Protein AF-0000000073994797 (afdb_homodimer)

Sequence (1534 aa):
MAALQHVNSATEITPLLACGSDYVKNGTQTLSIASVYATLDALESLWQAQRERQHLSVRGRAQGLRHYHAVYEASVRCVPLSLTRWEQWLAGLSEQGAQTTMGACPDDLSSSSSPQVQRVQKELVDSYWHLYRRLCWGSSGAAKAGLAAVLEHTESAASELQSVMATGAAALVAEQEAALAKPLQAFARLSAESAHLFADYPLIGKVERLWLSETVLPALGEPAEPLVEMLVRRTFKRDLQVPSVALPELLREYEESEINEHKVKDIVAVGQATLSSSWMRAASALYVHTTRLTDTTRPSGVGGMLEASSLSRDARLKELEEQLLSVLIKVPRGQGFLPALGLLMQRLMEDNGEASASTGPWRGLNGSQTQFYLYLLHQWFATYIGSHHRWSVTDMFAASDDADLWTFLLDRHAVCLTWALVTEKPALQDLAVRTHAETQLGYLDVLATRVDKLRAVFYSVVHCAQLYHASTTAFTKMEKRESRLRTAAAAMHSWMKEIGIETFCRALLNDLFDATAQWEEAQADYDACVQQRALLVEAELKLILYDTMMMLQCPDRSTERIERLVEAALDMCDAWGTSEREPSGRTSHEHKDLVLPIIGMAGRCLHRISASLRCDVASVSAVPEAQASLYRRAVQWVKRCIVAAAAIGGDPSSLWDEWSGLVSIPVFAAEQHSSGESPRRFYPPALLGYAIPATGRGRASRQTAASGGLDDVCWERRTVAKAVRKEVKTGVDGGGSRDDRVPSCIDTAGSGEEESGQPPLKKTRANMAALQHVNSATEITPLLACGSDYVKNGTQTLSIASVYATLDALESLWQAQRERQHLSVRGRAQGLRHYHAVYEASVRCVPLSLTRWEQWLAGLSEQGAQTTMGACPDDLSSSSSPQVQRVQKELVDSYWHLYRRLCWGSSGAAKAGLAAVLEHTESAASELQSVMATGAAALVAEQEAALAKPLQAFARLSAESAHLFADYPLIGKVERLWLSETVLPALGEPAEPLVEMLVRRTFKRDLQVPSVALPELLREYEESEINEHKVKDIVAVGQATLSSSWMRAASALYVHTTRLTDTTRPSGVGGMLEASSLSRDARLKELEEQLLSVLIKVPRGQGFLPALGLLMQRLMEDNGEASASTGPWRGLNGSQTQFYLYLLHQWFATYIGSHHRWSVTDMFAASDDADLWTFLLDRHAVCLTWALVTEKPALQDLAVRTHAETQLGYLDVLATRVDKLRAVFYSVVHCAQLYHASTTAFTKMEKRESRLRTAAAAMHSWMKEIGIETFCRALLNDLFDATAQWEEAQADYDACVQQRALLVEAELKLILYDTMMMLQCPDRSTERIERLVEAALDMCDAWGTSEREPSGRTSHEHKDLVLPIIGMAGRCLHRISASLRCDVASVSAVPEAQASLYRRAVQWVKRCIVAAAAIGGDPSSLWDEWSGLVSIPVFAAEQHSSGESPRRFYPPALLGYAIPATGRGRASRQTAASGGLDDVCWERRTVAKAVRKEVKTGVDGGGSRDDRVPSCIDTAGSGEEESGQPPLKKTRAN

Secondary structure (DSSP, 8-state):
-HHHHHHHHHHHTHHHHHTTHHHHHH------HHHHHHHHHHHHHHHHHHHH-TT--HHHHHHHHHHHHHHHHHHHTTSPPPHHHHHHHHHHHSPTT----S--------TTS-HHHHHHHHHHHHHHHHHHHHHTTTSHHHHHHHHHHHHHHHHHHHHHHHHHHHTTGGG-HHHHHHHTHHHHHHHHHHHHHTTT-TTTHHHHHHHHHHIIIIIIHHHH-GGGHHHHHHHHHHHHHHHHTS--TTHHHHHHHHHHH---HHHHHHHHHHHHHHHTSHHHHHHHHHHHHHHHHHHH-S-----STTHHHHHHHHHHHHHHHHHHHHHHHHSGGGTTHHHHHHHHHHHHHHHTSS--STT-------HHHHHHHHHHHHHHHHHHHHS-----TT-S---TT-HHHHHHHHHHHHHHHHHHT---------TTTS-HHHHHHHHHHHHHHHHHHHHHHHHHHHHHHHHHHHHHHHHS-HHHHHHHHHHHHHHHHHHIIIIIIIIIIHHHHHHHHHHHHHHHHHHSS--HHHHHHHHHHHHHHHHHHHHHHHHHT-TT--SHHHHHHHHHHHHHHHHHHHGGGS-----HHHHHHHHHHHHHHHHHHHHHHHHHHHHHHTT-SS--HHHHHHHHHHHHHHHHHHHHHHHTT---HHHHHHHHHHHT-EE--GGGGSSSS----SSPPEEHHHHS-----SS-HHHHHHS-THHHHHHHHHHHHHHHHHHHHHHHSS---------SS--TTTT-----SSPP-------/-HHHHHHHHHHHTHHHHHTTHHHHHH------HHHHHHHHHHHHHHHHHHHH-TT--HHHHHHHHHHHHHHHHHHHTTSPPPHHHHHHHHHHHSPTT----S--------TTS-HHHHHHHHHHHHHHHHHHHHHTTTSHHHHHHHHHHHHHHHHHHHHHHHHHHHSS----HHHHHHHTHHHHHHHHHHHHHTTT-TTTHHHHHHHHHHIIIIIIHHHH-GGGHHHHHHHHHHHHHHHHTS--TTHHHHHHHHHHH---HHHHHHHHHHHHHHHTSHHHHHHHHHHHHHHHHHHHSS-----STTHHHHHHHHHHHHHHHHHHHHHHHHSGGGTTHHHHHHHHHHHHHHHTSS--STT-------HHHHHHHHHHHHHHHHHHHHS-----TTSS---TT-HHHHHHHHHHHHHHHHHHT---------TTTS-HHHHHHHHHHHHHHHHHHHHHHHHHHHHHHHHHHHHHHHHS-HHHHHHHHHHHHHHHHHHIIIIIIIIIIHHHHHHHHHHHHHHHHHHSS--HHHHHHHHHHHHHHHHHHHHHHHHHT-S---SHHHHHHHHHHHHHHHHHHHHTTS-----HHHHHHHHHHHHHHHHHHHHHHHHHHHHHHTT-SS--HHHHHHHHHHHHHHHHHHHHHHHTT---HHHHHHHHHHHT-EE--GGGGSSSS----SSPPEEHHHHS-----SS-HHHHHTT-THHHHHHHHHHHHHHHHHHHHHHHSS---------SS--TTSS-----SS---------

pLDDT: mean 79.64, std 18.42, range [23.19, 97.94]

Radius of gyration: 42.91 Å; Cα contacts (8 Å, |Δi|>4): 1639; chains: 2; bounding box: 83×136×103 Å

Structure (mmCIF, N/CA/C/O backbone):
data_AF-0000000073994797-model_v1
#
loop_
_entity.id
_entity.type
_entity.pdbx_description
1 polymer 'Uncharacterized protein'
#
loop_
_atom_site.group_PDB
_atom_site.id
_atom_site.type_symbol
_atom_site.label_atom_id
_atom_site.label_alt_id
_atom_site.label_comp_id
_atom_site.label_asym_id
_atom_site.label_entity_id
_atom_site.label_seq_id
_atom_site.pdbx_PDB_ins_code
_atom_site.Cartn_x
_atom_site.Cartn_y
_atom_site.Cartn_z
_atom_site.occupancy
_atom_site.B_iso_or_equiv
_atom_site.auth_seq_id
_atom_site.auth_comp_id
_atom_site.auth_asym_id
_atom_site.auth_atom_id
_atom_site.pdbx_PDB_model_num
ATOM 1 N N . MET A 1 1 ? -1.54 -63.156 21.125 1 35.56 1 MET A N 1
ATOM 2 C CA . MET A 1 1 ? -0.716 -63.75 20.078 1 35.56 1 MET A CA 1
ATOM 3 C C . MET A 1 1 ? -0.599 -62.812 18.875 1 35.56 1 MET A C 1
ATOM 5 O O . MET A 1 1 ? 0.478 -62.656 18.297 1 35.56 1 MET A O 1
ATOM 9 N N . ALA A 1 2 ? -1.723 -62.094 18.562 1 47.22 2 ALA A N 1
ATOM 10 C CA . ALA A 1 2 ? -1.723 -61.188 17.406 1 47.22 2 ALA A CA 1
ATOM 11 C C . ALA A 1 2 ? -0.822 -59.969 17.641 1 47.22 2 ALA A C 1
ATOM 13 O O . ALA A 1 2 ? -0.117 -59.531 16.734 1 47.22 2 ALA A O 1
ATOM 14 N N . ALA A 1 3 ? -0.826 -59.469 18.641 1 50.94 3 ALA A N 1
ATOM 15 C CA . ALA A 1 3 ? 0.004 -58.344 19 1 50.94 3 ALA A CA 1
ATOM 16 C C . ALA A 1 3 ? 1.482 -58.719 19.016 1 50.94 3 ALA A C 1
ATOM 18 O O . ALA A 1 3 ? 2.334 -57.938 18.594 1 50.94 3 ALA A O 1
ATOM 19 N N . LEU A 1 4 ? 1.69 -59.781 19.656 1 47.03 4 LEU A N 1
ATOM 20 C CA . LEU A 1 4 ? 3.064 -60.25 19.734 1 47.03 4 LEU A CA 1
ATOM 21 C C . LEU A 1 4 ? 3.604 -60.562 18.328 1 47.03 4 LEU A C 1
ATOM 23 O O . LEU A 1 4 ? 4.785 -60.344 18.062 1 47.03 4 LEU A O 1
ATOM 27 N N . GLN A 1 5 ? 2.705 -61.031 17.531 1 47.44 5 GLN A N 1
ATOM 28 C CA . GLN A 1 5 ? 3.084 -61.281 16.141 1 47.44 5 GLN A CA 1
ATOM 29 C C . GLN A 1 5 ? 3.318 -59.969 15.391 1 47.44 5 GLN A C 1
ATOM 31 O O . GLN A 1 5 ? 4.191 -59.906 14.523 1 47.44 5 GLN A O 1
ATOM 36 N N . HIS A 1 6 ? 2.506 -59.031 15.758 1 51.28 6 HIS A N 1
ATOM 37 C CA . HIS A 1 6 ? 2.68 -57.688 15.172 1 51.28 6 HIS A CA 1
ATOM 38 C C . HIS A 1 6 ? 4.027 -57.094 15.547 1 51.28 6 HIS A C 1
ATOM 40 O O . HIS A 1 6 ? 4.707 -56.5 14.711 1 51.28 6 HIS A O 1
ATOM 46 N N . VAL A 1 7 ? 4.383 -57.25 16.812 1 52.53 7 VAL A N 1
ATOM 47 C CA . VAL A 1 7 ? 5.637 -56.719 17.328 1 52.53 7 VAL A CA 1
ATOM 48 C C . VAL A 1 7 ? 6.812 -57.469 16.719 1 52.53 7 VAL A C 1
ATOM 50 O O . VAL A 1 7 ? 7.828 -56.844 16.359 1 52.53 7 VAL A O 1
ATOM 53 N N . ASN A 1 8 ? 6.676 -58.781 16.594 1 54.38 8 ASN A N 1
ATOM 54 C CA . ASN A 1 8 ? 7.773 -59.594 16.078 1 54.38 8 ASN A CA 1
ATOM 55 C C . ASN A 1 8 ? 8 -59.312 14.594 1 54.38 8 ASN A C 1
ATOM 57 O O . ASN A 1 8 ? 9.141 -59.281 14.133 1 54.38 8 ASN A O 1
ATOM 61 N N . SER A 1 9 ? 6.949 -59.188 13.914 1 56.19 9 SER A N 1
ATOM 62 C CA . SER A 1 9 ? 7.059 -58.906 12.484 1 56.19 9 SER A CA 1
ATOM 63 C C . SER A 1 9 ? 7.645 -57.5 12.242 1 56.19 9 SER A C 1
ATOM 65 O O . SER A 1 9 ? 8.445 -57.312 11.328 1 56.19 9 SER A O 1
ATOM 67 N N . ALA A 1 10 ? 7.297 -56.656 13.125 1 62.19 10 ALA A N 1
ATOM 68 C CA . ALA A 1 10 ? 7.809 -55.281 13.008 1 62.19 10 ALA A CA 1
ATOM 69 C C . ALA A 1 10 ? 9.305 -55.25 13.32 1 62.19 10 ALA A C 1
ATOM 71 O O . ALA A 1 10 ? 10.039 -54.438 12.734 1 62.19 10 ALA A O 1
ATOM 72 N N . THR A 1 11 ? 9.664 -56.125 14.211 1 66.12 11 THR A N 1
ATOM 73 C CA . THR A 1 11 ? 11.078 -56.125 14.586 1 66.12 11 THR A CA 1
ATOM 74 C C . THR A 1 11 ? 11.93 -56.688 13.445 1 66.12 11 THR A C 1
ATOM 76 O O . THR A 1 11 ? 13.086 -56.281 13.289 1 66.12 11 THR A O 1
ATOM 79 N N . GLU A 1 12 ? 11.336 -57.531 12.656 1 69.75 12 GLU A N 1
ATOM 80 C CA . GLU A 1 12 ? 12.055 -58.156 11.555 1 69.75 12 GLU A CA 1
ATOM 81 C C . GLU A 1 12 ? 12.391 -57.156 10.453 1 69.75 12 GLU A C 1
ATOM 83 O O . GLU A 1 12 ? 13.43 -57.281 9.797 1 69.75 12 GLU A O 1
ATOM 88 N N . ILE A 1 13 ? 11.578 -56.094 10.273 1 81.19 13 ILE A N 1
ATOM 89 C CA . ILE A 1 13 ? 11.766 -55.188 9.133 1 81.19 13 ILE A CA 1
ATOM 90 C C . ILE A 1 13 ? 12.047 -53.781 9.625 1 81.19 13 ILE A C 1
ATOM 92 O O . ILE A 1 13 ? 11.82 -52.812 8.898 1 81.19 13 ILE A O 1
ATOM 96 N N . THR A 1 14 ? 12.539 -53.781 10.805 1 85.06 14 THR A N 1
ATOM 97 C CA . THR A 1 14 ? 12.758 -52.5 11.469 1 85.06 14 THR A CA 1
ATOM 98 C C . THR A 1 14 ? 13.695 -51.594 10.648 1 85.06 14 THR A C 1
ATOM 100 O O . THR A 1 14 ? 13.43 -50.406 10.469 1 85.06 14 THR A O 1
ATOM 103 N N . PRO A 1 15 ? 14.828 -52.188 10.148 1 86.12 15 PRO A N 1
ATOM 104 C CA . PRO A 1 15 ? 15.711 -51.312 9.367 1 86.12 15 PRO A CA 1
ATOM 105 C C . PRO A 1 15 ? 15.031 -50.75 8.125 1 86.12 15 PRO A C 1
ATOM 107 O O . PRO A 1 15 ? 15.273 -49.594 7.746 1 86.12 15 PRO A O 1
ATOM 110 N N . LEU A 1 16 ? 14.164 -51.469 7.531 1 90.62 16 LEU A N 1
ATOM 111 C CA . LEU A 1 16 ? 13.43 -51.031 6.352 1 90.62 16 LEU A CA 1
ATOM 112 C C . LEU A 1 16 ? 12.438 -49.938 6.719 1 90.62 16 LEU A C 1
ATOM 114 O O . LEU A 1 16 ? 12.32 -48.938 6 1 90.62 16 LEU A O 1
ATOM 118 N N . LEU A 1 17 ? 11.812 -50.094 7.793 1 91.5 17 LEU A N 1
ATOM 119 C CA . LEU A 1 17 ? 10.805 -49.156 8.227 1 91.5 17 LEU A CA 1
ATOM 120 C C . LEU A 1 17 ? 11.453 -47.812 8.641 1 91.5 17 LEU A C 1
ATOM 122 O O . LEU A 1 17 ? 10.828 -46.75 8.539 1 91.5 17 LEU A O 1
ATOM 126 N N . ALA A 1 18 ? 12.641 -47.938 9 1 90.62 18 ALA A N 1
ATOM 127 C CA . ALA A 1 18 ? 13.359 -46.719 9.422 1 90.62 18 ALA A CA 1
ATOM 128 C C . ALA A 1 18 ? 13.836 -45.906 8.219 1 90.62 18 ALA A C 1
ATOM 130 O O . ALA A 1 18 ? 13.945 -44.688 8.297 1 90.62 18 ALA A O 1
ATOM 131 N N . CYS A 1 19 ? 14.039 -46.625 7.152 1 92.88 19 CYS A N 1
ATOM 132 C CA . CYS A 1 19 ? 14.539 -45.938 5.957 1 92.88 19 CYS A CA 1
ATOM 133 C C . CYS A 1 19 ? 13.422 -45.156 5.277 1 92.88 19 CYS A C 1
ATOM 135 O O . CYS A 1 19 ? 12.453 -45.719 4.785 1 92.88 19 CYS A O 1
ATOM 137 N N . GLY A 1 20 ? 13.531 -43.812 5.309 1 91.62 20 GLY A N 1
ATOM 138 C CA . GLY A 1 20 ? 12.555 -42.969 4.637 1 91.62 20 GLY A CA 1
ATOM 139 C C . GLY A 1 20 ? 11.297 -42.75 5.453 1 91.62 20 GLY A C 1
ATOM 140 O O . GLY A 1 20 ? 10.281 -42.281 4.922 1 91.62 20 GLY A O 1
ATOM 141 N N . SER A 1 21 ? 11.336 -43.156 6.684 1 90 21 SER A N 1
ATOM 142 C CA . SER A 1 21 ? 10.164 -43 7.535 1 90 21 SER A CA 1
ATOM 143 C C . SER A 1 21 ? 9.758 -41.531 7.641 1 90 21 SER A C 1
ATOM 145 O O . SER A 1 21 ? 8.57 -41.219 7.723 1 90 21 SER A O 1
ATOM 147 N N . ASP A 1 22 ? 10.688 -40.688 7.531 1 88.44 22 ASP A N 1
ATOM 148 C CA . ASP A 1 22 ? 10.414 -39.25 7.602 1 88.44 22 ASP A CA 1
ATOM 149 C C . ASP A 1 22 ? 9.68 -38.781 6.352 1 88.44 22 ASP A C 1
ATOM 151 O O . ASP A 1 22 ? 8.844 -37.875 6.422 1 88.44 22 ASP A O 1
ATOM 155 N N . TYR A 1 23 ? 10.016 -39.375 5.242 1 90 23 TYR A N 1
ATOM 156 C CA . TYR A 1 23 ? 9.336 -39.031 3.998 1 90 23 TYR A CA 1
ATOM 157 C C . TYR A 1 23 ? 7.852 -39.375 4.082 1 90 23 TYR A C 1
ATOM 159 O O . TYR A 1 23 ? 7.016 -38.562 3.631 1 90 23 TYR A O 1
ATOM 167 N N . VAL A 1 24 ? 7.574 -40.438 4.637 1 90 24 VAL A N 1
ATOM 168 C CA . VAL A 1 24 ? 6.199 -40.938 4.699 1 90 24 VAL A CA 1
ATOM 169 C C . VAL A 1 24 ? 5.375 -40.031 5.617 1 90 24 VAL A C 1
ATOM 171 O O . VAL A 1 24 ? 4.223 -39.719 5.312 1 90 24 VAL A O 1
ATOM 174 N N . LYS A 1 25 ? 5.957 -39.562 6.629 1 86.5 25 LYS A N 1
ATOM 175 C CA . LYS A 1 25 ? 5.238 -38.75 7.617 1 86.5 25 LYS A CA 1
ATOM 176 C C . LYS A 1 25 ? 5.133 -37.312 7.176 1 86.5 25 LYS A C 1
ATOM 178 O O . LYS A 1 25 ? 4.074 -36.688 7.305 1 86.5 25 LYS A O 1
ATOM 183 N N . ASN A 1 26 ? 6.215 -36.812 6.613 1 86.25 26 ASN A N 1
ATOM 184 C CA . ASN A 1 26 ? 6.293 -35.375 6.422 1 86.25 26 ASN A CA 1
ATOM 185 C C . ASN A 1 26 ? 6.527 -35 4.957 1 86.25 26 ASN A C 1
ATOM 187 O O . ASN A 1 26 ? 6.551 -33.844 4.598 1 86.25 26 ASN A O 1
ATOM 191 N N . GLY A 1 27 ? 6.617 -35.969 4.152 1 86.81 27 GLY A N 1
ATOM 192 C CA . GLY A 1 27 ? 7.102 -35.688 2.811 1 86.81 27 GLY A CA 1
ATOM 193 C C . GLY A 1 27 ? 8.609 -35.625 2.721 1 86.81 27 GLY A C 1
ATOM 194 O O . GLY A 1 27 ? 9.305 -35.719 3.736 1 86.81 27 GLY A O 1
ATOM 195 N N . THR A 1 28 ? 9.188 -35.531 1.631 1 85.31 28 THR A N 1
ATOM 196 C CA . THR A 1 28 ? 10.641 -35.562 1.481 1 85.31 28 THR A CA 1
ATOM 197 C C . THR A 1 28 ? 11.281 -34.375 2.178 1 85.31 28 THR A C 1
ATOM 199 O O . THR A 1 28 ? 12.422 -34.438 2.635 1 85.31 28 THR A O 1
ATOM 202 N N . GLN A 1 29 ? 10.594 -33.219 2.166 1 87.06 29 GLN A N 1
ATOM 203 C CA . GLN A 1 29 ? 11.031 -31.969 2.781 1 87.06 29 GLN A CA 1
ATOM 204 C C . GLN A 1 29 ? 12.25 -31.406 2.059 1 87.06 29 GLN A C 1
ATOM 206 O O . GLN A 1 29 ? 13.016 -30.625 2.639 1 87.06 29 GLN A O 1
ATOM 211 N N . THR A 1 30 ? 12.555 -31.891 0.881 1 90.06 30 THR A N 1
ATOM 212 C CA . THR A 1 30 ? 13.648 -31.391 0.043 1 90.06 30 THR A CA 1
ATOM 213 C C . THR A 1 30 ?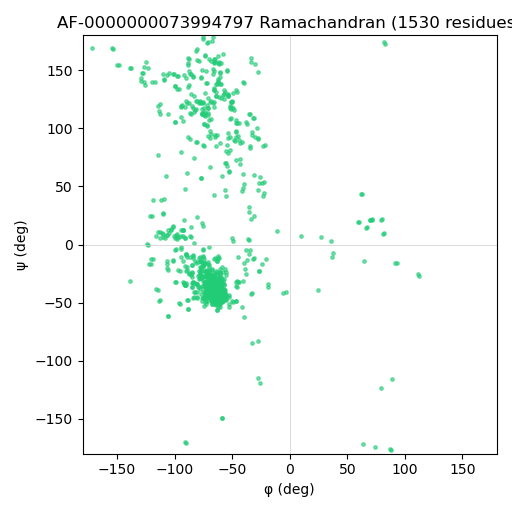 13.32 -31.594 -1.436 1 90.06 30 THR A C 1
ATOM 215 O O . THR A 1 30 ? 12.516 -32.469 -1.792 1 90.06 30 THR A O 1
ATOM 218 N N . LEU A 1 31 ? 13.938 -30.75 -2.254 1 90.75 31 LEU A N 1
ATOM 219 C CA . LEU A 1 31 ? 13.781 -30.875 -3.699 1 90.75 31 LEU A CA 1
ATOM 220 C C . LEU A 1 31 ? 15.07 -31.359 -4.352 1 90.75 31 LEU A C 1
ATOM 222 O O . LEU A 1 31 ? 15.188 -31.359 -5.578 1 90.75 31 LEU A O 1
ATOM 226 N N . SER A 1 32 ? 15.961 -31.734 -3.512 1 87 32 SER A N 1
ATOM 227 C CA . SER A 1 32 ? 17.234 -32.25 -4.027 1 87 32 SER A CA 1
ATOM 228 C C . SER A 1 32 ? 17.094 -33.656 -4.566 1 87 32 SER A C 1
ATOM 230 O O . SER A 1 32 ? 16.906 -34.594 -3.797 1 87 32 SER A O 1
ATOM 232 N N . ILE A 1 33 ? 17.25 -33.812 -5.855 1 87.81 33 ILE A N 1
ATOM 233 C CA . ILE A 1 33 ? 17.125 -35.125 -6.488 1 87.81 33 ILE A CA 1
ATOM 234 C C . ILE A 1 33 ? 18.203 -36.062 -5.949 1 87.81 33 ILE A C 1
ATOM 236 O O . ILE A 1 33 ? 17.938 -37.25 -5.684 1 87.81 33 ILE A O 1
ATOM 240 N N . ALA A 1 34 ? 19.391 -35.5 -5.723 1 84.5 34 ALA A N 1
ATOM 241 C CA . ALA A 1 34 ? 20.5 -36.281 -5.219 1 84.5 34 ALA A CA 1
ATOM 242 C C . ALA A 1 34 ? 20.172 -36.875 -3.848 1 84.5 34 ALA A C 1
ATOM 244 O O . ALA A 1 34 ? 20.453 -38.062 -3.586 1 84.5 34 ALA A O 1
ATOM 245 N N . SER A 1 35 ? 19.641 -36.062 -2.996 1 87.06 35 SER A N 1
ATOM 246 C CA . SER A 1 35 ? 19.328 -36.531 -1.646 1 87.06 35 SER A CA 1
ATOM 247 C C . SER A 1 35 ? 18.219 -37.562 -1.662 1 87.06 35 SER A C 1
ATOM 249 O O . SER A 1 35 ? 18.281 -38.562 -0.936 1 87.06 35 SER A O 1
ATOM 251 N N . VAL A 1 36 ? 17.25 -37.406 -2.463 1 90.81 36 VAL A N 1
ATOM 252 C CA . VAL A 1 36 ? 16.125 -38.344 -2.549 1 90.81 36 VAL A CA 1
ATOM 253 C C . VAL A 1 36 ? 16.594 -39.688 -3.137 1 90.81 36 VAL A C 1
ATOM 255 O O . VAL A 1 36 ? 16.234 -40.75 -2.637 1 90.81 36 VAL A O 1
ATOM 258 N N . TYR A 1 37 ? 17.375 -39.594 -4.176 1 90.06 37 TYR A N 1
ATOM 259 C CA . TYR A 1 37 ? 17.875 -40.812 -4.812 1 90.06 37 TYR A CA 1
ATOM 260 C C . TYR A 1 37 ? 18.766 -41.594 -3.867 1 90.06 37 TYR A C 1
ATOM 262 O O . TYR A 1 37 ? 18.781 -42.844 -3.896 1 90.06 37 TYR A O 1
ATOM 270 N N . ALA A 1 38 ? 19.531 -40.906 -3.039 1 90.94 38 ALA A N 1
ATOM 271 C CA . ALA A 1 38 ? 20.344 -41.594 -2.045 1 90.94 38 ALA A CA 1
ATOM 272 C C . ALA A 1 38 ? 19.469 -42.406 -1.083 1 90.94 38 ALA A C 1
ATOM 274 O O . ALA A 1 38 ? 19.812 -43.531 -0.717 1 90.94 38 ALA A O 1
ATOM 275 N N . THR A 1 39 ? 18.438 -41.844 -0.659 1 93.38 39 THR A N 1
ATOM 276 C CA . THR A 1 39 ? 17.5 -42.531 0.234 1 93.38 39 THR A CA 1
ATOM 277 C C . THR A 1 39 ? 16.844 -43.688 -0.472 1 93.38 39 THR A C 1
ATOM 279 O O . THR A 1 39 ? 16.672 -44.781 0.122 1 93.38 39 THR A O 1
ATOM 282 N N . LEU A 1 40 ? 16.469 -43.5 -1.742 1 94 40 LEU A N 1
ATOM 283 C CA . LEU A 1 40 ? 15.844 -44.562 -2.502 1 94 40 LEU A CA 1
ATOM 284 C C . LEU A 1 40 ? 16.828 -45.719 -2.736 1 94 40 LEU A C 1
ATOM 286 O O . LEU A 1 40 ? 16.438 -46.875 -2.734 1 94 40 LEU A O 1
ATOM 290 N N . ASP A 1 41 ? 18.094 -45.375 -2.938 1 93.94 41 ASP A N 1
ATOM 291 C CA . ASP A 1 41 ? 19.109 -46.406 -3.076 1 93.94 41 ASP A CA 1
ATOM 292 C C . ASP A 1 41 ? 19.234 -47.25 -1.802 1 93.94 41 ASP A C 1
ATOM 294 O O . ASP A 1 41 ? 19.328 -48.469 -1.862 1 93.94 41 ASP A O 1
ATOM 298 N N . ALA A 1 42 ? 19.266 -46.531 -0.721 1 94.56 42 ALA A N 1
ATOM 299 C CA . ALA A 1 42 ? 19.328 -47.25 0.559 1 94.56 42 ALA A CA 1
ATOM 300 C C . ALA A 1 42 ? 18.094 -48.125 0.754 1 94.56 42 ALA A C 1
ATOM 302 O O . ALA A 1 42 ? 18.203 -49.25 1.238 1 94.56 42 ALA A O 1
ATOM 303 N N . LEU A 1 43 ? 16.922 -47.625 0.387 1 95.5 43 LEU A N 1
ATOM 304 C CA . LEU A 1 43 ? 15.68 -48.375 0.492 1 95.5 43 LEU A CA 1
ATOM 305 C C . LEU A 1 43 ? 15.727 -49.625 -0.369 1 95.5 43 LEU A C 1
ATOM 307 O O . LEU A 1 43 ? 15.312 -50.688 0.069 1 95.5 43 LEU A O 1
ATOM 311 N N . GLU A 1 44 ? 16.188 -49.469 -1.598 1 94.5 44 GLU A N 1
ATOM 312 C CA . GLU A 1 44 ? 16.281 -50.594 -2.527 1 94.5 44 GLU A CA 1
ATOM 313 C C . GLU A 1 44 ? 17.219 -51.688 -2.004 1 94.5 44 GLU A C 1
ATOM 315 O O . GLU A 1 44 ? 16.938 -52.875 -2.133 1 94.5 44 GLU A O 1
ATOM 320 N N . SER A 1 45 ? 18.328 -51.281 -1.453 1 92.88 45 SER A N 1
ATOM 321 C CA . SER A 1 45 ? 19.297 -52.219 -0.893 1 92.88 45 SER A CA 1
ATOM 322 C C . SER A 1 45 ? 18.672 -53 0.269 1 92.88 45 SER A C 1
ATOM 324 O O . SER A 1 45 ? 18.844 -54.219 0.367 1 92.88 45 SER A O 1
ATOM 326 N N . LEU A 1 46 ? 18 -52.312 1.122 1 92.06 46 LEU A N 1
ATOM 327 C CA . LEU A 1 46 ? 17.375 -52.938 2.279 1 92.06 46 LEU A CA 1
ATOM 328 C C . LEU A 1 46 ? 16.234 -53.844 1.852 1 92.06 46 LEU A C 1
ATOM 330 O O . LEU A 1 46 ? 16.047 -54.938 2.406 1 92.06 46 LEU A O 1
ATOM 334 N N . TRP A 1 47 ? 15.438 -53.375 0.9 1 92.12 47 TRP A N 1
ATOM 335 C CA . TRP A 1 47 ? 14.305 -54.125 0.415 1 92.12 47 TRP A CA 1
ATOM 336 C C . TRP A 1 47 ? 14.773 -55.406 -0.267 1 92.12 47 TRP A C 1
ATOM 338 O O . TRP A 1 47 ? 14.172 -56.469 -0.083 1 92.12 47 TRP A O 1
ATOM 348 N N . GLN A 1 48 ? 15.836 -55.312 -1.055 1 87.88 48 GLN A N 1
ATOM 349 C CA . GLN A 1 48 ? 16.406 -56.5 -1.698 1 87.88 48 GLN A CA 1
ATOM 350 C C . GLN A 1 48 ? 16.922 -57.469 -0.664 1 87.88 48 GLN A C 1
ATOM 352 O O . GLN A 1 48 ? 16.734 -58.688 -0.809 1 87.88 48 GLN A O 1
ATOM 357 N N . ALA A 1 49 ? 17.516 -57.031 0.339 1 85.19 49 ALA A N 1
ATOM 358 C CA . ALA A 1 49 ? 18.016 -57.875 1.403 1 85.19 49 ALA A CA 1
ATOM 359 C C . ALA A 1 49 ? 16.875 -58.594 2.125 1 85.19 49 ALA A C 1
ATOM 361 O O . ALA A 1 49 ? 17 -59.75 2.506 1 85.19 49 ALA A O 1
ATOM 362 N N . GLN A 1 50 ? 15.82 -57.969 2.318 1 83.56 50 GLN A N 1
ATOM 363 C CA . GLN A 1 50 ? 14.68 -58.531 3.018 1 83.56 50 GLN A CA 1
ATOM 364 C C . GLN A 1 50 ? 13.961 -59.562 2.148 1 83.56 50 GLN A C 1
ATOM 366 O O . GLN A 1 50 ? 13.453 -60.562 2.656 1 83.56 50 GLN A O 1
ATOM 371 N N . ARG A 1 51 ? 13.836 -59.25 0.951 1 79.25 51 ARG A N 1
ATOM 372 C CA . ARG A 1 51 ? 13.18 -60.156 0.03 1 79.25 51 ARG A CA 1
ATOM 373 C C . ARG A 1 51 ? 13.953 -61.469 -0.092 1 79.25 51 ARG A C 1
ATOM 375 O O . ARG A 1 51 ? 13.367 -62.531 -0.329 1 79.25 51 ARG A O 1
ATOM 382 N N . GLU A 1 52 ? 15.25 -61.375 0.049 1 73.19 52 GLU A N 1
ATOM 383 C CA . GLU A 1 52 ? 16.078 -62.562 -0.019 1 73.19 52 GLU A CA 1
ATOM 384 C C . GLU A 1 52 ? 16.016 -63.375 1.279 1 73.19 52 GLU A C 1
ATOM 386 O O . GLU A 1 52 ? 16.266 -64.562 1.287 1 73.19 52 GLU A O 1
ATOM 391 N N . ARG A 1 53 ? 15.711 -62.625 2.35 1 69.75 53 ARG A N 1
ATOM 392 C CA . ARG A 1 53 ? 15.633 -63.312 3.635 1 69.75 53 ARG A CA 1
ATOM 393 C C . ARG A 1 53 ? 14.336 -64.125 3.75 1 69.75 53 ARG A C 1
ATOM 395 O O . ARG A 1 53 ? 13.25 -63.562 3.545 1 69.75 53 ARG A O 1
ATOM 402 N N . GLN A 1 54 ? 14.188 -65.312 3.312 1 58.78 54 GLN A N 1
ATOM 403 C CA . GLN A 1 54 ? 13.117 -66.312 3.186 1 58.78 54 GLN A CA 1
ATOM 404 C C . GLN A 1 54 ? 12.227 -66.312 4.43 1 58.78 54 GLN A C 1
ATOM 406 O O . GLN A 1 54 ? 11.117 -66.875 4.402 1 58.78 54 GLN A O 1
ATOM 411 N N . HIS A 1 55 ? 12.641 -65.688 5.625 1 64.88 55 HIS A N 1
ATOM 412 C CA . HIS A 1 55 ? 11.828 -66 6.789 1 64.88 55 HIS A CA 1
ATOM 413 C C . HIS A 1 55 ? 10.977 -64.812 7.246 1 64.88 55 HIS A C 1
ATOM 415 O O . HIS A 1 55 ? 10.766 -64.625 8.445 1 64.88 55 HIS A O 1
ATOM 421 N N . LEU A 1 56 ? 10.367 -63.969 6.227 1 73.56 56 LEU A N 1
ATOM 422 C CA . LEU A 1 56 ? 9.523 -62.906 6.754 1 73.56 56 LEU A CA 1
ATOM 423 C C . LEU A 1 56 ? 8.094 -63.375 6.945 1 73.56 56 LEU A C 1
ATOM 425 O O . LEU A 1 56 ? 7.598 -64.188 6.16 1 73.56 56 LEU A O 1
ATOM 429 N N . SER A 1 57 ? 7.48 -63.031 8.094 1 78.75 57 SER A N 1
ATOM 430 C CA . SER A 1 57 ? 6.066 -63.312 8.297 1 78.75 57 SER A CA 1
ATOM 431 C C . SER A 1 57 ? 5.203 -62.625 7.246 1 78.75 57 SER A C 1
ATOM 433 O O . SER A 1 57 ? 5.645 -61.688 6.59 1 78.75 57 SER A O 1
ATOM 435 N N . VAL A 1 58 ? 3.984 -63.062 6.926 1 81.38 58 VAL A N 1
ATOM 436 C CA . VAL A 1 58 ? 3.035 -62.531 5.961 1 81.38 58 VAL A CA 1
ATOM 437 C C . VAL A 1 58 ? 2.742 -61.062 6.289 1 81.38 58 VAL A C 1
ATOM 439 O O . VAL A 1 58 ? 2.693 -60.219 5.391 1 81.38 58 VAL A O 1
ATOM 442 N N . ARG A 1 59 ? 2.584 -60.844 7.547 1 82.81 59 ARG A N 1
ATOM 443 C CA . ARG A 1 59 ? 2.305 -59.5 7.984 1 82.81 59 ARG A CA 1
ATOM 444 C C . ARG A 1 59 ? 3.523 -58.594 7.793 1 82.81 59 ARG A C 1
ATOM 446 O O . ARG A 1 59 ? 3.389 -57.406 7.438 1 82.81 59 ARG A O 1
ATOM 453 N N . GLY A 1 60 ? 4.633 -59.094 8.117 1 84 60 GLY A N 1
ATOM 454 C CA . GLY A 1 60 ? 5.863 -58.344 7.906 1 84 60 GLY A CA 1
ATOM 455 C C . GLY A 1 60 ? 6.109 -58 6.453 1 84 60 GLY A C 1
ATOM 456 O O . GLY A 1 60 ? 6.551 -56.875 6.148 1 84 60 GLY A O 1
ATOM 457 N N . ARG A 1 61 ? 5.797 -58.906 5.617 1 86.06 61 ARG A N 1
ATOM 458 C CA . ARG A 1 61 ? 5.961 -58.656 4.188 1 86.06 61 ARG A CA 1
ATOM 459 C C . ARG A 1 61 ? 4.98 -57.594 3.689 1 86.06 61 ARG A C 1
ATOM 461 O O . ARG A 1 61 ? 5.34 -56.75 2.881 1 86.06 61 ARG A O 1
ATOM 468 N N . ALA A 1 62 ? 3.73 -57.688 4.148 1 89.31 62 ALA A N 1
ATOM 469 C CA . ALA A 1 62 ? 2.711 -56.719 3.758 1 89.31 62 ALA A CA 1
ATOM 470 C C . ALA A 1 62 ? 3.074 -55.312 4.238 1 89.31 62 ALA A C 1
ATOM 472 O O . ALA A 1 62 ? 2.92 -54.344 3.498 1 89.31 62 ALA A O 1
ATOM 473 N N . GLN A 1 63 ? 3.584 -55.312 5.441 1 90.31 63 GLN A N 1
ATOM 474 C CA . GLN A 1 63 ? 3.977 -54.031 6 1 90.31 63 GLN A CA 1
ATOM 475 C C . GLN A 1 63 ? 5.188 -53.469 5.266 1 90.31 63 GLN A C 1
ATOM 477 O O . GLN A 1 63 ? 5.281 -52.25 5.062 1 90.31 63 GLN A O 1
ATOM 482 N N . GLY A 1 64 ? 6.086 -54.312 5 1 89.81 64 GLY A N 1
ATOM 483 C CA . GLY A 1 64 ? 7.246 -53.875 4.234 1 89.81 64 GLY A CA 1
ATOM 484 C C . GLY A 1 64 ? 6.891 -53.344 2.865 1 89.81 64 GLY A C 1
ATOM 485 O O . GLY A 1 64 ? 7.449 -52.312 2.43 1 89.81 64 GLY A O 1
ATOM 486 N N . LEU A 1 65 ? 5.953 -53.938 2.227 1 92.5 65 LEU A N 1
ATOM 487 C CA . LEU A 1 65 ? 5.496 -53.5 0.914 1 92.5 65 LEU A CA 1
ATOM 488 C C . LEU A 1 65 ? 4.824 -52.125 1.005 1 92.5 65 LEU A C 1
ATOM 490 O O . LEU A 1 65 ? 5.051 -51.281 0.158 1 92.5 65 LEU A O 1
ATOM 494 N N . ARG A 1 66 ? 4.07 -51.969 1.982 1 94.44 66 ARG A N 1
ATOM 495 C CA . ARG A 1 66 ? 3.373 -50.688 2.17 1 94.44 66 ARG A CA 1
ATOM 496 C C . ARG A 1 66 ? 4.363 -49.562 2.426 1 94.44 66 ARG A C 1
ATOM 498 O O . ARG A 1 66 ? 4.203 -48.469 1.894 1 94.44 66 ARG A O 1
ATOM 505 N N . HIS A 1 67 ? 5.305 -49.875 3.238 1 94.62 67 HIS A N 1
ATOM 506 C CA . HIS A 1 67 ? 6.312 -48.875 3.535 1 94.62 67 HIS A CA 1
ATOM 507 C C . HIS A 1 67 ? 7.145 -48.531 2.301 1 94.62 67 HIS A C 1
ATOM 509 O O . HIS A 1 67 ? 7.406 -47.375 2.016 1 94.62 67 HIS A O 1
ATOM 515 N N . TYR A 1 68 ? 7.555 -49.562 1.635 1 95.12 68 TYR A N 1
ATOM 516 C CA . TYR A 1 68 ? 8.312 -49.406 0.399 1 95.12 68 TYR A CA 1
ATOM 517 C C . TYR A 1 68 ? 7.574 -48.5 -0.582 1 95.12 68 TYR A C 1
ATOM 519 O O . TYR A 1 68 ? 8.148 -47.562 -1.11 1 95.12 68 TYR A O 1
ATOM 527 N N . HIS A 1 69 ? 6.348 -48.688 -0.736 1 96.69 69 HIS A N 1
ATOM 528 C CA . HIS A 1 69 ? 5.523 -47.875 -1.642 1 96.69 69 HIS A CA 1
ATOM 529 C C . HIS A 1 69 ? 5.348 -46.469 -1.124 1 96.69 69 HIS A C 1
ATOM 531 O O . HIS A 1 69 ? 5.402 -45.5 -1.899 1 96.69 69 HIS A O 1
ATOM 537 N N . ALA A 1 70 ? 5.152 -46.406 0.097 1 96.5 70 ALA A N 1
ATOM 538 C CA . ALA A 1 70 ? 4.895 -45.094 0.696 1 96.5 70 ALA A CA 1
ATOM 539 C C . ALA A 1 70 ? 6.09 -44.156 0.521 1 96.5 70 ALA A C 1
ATOM 541 O O . ALA A 1 70 ? 5.922 -42.969 0.321 1 96.5 70 ALA A O 1
ATOM 542 N N . VAL A 1 71 ? 7.246 -44.688 0.618 1 96.06 71 VAL A N 1
ATOM 543 C CA . VAL A 1 71 ? 8.453 -43.906 0.467 1 96.06 71 VAL A CA 1
ATOM 544 C C . VAL A 1 71 ? 8.578 -43.406 -0.975 1 96.06 71 VAL A C 1
ATOM 546 O O . VAL A 1 71 ? 8.883 -42.25 -1.218 1 96.06 71 VAL A O 1
ATOM 549 N N . TYR A 1 72 ? 8.32 -44.25 -1.859 1 96.25 72 TYR A N 1
ATOM 550 C CA . TYR A 1 72 ? 8.367 -43.875 -3.268 1 96.25 72 TYR A CA 1
ATOM 551 C C . TYR A 1 72 ? 7.281 -42.844 -3.588 1 96.25 72 TYR A C 1
ATOM 553 O O . TYR A 1 72 ? 7.52 -41.906 -4.336 1 96.25 72 TYR A O 1
ATOM 561 N N . GLU A 1 73 ? 6.172 -43.094 -3.047 1 95.69 73 GLU A N 1
ATOM 562 C CA . GLU A 1 73 ? 5.066 -42.188 -3.295 1 95.69 73 GLU A CA 1
ATOM 563 C C . GLU A 1 73 ? 5.391 -40.781 -2.779 1 95.69 73 GLU A C 1
ATOM 565 O O . GLU A 1 73 ? 5.129 -39.781 -3.463 1 95.69 73 GLU A O 1
ATOM 570 N N . ALA A 1 74 ? 5.926 -40.688 -1.631 1 94.19 74 ALA A N 1
ATOM 571 C CA . ALA A 1 74 ? 6.328 -39.406 -1.066 1 94.19 74 ALA A CA 1
ATOM 572 C C . ALA A 1 74 ? 7.398 -38.75 -1.929 1 94.19 74 ALA A C 1
ATOM 574 O O . ALA A 1 74 ? 7.406 -37.5 -2.076 1 94.19 74 ALA A O 1
ATOM 575 N N . SER A 1 75 ? 8.242 -39.531 -2.482 1 94 75 SER A N 1
ATOM 576 C CA . SER A 1 75 ? 9.352 -39 -3.277 1 94 75 SER A CA 1
ATOM 577 C C . SER A 1 75 ? 8.867 -38.438 -4.605 1 94 75 SER A C 1
ATOM 579 O O . SER A 1 75 ? 9.289 -37.344 -5.02 1 94 75 SER A O 1
ATOM 581 N N . VAL A 1 76 ? 7.953 -39.125 -5.258 1 93.5 76 VAL A N 1
ATOM 582 C CA . VAL A 1 76 ? 7.539 -38.75 -6.605 1 93.5 76 VAL A CA 1
ATOM 583 C C . VAL A 1 76 ? 6.66 -37.5 -6.543 1 93.5 76 VAL A C 1
ATOM 585 O O . VAL A 1 76 ? 6.516 -36.781 -7.539 1 93.5 76 VAL A O 1
ATOM 588 N N . ARG A 1 77 ? 6.176 -37.188 -5.418 1 89 77 ARG A N 1
ATOM 589 C CA . ARG A 1 77 ? 5.344 -36 -5.258 1 89 77 ARG A CA 1
ATOM 590 C C . ARG A 1 77 ? 6.191 -34.719 -5.277 1 89 77 ARG A C 1
ATOM 592 O O . ARG A 1 77 ? 5.688 -33.656 -5.566 1 89 77 ARG A O 1
ATOM 599 N N . CYS A 1 78 ? 7.457 -34.875 -5.07 1 89.94 78 CYS A N 1
ATOM 600 C CA . CYS A 1 78 ? 8.297 -33.719 -4.902 1 89.94 78 CYS A CA 1
ATOM 601 C C . CYS A 1 78 ? 9.328 -33.625 -6.023 1 89.94 78 CYS A C 1
ATOM 603 O O . CYS A 1 78 ? 9.672 -32.5 -6.461 1 89.94 78 CYS A O 1
ATOM 605 N N . VAL A 1 79 ? 9.844 -34.75 -6.422 1 90.69 79 VAL A N 1
ATOM 606 C CA . VAL A 1 79 ? 10.898 -34.75 -7.426 1 90.69 79 VAL A CA 1
ATOM 607 C C . VAL A 1 79 ? 10.539 -35.688 -8.57 1 90.69 79 VAL A C 1
ATOM 609 O O . VAL A 1 79 ? 9.875 -36.719 -8.352 1 90.69 79 VAL A O 1
ATOM 612 N N . PRO A 1 80 ? 10.977 -35.344 -9.758 1 90.62 80 PRO A N 1
ATOM 613 C CA . PRO A 1 80 ? 10.742 -36.281 -10.859 1 90.62 80 PRO A CA 1
ATOM 614 C C . PRO A 1 80 ? 11.625 -37.5 -10.766 1 90.62 80 PRO A C 1
ATOM 616 O O . PRO A 1 80 ? 12.797 -37.406 -10.383 1 90.62 80 PRO A O 1
ATOM 619 N N . LEU A 1 81 ? 11.078 -38.594 -11.039 1 90.38 81 LEU A N 1
ATOM 620 C CA . LEU A 1 81 ? 11.828 -39.844 -11.07 1 90.38 81 LEU A CA 1
ATOM 621 C C . LEU A 1 81 ? 12.164 -40.25 -12.5 1 90.38 81 LEU A C 1
ATOM 623 O O . LEU A 1 81 ? 11.367 -40.031 -13.414 1 90.38 81 LEU A O 1
ATOM 627 N N . SER A 1 82 ? 13.258 -40.844 -12.648 1 87.38 82 SER A N 1
ATOM 628 C CA . SER A 1 82 ? 13.625 -41.375 -13.953 1 87.38 82 SER A CA 1
ATOM 629 C C . SER A 1 82 ? 12.812 -42.625 -14.289 1 87.38 82 SER A C 1
ATOM 631 O O . SER A 1 82 ? 12.25 -43.281 -13.391 1 87.38 82 SER A O 1
ATOM 633 N N . LEU A 1 83 ? 12.781 -43 -15.562 1 85.75 83 LEU A N 1
ATOM 634 C CA . LEU A 1 83 ? 12.031 -44.188 -15.984 1 85.75 83 LEU A CA 1
ATOM 635 C C . LEU A 1 83 ? 12.594 -45.469 -15.344 1 85.75 83 LEU A C 1
ATOM 637 O O . LEU A 1 83 ? 11.836 -46.375 -15 1 85.75 83 LEU A O 1
ATOM 641 N N . THR A 1 84 ? 13.898 -45.438 -15.172 1 85.31 84 THR A N 1
ATOM 642 C CA . THR A 1 84 ? 14.547 -46.594 -14.539 1 85.31 84 THR A CA 1
ATOM 643 C C . THR A 1 84 ? 14.07 -46.75 -13.102 1 85.31 84 THR A C 1
ATOM 645 O O . THR A 1 84 ? 13.867 -47.875 -12.633 1 85.31 84 THR A O 1
ATOM 648 N N . ARG A 1 85 ? 13.906 -45.656 -12.438 1 90.31 85 ARG A N 1
ATOM 649 C CA . ARG A 1 85 ? 13.453 -45.719 -11.055 1 90.31 85 ARG A CA 1
ATOM 650 C C . ARG A 1 85 ? 11.992 -46.156 -10.969 1 90.31 85 ARG A C 1
ATOM 652 O O . ARG A 1 85 ? 11.602 -46.812 -10.016 1 90.31 85 ARG A O 1
ATOM 659 N N . TRP A 1 86 ? 11.172 -45.719 -11.867 1 92.69 86 TRP A N 1
ATOM 660 C CA . TRP A 1 86 ? 9.781 -46.156 -11.922 1 92.69 86 TRP A CA 1
ATOM 661 C C . TRP A 1 86 ? 9.695 -47.688 -12.102 1 92.69 86 TRP A C 1
ATOM 663 O O . TRP A 1 86 ? 8.891 -48.344 -11.453 1 92.69 86 TRP A O 1
ATOM 673 N N . GLU A 1 87 ? 10.578 -48.219 -12.977 1 90.12 87 GLU A N 1
ATOM 674 C CA . GLU A 1 87 ? 10.617 -49.656 -13.219 1 90.12 87 GLU A CA 1
ATOM 675 C C . GLU A 1 87 ? 11.078 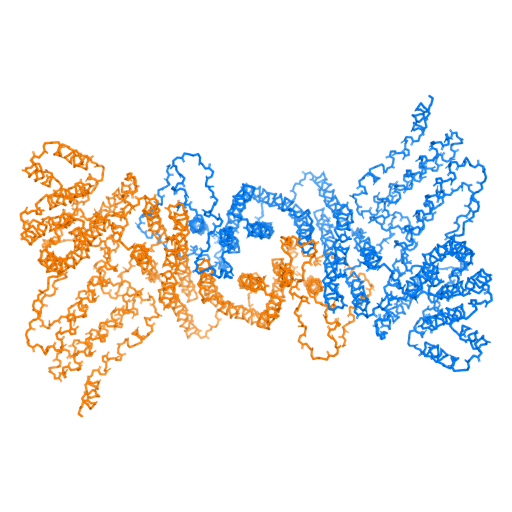-50.406 -11.977 1 90.12 87 GLU A C 1
ATOM 677 O O . GLU A 1 87 ? 10.547 -51.469 -11.656 1 90.12 87 GLU A O 1
ATOM 682 N N . GLN A 1 88 ? 12.07 -49.812 -11.391 1 92.12 88 GLN A N 1
ATOM 683 C CA . GLN A 1 88 ? 12.562 -50.406 -10.156 1 92.12 88 GLN A CA 1
ATOM 684 C C . GLN A 1 88 ? 11.469 -50.438 -9.094 1 92.12 88 GLN A C 1
ATOM 686 O O . GLN A 1 88 ? 11.352 -51.438 -8.352 1 92.12 88 GLN A O 1
ATOM 691 N N . TRP A 1 89 ? 10.703 -49.375 -8.953 1 95.06 89 TRP A N 1
ATOM 692 C CA . TRP A 1 89 ? 9.586 -49.281 -8.023 1 95.06 89 TRP A CA 1
ATOM 693 C C . TRP A 1 89 ? 8.555 -50.375 -8.305 1 95.06 89 TRP A C 1
ATOM 695 O O . TRP A 1 89 ? 8.141 -51.094 -7.395 1 95.06 89 TRP A O 1
ATOM 705 N N . LEU A 1 90 ? 8.195 -50.531 -9.57 1 94.38 90 LEU A N 1
ATOM 706 C CA . LEU A 1 90 ? 7.215 -51.531 -9.969 1 94.38 90 LEU A CA 1
ATOM 707 C C . LEU A 1 90 ? 7.746 -52.938 -9.711 1 94.38 90 LEU A C 1
ATOM 709 O O . LEU A 1 90 ? 7.008 -53.812 -9.227 1 94.38 90 LEU A O 1
ATOM 713 N N . ALA A 1 91 ? 9 -53.156 -10.039 1 92.5 91 ALA A N 1
ATOM 714 C CA . ALA A 1 91 ? 9.625 -54.469 -9.805 1 92.5 91 ALA A CA 1
ATOM 715 C C . ALA A 1 91 ? 9.633 -54.812 -8.32 1 92.5 91 ALA A C 1
ATOM 717 O O . ALA A 1 91 ? 9.469 -55.969 -7.949 1 92.5 91 ALA A O 1
ATOM 718 N N . GLY A 1 92 ? 9.875 -53.781 -7.508 1 92.38 92 GLY A N 1
ATOM 719 C CA . GLY A 1 92 ? 9.898 -54 -6.07 1 92.38 92 GLY A CA 1
ATOM 720 C C . GLY A 1 92 ? 8.539 -54.375 -5.5 1 92.38 92 GLY A C 1
ATOM 721 O O . GLY A 1 92 ? 8.461 -55.031 -4.461 1 92.38 92 GLY A O 1
ATOM 722 N N . LEU A 1 93 ? 7.504 -53.938 -6.148 1 92.81 93 LEU A N 1
ATOM 723 C CA . LEU A 1 93 ? 6.148 -54.25 -5.691 1 92.81 93 LEU A CA 1
ATOM 724 C C . LEU A 1 93 ? 5.695 -55.594 -6.203 1 92.81 93 LEU A C 1
ATOM 726 O O . LEU A 1 93 ? 4.77 -56.188 -5.648 1 92.81 93 LEU A O 1
ATOM 730 N N . SER A 1 94 ? 6.332 -55.969 -7.316 1 84 94 SER A N 1
ATOM 731 C CA . SER A 1 94 ? 5.918 -57.219 -7.961 1 84 94 SER A CA 1
ATOM 732 C C . SER A 1 94 ? 6.668 -58.406 -7.395 1 84 94 SER A C 1
ATOM 734 O O . SER A 1 94 ? 7.672 -58.25 -6.695 1 84 94 SER A O 1
ATOM 736 N N . GLU A 1 95 ? 6.086 -59.625 -7.465 1 67.19 95 GLU A N 1
ATOM 737 C CA . GLU A 1 95 ? 6.68 -60.844 -6.93 1 67.19 95 GLU A CA 1
ATOM 738 C C . GLU A 1 95 ? 8.016 -61.156 -7.598 1 67.19 95 GLU A C 1
ATOM 740 O O . GLU A 1 95 ? 8.25 -60.75 -8.742 1 67.19 95 GLU A O 1
ATOM 745 N N . GLN A 1 96 ? 8.906 -61.688 -6.734 1 57.22 96 GLN A N 1
ATOM 746 C CA . GLN A 1 96 ? 10.234 -62.062 -7.195 1 57.22 96 GLN A CA 1
ATOM 747 C C . GLN A 1 96 ? 10.156 -62.969 -8.422 1 57.22 96 GLN A C 1
ATOM 749 O O . GLN A 1 96 ? 9.438 -63.969 -8.414 1 57.22 96 GLN A O 1
ATOM 754 N N . GLY A 1 97 ? 10.688 -62.656 -9.75 1 48.72 97 GLY A N 1
ATOM 755 C CA . GLY A 1 97 ? 10.742 -63.406 -10.992 1 48.72 97 GLY A CA 1
ATOM 756 C C . GLY A 1 97 ? 9.859 -62.812 -12.086 1 48.72 97 GLY A C 1
ATOM 757 O O . GLY A 1 97 ? 9.883 -63.281 -13.219 1 48.72 97 GLY A O 1
ATOM 758 N N . ALA A 1 98 ? 8.797 -62.125 -11.734 1 47.88 98 ALA A N 1
ATOM 759 C CA . ALA A 1 98 ? 7.906 -61.625 -12.773 1 47.88 98 ALA A CA 1
ATOM 760 C C . ALA A 1 98 ? 8.586 -60.531 -13.602 1 47.88 98 ALA A C 1
ATOM 762 O O . ALA A 1 98 ? 9.156 -59.562 -13.047 1 47.88 98 ALA A O 1
ATOM 763 N N . GLN A 1 99 ? 9.188 -60.875 -14.75 1 43.44 99 GLN A N 1
ATOM 764 C CA . GLN A 1 99 ? 9.805 -59.938 -15.695 1 43.44 99 GLN A CA 1
ATOM 765 C C . GLN A 1 99 ? 8.891 -58.75 -15.992 1 43.44 99 GLN A C 1
ATOM 767 O O . GLN A 1 99 ? 7.812 -58.938 -16.562 1 43.44 99 GLN A O 1
ATOM 772 N N . THR A 1 100 ? 8.883 -57.625 -15.289 1 44.56 100 THR A N 1
ATOM 773 C CA . THR A 1 100 ? 7.992 -56.5 -15.203 1 44.56 100 THR A CA 1
ATOM 774 C C . THR A 1 100 ? 8.164 -55.562 -16.406 1 44.56 100 THR A C 1
ATOM 776 O O . THR A 1 100 ? 9.141 -54.812 -16.484 1 44.56 100 THR A O 1
ATOM 779 N N . THR A 1 101 ? 8.031 -55.938 -17.594 1 41.72 101 THR A N 1
ATOM 780 C CA . THR A 1 101 ? 8.055 -54.875 -18.594 1 41.72 101 THR A CA 1
ATOM 781 C C . THR A 1 101 ? 6.934 -53.875 -18.328 1 41.72 101 THR A C 1
ATOM 783 O O . THR A 1 101 ? 5.852 -54.25 -17.875 1 41.72 101 THR A O 1
ATOM 786 N N . MET A 1 102 ? 7.203 -52.5 -18.203 1 47.53 102 MET A N 1
ATOM 787 C CA . MET A 1 102 ? 6.301 -51.375 -18 1 47.53 102 MET A CA 1
ATOM 788 C C . MET A 1 102 ? 4.984 -51.594 -18.734 1 47.53 102 MET A C 1
ATOM 790 O O . MET A 1 102 ? 4.219 -50.656 -18.938 1 47.53 102 MET A O 1
ATOM 794 N N . GLY A 1 103 ? 4.715 -52.75 -19.406 1 43.88 103 GLY A N 1
ATOM 795 C CA . GLY A 1 103 ? 3.402 -52.906 -20.016 1 43.88 103 GLY A CA 1
ATOM 796 C C . GLY A 1 103 ? 2.32 -53.25 -19 1 43.88 103 GLY A C 1
ATOM 797 O O . GLY A 1 103 ? 2.594 -53.875 -17.984 1 43.88 103 GLY A O 1
ATOM 798 N N . ALA A 1 104 ? 1.259 -52.5 -18.844 1 46.84 104 ALA A N 1
ATOM 799 C CA . ALA A 1 104 ? 0.1 -52.5 -17.953 1 46.84 104 ALA A CA 1
ATOM 800 C C . ALA A 1 104 ? -0.537 -53.875 -17.906 1 46.84 104 ALA A C 1
ATOM 802 O O . ALA A 1 104 ? -1.701 -54.031 -17.531 1 46.84 104 ALA A O 1
ATOM 803 N N . CYS A 1 105 ? -0.022 -54.906 -18.562 1 39.41 105 CYS A N 1
ATOM 804 C CA . CYS A 1 105 ? -0.876 -56.094 -18.531 1 39.41 105 CYS A CA 1
ATOM 805 C C . CYS A 1 105 ? -0.815 -56.781 -17.172 1 39.41 105 CYS A C 1
ATOM 807 O O . CYS A 1 105 ? 0.271 -57 -16.641 1 39.41 105 CYS A O 1
ATOM 809 N N . PRO A 1 106 ? -1.951 -56.938 -16.531 1 41.31 106 PRO A N 1
ATOM 810 C CA . PRO A 1 106 ? -2.029 -57.625 -15.25 1 41.31 106 PRO A CA 1
ATOM 811 C C . PRO A 1 106 ? -1.44 -59.031 -15.312 1 41.31 106 PRO A C 1
ATOM 813 O O . PRO A 1 106 ? -1.965 -59.906 -16.031 1 41.31 106 PRO A O 1
ATOM 816 N N . ASP A 1 107 ? -0.251 -59.312 -15.43 1 39.75 107 ASP A N 1
ATOM 817 C CA . ASP A 1 107 ? 0.118 -60.719 -15.25 1 39.75 107 ASP A CA 1
ATOM 818 C C . ASP A 1 107 ? -0.402 -61.25 -13.922 1 39.75 107 ASP A C 1
ATOM 820 O O . ASP A 1 107 ? -0.466 -60.531 -12.93 1 39.75 107 ASP A O 1
ATOM 824 N N . ASP A 1 108 ? -1.089 -62.406 -13.969 1 39.72 108 ASP A N 1
ATOM 825 C CA . ASP A 1 108 ? -1.554 -63.219 -12.852 1 39.72 108 ASP A CA 1
ATOM 826 C C . ASP A 1 108 ? -0.472 -63.375 -11.781 1 39.72 108 ASP A C 1
ATOM 828 O O . ASP A 1 108 ? 0.632 -63.844 -12.062 1 39.72 108 ASP A O 1
ATOM 832 N N . LEU A 1 109 ? -0.461 -62.438 -10.828 1 44.69 109 LEU A N 1
ATOM 833 C CA . LEU A 1 109 ? 0.369 -62.594 -9.633 1 44.69 109 LEU A CA 1
ATOM 834 C C . LEU A 1 109 ? 0.494 -64.062 -9.234 1 44.69 109 LEU A C 1
ATOM 836 O O . LEU A 1 109 ? -0.513 -64.75 -9.094 1 44.69 109 LEU A O 1
ATOM 840 N N . SER A 1 110 ? 1.419 -64.75 -9.547 1 42.31 110 SER A N 1
ATOM 841 C CA . SER A 1 110 ? 1.688 -66.125 -9.172 1 42.31 110 SER A CA 1
ATOM 842 C C . SER A 1 110 ? 1.335 -66.375 -7.707 1 42.31 110 SER A C 1
ATOM 844 O O . SER A 1 110 ? 1.392 -65.438 -6.883 1 42.31 110 SER A O 1
ATOM 846 N N . SER A 1 111 ? 0.709 -67.562 -7.359 1 47.69 111 SER A N 1
ATOM 847 C CA . SER A 1 111 ? -0.051 -68.312 -6.367 1 47.69 111 SER A CA 1
ATOM 848 C C . SER A 1 111 ? 0.697 -68.438 -5.043 1 47.69 111 SER A C 1
ATOM 850 O O . SER A 1 111 ? 0.199 -69 -4.078 1 47.69 111 SER A O 1
ATOM 852 N N . SER A 1 112 ? 2.033 -68.25 -5.031 1 50.5 112 SER A N 1
ATOM 853 C CA . SER A 1 112 ? 2.555 -68.875 -3.797 1 50.5 112 SER A CA 1
ATOM 854 C C . SER A 1 112 ? 2.359 -67.875 -2.617 1 50.5 112 SER A C 1
ATOM 856 O O . SER A 1 112 ? 2.674 -68.25 -1.477 1 50.5 112 SER A O 1
ATOM 858 N N . SER A 1 113 ? 2.076 -66.625 -2.906 1 62 113 SER A N 1
ATOM 859 C CA . SER A 1 113 ? 2.045 -65.688 -1.75 1 62 113 SER A CA 1
ATOM 860 C C . SER A 1 113 ? 0.678 -65.75 -1.074 1 62 113 SER A C 1
ATOM 862 O O . SER A 1 113 ? -0.317 -66.125 -1.684 1 62 113 SER A O 1
ATOM 864 N N . SER A 1 114 ? 0.659 -65.625 0.195 1 79.44 114 SER A N 1
ATOM 865 C CA . SER A 1 114 ? -0.541 -65.5 1.021 1 79.44 114 SER A CA 1
ATOM 866 C C . SER A 1 114 ? -1.536 -64.5 0.428 1 79.44 114 SER A C 1
ATOM 868 O O . SER A 1 114 ? -1.141 -63.531 -0.193 1 79.44 114 SER A O 1
ATOM 870 N N . PRO A 1 115 ? -2.705 -64.875 0.334 1 85.31 115 PRO A N 1
ATOM 871 C CA . PRO A 1 115 ? -3.771 -64.062 -0.219 1 85.31 115 PRO A CA 1
ATOM 872 C C . PRO A 1 115 ? -3.721 -62.594 0.297 1 85.31 115 PRO A C 1
ATOM 874 O O . PRO A 1 115 ? -4.039 -61.656 -0.441 1 85.31 115 PRO A O 1
ATOM 877 N N . GLN A 1 116 ? -3.27 -62.531 1.477 1 86.56 116 GLN A N 1
ATOM 878 C CA . GLN A 1 116 ? -3.197 -61.188 2.051 1 86.56 116 GLN A CA 1
ATOM 879 C C . GLN A 1 116 ? -2.121 -60.344 1.361 1 86.56 116 GLN A C 1
ATOM 881 O O . GLN A 1 116 ? -2.35 -59.188 1.037 1 86.56 116 GLN A O 1
ATOM 886 N N . VAL A 1 117 ? -1.054 -60.875 1.144 1 87 117 VAL A N 1
ATOM 887 C CA . VAL A 1 117 ? 0.051 -60.188 0.49 1 87 117 VAL A CA 1
ATOM 888 C C . VAL A 1 117 ? -0.314 -59.906 -0.961 1 87 117 VAL A C 1
ATOM 890 O O . VAL A 1 117 ? 0.009 -58.812 -1.479 1 87 117 VAL A O 1
ATOM 893 N N . GLN A 1 118 ? -1.055 -60.719 -1.473 1 88.56 118 GLN A N 1
ATOM 894 C CA . GLN A 1 118 ? -1.47 -60.531 -2.857 1 88.56 118 GLN A CA 1
ATOM 895 C C . GLN A 1 118 ? -2.451 -59.375 -2.982 1 88.56 118 GLN A C 1
ATOM 897 O O . GLN A 1 118 ? -2.389 -58.594 -3.939 1 88.56 118 GLN A O 1
ATOM 902 N N . ARG A 1 119 ? -3.268 -59.312 -2.072 1 90.81 119 ARG A N 1
ATOM 903 C CA . ARG A 1 119 ? -4.227 -58.219 -2.076 1 90.81 119 ARG A CA 1
ATOM 904 C C . ARG A 1 119 ? -3.521 -56.875 -1.909 1 90.81 119 ARG A C 1
ATOM 906 O O . ARG A 1 119 ? -3.834 -55.906 -2.613 1 90.81 119 ARG A O 1
ATOM 913 N N . VAL A 1 120 ? -2.639 -56.844 -0.997 1 92.31 120 VAL A N 1
ATOM 914 C CA . VAL A 1 120 ? -1.89 -55.625 -0.754 1 92.31 120 VAL A CA 1
ATOM 915 C C . VAL A 1 120 ? -1.076 -55.281 -1.993 1 92.31 120 VAL A C 1
ATOM 917 O O . VAL A 1 120 ? -1.031 -54.094 -2.395 1 92.31 120 VAL A O 1
ATOM 920 N N . GLN A 1 121 ? -0.483 -56.156 -2.514 1 91.88 121 GLN A N 1
ATOM 921 C CA . GLN A 1 121 ? 0.324 -55.969 -3.711 1 91.88 121 GLN A CA 1
ATOM 922 C C . GLN A 1 121 ? -0.522 -55.406 -4.852 1 91.88 121 GLN A C 1
ATOM 924 O O . GLN A 1 121 ? -0.111 -54.469 -5.539 1 91.88 121 GLN A O 1
ATOM 929 N N . LYS A 1 122 ? -1.626 -55.938 -5 1 90.5 122 LYS A N 1
ATOM 930 C CA . LYS A 1 122 ? -2.508 -55.469 -6.066 1 90.5 122 LYS A CA 1
ATOM 931 C C . LYS A 1 122 ? -2.947 -54.031 -5.828 1 90.5 122 LYS A C 1
ATOM 933 O O . LYS A 1 122 ? -2.967 -53.219 -6.758 1 90.5 122 LYS A O 1
ATOM 938 N N . GLU A 1 123 ? -3.242 -53.781 -4.668 1 93.88 123 GLU A N 1
ATOM 939 C CA . GLU A 1 123 ? -3.654 -52.438 -4.309 1 93.88 123 GLU A CA 1
ATOM 940 C C . GLU A 1 123 ? -2.531 -51.438 -4.559 1 93.88 123 GLU A C 1
ATOM 942 O O . GLU A 1 123 ? -2.773 -50.344 -5.066 1 93.88 123 GLU A O 1
ATOM 947 N N . LEU A 1 124 ? -1.365 -51.781 -4.191 1 95.5 124 LEU A N 1
ATOM 948 C CA . LEU A 1 124 ? -0.225 -50.875 -4.324 1 95.5 124 LEU A CA 1
ATOM 949 C C . LEU A 1 124 ? 0.176 -50.75 -5.789 1 95.5 124 LEU A C 1
ATOM 951 O O . LEU A 1 124 ? 0.597 -49.656 -6.211 1 95.5 124 LEU A O 1
ATOM 955 N N . VAL A 1 125 ? 0.072 -51.75 -6.535 1 93.75 125 VAL A N 1
ATOM 956 C CA . VAL A 1 125 ? 0.365 -51.688 -7.965 1 93.75 125 VAL A CA 1
ATOM 957 C C . VAL A 1 125 ? -0.656 -50.781 -8.656 1 93.75 125 VAL A C 1
ATOM 959 O O . VAL A 1 125 ? -0.303 -50 -9.547 1 93.75 125 VAL A O 1
ATOM 962 N N . ASP A 1 126 ? -1.873 -50.875 -8.242 1 91.69 126 ASP A N 1
ATOM 963 C CA . ASP A 1 126 ? -2.902 -50 -8.781 1 91.69 126 ASP A CA 1
ATOM 964 C C . ASP A 1 126 ? -2.592 -48.531 -8.461 1 91.69 126 ASP A C 1
ATOM 966 O O . ASP A 1 126 ? -2.762 -47.656 -9.312 1 91.69 126 ASP A O 1
ATOM 970 N N . SER A 1 127 ? -2.182 -48.375 -7.266 1 94.75 127 SER A N 1
ATOM 971 C CA . SER A 1 127 ? -1.808 -47.031 -6.859 1 94.75 127 SER A CA 1
ATOM 972 C C . SER A 1 127 ? -0.617 -46.531 -7.668 1 94.75 127 SER A C 1
ATOM 974 O O . SER A 1 127 ? -0.586 -45.375 -8.07 1 94.75 127 SER A O 1
ATOM 976 N N . TYR A 1 128 ? 0.295 -47.344 -7.82 1 95.31 128 TYR A N 1
ATOM 977 C CA . TYR A 1 128 ? 1.462 -47.031 -8.641 1 95.31 128 TYR A CA 1
ATOM 978 C C . TYR A 1 128 ? 1.044 -46.562 -10.031 1 95.31 128 TYR A C 1
ATOM 980 O O . TYR A 1 128 ? 1.488 -45.5 -10.492 1 95.31 128 TYR A O 1
ATOM 988 N N . TRP A 1 129 ? 0.224 -47.281 -10.695 1 93.25 129 TRP A N 1
ATOM 989 C CA . TRP A 1 129 ? -0.158 -46.969 -12.07 1 93.25 129 TRP A CA 1
ATOM 990 C C . TRP A 1 129 ? -0.982 -45.688 -12.109 1 93.25 129 TRP A C 1
ATOM 992 O O . TRP A 1 129 ? -0.892 -44.906 -13.07 1 93.25 129 TRP A O 1
ATOM 1002 N N . HIS A 1 130 ? -1.722 -45.5 -11.086 1 93.38 130 HIS A N 1
ATOM 1003 C CA . HIS A 1 130 ? -2.473 -44.25 -10.984 1 93.38 130 HIS A CA 1
ATOM 1004 C C . HIS A 1 130 ? -1.538 -43.062 -10.922 1 93.38 130 HIS A C 1
ATOM 1006 O O . HIS A 1 130 ? -1.742 -42.062 -11.625 1 93.38 130 HIS A O 1
ATOM 1012 N N . LEU A 1 131 ? -0.555 -43.156 -10.141 1 94.69 131 LEU A N 1
ATOM 1013 C CA . LEU A 1 131 ? 0.417 -42.094 -9.984 1 94.69 131 LEU A CA 1
ATOM 1014 C C . LEU A 1 131 ? 1.229 -41.906 -11.266 1 94.69 131 LEU A C 1
ATOM 1016 O O . LEU A 1 131 ? 1.478 -40.781 -11.688 1 94.69 131 LEU A O 1
ATOM 1020 N N . TYR A 1 132 ? 1.6 -43.031 -11.812 1 94.75 132 TYR A N 1
ATOM 1021 C CA . TYR A 1 132 ? 2.387 -42.969 -13.039 1 94.75 132 TYR A CA 1
ATOM 1022 C C . TYR A 1 132 ? 1.626 -42.25 -14.148 1 94.75 132 TYR A C 1
ATOM 1024 O O . TYR A 1 132 ? 2.184 -41.406 -14.852 1 94.75 132 TYR A O 1
ATOM 1032 N N . ARG A 1 133 ? 0.379 -42.531 -14.344 1 93.75 133 ARG A N 1
ATOM 1033 C CA . ARG A 1 133 ? -0.453 -41.938 -15.375 1 93.75 133 ARG A CA 1
ATOM 1034 C C . ARG A 1 133 ? -0.569 -40.406 -15.141 1 93.75 133 ARG A C 1
ATOM 1036 O O . ARG A 1 133 ? -0.602 -39.656 -16.094 1 93.75 133 ARG A O 1
ATOM 1043 N N . ARG A 1 134 ? -0.566 -40.062 -13.938 1 92.69 134 ARG A N 1
ATOM 1044 C CA . ARG A 1 134 ? -0.759 -38.656 -13.578 1 92.69 134 ARG A CA 1
ATOM 1045 C C . ARG A 1 134 ? 0.538 -37.875 -13.727 1 92.69 134 ARG A C 1
ATOM 1047 O O . ARG A 1 134 ? 0.551 -36.781 -14.336 1 92.69 134 ARG A O 1
ATOM 1054 N N . LEU A 1 135 ? 1.591 -38.406 -13.258 1 93.81 135 LEU A N 1
ATOM 1055 C CA . LEU A 1 135 ? 2.838 -37.656 -13.156 1 93.81 135 LEU A CA 1
ATOM 1056 C C . LEU A 1 135 ? 3.637 -37.75 -14.453 1 93.81 135 LEU A C 1
ATOM 1058 O O . LEU A 1 135 ? 4.445 -36.875 -14.758 1 93.81 135 LEU A O 1
ATOM 1062 N N . CYS A 1 136 ? 3.4 -38.781 -15.164 1 93.75 136 CYS A N 1
ATOM 1063 C CA . CYS A 1 136 ? 4.094 -39 -16.438 1 93.75 136 CYS A CA 1
ATOM 1064 C C . CYS A 1 136 ? 3.133 -38.844 -17.609 1 93.75 136 CYS A C 1
ATOM 1066 O O . CYS A 1 136 ? 3.344 -39.406 -18.672 1 93.75 136 CYS A O 1
ATOM 1068 N N . TRP A 1 137 ? 2.156 -38.094 -17.359 1 93.19 137 TRP A N 1
ATOM 1069 C CA . TRP A 1 137 ? 1.187 -37.875 -18.422 1 93.19 137 TRP A CA 1
ATOM 1070 C C . TRP A 1 137 ? 1.873 -37.375 -19.688 1 93.19 137 TRP A C 1
ATOM 1072 O O . TRP A 1 137 ? 2.967 -36.812 -19.625 1 93.19 137 TRP A O 1
ATOM 1082 N N . GLY A 1 138 ? 1.313 -37.688 -20.875 1 90.75 138 GLY A N 1
ATOM 1083 C CA . GLY A 1 138 ? 1.879 -37.281 -22.141 1 90.75 138 GLY A CA 1
ATOM 1084 C C . GLY A 1 138 ? 2.826 -38.281 -22.75 1 90.75 138 GLY A C 1
ATOM 1085 O O . GLY A 1 138 ? 3.152 -38.219 -23.938 1 90.75 138 GLY A O 1
ATOM 1086 N N . SER A 1 139 ? 3.262 -39.188 -21.953 1 92.19 139 SER A N 1
ATOM 1087 C CA . SER A 1 139 ? 4.168 -40.219 -22.453 1 92.19 139 SER A CA 1
ATOM 1088 C C . SER A 1 139 ? 3.395 -41.406 -23 1 92.19 139 SER A C 1
ATOM 1090 O O . SER A 1 139 ? 2.215 -41.594 -22.703 1 92.19 139 SER A O 1
ATOM 1092 N N . SER A 1 140 ? 4.105 -42.188 -23.828 1 91.69 140 SER A N 1
ATOM 1093 C CA . SER A 1 140 ? 3.504 -43.406 -24.375 1 91.69 140 SER A CA 1
ATOM 1094 C C . SER A 1 140 ? 3.17 -44.406 -23.266 1 91.69 140 SER A C 1
ATOM 1096 O O . SER A 1 140 ? 2.135 -45.062 -23.328 1 91.69 140 SER A O 1
ATOM 1098 N N . GLY A 1 141 ? 4.094 -44.469 -22.312 1 90.69 141 GLY A N 1
ATOM 1099 C CA . GLY A 1 141 ? 3.834 -45.344 -21.188 1 90.69 141 GLY A CA 1
ATOM 1100 C C . GLY A 1 141 ? 2.576 -45 -20.422 1 90.69 141 GLY A C 1
ATOM 1101 O O . GLY A 1 141 ? 1.809 -45.875 -20.031 1 90.69 141 GLY A O 1
ATOM 1102 N N . ALA A 1 142 ? 2.375 -43.812 -20.203 1 93.81 142 ALA A N 1
ATOM 1103 C CA . ALA A 1 142 ? 1.188 -43.344 -19.484 1 93.81 142 ALA A CA 1
ATOM 1104 C C . ALA A 1 142 ? -0.078 -43.594 -20.297 1 93.81 142 ALA A C 1
ATOM 1106 O O . ALA A 1 142 ? -1.126 -43.938 -19.734 1 93.81 142 ALA A O 1
ATOM 1107 N N . ALA A 1 143 ? -0.001 -43.406 -21.609 1 94.94 143 ALA A N 1
ATOM 1108 C CA . ALA A 1 143 ? -1.145 -43.688 -22.484 1 94.94 143 ALA A CA 1
ATOM 1109 C C . ALA A 1 143 ? -1.532 -45.156 -22.438 1 94.94 143 ALA A C 1
ATOM 1111 O O . ALA A 1 143 ? -2.717 -45.5 -22.375 1 94.94 143 ALA A O 1
ATOM 1112 N N . LYS A 1 144 ? -0.603 -46 -22.5 1 93.25 144 LYS A N 1
ATOM 1113 C CA . LYS A 1 144 ? -0.859 -47.438 -22.438 1 93.25 144 LYS A CA 1
ATOM 1114 C C . LYS A 1 144 ? -1.459 -47.844 -21.094 1 93.25 144 LYS A C 1
ATOM 1116 O O . LYS A 1 144 ? -2.398 -48.625 -21.031 1 93.25 144 LYS A O 1
ATOM 1121 N N . ALA A 1 145 ? -0.858 -47.281 -20.078 1 94.12 145 ALA A N 1
ATOM 1122 C CA . ALA A 1 145 ? -1.412 -47.531 -18.75 1 94.12 145 ALA A CA 1
ATOM 1123 C C . ALA A 1 145 ? -2.84 -47 -18.656 1 94.12 145 ALA A C 1
ATOM 1125 O O . ALA A 1 145 ? -3.686 -47.625 -17.984 1 94.12 145 ALA A O 1
ATOM 1126 N N . GLY A 1 146 ? -3.012 -45.875 -19.25 1 94.19 146 GLY A N 1
ATOM 1127 C CA . GLY A 1 146 ? -4.355 -45.312 -19.266 1 94.19 146 GLY A CA 1
ATOM 1128 C C . GLY A 1 146 ? -5.352 -46.188 -20.016 1 94.19 146 GLY A C 1
ATOM 1129 O O . GLY A 1 146 ? -6.488 -46.344 -19.578 1 94.19 146 GLY A O 1
ATOM 1130 N N . LEU A 1 147 ? -4.965 -46.688 -21.094 1 94.81 147 LEU A N 1
ATOM 1131 C CA . LEU A 1 147 ? -5.816 -47.594 -21.859 1 94.81 147 LEU A CA 1
ATOM 1132 C C . LEU A 1 147 ? -6.16 -48.844 -21.062 1 94.81 147 LEU A C 1
ATOM 1134 O O . LEU A 1 147 ? -7.305 -49.281 -21.078 1 94.81 147 LEU A O 1
ATOM 1138 N N . ALA A 1 148 ? -5.223 -49.344 -20.391 1 92.19 148 ALA A N 1
ATOM 1139 C CA . ALA A 1 148 ? -5.461 -50.5 -19.531 1 92.19 148 ALA A CA 1
ATOM 1140 C C . ALA A 1 148 ? -6.484 -50.188 -18.453 1 92.19 148 ALA A C 1
ATOM 1142 O O . ALA A 1 148 ? -7.34 -51 -18.141 1 92.19 148 ALA A O 1
ATOM 1143 N N . ALA A 1 149 ? -6.395 -49.062 -17.906 1 91.31 149 ALA A N 1
ATOM 1144 C CA . ALA A 1 149 ? -7.324 -48.625 -16.859 1 91.31 149 ALA A CA 1
ATOM 1145 C C . ALA A 1 149 ? -8.734 -48.469 -17.406 1 91.31 149 ALA A C 1
ATOM 1147 O O . ALA A 1 149 ? -9.711 -48.812 -16.734 1 91.31 149 ALA A O 1
ATOM 1148 N N . VAL A 1 150 ? -8.82 -47.906 -18.594 1 91.88 150 VAL A N 1
ATOM 1149 C CA . VAL A 1 150 ? -10.125 -47.75 -19.219 1 91.88 150 VAL A CA 1
ATOM 1150 C C . VAL A 1 150 ? -10.758 -49.094 -19.484 1 91.88 150 VAL A C 1
ATOM 1152 O O . VAL A 1 150 ? -11.969 -49.281 -19.328 1 91.88 150 VAL A O 1
ATOM 1155 N N . LEU A 1 151 ? -10.008 -50.062 -19.844 1 89.12 151 LEU A N 1
ATOM 1156 C CA . LEU A 1 151 ? -10.492 -51.406 -20.109 1 89.12 151 LEU A CA 1
ATOM 1157 C C . LEU A 1 151 ? -11.078 -52.062 -18.859 1 89.12 151 LEU A C 1
ATOM 1159 O O . LEU A 1 151 ? -12.07 -52.781 -18.938 1 89.12 151 LEU A O 1
ATOM 1163 N N . GLU A 1 152 ? -10.531 -51.719 -17.75 1 83.25 152 GLU A N 1
ATOM 1164 C CA . GLU A 1 152 ? -11.102 -52.188 -16.5 1 83.25 152 GLU A CA 1
ATOM 1165 C C . GLU A 1 152 ? -12.484 -51.594 -16.25 1 83.25 152 GLU A C 1
ATOM 1167 O O . GLU A 1 152 ? -13.383 -52.281 -15.766 1 83.25 152 GLU A O 1
ATOM 1172 N N . HIS A 1 153 ? -12.625 -50.406 -16.641 1 81.25 153 HIS A N 1
ATOM 1173 C CA . HIS A 1 153 ? -13.922 -49.75 -16.5 1 81.25 153 HIS A CA 1
ATOM 1174 C C . HIS A 1 153 ? -14.945 -50.375 -17.453 1 81.25 153 HIS A C 1
ATOM 1176 O O . HIS A 1 153 ? -16.141 -50.406 -17.141 1 81.25 153 HIS A O 1
ATOM 1182 N N . THR A 1 154 ? -14.531 -50.656 -18.609 1 84.44 154 THR A N 1
ATOM 1183 C CA . THR A 1 154 ? -15.43 -51.219 -19.609 1 84.44 154 THR A CA 1
ATOM 1184 C C . THR A 1 154 ? -15.961 -52.594 -19.156 1 84.44 154 THR A C 1
ATOM 1186 O O . THR A 1 154 ? -17.125 -52.906 -19.406 1 84.44 154 THR A O 1
ATOM 1189 N N . GLU A 1 155 ? -15.195 -53.312 -18.469 1 78.12 155 GLU A N 1
ATOM 1190 C CA . GLU A 1 155 ? -15.633 -54.594 -17.969 1 78.12 155 GLU A CA 1
ATOM 1191 C C . GLU A 1 155 ? -16.703 -54.438 -16.891 1 78.12 155 GLU A C 1
ATOM 1193 O O . GLU A 1 155 ? -17.688 -55.188 -16.875 1 78.12 155 GLU A O 1
ATOM 1198 N N . SER A 1 156 ? -16.484 -53.438 -16.172 1 76.06 156 SER A N 1
ATOM 1199 C CA . SER A 1 156 ? -17.469 -53.188 -15.133 1 76.06 156 SER A CA 1
ATOM 1200 C C . SER A 1 156 ? -18.797 -52.688 -15.734 1 76.06 156 SER A C 1
ATOM 1202 O O . SER A 1 156 ? -19.875 -53.062 -15.258 1 76.06 156 SER A O 1
ATOM 1204 N N . ALA A 1 157 ? -18.688 -51.875 -16.719 1 77.12 157 ALA A N 1
ATOM 1205 C CA . ALA A 1 157 ? -19.875 -51.344 -17.375 1 77.12 157 ALA A CA 1
ATOM 1206 C C . ALA A 1 157 ? -20.656 -52.469 -18.078 1 77.12 157 ALA A C 1
ATOM 1208 O O . ALA A 1 157 ? -21.891 -52.469 -18.078 1 77.12 157 ALA A O 1
ATOM 1209 N N . ALA A 1 158 ? -20.016 -53.375 -18.672 1 72.5 158 ALA A N 1
ATOM 1210 C CA . ALA A 1 158 ? -20.672 -54.5 -19.344 1 72.5 158 ALA A CA 1
ATOM 1211 C C . ALA A 1 158 ? -21.531 -55.312 -18.359 1 72.5 158 ALA A C 1
ATOM 1213 O O . ALA A 1 158 ? -22.656 -55.719 -18.703 1 72.5 158 ALA A O 1
ATOM 1214 N N . SER A 1 159 ? -21.031 -55.344 -17.172 1 72.75 159 SER A N 1
ATOM 1215 C CA . SER A 1 159 ? -21.797 -56.062 -16.156 1 72.75 159 SER A CA 1
ATOM 1216 C C . SER A 1 159 ? -23.047 -55.312 -15.75 1 72.75 159 SER A C 1
ATOM 1218 O O . SER A 1 159 ? -24.094 -55.906 -15.508 1 72.75 159 SER A O 1
ATOM 1220 N N . GLU A 1 160 ? -22.875 -54.031 -15.789 1 73.75 160 GLU A N 1
ATOM 1221 C CA . GLU A 1 160 ? -24.016 -53.188 -15.406 1 73.75 160 GLU A CA 1
ATOM 1222 C C . GLU A 1 160 ? -25.062 -53.156 -16.531 1 73.75 160 GLU A C 1
ATOM 1224 O O . GLU A 1 160 ? -26.25 -53.031 -16.25 1 73.75 160 GLU A O 1
ATOM 1229 N N . LEU A 1 161 ? -24.578 -53.094 -17.719 1 75.88 161 LEU A N 1
ATOM 1230 C CA . LEU A 1 161 ? -25.469 -53.062 -18.875 1 75.88 161 LEU A CA 1
ATOM 1231 C C . LEU A 1 161 ? -26.391 -54.281 -18.875 1 75.88 161 LEU A C 1
ATOM 1233 O O . LEU A 1 161 ? -27.578 -54.156 -19.203 1 75.88 161 LEU A O 1
ATOM 1237 N N . GLN A 1 162 ? -25.922 -55.375 -18.438 1 69.69 162 GLN A N 1
ATOM 1238 C CA . GLN A 1 162 ? -26.75 -56.594 -18.375 1 69.69 162 GLN A CA 1
ATOM 1239 C C . GLN A 1 162 ? -27.875 -56.438 -17.359 1 69.69 162 GLN A C 1
ATOM 1241 O O . GLN A 1 162 ? -29 -56.875 -17.594 1 69.69 162 GLN A O 1
ATOM 1246 N N . SER A 1 163 ? -27.547 -55.656 -16.391 1 69.69 163 SER A N 1
ATOM 1247 C CA . SER A 1 163 ? -28.547 -55.438 -15.367 1 69.69 163 SER A CA 1
ATOM 1248 C C . SER A 1 163 ? -29.625 -54.469 -15.836 1 69.69 163 SER A C 1
ATOM 1250 O O . SER A 1 163 ? -30.797 -54.625 -15.523 1 69.69 163 SER A O 1
ATOM 1252 N N . VAL A 1 164 ? -29.188 -53.375 -16.516 1 67.62 164 VAL A N 1
ATOM 1253 C CA . VAL A 1 164 ? -30.141 -52.375 -17.016 1 67.62 164 VAL A CA 1
ATOM 1254 C C . VAL A 1 164 ? -31.062 -53.031 -18.047 1 67.62 164 VAL A C 1
ATOM 1256 O O . VAL A 1 164 ? -32.25 -52.719 -18.078 1 67.62 164 VAL A O 1
ATOM 1259 N N . MET A 1 165 ? -30.609 -53.812 -18.906 1 66.06 165 MET A N 1
ATOM 1260 C CA . MET A 1 165 ? -31.406 -54.469 -19.953 1 66.06 165 MET A CA 1
ATOM 12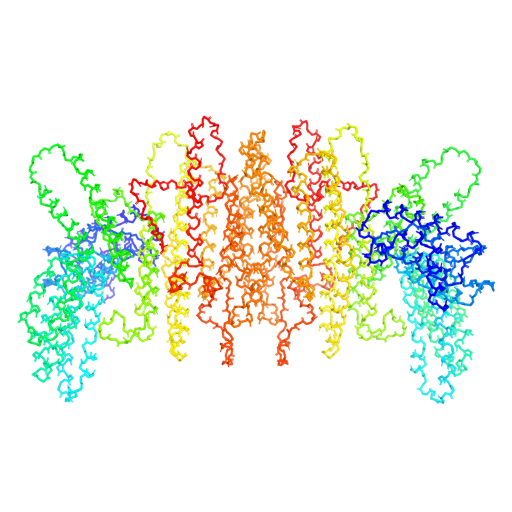61 C C . MET A 1 165 ? -32.406 -55.438 -19.328 1 66.06 165 MET A C 1
ATOM 1263 O O . MET A 1 165 ? -33.531 -55.594 -19.844 1 66.06 165 MET A O 1
ATOM 1267 N N . ALA A 1 166 ? -31.953 -56 -18.203 1 60.97 166 ALA A N 1
ATOM 1268 C CA . ALA A 1 166 ? -32.844 -56.969 -17.547 1 60.97 166 ALA A CA 1
ATOM 1269 C C . ALA A 1 166 ? -34.094 -56.25 -17 1 60.97 166 ALA A C 1
ATOM 1271 O O . ALA A 1 166 ? -35.156 -56.875 -16.859 1 60.97 166 ALA A O 1
ATOM 1272 N N . THR A 1 167 ? -33.844 -55 -16.469 1 57.69 167 THR A N 1
ATOM 1273 C CA . THR A 1 167 ? -34.969 -54.344 -15.852 1 57.69 167 THR A CA 1
ATOM 1274 C C . THR A 1 167 ? -35.875 -53.688 -16.906 1 57.69 167 THR A C 1
ATOM 1276 O O . THR A 1 167 ? -36.844 -53 -16.578 1 57.69 167 THR A O 1
ATOM 1279 N N . GLY A 1 168 ? -35.906 -54.094 -18.125 1 55.34 168 GLY A N 1
ATOM 1280 C CA . GLY A 1 168 ? -36.781 -53.625 -19.172 1 55.34 168 GLY A CA 1
ATOM 1281 C C . GLY A 1 168 ? -36.562 -52.188 -19.547 1 55.34 168 GLY A C 1
ATOM 1282 O O . GLY A 1 168 ? -37.281 -51.625 -20.391 1 55.34 168 GLY A O 1
ATOM 1283 N N . ALA A 1 169 ? -35.906 -51.531 -18.797 1 48.5 169 ALA A N 1
ATOM 1284 C CA . ALA A 1 169 ? -35.719 -50.094 -18.953 1 48.5 169 ALA A CA 1
ATOM 1285 C C . ALA A 1 169 ? -34.844 -49.781 -20.156 1 48.5 169 ALA A C 1
ATOM 1287 O O . ALA A 1 169 ? -34.5 -48.625 -20.406 1 48.5 169 ALA A O 1
ATOM 1288 N N . ALA A 1 170 ? -34.406 -50.812 -20.766 1 51.56 170 ALA A N 1
ATOM 1289 C CA . ALA A 1 170 ? -33.438 -50.812 -21.875 1 51.56 170 ALA A CA 1
ATOM 1290 C C . ALA A 1 170 ? -33.938 -49.906 -23.016 1 51.56 170 ALA A C 1
ATOM 1292 O O . ALA A 1 170 ? -33.219 -49.688 -23.984 1 51.56 170 ALA A O 1
ATOM 1293 N N . ALA A 1 171 ? -35.188 -49.812 -23 1 52 171 ALA A N 1
ATOM 1294 C CA . ALA A 1 171 ? -35.75 -49.219 -24.219 1 52 171 ALA A CA 1
ATOM 1295 C C . ALA A 1 171 ? -35.312 -47.75 -24.344 1 52 171 ALA A C 1
ATOM 1297 O O . ALA A 1 171 ? -35.438 -47.156 -25.422 1 52 171 ALA A O 1
ATOM 1298 N N . LEU A 1 172 ? -34.719 -47.094 -23.266 1 62.41 172 LEU A N 1
ATOM 1299 C CA . LEU A 1 172 ? -34.562 -45.656 -23.438 1 62.41 172 LEU A CA 1
ATOM 1300 C C . LEU A 1 172 ? -33.094 -45.312 -23.719 1 62.41 172 LEU A C 1
ATOM 1302 O O . LEU A 1 172 ? -32.219 -45.719 -22.984 1 62.41 172 LEU A O 1
ATOM 1306 N N . VAL A 1 173 ? -32.781 -44.844 -24.938 1 65.62 173 VAL A N 1
ATOM 1307 C CA . VAL A 1 173 ? -31.5 -44.406 -25.484 1 65.62 173 VAL A CA 1
ATOM 1308 C C . VAL A 1 173 ? -30.75 -43.594 -24.422 1 65.62 173 VAL A C 1
ATOM 1310 O O . VAL A 1 173 ? -29.547 -43.75 -24.25 1 65.62 173 VAL A O 1
ATOM 1313 N N . ALA A 1 174 ? -31.594 -42.969 -23.656 1 68.62 174 ALA A N 1
ATOM 1314 C CA . ALA A 1 174 ? -30.984 -42.062 -22.672 1 68.62 174 ALA A CA 1
ATOM 1315 C C . ALA A 1 174 ? -30.375 -42.844 -21.516 1 68.62 174 ALA A C 1
ATOM 1317 O O . ALA A 1 174 ? -29.312 -42.5 -21.016 1 68.62 174 ALA A O 1
ATOM 1318 N N . GLU A 1 175 ? -31.031 -43.875 -21.188 1 72.12 175 GLU A N 1
ATOM 1319 C CA . GLU A 1 175 ? -30.562 -44.656 -20.047 1 72.12 175 GLU A CA 1
ATOM 1320 C C . GLU A 1 175 ? -29.375 -45.531 -20.438 1 72.12 175 GLU A C 1
ATOM 1322 O O . GLU A 1 175 ? -28.469 -45.75 -19.641 1 72.12 175 GLU A O 1
ATOM 1327 N N . GLN A 1 176 ? -29.375 -45.875 -21.672 1 74.25 176 GLN A N 1
ATOM 1328 C CA . GLN A 1 176 ? -28.266 -46.656 -22.172 1 74.25 176 GLN A CA 1
ATOM 1329 C C . GLN A 1 176 ? -27 -45.812 -22.297 1 74.25 176 GLN A C 1
ATOM 1331 O O . GLN A 1 176 ? -25.906 -46.25 -21.922 1 74.25 176 GLN A O 1
ATOM 1336 N N . GLU A 1 177 ? -27.172 -44.625 -22.703 1 74.5 177 GLU A N 1
ATOM 1337 C CA . GLU A 1 177 ? -26.047 -43.719 -22.812 1 74.5 177 GLU A CA 1
ATOM 1338 C C . GLU A 1 177 ? -25.469 -43.375 -21.438 1 74.5 177 GLU A C 1
ATOM 1340 O O . GLU A 1 177 ? -24.25 -43.281 -21.281 1 74.5 177 GLU A O 1
ATOM 1345 N N . ALA A 1 178 ? -26.344 -43.281 -20.547 1 74.81 178 ALA A N 1
ATOM 1346 C CA . ALA A 1 178 ? -25.922 -42.969 -19.188 1 74.81 178 ALA A CA 1
ATOM 1347 C C . ALA A 1 178 ? -25.094 -44.094 -18.578 1 74.81 178 ALA A C 1
ATOM 1349 O O . ALA A 1 178 ? -24.156 -43.875 -17.828 1 74.81 178 ALA A O 1
ATOM 1350 N N . ALA A 1 179 ? -25.5 -45.281 -18.984 1 76.5 179 ALA A N 1
ATOM 1351 C CA . ALA A 1 179 ? -24.797 -46.469 -18.453 1 76.5 179 ALA A CA 1
ATOM 1352 C C . ALA A 1 179 ? -23.406 -46.594 -19.047 1 76.5 179 ALA A C 1
ATOM 1354 O O . ALA A 1 179 ? -22.5 -47.156 -18.422 1 76.5 179 ALA A O 1
ATOM 1355 N N . LEU A 1 180 ? -23.234 -46.062 -20.25 1 84.5 180 LEU A N 1
ATOM 1356 C CA . LEU A 1 180 ? -21.953 -46.156 -20.938 1 84.5 180 LEU A CA 1
ATOM 1357 C C . LEU A 1 180 ? -21.141 -44.875 -20.766 1 84.5 180 LEU A C 1
ATOM 1359 O O . LEU A 1 180 ? -20.047 -44.75 -21.328 1 84.5 180 LEU A O 1
ATOM 1363 N N . ALA A 1 181 ? -21.594 -44 -19.953 1 83.69 181 ALA A N 1
ATOM 1364 C CA . ALA A 1 181 ? -21.016 -42.656 -19.875 1 83.69 181 ALA A CA 1
ATOM 1365 C C . ALA A 1 181 ? -19.609 -42.688 -19.297 1 83.69 181 ALA A C 1
ATOM 1367 O O . ALA A 1 181 ? -18.688 -42.094 -19.828 1 83.69 181 ALA A O 1
ATOM 1368 N N . LYS A 1 182 ? -19.375 -43.5 -18.312 1 84.56 182 LYS A N 1
ATOM 1369 C CA . LYS A 1 182 ? -18.094 -43.5 -17.609 1 84.56 182 LYS A CA 1
ATOM 1370 C C . LYS A 1 182 ? -16.969 -44 -18.5 1 84.56 182 LYS A C 1
ATOM 1372 O O . LYS A 1 182 ? -15.961 -43.344 -18.688 1 84.56 182 LYS A O 1
ATOM 1377 N N . PRO A 1 183 ? -17.172 -45.125 -19.109 1 89.19 183 PRO A N 1
ATOM 1378 C CA . PRO A 1 183 ? -16.109 -45.594 -19.984 1 89.19 183 PRO A CA 1
ATOM 1379 C C . PRO A 1 183 ? -15.914 -44.719 -21.203 1 89.19 183 PRO A C 1
ATOM 1381 O O . PRO A 1 183 ? -14.773 -44.469 -21.625 1 89.19 183 PRO A O 1
ATOM 1384 N N . LEU A 1 184 ? -17 -44.25 -21.75 1 90.12 184 LEU A N 1
ATOM 1385 C CA . LEU A 1 184 ? -16.891 -43.406 -22.938 1 90.12 184 LEU A CA 1
ATOM 1386 C C . LEU A 1 184 ? -16.141 -42.094 -22.625 1 90.12 184 LEU A C 1
ATOM 1388 O O . LEU A 1 184 ? -15.336 -41.625 -23.422 1 90.12 184 LEU A O 1
ATOM 1392 N N . GLN A 1 185 ? -16.375 -41.625 -21.5 1 89.12 185 GLN A N 1
ATOM 1393 C CA . GLN A 1 185 ? -15.688 -40.406 -21.078 1 89.12 185 GLN A CA 1
ATOM 1394 C C . GLN A 1 185 ? -14.219 -40.688 -20.766 1 89.12 185 GLN A C 1
ATOM 1396 O O . GLN A 1 185 ? -13.359 -39.844 -21 1 89.12 185 GLN A O 1
ATOM 1401 N N . ALA A 1 186 ? -13.977 -41.812 -20.266 1 91 186 ALA A N 1
ATOM 1402 C CA . ALA A 1 186 ? -12.586 -42.188 -20 1 91 186 ALA A CA 1
ATOM 1403 C C . ALA A 1 186 ? -11.805 -42.312 -21.312 1 91 186 ALA A C 1
ATOM 1405 O O . ALA A 1 186 ? -10.648 -41.875 -21.391 1 91 186 ALA A O 1
ATOM 1406 N N . PHE A 1 187 ? -12.445 -42.906 -22.312 1 93.06 187 PHE A N 1
ATOM 1407 C CA . PHE A 1 187 ? -11.82 -43 -23.625 1 93.06 187 PHE A CA 1
ATOM 1408 C C . PHE A 1 187 ? -11.594 -41.594 -24.219 1 93.06 187 PHE A C 1
ATOM 1410 O O . PHE A 1 187 ? -10.539 -41.312 -24.781 1 93.06 187 PHE A O 1
ATOM 1417 N N . ALA A 1 188 ? -12.578 -40.781 -24.031 1 92.06 188 ALA A N 1
ATOM 1418 C CA . ALA A 1 188 ? -12.477 -39.438 -24.562 1 92.06 188 ALA A CA 1
ATOM 1419 C C . ALA A 1 188 ? -11.32 -38.656 -23.922 1 92.06 188 ALA A C 1
ATOM 1421 O O . ALA A 1 188 ? -10.562 -37.969 -24.609 1 92.06 188 ALA A O 1
ATOM 1422 N N . ARG A 1 189 ? -11.172 -38.781 -22.641 1 92.38 189 ARG A N 1
ATOM 1423 C CA . ARG A 1 189 ? -10.109 -38.094 -21.906 1 92.38 189 ARG A CA 1
ATOM 1424 C C . ARG A 1 189 ? -8.742 -38.625 -22.328 1 92.38 189 ARG A C 1
ATOM 1426 O O . ARG A 1 189 ? -7.816 -37.844 -22.578 1 92.38 189 ARG A O 1
ATOM 1433 N N . LEU A 1 190 ? -8.664 -39.875 -22.391 1 94.38 190 LEU A N 1
ATOM 1434 C CA . LEU A 1 190 ? -7.406 -40.5 -22.781 1 94.38 190 LEU A CA 1
ATOM 1435 C C . LEU A 1 190 ? -7.016 -40.094 -24.188 1 94.38 190 LEU A C 1
ATOM 1437 O O . LEU A 1 190 ? -5.844 -39.812 -24.469 1 94.38 190 LEU A O 1
ATOM 1441 N N . SER A 1 191 ? -7.988 -40.062 -25.062 1 94.5 191 SER A N 1
ATOM 1442 C CA . SER A 1 191 ? -7.738 -39.656 -26.438 1 94.5 191 SER A CA 1
ATOM 1443 C C . SER A 1 191 ? -7.234 -38.219 -26.516 1 94.5 191 SER A C 1
ATOM 1445 O O . SER A 1 191 ? -6.285 -37.938 -27.234 1 94.5 191 SER A O 1
ATOM 1447 N N . ALA A 1 192 ? -7.824 -37.375 -25.75 1 93.31 192 ALA A N 1
ATOM 1448 C CA . ALA A 1 192 ? -7.445 -35.969 -25.75 1 93.31 192 ALA A CA 1
ATOM 1449 C C . ALA A 1 192 ? -6.023 -35.781 -25.219 1 93.31 192 ALA A C 1
ATOM 1451 O O . ALA A 1 192 ? -5.254 -35 -25.75 1 93.31 192 ALA A O 1
ATOM 1452 N N . GLU A 1 193 ? -5.656 -36.531 -24.203 1 94.19 193 GLU A N 1
ATOM 1453 C CA . GLU A 1 193 ? -4.355 -36.375 -23.562 1 94.19 193 GLU A CA 1
ATOM 1454 C C . GLU A 1 193 ? -3.252 -37 -24.406 1 94.19 193 GLU A C 1
ATOM 1456 O O . GLU A 1 193 ? -2.07 -36.719 -24.219 1 94.19 193 GLU A O 1
ATOM 1461 N N . SER A 1 194 ? -3.676 -37.844 -25.406 1 95.81 194 SER A N 1
ATOM 1462 C CA . SER A 1 194 ? -2.688 -38.625 -26.156 1 95.81 194 SER A CA 1
ATOM 1463 C C . SER A 1 194 ? -2.645 -38.188 -27.609 1 95.81 194 SER A C 1
ATOM 1465 O O . SER A 1 194 ? -2.012 -38.844 -28.438 1 95.81 194 SER A O 1
ATOM 1467 N N . ALA A 1 195 ? -3.273 -37.125 -27.922 1 95.75 195 ALA A N 1
ATOM 1468 C CA . ALA A 1 195 ? -3.447 -36.719 -29.312 1 95.75 195 ALA A CA 1
ATOM 1469 C C . ALA A 1 195 ? -2.102 -36.438 -29.969 1 95.75 195 ALA A C 1
ATOM 1471 O O . ALA A 1 195 ? -1.972 -36.5 -31.203 1 95.75 195 ALA A O 1
ATOM 1472 N N . HIS A 1 196 ? -1.081 -36.062 -29.234 1 95.75 196 HIS A N 1
ATOM 1473 C CA . HIS A 1 196 ? 0.23 -35.719 -29.766 1 95.75 196 HIS A CA 1
ATOM 1474 C C . HIS A 1 196 ? 1.045 -36.969 -30.078 1 95.75 196 HIS A C 1
ATOM 1476 O O . HIS A 1 196 ? 2.064 -36.906 -30.766 1 95.75 196 HIS A O 1
ATOM 1482 N N . LEU A 1 197 ? 0.624 -38.156 -29.547 1 95.75 197 LEU A N 1
ATOM 1483 C CA . LEU A 1 197 ? 1.349 -39.406 -29.734 1 95.75 197 LEU A CA 1
ATOM 1484 C C . LEU A 1 197 ? 1.016 -40.031 -31.094 1 95.75 197 LEU A C 1
ATOM 1486 O O . LEU A 1 197 ? 0.206 -40.969 -31.172 1 95.75 197 LEU A O 1
ATOM 1490 N N . PHE A 1 198 ? 1.711 -39.688 -32.094 1 95.94 198 PHE A N 1
ATOM 1491 C CA . PHE A 1 198 ? 1.444 -39.969 -33.5 1 95.94 198 PHE A CA 1
ATOM 1492 C C . PHE A 1 198 ? 1.358 -41.5 -33.719 1 95.94 198 PHE A C 1
ATOM 1494 O O . PHE A 1 198 ? 0.51 -41.969 -34.5 1 95.94 198 PHE A O 1
ATOM 1501 N N . ALA A 1 199 ? 2.092 -42.25 -33.125 1 93.81 199 ALA A N 1
ATOM 1502 C CA . ALA A 1 199 ? 2.166 -43.688 -33.375 1 93.81 199 ALA A CA 1
ATOM 1503 C C . ALA A 1 199 ? 1.224 -44.469 -32.438 1 93.81 199 ALA A C 1
ATOM 1505 O O . ALA A 1 199 ? 0.667 -45.5 -32.812 1 93.81 199 ALA A O 1
ATOM 1506 N N . ASP A 1 200 ? 0.978 -44.031 -31.234 1 92.88 200 ASP A N 1
ATOM 1507 C CA . ASP A 1 200 ? 0.261 -44.781 -30.203 1 92.88 200 ASP A CA 1
ATOM 1508 C C . ASP A 1 200 ? -1.216 -44.375 -30.172 1 92.88 200 ASP A C 1
ATOM 1510 O O . ASP A 1 200 ? -2.051 -45.156 -29.688 1 92.88 200 ASP A O 1
ATOM 1514 N N . TYR A 1 201 ? -1.569 -43.219 -30.656 1 95.44 201 TYR A N 1
ATOM 1515 C CA . TYR A 1 201 ? -2.918 -42.688 -30.547 1 95.44 201 TYR A CA 1
ATOM 1516 C C . TYR A 1 201 ? -3.938 -43.625 -31.172 1 95.44 201 TYR A C 1
ATOM 1518 O O . TYR A 1 201 ? -5.02 -43.844 -30.609 1 95.44 201 TYR A O 1
ATOM 1526 N N . PRO A 1 202 ? -3.643 -44.281 -32.344 1 95.12 202 PRO A N 1
ATOM 1527 C CA . PRO A 1 202 ? -4.652 -45.094 -33.031 1 95.12 202 PRO A CA 1
ATOM 1528 C C . PRO A 1 202 ? -5.129 -46.281 -32.188 1 95.12 202 PRO A C 1
ATOM 1530 O O . PRO A 1 202 ? -6.266 -46.719 -32.344 1 95.12 202 PRO A O 1
ATOM 1533 N N . LEU A 1 203 ? -4.305 -46.781 -31.328 1 95.19 203 LEU A N 1
ATOM 1534 C CA . LEU A 1 203 ? -4.656 -47.906 -30.5 1 95.19 203 LEU A CA 1
ATOM 1535 C C . LEU A 1 203 ? -5.859 -47.594 -29.625 1 95.19 203 LEU A C 1
ATOM 1537 O O . LEU A 1 203 ? -6.688 -48.469 -29.359 1 95.19 203 LEU A O 1
ATOM 1541 N N . ILE A 1 204 ? -6.012 -46.406 -29.188 1 94.69 204 ILE A N 1
ATOM 1542 C CA . ILE A 1 204 ? -7.09 -46 -28.281 1 94.69 204 ILE A CA 1
ATOM 1543 C C . ILE A 1 204 ? -8.43 -46.125 -29 1 94.69 204 ILE A C 1
ATOM 1545 O O . ILE A 1 204 ? -9.367 -46.75 -28.5 1 94.69 204 ILE A O 1
ATOM 1549 N N . GLY A 1 205 ? -8.492 -45.531 -30.203 1 94.06 205 GLY A N 1
ATOM 1550 C CA . GLY A 1 205 ? -9.719 -45.625 -30.984 1 94.06 205 GLY A CA 1
ATOM 1551 C C . GLY A 1 205 ? -10.078 -47.031 -31.406 1 94.06 205 GLY A C 1
ATOM 1552 O O . GLY A 1 205 ? -11.25 -47.406 -31.391 1 94.06 205 GLY A O 1
ATOM 1553 N N . LYS A 1 206 ? -9.125 -47.812 -31.719 1 94.56 206 LYS A N 1
ATOM 1554 C CA . LYS A 1 206 ? -9.344 -49.188 -32.125 1 94.56 206 LYS A CA 1
ATOM 1555 C C . LYS A 1 206 ? -9.945 -50 -31 1 94.56 206 LYS A C 1
ATOM 1557 O O . LYS A 1 206 ? -10.906 -50.75 -31.203 1 94.56 206 LYS A O 1
ATOM 1562 N N . VAL A 1 207 ? -9.359 -49.844 -29.844 1 94.88 207 VAL A N 1
ATOM 1563 C CA . VAL A 1 207 ? -9.836 -50.594 -28.688 1 94.88 207 VAL A CA 1
ATOM 1564 C C . VAL A 1 207 ? -11.258 -50.156 -28.344 1 94.88 207 VAL A C 1
ATOM 1566 O O . VAL A 1 207 ? -12.102 -50.969 -27.984 1 94.88 207 VAL A O 1
ATOM 1569 N N . GLU A 1 208 ? -11.523 -48.844 -28.422 1 94.38 208 GLU A N 1
ATOM 1570 C CA . GLU A 1 208 ? -12.859 -48.344 -28.141 1 94.38 208 GLU A CA 1
ATOM 1571 C C . GLU A 1 208 ? -13.891 -48.906 -29.094 1 94.38 208 GLU A C 1
ATOM 1573 O O . GLU A 1 208 ? -14.953 -49.375 -28.672 1 94.38 208 GLU A O 1
ATOM 1578 N N . ARG A 1 209 ? -13.648 -48.938 -30.375 1 93.62 209 ARG A N 1
ATOM 1579 C CA . ARG A 1 209 ? -14.562 -49.469 -31.391 1 93.62 209 ARG A CA 1
ATOM 1580 C C . ARG A 1 209 ? -14.758 -50.969 -31.203 1 93.62 209 ARG A C 1
ATOM 1582 O O . ARG A 1 209 ? -15.867 -51.469 -31.359 1 93.62 209 ARG A O 1
ATOM 1589 N N . LEU A 1 210 ? -13.703 -51.656 -30.844 1 93.44 210 LEU A N 1
ATOM 1590 C CA . LEU A 1 210 ? -13.805 -53.094 -30.578 1 93.44 210 LEU A CA 1
ATOM 1591 C C . LEU A 1 210 ? -14.68 -53.344 -29.359 1 93.44 210 LEU A C 1
ATOM 1593 O O . LEU A 1 210 ? -15.5 -54.281 -29.375 1 93.44 210 LEU A O 1
ATOM 1597 N N . TRP A 1 211 ? -14.5 -52.562 -28.359 1 92.69 211 TRP A N 1
ATOM 1598 C CA . TRP A 1 211 ? -15.305 -52.688 -27.141 1 92.69 211 TRP A CA 1
ATOM 1599 C C . TRP A 1 211 ? -16.781 -52.438 -27.438 1 92.69 211 TRP A C 1
ATOM 1601 O O . TRP A 1 211 ? -17.656 -53.156 -26.953 1 92.69 211 TRP A O 1
ATOM 1611 N N . LEU A 1 212 ? -17.062 -51.406 -28.25 1 91.12 212 LEU A N 1
ATOM 1612 C CA . LEU A 1 212 ? -18.438 -51.094 -28.609 1 91.12 212 LEU A CA 1
ATOM 1613 C C . LEU A 1 212 ? -19.062 -52.188 -29.453 1 91.12 212 LEU A C 1
ATOM 1615 O O . LEU A 1 212 ? -20.203 -52.594 -29.203 1 91.12 212 LEU A O 1
ATOM 1619 N N . SER A 1 213 ? -18.312 -52.719 -30.375 1 90.81 213 SER A N 1
ATOM 1620 C CA . SER A 1 213 ? -18.859 -53.688 -31.344 1 90.81 213 SER A CA 1
ATOM 1621 C C . SER A 1 213 ? -18.875 -55.094 -30.781 1 90.81 213 SER A C 1
ATOM 1623 O O . SER A 1 213 ? -19.812 -55.875 -31.047 1 90.81 213 SER A O 1
ATOM 1625 N N . GLU A 1 214 ? -17.938 -55.438 -29.953 1 89.88 214 GLU A N 1
ATOM 1626 C CA . GLU A 1 214 ? -17.797 -56.844 -29.547 1 89.88 214 GLU A CA 1
ATOM 1627 C C . GLU A 1 214 ? -18.297 -57.062 -28.125 1 89.88 214 GLU A C 1
ATOM 1629 O O . GLU A 1 214 ? -18.594 -58.188 -27.719 1 89.88 214 GLU A O 1
ATOM 1634 N N . THR A 1 215 ? -18.328 -56.062 -27.406 1 88.75 215 THR A N 1
ATOM 1635 C CA . THR A 1 215 ? -18.75 -56.25 -26.016 1 88.75 215 THR A CA 1
ATOM 1636 C C . THR A 1 215 ? -20.094 -55.562 -25.75 1 88.75 215 THR A C 1
ATOM 1638 O O . THR A 1 215 ? -21.016 -56.219 -25.25 1 88.75 215 THR A O 1
ATOM 1641 N N . VAL A 1 216 ? -20.25 -54.344 -26.156 1 88.5 216 VAL A N 1
ATOM 1642 C CA . VAL A 1 216 ? -21.453 -53.562 -25.812 1 88.5 216 VAL A CA 1
ATOM 1643 C C . VAL A 1 216 ? -22.625 -54.031 -26.672 1 88.5 216 VAL A C 1
ATOM 1645 O O . VAL A 1 216 ? -23.734 -54.25 -26.156 1 88.5 216 VAL A O 1
ATOM 1648 N N . LEU A 1 217 ? -22.406 -54.188 -27.984 1 88.62 217 LEU A N 1
ATOM 1649 C CA . LEU A 1 217 ? -23.484 -54.562 -28.891 1 88.62 217 LEU A CA 1
ATOM 1650 C C . LEU A 1 217 ? -24.078 -55.906 -28.5 1 88.62 217 LEU A C 1
ATOM 1652 O O . LEU A 1 217 ? -25.297 -56.031 -28.359 1 88.62 217 LEU A O 1
ATOM 1656 N N . PRO A 1 218 ? -23.297 -56.906 -28.297 1 85.62 218 PRO A N 1
ATOM 1657 C CA . PRO A 1 218 ? -23.859 -58.219 -27.891 1 85.62 218 PRO A CA 1
ATOM 1658 C C . PRO A 1 218 ? -24.547 -58.156 -26.516 1 85.62 218 PRO A C 1
ATOM 1660 O O . PRO A 1 218 ? -25.531 -58.844 -26.297 1 85.62 218 PRO A O 1
ATOM 1663 N N . ALA A 1 219 ? -24 -57.344 -25.641 1 82.75 219 ALA A N 1
ATOM 1664 C CA . ALA A 1 219 ? -24.562 -57.25 -24.297 1 82.75 219 ALA A CA 1
ATOM 1665 C C . ALA A 1 219 ? -25.922 -56.562 -24.328 1 82.75 219 ALA A C 1
ATOM 1667 O O . ALA A 1 219 ? -26.797 -56.844 -23.516 1 82.75 219 ALA A O 1
ATOM 1668 N N . LEU A 1 220 ? -26.062 -55.562 -25.234 1 81.44 220 LEU A N 1
ATOM 1669 C CA . LEU A 1 220 ? -27.297 -54.812 -25.297 1 81.44 220 LEU A CA 1
ATOM 1670 C C . LEU A 1 220 ? -28.297 -55.469 -26.266 1 81.44 220 LEU A C 1
ATOM 1672 O O . LEU A 1 220 ? -29.5 -55.219 -26.172 1 81.44 220 LEU A O 1
ATOM 1676 N N . GLY A 1 221 ? -27.859 -56.312 -27.156 1 77.75 221 GLY A N 1
ATOM 1677 C CA . GLY A 1 221 ? -28.734 -57.031 -28.078 1 77.75 221 GLY A CA 1
ATOM 1678 C C . GLY A 1 221 ? -29 -56.25 -29.375 1 77.75 221 GLY A C 1
ATOM 1679 O O . GLY A 1 221 ? -28.562 -55.094 -29.516 1 77.75 221 GLY A O 1
ATOM 1680 N N . GLU A 1 222 ? -29.75 -56.656 -30.25 1 78.31 222 GLU A N 1
ATOM 1681 C CA . GLU A 1 222 ? -29.969 -56.188 -31.609 1 78.31 222 GLU A CA 1
ATOM 1682 C C . GLU A 1 222 ? -30.703 -54.875 -31.625 1 78.31 222 GLU A C 1
ATOM 1684 O O . GLU A 1 222 ? -30.438 -54 -32.5 1 78.31 222 GLU A O 1
ATOM 1689 N N . PRO A 1 223 ? -31.5 -54.625 -30.625 1 77.31 223 PRO A N 1
ATOM 1690 C CA . PRO A 1 223 ? -32.219 -53.344 -30.656 1 77.31 223 PRO A CA 1
ATOM 1691 C C . PRO A 1 223 ? -31.281 -52.125 -30.438 1 77.31 223 PRO A C 1
ATOM 1693 O O . PRO A 1 223 ? -31.641 -51 -30.766 1 77.31 223 PRO A O 1
ATOM 1696 N N . ALA A 1 224 ? -30.156 -52.438 -29.891 1 81.81 224 ALA A N 1
ATOM 1697 C CA . ALA A 1 224 ? -29.25 -51.312 -29.578 1 81.81 224 ALA A CA 1
ATOM 1698 C C . ALA A 1 224 ? -28.281 -51.062 -30.734 1 81.81 224 ALA A C 1
ATOM 1700 O O . ALA A 1 224 ? -27.375 -50.219 -30.609 1 81.81 224 ALA A O 1
ATOM 1701 N N . GLU A 1 225 ? -28.406 -51.656 -31.812 1 86 225 GLU A N 1
ATOM 1702 C CA . GLU A 1 225 ? -27.516 -51.562 -32.969 1 86 225 GLU A CA 1
ATOM 1703 C C . GLU A 1 225 ? -27.438 -50.125 -33.469 1 86 225 GLU A C 1
ATOM 1705 O O . GLU A 1 225 ? -26.344 -49.594 -33.719 1 86 225 GLU A O 1
ATOM 1710 N N . PRO A 1 226 ? -28.609 -49.438 -33.469 1 84.19 226 PRO A N 1
ATOM 1711 C CA . PRO A 1 226 ? -28.5 -48.062 -33.938 1 84.19 226 PRO A CA 1
ATOM 1712 C C . PRO A 1 226 ? -27.703 -47.156 -32.969 1 84.19 226 PRO A C 1
ATOM 1714 O O . PRO A 1 226 ? -26.984 -46.25 -33.438 1 84.19 226 PRO A O 1
ATOM 1717 N N . LEU A 1 227 ? -27.859 -47.406 -31.75 1 85.44 227 LEU A N 1
ATOM 1718 C CA . LEU A 1 227 ? -27.109 -46.625 -30.75 1 85.44 227 LEU A CA 1
ATOM 1719 C C . LEU A 1 227 ? -25.609 -46.906 -30.875 1 85.44 227 LEU A C 1
ATOM 1721 O O . LEU A 1 227 ? -24.812 -45.969 -30.859 1 85.44 227 LEU A O 1
ATOM 1725 N N . VAL A 1 228 ? -25.266 -48.156 -30.969 1 88.94 228 VAL A N 1
ATOM 1726 C CA . VAL A 1 228 ? -23.859 -48.531 -31.047 1 88.94 228 VAL A CA 1
ATOM 1727 C C . VAL A 1 228 ? -23.266 -48 -32.344 1 88.94 228 VAL A C 1
ATOM 1729 O O . VAL A 1 228 ? -22.109 -47.562 -32.375 1 88.94 228 VAL A O 1
ATOM 1732 N N . GLU A 1 229 ? -24.016 -48.094 -33.375 1 89.25 229 GLU A N 1
ATOM 1733 C CA . GLU A 1 229 ? -23.547 -47.531 -34.656 1 89.25 229 GLU A CA 1
ATOM 1734 C C . GLU A 1 229 ? -23.281 -46.031 -34.562 1 89.25 229 GLU A C 1
ATOM 1736 O O . GLU A 1 229 ? -22.312 -45.531 -35.125 1 89.25 229 GLU A O 1
ATOM 1741 N N . MET A 1 230 ? -24.141 -45.438 -33.844 1 88.12 230 MET A N 1
ATOM 1742 C CA . MET A 1 230 ? -23.953 -44 -33.656 1 88.12 230 MET A CA 1
ATOM 1743 C C . MET A 1 230 ? -22.688 -43.719 -32.875 1 88.12 230 MET A C 1
ATOM 1745 O O . MET A 1 230 ? -21.938 -42.812 -33.188 1 88.12 230 MET A O 1
ATOM 1749 N N . LEU A 1 231 ? -22.453 -44.438 -31.812 1 89.56 231 LEU A N 1
ATOM 1750 C CA . LEU A 1 231 ? -21.281 -44.25 -30.969 1 89.56 231 LEU A CA 1
ATOM 1751 C C . LEU A 1 231 ? -20 -44.562 -31.75 1 89.56 231 LEU A C 1
ATOM 1753 O O . LEU A 1 231 ? -19 -43.844 -31.609 1 89.56 231 LEU A O 1
ATOM 1757 N N . VAL A 1 232 ? -20.047 -45.594 -32.562 1 91.19 232 VAL A N 1
ATOM 1758 C CA . VAL A 1 232 ? -18.906 -45.969 -33.375 1 91.19 232 VAL A CA 1
ATOM 1759 C C . VAL A 1 232 ? -18.609 -44.844 -34.406 1 91.19 232 VAL A C 1
ATOM 1761 O O . VAL A 1 232 ? -17.453 -44.5 -34.625 1 91.19 232 VAL A O 1
ATOM 1764 N N . ARG A 1 233 ? -19.594 -44.25 -34.938 1 90.75 233 ARG A N 1
ATOM 1765 C CA . ARG A 1 233 ? -19.422 -43.125 -35.875 1 90.75 233 ARG A CA 1
ATOM 1766 C C . ARG A 1 233 ? -18.766 -41.938 -35.188 1 90.75 233 ARG A C 1
ATOM 1768 O O . ARG A 1 233 ? -17.953 -41.25 -35.781 1 90.75 233 ARG A O 1
ATOM 1775 N N . ARG A 1 234 ? -19.125 -41.781 -33.969 1 89.19 234 ARG A N 1
ATOM 1776 C CA . ARG A 1 234 ? -18.547 -40.656 -33.188 1 89.19 234 ARG A CA 1
ATOM 1777 C C . ARG A 1 234 ? -17.062 -40.906 -32.938 1 89.19 234 ARG A C 1
ATOM 1779 O O . ARG A 1 234 ? -16.281 -39.969 -32.906 1 89.19 234 ARG A O 1
ATOM 1786 N N . THR A 1 235 ? -16.75 -42.125 -32.688 1 91.38 235 THR A N 1
ATOM 1787 C CA . THR A 1 235 ? -15.359 -42.5 -32.469 1 91.38 235 THR A CA 1
ATOM 1788 C C . THR A 1 235 ? -14.539 -42.281 -33.75 1 91.38 235 THR A C 1
ATOM 1790 O O . THR A 1 235 ? -13.422 -41.75 -33.688 1 91.38 235 THR A O 1
ATOM 1793 N N . PHE A 1 236 ? -15.117 -42.656 -34.906 1 92.12 236 PHE A N 1
ATOM 1794 C CA . PHE A 1 236 ? -14.445 -42.438 -36.188 1 92.12 236 PHE A CA 1
ATOM 1795 C C . PHE A 1 236 ? -14.242 -40.938 -36.438 1 92.12 236 PHE A C 1
ATOM 1797 O O . PHE A 1 236 ? -13.156 -40.5 -36.812 1 92.12 236 PHE A O 1
ATOM 1804 N N . LYS A 1 237 ? -15.266 -40.219 -36.156 1 91.12 237 LYS A N 1
ATOM 1805 C CA . LYS A 1 237 ? -15.195 -38.781 -36.375 1 91.12 237 LYS A CA 1
ATOM 1806 C C . LYS A 1 237 ? -14.117 -38.156 -35.531 1 91.12 237 LYS A C 1
ATOM 1808 O O . LYS A 1 237 ? -13.383 -37.281 -35.969 1 91.12 237 LYS A O 1
ATOM 1813 N N . ARG A 1 238 ? -14 -38.5 -34.281 1 91.31 238 ARG A N 1
ATOM 1814 C CA . ARG A 1 238 ? -13 -38 -33.375 1 91.31 238 ARG A CA 1
ATOM 1815 C C . ARG A 1 238 ? -11.594 -38.344 -33.812 1 91.31 238 ARG A C 1
ATOM 1817 O O . ARG A 1 238 ? -10.711 -37.5 -33.875 1 91.31 238 ARG A O 1
ATOM 1824 N N . ASP A 1 239 ? -11.383 -39.562 -34.188 1 93.94 239 ASP A N 1
ATOM 1825 C CA . ASP A 1 239 ? -10.055 -40.094 -34.469 1 93.94 239 ASP A CA 1
ATOM 1826 C C . ASP A 1 239 ? -9.562 -39.594 -35.844 1 93.94 239 ASP A C 1
ATOM 1828 O O . ASP A 1 239 ? -8.359 -39.5 -36.062 1 93.94 239 ASP A O 1
ATOM 1832 N N . LEU A 1 240 ? -10.508 -39.312 -36.719 1 94.62 240 LEU A N 1
ATOM 1833 C CA . LEU A 1 240 ? -10.133 -38.812 -38.062 1 94.62 240 LEU A CA 1
ATOM 1834 C C . LEU A 1 240 ? -9.68 -37.375 -38 1 94.62 240 LEU A C 1
ATOM 1836 O O . LEU A 1 240 ? -9.062 -36.875 -38.938 1 94.62 240 LEU A O 1
ATOM 1840 N N . GLN A 1 241 ? -9.922 -36.719 -36.844 1 92.88 241 GLN A N 1
ATOM 1841 C CA . GLN A 1 241 ? -9.531 -35.312 -36.688 1 92.88 241 GLN A CA 1
ATOM 1842 C C . GLN A 1 241 ? -8.117 -35.219 -36.125 1 92.88 241 GLN A C 1
ATOM 1844 O O . GLN A 1 241 ? -7.551 -34.125 -36.094 1 92.88 241 GLN A O 1
ATOM 1849 N N . VAL A 1 242 ? -7.543 -36.281 -35.719 1 94.94 242 VAL A N 1
ATOM 1850 C CA . VAL A 1 242 ? -6.23 -36.281 -35.062 1 94.94 242 VAL A CA 1
ATOM 1851 C C . VAL A 1 242 ? -5.219 -37 -35.938 1 94.94 242 VAL A C 1
ATOM 1853 O O . VAL A 1 242 ? -5.395 -38.156 -36.281 1 94.94 242 VAL A O 1
ATOM 1856 N N . PRO A 1 243 ? -4.184 -36.281 -36.344 1 95.5 243 PRO A N 1
ATOM 1857 C CA . PRO A 1 243 ? -3.145 -36.906 -37.156 1 95.5 243 PRO A CA 1
ATOM 1858 C C . PRO A 1 243 ? -2.535 -38.125 -36.469 1 95.5 243 PRO A C 1
ATOM 1860 O O . PRO A 1 243 ? -2.184 -38.062 -35.281 1 95.5 243 PRO A O 1
ATOM 1863 N N . SER A 1 244 ? -2.398 -39.219 -37.094 1 95.88 244 SER A N 1
ATOM 1864 C CA . SER A 1 244 ? -1.793 -40.438 -36.594 1 95.88 244 SER A CA 1
ATOM 1865 C C . SER A 1 244 ? -1.231 -41.281 -37.719 1 95.88 244 SER A C 1
ATOM 1867 O O . SER A 1 244 ? -1.547 -41.062 -38.906 1 95.88 244 SER A O 1
ATOM 1869 N N . VAL A 1 245 ? -0.487 -42.25 -37.406 1 94.25 245 VAL A N 1
ATOM 1870 C CA . VAL A 1 245 ? 0.162 -43.094 -38.406 1 94.25 245 VAL A CA 1
ATOM 1871 C C . VAL A 1 245 ? -0.883 -43.969 -39.125 1 94.25 245 VAL A C 1
ATOM 1873 O O . VAL A 1 245 ? -0.735 -44.281 -40.312 1 94.25 245 VAL A O 1
ATOM 1876 N N . ALA A 1 246 ? -1.961 -44.281 -38.438 1 94.44 246 ALA A N 1
ATOM 1877 C CA . ALA A 1 246 ? -2.977 -45.188 -38.969 1 94.44 246 ALA A CA 1
ATOM 1878 C C . ALA A 1 246 ? -4.102 -44.406 -39.656 1 94.44 246 ALA A C 1
ATOM 1880 O O . ALA A 1 246 ? -5.098 -45 -40.062 1 94.44 246 ALA A O 1
ATOM 1881 N N . LEU A 1 247 ? -3.973 -43.125 -39.812 1 95.38 247 LEU A N 1
ATOM 1882 C CA . LEU A 1 247 ? -5.07 -42.312 -40.281 1 95.38 247 LEU A CA 1
ATOM 1883 C C . LEU A 1 247 ? -5.504 -42.75 -41.688 1 95.38 247 LEU A C 1
ATOM 1885 O O . LEU A 1 247 ? -6.699 -42.844 -41.969 1 95.38 247 LEU A O 1
ATOM 1889 N N . PRO A 1 248 ? -4.555 -43.125 -42.625 1 93.44 248 PRO A N 1
ATOM 1890 C CA . PRO A 1 248 ? -4.996 -43.562 -43.938 1 93.44 248 PRO A CA 1
ATOM 1891 C C . PRO A 1 248 ? -5.793 -44.875 -43.875 1 93.44 248 PRO A C 1
ATOM 1893 O O . PRO A 1 248 ? -6.797 -45.031 -44.562 1 93.44 248 PRO A O 1
ATOM 1896 N N . GLU A 1 249 ? -5.367 -45.75 -43.062 1 94.12 249 GLU A N 1
ATOM 1897 C CA . GLU A 1 249 ? -6.066 -47.031 -42.906 1 94.12 249 GLU A CA 1
ATOM 1898 C C . GLU A 1 249 ? -7.43 -46.844 -42.25 1 94.12 249 GLU A C 1
ATOM 1900 O O . GLU A 1 249 ? -8.398 -47.5 -42.594 1 94.12 249 GLU A O 1
ATOM 1905 N N . LEU A 1 250 ? -7.441 -45.938 -41.281 1 94.56 250 LEU A N 1
ATOM 1906 C CA . LEU A 1 250 ? -8.695 -45.656 -40.594 1 94.56 250 LEU A CA 1
ATOM 1907 C C . LEU A 1 250 ? -9.719 -45.062 -41.562 1 94.56 250 LEU A C 1
ATOM 1909 O O . LEU A 1 250 ? -10.914 -45.375 -41.469 1 94.56 250 LEU A O 1
ATOM 1913 N N . LEU A 1 251 ? -9.281 -44.25 -42.406 1 93.62 251 LEU A N 1
ATOM 1914 C CA . LEU A 1 251 ? -10.156 -43.656 -43.438 1 93.62 251 LEU A CA 1
ATOM 1915 C C . LEU A 1 251 ? -10.727 -44.719 -44.344 1 93.62 251 LEU A C 1
ATOM 1917 O O . LEU A 1 251 ? -11.922 -44.719 -44.656 1 93.62 251 LEU A O 1
ATOM 1921 N N . ARG A 1 252 ? -9.977 -45.656 -44.719 1 92.44 252 ARG A N 1
ATOM 1922 C CA . ARG A 1 252 ? -10.414 -46.75 -45.562 1 92.44 252 ARG A CA 1
ATOM 1923 C C . ARG A 1 252 ? -11.391 -47.656 -44.844 1 92.44 252 ARG A C 1
ATOM 1925 O O . ARG A 1 252 ? -12.398 -48.094 -45.406 1 92.44 252 ARG A O 1
ATOM 1932 N N . GLU A 1 253 ? -11.039 -47.906 -43.625 1 91.62 253 GLU A N 1
ATOM 1933 C CA . GLU A 1 253 ? -11.906 -48.719 -42.781 1 91.62 253 GLU A CA 1
ATOM 1934 C C . GLU A 1 253 ? -13.305 -48.125 -42.688 1 91.62 253 GLU A C 1
ATOM 1936 O O . GLU A 1 253 ? -14.305 -48.844 -42.781 1 91.62 253 GLU A O 1
ATOM 1941 N N . TYR A 1 254 ? -13.383 -46.812 -42.469 1 92.56 254 TYR A N 1
ATOM 1942 C CA . TYR A 1 254 ? -14.688 -46.156 -42.344 1 92.56 254 TYR A CA 1
ATOM 1943 C C . TYR A 1 254 ? -15.445 -46.219 -43.688 1 92.56 254 TYR A C 1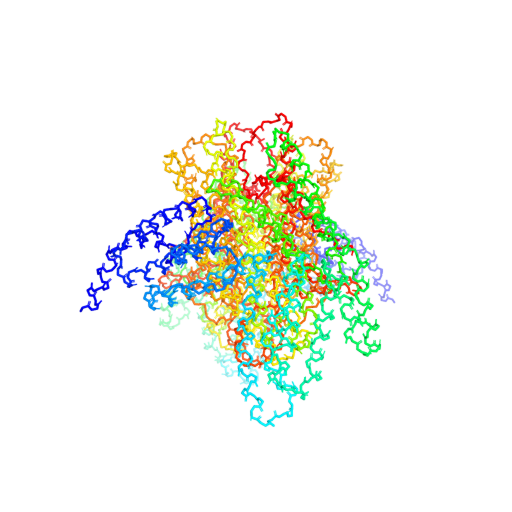
ATOM 1945 O O . TYR A 1 254 ? -16.656 -46.469 -43.688 1 92.56 254 TYR A O 1
ATOM 1953 N N . GLU A 1 255 ? -14.719 -46 -44.75 1 89.94 255 GLU A N 1
ATOM 1954 C CA . GLU A 1 255 ? -15.344 -46 -46.062 1 89.94 255 GLU A CA 1
ATOM 1955 C C . GLU A 1 255 ? -15.945 -47.375 -46.375 1 89.94 255 GLU A C 1
ATOM 1957 O O . GLU A 1 255 ? -17 -47.469 -47 1 89.94 255 GLU A O 1
ATOM 1962 N N . GLU A 1 256 ? -15.367 -48.375 -45.875 1 87.88 256 GLU A N 1
ATOM 1963 C CA . GLU A 1 256 ? -15.812 -49.75 -46.156 1 87.88 256 GLU A CA 1
ATOM 1964 C C . GLU A 1 256 ? -16.938 -50.156 -45.188 1 87.88 256 GLU A C 1
ATOM 1966 O O . GLU A 1 256 ? -17.75 -51 -45.531 1 87.88 256 GLU A O 1
ATOM 1971 N N . SER A 1 257 ? -16.953 -49.562 -44.062 1 84.25 257 SER A N 1
ATOM 1972 C CA . SER A 1 257 ? -17.891 -50 -43.031 1 84.25 257 SER A CA 1
ATOM 1973 C C . SER A 1 257 ? -19.203 -49.25 -43.125 1 84.25 257 SER A C 1
ATOM 1975 O O . SER A 1 257 ? -20.266 -49.812 -42.812 1 84.25 257 SER A O 1
ATOM 1977 N N . GLU A 1 258 ? -19.203 -47.969 -43.5 1 83.38 258 GLU A N 1
ATOM 1978 C CA . GLU A 1 258 ? -20.406 -47.125 -43.531 1 83.38 258 GLU A CA 1
ATOM 1979 C C . GLU A 1 258 ? -21.188 -47.312 -44.812 1 83.38 258 GLU A C 1
ATOM 1981 O O . GLU A 1 258 ? -20.609 -47.281 -45.906 1 83.38 258 GLU A O 1
ATOM 1986 N N . ILE A 1 259 ? -22.406 -47.562 -44.562 1 75.44 259 ILE A N 1
ATOM 1987 C CA . ILE A 1 259 ? -23.266 -47.844 -45.719 1 75.44 259 ILE A CA 1
ATOM 1988 C C . ILE A 1 259 ? -23.891 -46.562 -46.219 1 75.44 259 ILE A C 1
ATOM 1990 O O . ILE A 1 259 ? -24.078 -46.406 -47.438 1 75.44 259 ILE A O 1
ATOM 1994 N N . ASN A 1 260 ? -24.203 -45.656 -45.281 1 82.62 260 ASN A N 1
ATOM 1995 C CA . ASN A 1 260 ? -24.844 -44.406 -45.688 1 82.62 260 ASN A CA 1
ATOM 1996 C C . ASN A 1 260 ? -23.875 -43.5 -46.438 1 82.62 260 ASN A C 1
ATOM 1998 O O . ASN A 1 260 ? -22.938 -42.969 -45.844 1 82.62 260 ASN A O 1
ATOM 2002 N N . GLU A 1 261 ? -24.219 -43.25 -47.656 1 80.25 261 GLU A N 1
ATOM 2003 C CA . GLU A 1 261 ? -23.312 -42.531 -48.531 1 80.25 261 GLU A CA 1
ATOM 2004 C C . GLU A 1 261 ? -23.094 -41.094 -48.062 1 80.25 261 GLU A C 1
ATOM 2006 O O . GLU A 1 261 ? -21.984 -40.562 -48.188 1 80.25 261 GLU A O 1
ATOM 2011 N N . HIS A 1 262 ? -24.141 -40.531 -47.562 1 84.12 262 HIS A N 1
ATOM 2012 C CA . HIS A 1 262 ? -24.031 -39.156 -47.125 1 84.12 262 HIS A CA 1
ATOM 2013 C C . HIS A 1 262 ? -23.125 -39.031 -45.906 1 84.12 262 HIS A C 1
ATOM 2015 O O . HIS A 1 262 ? -22.328 -38.094 -45.781 1 84.12 262 HIS A O 1
ATOM 2021 N N . LYS A 1 263 ? -23.281 -39.906 -45.156 1 85.69 263 LYS A N 1
ATOM 2022 C CA . LYS A 1 263 ? -22.469 -39.875 -43.938 1 85.69 263 LYS A CA 1
ATOM 2023 C C . LYS A 1 263 ? -21 -40.188 -44.25 1 85.69 263 LYS A C 1
ATOM 2025 O O . LYS A 1 263 ? -20.109 -39.625 -43.656 1 85.69 263 LYS A O 1
ATOM 2030 N N . VAL A 1 264 ? -20.781 -41 -45.25 1 87.31 264 VAL A N 1
ATOM 2031 C CA . VAL A 1 264 ? -19.422 -41.344 -45.656 1 87.31 264 VAL A CA 1
ATOM 2032 C C . VAL A 1 264 ? -18.734 -40.094 -46.188 1 87.31 264 VAL A C 1
ATOM 2034 O O . VAL A 1 264 ? -17.594 -39.781 -45.812 1 87.31 264 VAL A O 1
ATOM 2037 N N . LYS A 1 265 ? -19.469 -39.344 -46.938 1 88.06 265 LYS A N 1
ATOM 2038 C CA . LYS A 1 265 ? -18.875 -38.156 -47.562 1 88.06 265 LYS A CA 1
ATOM 2039 C C . LYS A 1 265 ? -18.469 -37.125 -46.531 1 88.06 265 LYS A C 1
ATOM 2041 O O . LYS A 1 265 ? -17.375 -36.562 -46.594 1 88.06 265 LYS A O 1
ATOM 2046 N N . ASP A 1 266 ? -19.203 -36.906 -45.594 1 88.38 266 ASP A N 1
ATOM 2047 C CA . ASP A 1 266 ? -18.938 -35.906 -44.562 1 88.38 266 ASP A CA 1
ATOM 2048 C C . ASP A 1 266 ? -17.75 -36.281 -43.719 1 88.38 266 ASP A C 1
ATOM 2050 O O . ASP A 1 266 ? -16.859 -35.469 -43.438 1 88.38 266 ASP A O 1
ATOM 2054 N N . ILE A 1 267 ? -17.734 -37.438 -43.281 1 89.12 267 ILE A N 1
ATOM 2055 C CA . ILE A 1 267 ? -16.719 -37.906 -42.344 1 89.12 267 ILE A CA 1
ATOM 2056 C C . ILE A 1 267 ? -15.391 -38.094 -43.062 1 89.12 267 ILE A C 1
ATOM 2058 O O . ILE A 1 267 ? -14.32 -37.812 -42.531 1 89.12 267 ILE A O 1
ATOM 2062 N N . VAL A 1 268 ? -15.531 -38.562 -44.312 1 89.62 268 VAL A N 1
ATOM 2063 C CA . VAL A 1 268 ? -14.328 -38.781 -45.125 1 89.62 268 VAL A CA 1
ATOM 2064 C C . VAL A 1 268 ? -13.688 -37.438 -45.438 1 89.62 268 VAL A C 1
ATOM 2066 O O . VAL A 1 268 ? -12.461 -37.312 -45.5 1 89.62 268 VAL A O 1
ATOM 2069 N N . ALA A 1 269 ? -14.484 -36.469 -45.531 1 93.12 269 ALA A N 1
ATOM 2070 C CA . ALA A 1 269 ? -13.961 -35.125 -45.812 1 93.12 269 ALA A CA 1
ATOM 2071 C C . ALA A 1 269 ? -13.117 -34.625 -44.625 1 93.12 269 ALA A C 1
ATOM 2073 O O . ALA A 1 269 ? -12.102 -33.938 -44.812 1 93.12 269 ALA A O 1
ATOM 2074 N N . VAL A 1 270 ? -13.555 -34.938 -43.531 1 91.81 270 VAL A N 1
ATOM 2075 C CA . VAL A 1 270 ? -12.82 -34.562 -42.312 1 91.81 270 VAL A CA 1
ATOM 2076 C C . VAL A 1 270 ? -11.469 -35.25 -42.281 1 91.81 270 VAL A C 1
ATOM 2078 O O . VAL A 1 270 ? -10.438 -34.656 -42 1 91.81 270 VAL A O 1
ATOM 2081 N N . GLY A 1 271 ? -11.438 -36.469 -42.562 1 93.88 271 GLY A N 1
ATOM 2082 C CA . GLY A 1 271 ? -10.203 -37.25 -42.594 1 93.88 271 GLY A CA 1
ATOM 2083 C C . GLY A 1 271 ? -9.227 -36.781 -43.656 1 93.88 271 GLY A C 1
ATOM 2084 O O . GLY A 1 271 ? -8.023 -36.719 -43.406 1 93.88 271 GLY A O 1
ATOM 2085 N N . GLN A 1 272 ? -9.844 -36.438 -44.812 1 93.62 272 GLN A N 1
ATOM 2086 C CA . GLN A 1 272 ? -9 -35.969 -45.906 1 93.62 272 GLN A CA 1
ATOM 2087 C C . GLN A 1 272 ? -8.391 -34.594 -45.562 1 93.62 272 GLN A C 1
ATOM 2089 O O . GLN A 1 272 ? -7.234 -34.344 -45.906 1 93.62 272 GLN A O 1
ATOM 2094 N N . ALA A 1 273 ? -9.148 -33.844 -44.906 1 94.19 273 ALA A N 1
ATOM 2095 C CA . ALA A 1 273 ? -8.633 -32.562 -44.469 1 94.19 273 ALA A CA 1
ATOM 2096 C C . ALA A 1 273 ? -7.477 -32.719 -43.5 1 94.19 273 ALA A C 1
ATOM 2098 O O . ALA A 1 273 ? -6.496 -31.969 -43.531 1 94.19 273 ALA A O 1
ATOM 2099 N N . THR A 1 274 ? -7.57 -33.656 -42.594 1 95.19 274 THR A N 1
ATOM 2100 C CA . THR A 1 274 ? -6.523 -33.906 -41.594 1 95.19 274 THR A CA 1
ATOM 2101 C C . THR A 1 274 ? -5.281 -34.469 -42.281 1 95.19 274 THR A C 1
ATOM 2103 O O . THR A 1 274 ? -4.156 -34.125 -41.938 1 95.19 274 THR A O 1
ATOM 2106 N N . LEU A 1 275 ? -5.441 -35.281 -43.281 1 95.19 275 LEU A N 1
ATOM 2107 C CA . LEU A 1 275 ? -4.34 -35.906 -44.031 1 95.19 275 LEU A CA 1
ATOM 2108 C C . LEU A 1 275 ? -3.512 -34.812 -44.719 1 95.19 275 LEU A C 1
ATOM 2110 O O . LEU A 1 275 ? -2.297 -34.969 -44.875 1 95.19 275 LEU A O 1
ATOM 2114 N N . SER A 1 276 ? -4.203 -33.812 -45.062 1 94.31 276 SER A N 1
ATOM 2115 C CA . SER A 1 276 ? -3.531 -32.75 -45.812 1 94.31 276 SER A CA 1
ATOM 2116 C C . SER A 1 276 ? -3.117 -31.609 -44.906 1 94.31 276 SER A C 1
ATOM 2118 O O . SER A 1 276 ? -2.598 -30.594 -45.375 1 94.31 276 SER A O 1
ATOM 2120 N N . SER A 1 277 ? -3.305 -31.734 -43.688 1 95 277 SER A N 1
ATOM 2121 C CA . SER A 1 277 ? -3.057 -30.641 -42.75 1 95 277 SER A CA 1
ATOM 2122 C C . SER A 1 277 ? -1.565 -30.484 -42.438 1 95 277 SER A C 1
ATOM 2124 O O . SER A 1 277 ? -0.79 -31.422 -42.656 1 95 277 SER A O 1
ATOM 2126 N N . SER A 1 278 ? -1.197 -29.297 -42 1 94.94 278 SER A N 1
ATOM 2127 C CA . SER A 1 278 ? 0.178 -29.047 -41.594 1 94.94 278 SER A CA 1
ATOM 2128 C C . SER A 1 278 ? 0.556 -29.875 -40.375 1 94.94 278 SER A C 1
ATOM 2130 O O . SER A 1 278 ? 1.714 -30.281 -40.219 1 94.94 278 SER A O 1
ATOM 2132 N N . TRP A 1 279 ? -0.387 -30.172 -39.562 1 96.56 279 TRP A N 1
ATOM 2133 C CA . TRP A 1 279 ? -0.165 -31.016 -38.375 1 96.56 279 TRP A CA 1
ATOM 2134 C C . TRP A 1 279 ? 0.258 -32.406 -38.812 1 96.56 279 TRP A C 1
ATOM 2136 O O . TRP A 1 279 ? 1.235 -32.969 -38.281 1 96.56 279 TRP A O 1
ATOM 2146 N N . MET A 1 280 ? -0.368 -33 -39.719 1 96.62 280 MET A N 1
ATOM 2147 C CA . MET A 1 280 ? -0.04 -34.312 -40.219 1 96.62 280 MET A CA 1
ATOM 2148 C C . MET A 1 280 ? 1.361 -34.344 -40.812 1 96.62 280 MET A C 1
ATOM 2150 O O . MET A 1 280 ? 2.141 -35.281 -40.562 1 96.62 280 MET A O 1
ATOM 2154 N N . ARG A 1 281 ? 1.678 -33.375 -41.562 1 96.06 281 ARG A N 1
ATOM 2155 C CA . ARG A 1 281 ? 2.979 -33.312 -42.219 1 96.06 281 ARG A CA 1
ATOM 2156 C C . ARG A 1 281 ? 4.105 -33.219 -41.188 1 96.06 281 ARG A C 1
ATOM 2158 O O . ARG A 1 281 ? 5.105 -33.906 -41.312 1 96.06 281 ARG A O 1
ATOM 2165 N N . ALA A 1 282 ? 3.893 -32.281 -40.281 1 96.56 282 ALA A N 1
ATOM 2166 C CA . ALA A 1 282 ? 4.926 -32.094 -39.25 1 96.56 282 ALA A CA 1
ATOM 2167 C C . ALA A 1 282 ? 5.066 -33.344 -38.375 1 96.56 282 ALA A C 1
ATOM 2169 O O . ALA A 1 282 ? 6.184 -33.75 -38.031 1 96.56 282 ALA A O 1
ATOM 2170 N N . ALA A 1 283 ? 3.961 -33.906 -37.969 1 96.88 283 ALA A N 1
ATOM 2171 C CA . ALA A 1 283 ? 3.992 -35.094 -37.094 1 96.88 283 ALA A CA 1
ATOM 2172 C C . ALA A 1 283 ? 4.617 -36.281 -37.844 1 96.88 283 ALA A C 1
ATOM 2174 O O . ALA A 1 283 ? 5.387 -37.031 -37.25 1 96.88 283 ALA A O 1
ATOM 2175 N N . SER A 1 284 ? 4.352 -36.406 -39.094 1 95.62 284 SER A N 1
ATOM 2176 C CA . SER A 1 284 ? 4.91 -37.5 -39.906 1 95.62 284 SER A CA 1
ATOM 2177 C C . SER A 1 284 ? 6.418 -37.344 -40.062 1 95.62 284 SER A C 1
ATOM 2179 O O . SER A 1 284 ? 7.156 -38.312 -40.031 1 95.62 284 SER A O 1
ATOM 2181 N N . ALA A 1 285 ? 6.75 -36.156 -40.312 1 94.38 285 ALA A N 1
ATOM 2182 C CA . ALA A 1 285 ? 8.18 -35.906 -40.469 1 94.38 285 ALA A CA 1
ATOM 2183 C C . ALA A 1 285 ? 8.938 -36.281 -39.188 1 94.38 285 ALA A C 1
ATOM 2185 O O . ALA A 1 285 ? 10.016 -36.875 -39.25 1 94.38 285 ALA A O 1
ATOM 2186 N N . LEU A 1 286 ? 8.398 -35.875 -38.125 1 94.44 286 LEU A N 1
ATOM 2187 C CA . LEU A 1 286 ? 9.016 -36.219 -36.844 1 94.44 286 LEU A CA 1
ATOM 2188 C C . LEU A 1 286 ? 9.055 -37.719 -36.625 1 94.44 286 LEU A C 1
ATOM 2190 O O . LEU A 1 286 ? 10.07 -38.281 -36.188 1 94.44 286 LEU A O 1
ATOM 2194 N N . TYR A 1 287 ? 8.016 -38.375 -36.938 1 93.06 287 TYR A N 1
ATOM 2195 C CA . TYR A 1 287 ? 7.91 -39.812 -36.75 1 93.06 287 TYR A CA 1
ATOM 2196 C C . TYR A 1 287 ? 8.93 -40.562 -37.625 1 93.06 287 TYR A C 1
ATOM 2198 O O . TYR A 1 287 ? 9.594 -41.5 -37.156 1 93.06 287 TYR A O 1
ATOM 2206 N N . VAL A 1 288 ? 9.078 -40.156 -38.812 1 92.25 288 VAL A N 1
ATOM 2207 C CA . VAL A 1 288 ? 10.008 -40.781 -39.75 1 92.25 288 VAL A CA 1
ATOM 2208 C C . VAL A 1 288 ? 11.438 -40.625 -39.219 1 92.25 288 VAL A C 1
ATOM 2210 O O . VAL A 1 288 ? 12.227 -41.562 -39.25 1 92.25 288 VAL A O 1
ATOM 2213 N N . HIS A 1 289 ? 11.609 -39.5 -38.844 1 90.94 289 HIS A N 1
ATOM 2214 C CA . HIS A 1 289 ? 12.945 -39.219 -38.344 1 90.94 289 HIS A CA 1
ATOM 2215 C C . HIS A 1 289 ? 13.242 -40.062 -37.094 1 90.94 289 HIS A C 1
ATOM 2217 O O . HIS A 1 289 ? 14.336 -40.625 -36.938 1 90.94 289 HIS A O 1
ATOM 2223 N N . THR A 1 290 ? 12.328 -40.125 -36.188 1 87.75 290 THR A N 1
ATOM 2224 C CA . THR A 1 290 ? 12.516 -40.875 -34.938 1 87.75 290 THR A CA 1
ATOM 2225 C C . THR A 1 290 ? 12.656 -42.375 -35.219 1 87.75 290 THR A C 1
ATOM 2227 O O . THR A 1 290 ? 13.445 -43.031 -34.562 1 87.75 290 THR A O 1
ATOM 2230 N N . THR A 1 291 ? 11.984 -42.844 -36.094 1 86.38 291 THR A N 1
ATOM 2231 C CA . THR A 1 291 ? 12.055 -44.281 -36.438 1 86.38 291 THR A CA 1
ATOM 2232 C C . THR A 1 291 ? 13.398 -44.594 -37.094 1 86.38 291 THR A C 1
ATOM 2234 O O . THR A 1 291 ? 13.961 -45.656 -36.844 1 86.38 291 THR A O 1
ATOM 2237 N N . ARG A 1 292 ? 13.836 -43.719 -37.844 1 81.38 292 ARG A N 1
ATOM 2238 C CA . ARG A 1 292 ? 15.141 -43.906 -38.469 1 81.38 292 ARG A CA 1
ATOM 2239 C C . ARG A 1 292 ? 16.25 -43.906 -37.438 1 81.38 292 ARG A C 1
ATOM 2241 O O . ARG A 1 292 ? 17.219 -44.688 -37.562 1 81.38 292 ARG A O 1
ATOM 2248 N N . LEU A 1 293 ? 16.078 -43.094 -36.531 1 78.06 293 LEU A N 1
ATOM 2249 C CA . LEU A 1 293 ? 17.078 -43.031 -35.469 1 78.06 293 LEU A CA 1
ATOM 2250 C C . LEU A 1 293 ? 17.078 -44.312 -34.656 1 78.06 293 LEU A C 1
ATOM 2252 O O . LEU A 1 293 ? 18.141 -44.812 -34.25 1 78.06 293 LEU A O 1
ATOM 2256 N N . THR A 1 294 ? 15.977 -44.875 -34.344 1 70.25 294 THR A N 1
ATOM 2257 C CA . THR A 1 294 ? 15.867 -46.094 -33.562 1 70.25 294 THR A CA 1
ATOM 2258 C C . THR A 1 294 ? 16.406 -47.281 -34.344 1 70.25 294 THR A C 1
ATOM 2260 O O . THR A 1 294 ? 17.031 -48.188 -33.781 1 70.25 294 THR A O 1
ATOM 2263 N N . ASP A 1 295 ? 16.266 -47.281 -35.594 1 62.28 295 ASP A N 1
ATOM 2264 C CA . ASP A 1 295 ? 16.766 -48.344 -36.438 1 62.28 295 ASP A CA 1
ATOM 2265 C C . ASP A 1 295 ? 18.297 -48.281 -36.562 1 62.28 295 ASP A C 1
ATOM 2267 O O . ASP A 1 295 ? 18.953 -49.312 -36.594 1 62.28 295 ASP A O 1
ATOM 2271 N N . THR A 1 296 ? 18.734 -47.031 -36.5 1 57.25 296 THR A N 1
ATOM 2272 C CA . THR A 1 296 ? 20.172 -46.906 -36.625 1 57.25 296 THR A CA 1
ATOM 2273 C C . THR A 1 296 ? 20.859 -47.156 -35.281 1 57.25 296 THR A C 1
ATOM 2275 O O . THR A 1 296 ? 22.047 -47.469 -35.25 1 57.25 296 THR A O 1
ATOM 2278 N N . THR A 1 297 ? 20.219 -46.781 -34.156 1 51.53 297 THR A N 1
ATOM 2279 C CA . THR A 1 297 ? 20.859 -47.031 -32.875 1 51.53 297 THR A CA 1
ATOM 2280 C C . THR A 1 297 ? 20.781 -48.5 -32.5 1 51.53 297 THR A C 1
ATOM 2282 O O . THR A 1 297 ? 21.203 -48.875 -31.406 1 51.53 297 THR A O 1
ATOM 2285 N N . ARG A 1 298 ? 20.188 -49.406 -33.125 1 48.06 298 ARG A N 1
ATOM 2286 C CA . ARG A 1 298 ? 20.484 -50.812 -32.812 1 48.06 298 ARG A CA 1
ATOM 2287 C C . ARG A 1 298 ? 21.984 -51.062 -32.844 1 48.06 298 ARG A C 1
ATOM 2289 O O . ARG A 1 298 ? 22.672 -50.594 -33.75 1 48.06 298 ARG A O 1
ATOM 2296 N N . PRO A 1 299 ? 22.484 -51.469 -31.672 1 41.94 299 PRO A N 1
ATOM 2297 C CA . PRO A 1 299 ? 23.938 -51.688 -31.547 1 41.94 299 PRO A CA 1
ATOM 2298 C C . PRO A 1 299 ? 24.547 -52.344 -32.781 1 41.94 299 PRO A C 1
ATOM 2300 O O . PRO A 1 299 ? 24.438 -53.562 -32.969 1 41.94 299 PRO A O 1
ATOM 2303 N N . SER A 1 300 ? 24.422 -51.969 -33.938 1 35.66 300 SER A N 1
ATOM 2304 C CA . SER A 1 300 ? 25.5 -52.594 -34.688 1 35.66 300 SER A CA 1
ATOM 2305 C C . SER A 1 300 ? 26.859 -52.312 -34.062 1 35.66 300 SER A C 1
ATOM 2307 O O . SER A 1 300 ? 27.062 -51.25 -33.469 1 35.66 300 SER A O 1
ATOM 2309 N N . GLY A 1 301 ? 27.766 -53.375 -33.75 1 32.44 301 GLY A N 1
ATOM 2310 C CA . GLY A 1 301 ? 29.094 -53.5 -33.156 1 32.44 301 GLY A CA 1
ATOM 2311 C C . GLY A 1 301 ? 29.984 -52.312 -33.469 1 32.44 301 GLY A C 1
ATOM 2312 O O . GLY A 1 301 ? 31.156 -52.281 -33.094 1 32.44 301 GLY A O 1
ATOM 2313 N N . VAL A 1 302 ? 29.984 -51.781 -34.688 1 34.41 302 VAL A N 1
ATOM 2314 C CA . VAL A 1 302 ? 31.234 -51.125 -35.031 1 34.41 302 VAL A CA 1
ATOM 2315 C C . VAL A 1 302 ? 31.391 -49.844 -34.25 1 34.41 302 VAL A C 1
ATOM 2317 O O . VAL A 1 302 ? 30.406 -49.281 -33.75 1 34.41 302 VAL A O 1
ATOM 2320 N N . GLY A 1 303 ? 32.594 -49.125 -34.344 1 31.28 303 GLY A N 1
ATOM 2321 C CA . GLY A 1 303 ? 33.469 -48.188 -33.656 1 31.28 303 GLY A CA 1
ATOM 2322 C C . GLY A 1 303 ? 32.812 -46.875 -33.312 1 31.28 303 GLY A C 1
ATOM 2323 O O . GLY A 1 303 ? 31.625 -46.688 -33.562 1 31.28 303 GLY A O 1
ATOM 2324 N N . GLY A 1 304 ? 33.688 -45.688 -33.281 1 35.66 304 GLY A N 1
ATOM 2325 C CA . GLY A 1 304 ? 34.125 -44.406 -32.719 1 35.66 304 GLY A CA 1
ATOM 2326 C C . GLY A 1 304 ? 33.188 -43.281 -33.031 1 35.66 304 GLY A C 1
ATOM 2327 O O . GLY A 1 304 ? 33.375 -42.156 -32.531 1 35.66 304 GLY A O 1
ATOM 2328 N N . MET A 1 305 ? 32.781 -43.094 -34.25 1 34.78 305 MET A N 1
ATOM 2329 C CA . MET A 1 305 ? 32.312 -41.781 -34.75 1 34.78 305 MET A CA 1
ATOM 2330 C C . MET A 1 305 ? 30.922 -41.469 -34.25 1 34.78 305 MET A C 1
ATOM 2332 O O . MET A 1 305 ? 29.984 -41.25 -35 1 34.78 305 MET A O 1
ATOM 2336 N N . LEU A 1 306 ? 30.453 -42 -33.344 1 37.34 306 LEU A N 1
ATOM 2337 C CA . LEU A 1 306 ? 29.094 -41.938 -32.812 1 37.34 306 LEU A CA 1
ATOM 2338 C C . LEU A 1 306 ? 28.812 -40.594 -32.188 1 37.34 306 LEU A C 1
ATOM 2340 O O . LEU A 1 306 ? 27.656 -40.219 -31.984 1 37.34 306 LEU A O 1
ATOM 2344 N N . GLU A 1 307 ? 29.875 -39.906 -31.812 1 41.97 307 GLU A N 1
ATOM 2345 C CA . GLU A 1 307 ? 29.625 -38.75 -30.969 1 41.97 307 GLU A CA 1
ATOM 2346 C C . GLU A 1 307 ? 29.047 -37.594 -31.781 1 41.97 307 GLU A C 1
ATOM 2348 O O . GLU A 1 307 ? 28.156 -36.875 -31.328 1 41.97 307 GLU A O 1
ATOM 2353 N N . ALA A 1 308 ? 29.75 -37.219 -32.906 1 42.78 308 ALA A N 1
ATOM 2354 C CA . ALA A 1 308 ? 29.391 -36.031 -33.688 1 42.78 308 ALA A CA 1
ATOM 2355 C C . ALA A 1 308 ? 28.016 -36.188 -34.312 1 42.78 308 ALA A C 1
ATOM 2357 O O . ALA A 1 308 ? 27.25 -35.219 -34.406 1 42.78 308 ALA A O 1
ATOM 2358 N N . SER A 1 309 ? 27.719 -37.344 -34.844 1 44 309 SER A N 1
ATOM 2359 C CA . SER A 1 309 ? 26.453 -37.625 -35.531 1 44 309 SER A CA 1
ATOM 2360 C C . SER A 1 309 ? 25.281 -37.594 -34.562 1 44 309 SER A C 1
ATOM 2362 O O . SER A 1 309 ? 24.172 -37.219 -34.938 1 44 309 SER A O 1
ATOM 2364 N N . SER A 1 310 ? 25.625 -37.906 -33.312 1 51.53 310 SER A N 1
ATOM 2365 C CA . SER A 1 310 ? 24.609 -37.906 -32.25 1 51.53 310 SER A CA 1
ATOM 2366 C C . SER A 1 310 ? 24.141 -36.469 -31.922 1 51.53 310 SER A C 1
ATOM 2368 O O . SER A 1 310 ? 22.953 -36.25 -31.734 1 51.53 310 SER A O 1
ATOM 2370 N N . LEU A 1 311 ? 25.078 -35.562 -32 1 55.22 311 LEU A N 1
ATOM 2371 C CA . LEU A 1 311 ? 24.719 -34.188 -31.734 1 55.22 311 LEU A CA 1
ATOM 2372 C C . LEU A 1 311 ? 23.844 -33.625 -32.844 1 55.22 311 LEU A C 1
ATOM 2374 O O . LEU A 1 311 ? 22.891 -32.875 -32.562 1 55.22 311 LEU A O 1
ATOM 2378 N N . SER A 1 312 ? 24.328 -33.969 -34.094 1 52.75 312 SER A N 1
ATOM 2379 C CA . SER A 1 312 ? 23.578 -33.469 -35.219 1 52.75 312 SER A CA 1
ATOM 2380 C C . SER A 1 312 ? 22.172 -34.094 -35.281 1 52.75 312 SER A C 1
ATOM 2382 O O . SER A 1 312 ? 21.203 -33.406 -35.594 1 52.75 312 SER A O 1
ATOM 2384 N N . ARG A 1 313 ? 22.125 -35.281 -34.969 1 61.09 313 ARG A N 1
ATOM 2385 C CA . ARG A 1 313 ? 20.844 -36 -34.906 1 61.09 313 ARG A CA 1
ATOM 2386 C C . ARG A 1 313 ? 19.953 -35.438 -33.812 1 61.09 313 ARG A C 1
ATOM 2388 O O . ARG A 1 313 ? 18.75 -35.281 -34.031 1 61.09 313 ARG A O 1
ATOM 2395 N N . ASP A 1 314 ? 20.578 -35 -32.938 1 73.56 314 ASP A N 1
ATOM 2396 C CA . ASP A 1 314 ? 19.844 -34.406 -31.828 1 73.56 314 ASP A CA 1
ATOM 2397 C C . ASP A 1 314 ? 19.359 -33 -32.188 1 73.56 314 ASP A C 1
ATOM 2399 O O . ASP A 1 314 ? 18.25 -32.594 -31.812 1 73.56 314 ASP A O 1
ATOM 2403 N N . ALA A 1 315 ? 20.125 -32.375 -33.031 1 80.06 315 ALA A N 1
ATOM 2404 C CA . ALA A 1 315 ? 19.734 -31.031 -33.438 1 80.06 315 ALA A CA 1
ATOM 2405 C C . ALA A 1 315 ? 18.531 -31.062 -34.375 1 80.06 315 ALA A C 1
ATOM 2407 O O . ALA A 1 315 ? 17.625 -30.25 -34.281 1 80.06 315 ALA A O 1
ATOM 2408 N N . ARG A 1 316 ? 18.609 -32.062 -35.312 1 86.31 316 ARG A N 1
ATOM 2409 C CA . ARG A 1 316 ? 17.5 -32.156 -36.25 1 86.31 316 ARG A CA 1
ATOM 2410 C C . ARG A 1 316 ? 16.234 -32.594 -35.531 1 86.31 316 ARG A C 1
ATOM 2412 O O . ARG A 1 316 ? 15.133 -32.125 -35.906 1 86.31 316 ARG A O 1
ATOM 2419 N N . LEU A 1 317 ? 16.281 -33.469 -34.656 1 87.12 317 LEU A N 1
ATOM 2420 C CA . LEU A 1 317 ? 15.133 -33.906 -33.844 1 87.12 317 LEU A CA 1
ATOM 2421 C C . LEU A 1 317 ? 14.516 -32.688 -33.125 1 87.12 317 LEU A C 1
ATOM 2423 O O . LEU A 1 317 ? 13.297 -32.531 -33.156 1 87.12 317 LEU A O 1
ATOM 2427 N N . LYS A 1 318 ? 15.352 -31.906 -32.625 1 84.44 318 LYS A N 1
ATOM 2428 C CA . LYS A 1 318 ? 14.875 -30.734 -31.875 1 84.44 318 LYS A CA 1
ATOM 2429 C C . LYS A 1 318 ? 14.211 -29.734 -32.812 1 84.44 318 LYS A C 1
ATOM 2431 O O . LYS A 1 318 ? 13.211 -29.094 -32.469 1 84.44 318 LYS A O 1
ATOM 2436 N N . GLU A 1 319 ? 14.758 -29.609 -33.938 1 88 319 GLU A N 1
ATOM 2437 C CA . GLU A 1 319 ? 14.18 -28.719 -34.938 1 88 319 GLU A CA 1
ATOM 2438 C C . GLU A 1 319 ? 12.789 -29.188 -35.344 1 88 319 GLU A C 1
ATOM 2440 O O . GLU A 1 319 ? 11.859 -28.375 -35.469 1 88 319 GLU A O 1
ATOM 2445 N N . LEU A 1 320 ? 12.695 -30.422 -35.562 1 91.44 320 LEU A N 1
ATOM 2446 C CA . LEU A 1 320 ? 11.414 -30.969 -35.969 1 91.44 320 LEU A CA 1
ATOM 2447 C C . LEU A 1 320 ? 10.391 -30.891 -34.844 1 91.44 320 LEU A C 1
ATOM 2449 O O . LEU A 1 320 ? 9.203 -30.641 -35.094 1 91.44 320 LEU A O 1
ATOM 2453 N N . GLU A 1 321 ? 10.82 -31.094 -33.719 1 90.5 321 GLU A N 1
ATOM 2454 C CA . GLU A 1 321 ? 9.93 -30.953 -32.562 1 90.5 321 GLU A CA 1
ATOM 2455 C C . GLU A 1 321 ? 9.422 -29.516 -32.438 1 90.5 321 GLU A C 1
ATOM 2457 O O . GLU A 1 321 ? 8.242 -29.297 -32.156 1 90.5 321 GLU A O 1
ATOM 2462 N N . GLU A 1 322 ? 10.32 -28.594 -32.625 1 89.88 322 GLU A N 1
ATOM 2463 C CA . GLU A 1 322 ? 9.945 -27.188 -32.562 1 89.88 322 GLU A CA 1
ATOM 2464 C C . GLU A 1 322 ? 8.977 -26.812 -33.688 1 89.88 322 GLU A C 1
ATOM 2466 O O . GLU A 1 322 ? 8.078 -26 -33.5 1 89.88 322 GLU A O 1
ATOM 2471 N N . GLN A 1 323 ? 9.234 -27.391 -34.781 1 91.94 323 GLN A N 1
ATOM 2472 C CA . GLN A 1 323 ? 8.328 -27.156 -35.875 1 91.94 323 GLN A CA 1
ATOM 2473 C C . GLN A 1 323 ? 6.93 -27.688 -35.594 1 91.94 323 GLN A C 1
ATOM 2475 O O . GLN A 1 323 ? 5.93 -27.031 -35.875 1 91.94 323 GLN A O 1
ATOM 2480 N N . LEU A 1 324 ? 6.879 -28.844 -35.031 1 94.88 324 LEU A N 1
ATOM 2481 C CA . LEU A 1 324 ? 5.582 -29.422 -34.688 1 94.88 324 LEU A CA 1
ATOM 2482 C C . LEU A 1 324 ? 4.891 -28.578 -33.625 1 94.88 324 LEU A C 1
ATOM 2484 O O . LEU A 1 324 ? 3.684 -28.328 -33.719 1 94.88 324 LEU A O 1
ATOM 2488 N N . LEU A 1 325 ? 5.648 -28.141 -32.688 1 93.88 325 LEU A N 1
ATOM 2489 C CA . LEU A 1 325 ? 5.094 -27.281 -31.641 1 93.88 325 LEU A CA 1
ATOM 2490 C C . LEU A 1 325 ? 4.516 -26.016 -32.25 1 93.88 325 LEU A C 1
ATOM 2492 O O . LEU A 1 325 ? 3.422 -25.578 -31.875 1 93.88 325 LEU A O 1
ATOM 2496 N N . SER A 1 326 ? 5.188 -25.422 -33.156 1 91.75 326 SER A N 1
ATOM 2497 C CA . SER A 1 326 ? 4.742 -24.203 -33.812 1 91.75 326 SER A CA 1
ATOM 2498 C C . SER A 1 326 ? 3.457 -24.422 -34.625 1 91.75 326 SER A C 1
ATOM 2500 O O . SER A 1 326 ? 2.584 -23.562 -34.656 1 91.75 326 SER A O 1
ATOM 2502 N N . VAL A 1 327 ? 3.373 -25.547 -35.156 1 94.75 327 VAL A N 1
ATOM 2503 C CA . VAL A 1 327 ? 2.189 -25.875 -35.969 1 94.75 327 VAL A CA 1
ATOM 2504 C C . VAL A 1 327 ? 1 -26.109 -35.031 1 94.75 327 VAL A C 1
ATOM 2506 O O . VAL A 1 327 ? -0.112 -25.656 -35.312 1 94.75 327 VAL A O 1
ATOM 2509 N N . LEU A 1 328 ? 1.196 -26.797 -33.938 1 95 328 LEU A N 1
ATOM 2510 C CA . LEU A 1 328 ? 0.124 -27.141 -33.031 1 95 328 LEU A CA 1
ATOM 2511 C C . LEU A 1 328 ? -0.495 -25.875 -32.438 1 95 328 LEU A C 1
ATOM 2513 O O . LEU A 1 328 ? -1.718 -25.781 -32.312 1 95 328 LEU A O 1
ATOM 2517 N N . ILE A 1 329 ? 0.294 -24.922 -32.156 1 91.69 329 ILE A N 1
ATOM 2518 C CA . ILE A 1 329 ? -0.175 -23.688 -31.547 1 91.69 329 ILE A CA 1
ATOM 2519 C C . ILE A 1 329 ? -1.053 -22.922 -32.531 1 91.69 329 ILE A C 1
ATOM 2521 O O . ILE A 1 329 ? -1.95 -22.172 -32.125 1 91.69 329 ILE A O 1
ATOM 2525 N N . LYS A 1 330 ? -0.908 -23.219 -33.781 1 90.94 330 LYS A N 1
ATOM 2526 C CA . LYS A 1 330 ? -1.62 -22.469 -34.812 1 90.94 330 LYS A CA 1
ATOM 2527 C C . LYS A 1 330 ? -2.861 -23.219 -35.281 1 90.94 330 LYS A C 1
ATOM 2529 O O . LYS A 1 330 ? -3.639 -22.703 -36.094 1 90.94 330 LYS A O 1
ATOM 2534 N N . VAL A 1 331 ? -2.977 -24.375 -34.75 1 92.12 331 VAL A N 1
ATOM 2535 C CA . VAL A 1 331 ? -4.18 -25.125 -35.125 1 92.12 331 VAL A CA 1
ATOM 2536 C C . VAL A 1 331 ? -5.422 -24.328 -34.719 1 92.12 331 VAL A C 1
ATOM 2538 O O . VAL A 1 331 ? -5.484 -23.781 -33.625 1 92.12 331 VAL A O 1
ATOM 2541 N N . PRO A 1 332 ? -6.453 -24.25 -35.5 1 85.69 332 PRO A N 1
ATOM 2542 C CA . PRO A 1 332 ? -7.625 -23.406 -35.25 1 85.69 332 PRO A CA 1
ATOM 2543 C C . PRO A 1 332 ? -8.406 -23.859 -34 1 85.69 332 PRO A C 1
ATOM 2545 O O . PRO A 1 332 ? -8.336 -25.016 -33.625 1 85.69 332 PRO A O 1
ATOM 2548 N N . ARG A 1 333 ? -9.133 -22.953 -33.438 1 85.5 333 ARG A N 1
ATOM 2549 C CA . ARG A 1 333 ? -10.055 -23.141 -32.312 1 85.5 333 ARG A CA 1
ATOM 2550 C C . ARG A 1 333 ? -9.336 -23.672 -31.078 1 85.5 333 ARG A C 1
ATOM 2552 O O . ARG A 1 333 ? -9.938 -24.344 -30.234 1 85.5 333 ARG A O 1
ATOM 2559 N N . GLY A 1 334 ? -8.039 -23.5 -31.078 1 86.5 334 GLY A N 1
ATOM 2560 C CA . GLY A 1 334 ? -7.258 -23.828 -29.891 1 86.5 334 GLY A CA 1
ATOM 2561 C C . GLY A 1 334 ? -7.145 -25.328 -29.656 1 86.5 334 GLY A C 1
ATOM 2562 O O . GLY A 1 334 ? -6.781 -25.75 -28.562 1 86.5 334 GLY A O 1
ATOM 2563 N N . GLN A 1 335 ? -7.328 -26.156 -30.641 1 88.5 335 GLN A N 1
ATOM 2564 C CA . GLN A 1 335 ? -7.336 -27.609 -30.5 1 88.5 335 GLN A CA 1
ATOM 2565 C C . GLN A 1 335 ? -5.918 -28.156 -30.375 1 88.5 335 GLN A C 1
ATOM 2567 O O . GLN A 1 335 ? -5.727 -29.281 -29.938 1 88.5 335 GLN A O 1
ATOM 2572 N N . GLY A 1 336 ? -5.047 -27.344 -30.688 1 93.88 336 GLY A N 1
ATOM 2573 C CA . GLY A 1 336 ? -3.674 -27.828 -30.703 1 93.88 336 GLY A CA 1
ATOM 2574 C C . GLY A 1 336 ? -2.943 -27.547 -29.391 1 93.88 336 GLY A C 1
ATOM 2575 O O . GLY A 1 336 ? -1.824 -28.031 -29.203 1 93.88 336 GLY A O 1
ATOM 2576 N N . PHE A 1 337 ? -3.566 -26.891 -28.453 1 93.88 337 PHE A N 1
ATOM 2577 C CA . PHE A 1 337 ? -2.846 -26.469 -27.266 1 93.88 337 PHE A CA 1
ATOM 2578 C C . PHE A 1 337 ? -2.582 -27.641 -26.344 1 93.88 337 PHE A C 1
ATOM 2580 O O . PHE A 1 337 ? -1.487 -27.781 -25.797 1 93.88 337 PHE A O 1
ATOM 2587 N N . LEU A 1 338 ? -3.537 -28.5 -26.078 1 95.88 338 LEU A N 1
ATOM 2588 C CA . LEU A 1 338 ? -3.338 -29.656 -25.203 1 95.88 338 LEU A CA 1
ATOM 2589 C C . LEU A 1 338 ? -2.334 -30.625 -25.797 1 95.88 338 LEU A C 1
ATOM 2591 O O . LEU A 1 338 ? -1.414 -31.078 -25.109 1 95.88 338 LEU A O 1
ATOM 2595 N N . PRO A 1 339 ? -2.414 -30.875 -27.141 1 96.31 339 PRO A N 1
ATOM 2596 C CA . PRO A 1 339 ? -1.371 -31.703 -27.766 1 96.31 339 PRO A CA 1
ATOM 2597 C C . PRO A 1 339 ? 0.015 -31.062 -27.656 1 96.31 339 PRO A C 1
ATOM 2599 O O . PRO A 1 339 ? 1.009 -31.781 -27.484 1 96.31 339 PRO A O 1
ATOM 2602 N N . ALA A 1 340 ? 0.054 -29.828 -27.844 1 96.44 340 ALA A N 1
ATOM 2603 C CA . ALA A 1 340 ? 1.335 -29.141 -27.688 1 96.44 340 ALA A CA 1
ATOM 2604 C C . ALA A 1 340 ? 1.904 -29.344 -26.297 1 96.44 340 ALA A C 1
ATOM 2606 O O . ALA A 1 340 ? 3.107 -29.562 -26.125 1 96.44 340 ALA A O 1
ATOM 2607 N N . LEU A 1 341 ? 1.049 -29.234 -25.297 1 96.38 341 LEU A N 1
ATOM 2608 C CA . LEU A 1 341 ? 1.457 -29.453 -23.906 1 96.38 341 LEU A CA 1
ATOM 2609 C C . LEU A 1 341 ? 1.939 -30.891 -23.719 1 96.38 341 LEU A C 1
ATOM 2611 O O . LEU A 1 341 ? 2.932 -31.125 -23.016 1 96.38 341 LEU A O 1
ATOM 2615 N N . GLY A 1 342 ? 1.238 -31.797 -24.297 1 95.69 342 GLY A N 1
ATOM 2616 C CA . GLY A 1 342 ? 1.655 -33.188 -24.234 1 95.69 342 GLY A CA 1
ATOM 2617 C C . GLY A 1 342 ? 3.012 -33.438 -24.875 1 95.69 342 GLY A C 1
ATOM 2618 O O . GLY A 1 342 ? 3.83 -34.188 -24.328 1 95.69 342 GLY A O 1
ATOM 2619 N N . LEU A 1 343 ? 3.207 -32.812 -25.984 1 95.19 343 LEU A N 1
ATOM 2620 C CA . LEU A 1 343 ? 4.484 -32.938 -26.672 1 95.19 343 LEU A CA 1
ATOM 2621 C C . LEU A 1 343 ? 5.625 -32.438 -25.797 1 95.19 343 LEU A C 1
ATOM 2623 O O . LEU A 1 343 ? 6.703 -33.031 -25.766 1 95.19 343 LEU A O 1
ATOM 2627 N N . LEU A 1 344 ? 5.363 -31.359 -25.156 1 93 344 LEU A N 1
ATOM 2628 C CA . LEU A 1 344 ? 6.367 -30.797 -24.25 1 93 344 LEU A CA 1
ATOM 2629 C C . LEU A 1 344 ? 6.699 -31.781 -23.141 1 93 344 LEU A C 1
ATOM 2631 O O . LEU A 1 344 ? 7.867 -31.969 -22.781 1 93 344 LEU A O 1
ATOM 2635 N N . MET A 1 345 ? 5.711 -32.375 -22.578 1 93.31 345 MET A N 1
ATOM 2636 C CA . MET A 1 345 ? 5.902 -33.344 -21.484 1 93.31 345 MET A CA 1
ATOM 2637 C C . MET A 1 345 ? 6.648 -34.594 -21.969 1 93.31 345 MET A C 1
ATOM 2639 O O . MET A 1 345 ? 7.527 -35.094 -21.281 1 93.31 345 MET A O 1
ATOM 2643 N N . GLN A 1 346 ? 6.289 -35 -23.156 1 92.31 346 GLN A N 1
ATOM 2644 C CA . GLN A 1 346 ? 6.965 -36.156 -23.75 1 92.31 346 GLN A CA 1
ATOM 2645 C C . GLN A 1 346 ? 8.461 -35.875 -23.906 1 92.31 346 GLN A C 1
ATOM 2647 O O . GLN A 1 346 ? 9.281 -36.719 -23.531 1 92.31 346 GLN A O 1
ATOM 2652 N N . ARG A 1 347 ? 8.742 -34.75 -24.406 1 86.88 347 ARG A N 1
ATOM 2653 C CA . ARG A 1 347 ? 10.133 -34.375 -24.594 1 86.88 347 ARG A CA 1
ATOM 2654 C C . ARG A 1 347 ? 10.891 -34.344 -23.281 1 86.88 347 ARG A C 1
ATOM 2656 O O . ARG A 1 347 ? 12.031 -34.781 -23.203 1 86.88 347 ARG A O 1
ATOM 2663 N N . LEU A 1 348 ? 10.242 -33.812 -22.344 1 87.06 348 LEU A N 1
ATOM 2664 C CA . LEU A 1 348 ? 10.859 -33.688 -21.031 1 87.06 348 LEU A CA 1
ATOM 2665 C C . LEU A 1 348 ? 11.172 -35.062 -20.438 1 87.06 348 LEU A C 1
ATOM 2667 O O . LEU A 1 348 ? 12.25 -35.281 -19.875 1 87.06 348 LEU A O 1
ATOM 2671 N N . MET A 1 349 ? 10.336 -35.969 -20.562 1 86 349 MET A N 1
ATOM 2672 C CA . MET A 1 349 ? 10.508 -37.312 -20.016 1 86 349 MET A CA 1
ATOM 2673 C C . MET A 1 349 ? 11.555 -38.094 -20.797 1 86 349 MET A C 1
ATOM 2675 O O . MET A 1 349 ? 12.375 -38.781 -20.219 1 86 349 MET A O 1
ATOM 2679 N N . GLU A 1 350 ? 11.523 -37.906 -22.078 1 79.38 350 GLU A N 1
ATOM 2680 C CA . GLU A 1 350 ? 12.477 -38.625 -22.938 1 79.38 350 GLU A CA 1
ATOM 2681 C C . GLU A 1 350 ? 13.891 -38.094 -22.75 1 79.38 350 GLU A C 1
ATOM 2683 O O . GLU A 1 350 ? 14.852 -38.875 -22.75 1 79.38 350 GLU A O 1
ATOM 2688 N N . ASP A 1 351 ? 13.969 -36.812 -22.625 1 74.88 351 ASP A N 1
ATOM 2689 C CA . ASP A 1 351 ? 15.266 -36.188 -22.391 1 74.88 351 ASP A CA 1
ATOM 2690 C C . ASP A 1 351 ? 15.898 -36.688 -21.094 1 74.88 351 ASP A C 1
ATOM 2692 O O . ASP A 1 351 ? 17.125 -36.719 -20.969 1 74.88 351 ASP A O 1
ATOM 2696 N N . ASN A 1 352 ? 15.039 -37.062 -20.219 1 72.38 352 ASN A N 1
ATOM 2697 C CA . ASN A 1 352 ? 15.547 -37.5 -18.922 1 72.38 352 ASN A CA 1
ATOM 2698 C C . ASN A 1 352 ? 15.453 -39 -18.75 1 72.38 352 ASN A C 1
ATOM 2700 O O . ASN A 1 352 ? 15.609 -39.531 -17.641 1 72.38 352 ASN A O 1
ATOM 2704 N N . GLY A 1 353 ? 15.078 -39.719 -19.875 1 63.88 353 GLY A N 1
ATOM 2705 C CA . GLY A 1 353 ? 14.867 -41.156 -19.812 1 63.88 353 GLY A CA 1
ATOM 2706 C C . GLY A 1 353 ? 16.109 -41.906 -19.391 1 63.88 353 GLY A C 1
ATOM 2707 O O . GLY A 1 353 ? 16.016 -42.906 -18.656 1 63.88 353 GLY A O 1
ATOM 2708 N N . GLU A 1 354 ? 17.297 -41.531 -20.094 1 55.34 354 GLU A N 1
ATOM 2709 C CA . GLU A 1 354 ? 18.531 -42.25 -19.844 1 55.34 354 GLU A CA 1
ATOM 2710 C C . GLU A 1 354 ? 19.266 -41.719 -18.625 1 55.34 354 GLU A C 1
ATOM 2712 O O . GLU A 1 354 ? 20.359 -42.188 -18.281 1 55.34 354 GLU A O 1
ATOM 2717 N N . ALA A 1 355 ? 18.781 -40.562 -18.156 1 51.84 355 ALA A N 1
ATOM 2718 C CA . ALA A 1 355 ? 19.453 -40.031 -16.969 1 51.84 355 ALA A CA 1
ATOM 2719 C C . ALA A 1 355 ? 19.516 -41.094 -15.875 1 51.84 355 ALA A C 1
ATOM 2721 O O . ALA A 1 355 ? 18.484 -41.5 -15.344 1 51.84 355 ALA A O 1
ATOM 2722 N N . SER A 1 356 ? 20.25 -42.125 -16.312 1 47.78 356 SER A N 1
ATOM 2723 C CA . SER A 1 356 ? 20.406 -43.188 -15.305 1 47.78 356 SER A CA 1
ATOM 2724 C C . SER A 1 356 ? 20.281 -42.625 -13.898 1 47.78 356 SER A C 1
ATOM 2726 O O . SER A 1 356 ? 20.031 -41.438 -13.711 1 47.78 356 SER A O 1
ATOM 2728 N N . ALA A 1 357 ? 21.578 -42.875 -13.164 1 48.16 357 ALA A N 1
ATOM 2729 C CA . ALA A 1 357 ? 21.953 -42.812 -11.75 1 48.16 357 ALA A CA 1
ATOM 2730 C C . ALA A 1 357 ? 21.688 -41.438 -11.148 1 48.16 357 ALA A C 1
ATOM 2732 O O . ALA A 1 357 ? 21.438 -40.5 -11.883 1 48.16 357 ALA A O 1
ATOM 2733 N N . SER A 1 358 ? 21.688 -41.438 -9.836 1 48.81 358 SER A N 1
ATOM 2734 C CA . SER A 1 358 ? 21.828 -40.312 -8.891 1 48.81 358 SER A CA 1
ATOM 2735 C C . SER A 1 358 ? 22.609 -39.156 -9.5 1 48.81 358 SER A C 1
ATOM 2737 O O . SER A 1 358 ? 22.531 -38.031 -9.031 1 48.81 358 SER A O 1
ATOM 2739 N N . THR A 1 359 ? 23.406 -39.625 -10.539 1 51.25 359 THR A N 1
ATOM 2740 C CA . THR A 1 359 ? 24.453 -38.625 -10.805 1 51.25 359 THR A CA 1
ATOM 2741 C C . THR A 1 359 ? 23.984 -37.625 -11.875 1 51.25 359 THR A C 1
ATOM 2743 O O . THR A 1 359 ? 24.578 -36.562 -12.031 1 51.25 359 THR A O 1
ATOM 2746 N N . GLY A 1 360 ? 22.797 -37.594 -12.383 1 54.59 360 GLY A N 1
ATOM 2747 C CA . GLY A 1 360 ? 22.266 -36.438 -13.086 1 54.59 360 GLY A CA 1
ATOM 2748 C C . GLY A 1 360 ? 22.859 -36.25 -14.469 1 54.59 360 GLY A C 1
ATOM 2749 O O . GLY A 1 360 ? 23.406 -37.188 -15.047 1 54.59 360 GLY A O 1
ATOM 2750 N N . PRO A 1 361 ? 22.906 -35.469 -15.516 1 62.56 361 PRO A N 1
ATOM 2751 C CA . PRO A 1 361 ? 22.312 -34.156 -15.211 1 62.56 361 PRO A CA 1
ATOM 2752 C C . PRO A 1 361 ? 20.812 -34.125 -15.445 1 62.56 361 PRO A C 1
ATOM 2754 O O . PRO A 1 361 ? 20.328 -34.656 -16.453 1 62.56 361 PRO A O 1
ATOM 2757 N N . TRP A 1 362 ? 19.953 -33.844 -14.578 1 72.81 362 TRP A N 1
ATOM 2758 C CA . TRP A 1 362 ? 18.516 -33.625 -14.664 1 72.81 362 TRP A CA 1
ATOM 2759 C C . TRP A 1 362 ? 18.219 -32.281 -15.352 1 72.81 362 TRP A C 1
ATOM 2761 O O . TRP A 1 362 ? 18.828 -31.266 -15.031 1 72.81 362 TRP A O 1
ATOM 2771 N N . ARG A 1 363 ? 17.516 -32.469 -16.438 1 76.94 363 ARG A N 1
ATOM 2772 C CA . ARG A 1 363 ? 17.094 -31.266 -17.125 1 76.94 363 ARG A CA 1
ATOM 2773 C C . ARG A 1 363 ? 15.641 -30.922 -16.797 1 76.94 363 ARG A C 1
ATOM 2775 O O . ARG A 1 363 ? 14.727 -31.641 -17.203 1 76.94 363 ARG A O 1
ATOM 2782 N N . GLY A 1 364 ? 15.398 -29.953 -16 1 85.62 364 GLY A N 1
ATOM 2783 C CA . GLY A 1 364 ? 14.062 -29.453 -15.734 1 85.62 364 GLY A CA 1
ATOM 2784 C C . GLY A 1 364 ? 13.633 -28.344 -16.672 1 85.62 364 GLY A C 1
ATOM 2785 O O . GLY A 1 364 ? 14.258 -28.141 -17.719 1 85.62 364 GLY A O 1
ATOM 2786 N N . LEU A 1 365 ? 12.531 -27.719 -16.375 1 89.56 365 LEU A N 1
ATOM 2787 C CA . LEU A 1 365 ? 12.055 -26.578 -17.156 1 89.56 365 LEU A CA 1
ATOM 2788 C C . LEU A 1 365 ? 12.789 -25.297 -16.75 1 89.56 365 LEU A C 1
ATOM 2790 O O . LEU A 1 365 ? 12.805 -24.938 -15.578 1 89.56 365 LEU A O 1
ATOM 2794 N N . ASN A 1 366 ? 13.398 -24.672 -17.75 1 86.25 366 ASN A N 1
ATOM 2795 C CA . ASN A 1 366 ? 13.961 -23.375 -17.453 1 86.25 366 ASN A CA 1
ATOM 2796 C C . ASN A 1 366 ? 12.875 -22.297 -17.344 1 86.25 366 ASN A C 1
ATOM 2798 O O . ASN A 1 366 ? 11.688 -22.594 -17.5 1 86.25 366 ASN A O 1
ATOM 2802 N N . GLY A 1 367 ? 13.25 -21.125 -17.031 1 84.75 367 GLY A N 1
ATOM 2803 C CA . GLY A 1 367 ? 12.273 -20.078 -16.828 1 84.75 367 GLY A CA 1
ATOM 2804 C C . GLY A 1 367 ? 11.375 -19.844 -18.031 1 84.75 367 GLY A C 1
ATOM 2805 O O . GLY A 1 367 ? 10.156 -19.734 -17.875 1 84.75 367 GLY A O 1
ATOM 2806 N N . SER A 1 368 ? 11.969 -19.766 -19.203 1 84.38 368 SER A N 1
ATOM 2807 C CA . SER A 1 368 ? 11.203 -19.531 -20.422 1 84.38 368 SER A CA 1
ATOM 2808 C C . SER A 1 368 ? 10.281 -20.703 -20.734 1 84.38 368 SER A C 1
ATOM 2810 O O . SER A 1 368 ? 9.148 -20.516 -21.172 1 84.38 368 SER A O 1
ATOM 2812 N N . GLN A 1 369 ? 10.781 -21.859 -20.531 1 89.44 369 GLN A N 1
ATOM 2813 C CA . GLN A 1 369 ? 10 -23.062 -20.797 1 89.44 369 GLN A CA 1
ATOM 2814 C C . GLN A 1 369 ? 8.828 -23.172 -19.812 1 89.44 369 GLN A C 1
ATOM 2816 O O . GLN A 1 369 ? 7.742 -23.625 -20.203 1 89.44 369 GLN A O 1
ATOM 2821 N N . THR A 1 370 ? 9.102 -22.797 -18.578 1 92.5 370 THR A N 1
ATOM 2822 C CA . THR A 1 370 ? 8.031 -22.812 -17.578 1 92.5 370 THR A CA 1
ATOM 2823 C C . THR A 1 370 ? 6.902 -21.875 -17.984 1 92.5 370 THR A C 1
ATOM 2825 O O . THR A 1 370 ? 5.73 -22.25 -17.938 1 92.5 370 THR A O 1
ATOM 2828 N N . GLN A 1 371 ? 7.254 -20.703 -18.469 1 90.75 371 GLN A N 1
ATOM 2829 C CA . GLN A 1 371 ? 6.246 -19.734 -18.875 1 90.75 371 GLN A CA 1
ATOM 2830 C C . GLN A 1 371 ? 5.5 -20.219 -20.125 1 90.75 371 GLN A C 1
ATOM 2832 O O . GLN A 1 371 ? 4.297 -19.969 -20.266 1 90.75 371 GLN A O 1
ATOM 2837 N N . PHE A 1 372 ? 6.227 -20.828 -20.938 1 91.12 372 PHE A N 1
ATOM 2838 C CA . PHE A 1 372 ? 5.59 -21.359 -22.125 1 91.12 372 PHE A CA 1
ATOM 2839 C C . PHE A 1 372 ? 4.617 -22.484 -21.781 1 91.12 372 PHE A C 1
ATOM 2841 O O . PHE A 1 372 ? 3.514 -22.547 -22.328 1 91.12 372 PHE A O 1
ATOM 2848 N N . TYR A 1 373 ? 5.098 -23.391 -20.938 1 94.69 373 TYR A N 1
ATOM 2849 C CA . TYR A 1 373 ? 4.211 -24.438 -20.438 1 94.69 373 TYR A CA 1
ATOM 2850 C C . TYR A 1 373 ? 2.918 -23.828 -19.891 1 94.69 373 TYR A C 1
ATOM 2852 O O . TYR A 1 373 ? 1.825 -24.297 -20.234 1 94.69 373 TYR A O 1
ATOM 2860 N N . LEU A 1 374 ? 3.01 -22.844 -19.094 1 95.56 374 LEU A N 1
ATOM 2861 C CA . LEU A 1 374 ? 1.854 -22.219 -18.469 1 95.56 374 LEU A CA 1
ATOM 2862 C C . LEU A 1 374 ? 1 -21.5 -19.516 1 95.56 374 LEU A C 1
ATOM 2864 O O . LEU A 1 374 ? -0.229 -21.484 -19.406 1 95.56 374 LEU A O 1
ATOM 2868 N N . TYR A 1 375 ? 1.688 -20.906 -20.453 1 92.19 375 TYR A N 1
ATOM 2869 C CA . TYR A 1 375 ? 0.959 -20.25 -21.531 1 92.19 375 TYR A CA 1
ATOM 2870 C C . TYR A 1 375 ? 0.061 -21.25 -22.266 1 92.19 375 TYR A C 1
ATOM 2872 O O . TYR A 1 375 ? -1.111 -20.953 -22.516 1 92.19 375 TYR A O 1
ATOM 2880 N N . LEU A 1 376 ? 0.583 -22.375 -22.609 1 94.25 376 LEU A N 1
ATOM 2881 C CA . LEU A 1 376 ? -0.192 -23.406 -23.312 1 94.25 376 LEU A CA 1
ATOM 2882 C C . LEU A 1 376 ? -1.361 -23.875 -22.453 1 94.25 376 LEU A C 1
ATOM 2884 O O . LEU A 1 376 ? -2.477 -24.047 -22.953 1 94.25 376 LEU A O 1
ATOM 2888 N N . LEU A 1 377 ? -1.104 -24.062 -21.219 1 95.69 377 LEU A N 1
ATOM 2889 C CA . LEU A 1 377 ? -2.148 -24.484 -20.281 1 95.69 377 LEU A CA 1
ATOM 2890 C C . LEU A 1 377 ? -3.252 -23.438 -20.188 1 95.69 377 LEU A C 1
ATOM 2892 O O . LEU A 1 377 ? -4.438 -23.781 -20.203 1 95.69 377 LEU A O 1
ATOM 2896 N N . HIS A 1 378 ? -2.863 -22.188 -20.141 1 93.25 378 HIS A N 1
ATOM 2897 C CA . HIS A 1 378 ? -3.826 -21.094 -20.078 1 93.25 378 HIS A CA 1
ATOM 2898 C C . HIS A 1 378 ? -4.707 -21.062 -21.312 1 93.25 378 HIS A C 1
ATOM 2900 O O . HIS A 1 378 ? -5.926 -20.906 -21.219 1 93.25 378 HIS A O 1
ATOM 2906 N N . GLN A 1 379 ? -4.062 -21.203 -22.453 1 92.25 379 GLN A N 1
ATOM 2907 C CA . GLN A 1 379 ? -4.793 -21.141 -23.703 1 92.25 379 GLN A CA 1
ATOM 2908 C C . GLN A 1 379 ? -5.77 -22.297 -23.844 1 92.25 379 GLN A C 1
ATOM 2910 O O . GLN A 1 379 ? -6.91 -22.109 -24.266 1 92.25 379 GLN A O 1
ATOM 2915 N N . TRP A 1 380 ? -5.336 -23.406 -23.484 1 94.31 380 TRP A N 1
ATOM 2916 C CA . TRP A 1 380 ? -6.23 -24.562 -23.516 1 94.31 380 TRP A CA 1
ATOM 2917 C C . TRP A 1 380 ? -7.426 -24.344 -22.594 1 94.31 380 TRP A C 1
ATOM 2919 O O . TRP A 1 380 ? -8.57 -24.547 -23 1 94.31 380 TRP A O 1
ATOM 2929 N N . PHE A 1 381 ? -7.156 -23.969 -21.344 1 94.31 381 PHE A N 1
ATOM 2930 C CA . PHE A 1 381 ? -8.203 -23.797 -20.344 1 94.31 381 PHE A CA 1
ATOM 2931 C C . PHE A 1 381 ? -9.203 -22.734 -20.781 1 94.31 381 PHE A C 1
ATOM 2933 O O . PHE A 1 381 ? -10.414 -22.938 -20.656 1 94.31 381 PHE A O 1
ATOM 2940 N N . ALA A 1 382 ? -8.648 -21.609 -21.266 1 91 382 ALA A N 1
ATOM 2941 C CA . ALA A 1 382 ? -9.516 -20.531 -21.734 1 91 382 ALA A CA 1
ATOM 2942 C C . ALA A 1 382 ? -10.43 -21.016 -22.859 1 91 382 ALA A C 1
ATOM 2944 O O . ALA A 1 382 ? -11.609 -20.672 -22.906 1 91 382 ALA A O 1
ATOM 2945 N N . THR A 1 383 ? -9.891 -21.812 -23.75 1 88.62 383 THR A N 1
ATOM 2946 C CA . THR A 1 383 ? -10.672 -22.328 -24.875 1 88.62 383 THR A CA 1
ATOM 2947 C C . THR A 1 383 ? -11.727 -23.312 -24.375 1 88.62 383 THR A C 1
ATOM 2949 O O . THR A 1 383 ? -12.859 -23.297 -24.859 1 88.62 383 THR A O 1
ATOM 2952 N N . TYR A 1 384 ? -11.32 -24.078 -23.453 1 90.06 384 TYR A N 1
ATOM 2953 C CA . TYR A 1 384 ? -12.234 -25.109 -22.953 1 90.06 384 TYR A CA 1
ATOM 2954 C C . TYR A 1 384 ? -13.414 -24.469 -22.219 1 90.06 384 TYR A C 1
ATOM 2956 O O . TYR A 1 384 ? -14.57 -24.828 -22.469 1 90.06 384 TYR A O 1
ATOM 2964 N N . ILE A 1 385 ? -13.195 -23.594 -21.359 1 89 385 ILE A N 1
ATOM 2965 C CA . ILE A 1 385 ? -14.258 -23.016 -20.531 1 89 385 ILE A CA 1
ATOM 2966 C C . ILE A 1 385 ? -15.031 -21.984 -21.344 1 89 385 ILE A C 1
ATOM 2968 O O . ILE A 1 385 ? -16.156 -21.625 -20.984 1 89 385 ILE A O 1
ATOM 2972 N N . GLY A 1 386 ? -14.414 -21.5 -22.312 1 82.31 386 GLY A N 1
ATOM 2973 C CA . GLY A 1 386 ? -15.094 -20.516 -23.156 1 82.31 386 GLY A CA 1
ATOM 2974 C C . GLY A 1 386 ? -16.062 -21.156 -24.141 1 82.31 386 GLY A C 1
ATOM 2975 O O . GLY A 1 386 ? -16.875 -20.453 -24.75 1 82.31 386 GLY A O 1
ATOM 2976 N N . SER A 1 387 ? -15.953 -22.391 -24.234 1 76.69 387 SER A N 1
ATOM 2977 C CA . SER A 1 387 ? -16.844 -23.094 -25.172 1 76.69 387 SER A CA 1
ATOM 2978 C C . SER A 1 387 ? -18.062 -23.656 -24.453 1 76.69 387 SER A C 1
ATOM 2980 O O . SER A 1 387 ? -17.984 -23.984 -23.266 1 76.69 387 SER A O 1
ATOM 2982 N N . HIS A 1 388 ? -19.234 -23.422 -25.062 1 67.19 388 HIS A N 1
ATOM 2983 C CA . HIS A 1 388 ? -20.469 -23.984 -24.516 1 67.19 388 HIS A CA 1
ATOM 2984 C C . HIS A 1 388 ? -20.453 -25.5 -24.578 1 67.19 388 HIS A C 1
ATOM 2986 O O . HIS A 1 388 ? -20.391 -26.078 -25.672 1 67.19 388 HIS A O 1
ATOM 2992 N N . HIS A 1 389 ? -19.984 -26.016 -23.438 1 61.25 389 HIS A N 1
ATOM 2993 C CA . HIS A 1 389 ? -19.906 -27.469 -23.453 1 61.25 389 HIS A CA 1
ATOM 2994 C C . HIS A 1 389 ? -21.234 -28.094 -23.031 1 61.25 389 HIS A C 1
ATOM 2996 O O . HIS A 1 389 ? -21.75 -27.781 -21.953 1 61.25 389 HIS A O 1
ATOM 3002 N N . ARG A 1 390 ? -22.109 -28.359 -24.047 1 59.25 390 ARG A N 1
ATOM 3003 C CA . ARG A 1 390 ? -23.25 -29.203 -23.703 1 59.25 390 ARG A CA 1
ATOM 3004 C C . ARG A 1 390 ? -22.781 -30.594 -23.297 1 59.25 390 ARG A C 1
ATOM 3006 O O . ARG A 1 390 ? -21.891 -31.172 -23.922 1 59.25 390 ARG A O 1
ATOM 3013 N N . TRP A 1 391 ? -23.234 -31 -22.172 1 65.44 391 TRP A N 1
ATOM 3014 C CA . TRP A 1 391 ? -22.844 -32.312 -21.672 1 65.44 391 TRP A CA 1
ATOM 3015 C C . TRP A 1 391 ? -23.047 -33.375 -22.75 1 65.44 391 TRP A C 1
ATOM 3017 O O . TRP A 1 391 ? -24.078 -33.406 -23.422 1 65.44 391 TRP A O 1
ATOM 3027 N N . SER A 1 392 ? -21.938 -34.062 -23.047 1 69.94 392 SER A N 1
ATOM 3028 C CA . SER A 1 392 ? -22 -35.219 -23.938 1 69.94 392 SER A CA 1
ATOM 3029 C C . SER A 1 392 ? -21.125 -36.344 -23.422 1 69.94 392 SER A C 1
ATOM 3031 O O . SER A 1 392 ? -20.188 -36.125 -22.641 1 69.94 392 SER A O 1
ATOM 3033 N N . VAL A 1 393 ? -21.484 -37.5 -23.734 1 69.88 393 VAL A N 1
ATOM 3034 C CA . VAL A 1 393 ? -20.734 -38.688 -23.328 1 69.88 393 VAL A CA 1
ATOM 3035 C C . VAL A 1 393 ? -19.328 -38.656 -23.922 1 69.88 393 VAL A C 1
ATOM 3037 O O . VAL A 1 393 ? -18.422 -39.344 -23.438 1 69.88 393 VAL A O 1
ATOM 3040 N N . THR A 1 394 ? -19.141 -37.719 -24.812 1 71.88 394 THR A N 1
ATOM 3041 C CA . THR A 1 394 ? -17.859 -37.656 -25.484 1 71.88 394 THR A CA 1
ATOM 3042 C C . THR A 1 394 ? -17.016 -36.5 -24.953 1 71.88 394 THR A C 1
ATOM 3044 O O . THR A 1 394 ? -15.93 -36.219 -25.453 1 71.88 394 THR A O 1
ATOM 3047 N N . ASP A 1 395 ? -17.562 -35.969 -23.859 1 80.69 395 ASP A N 1
ATOM 3048 C CA . ASP A 1 395 ? -16.812 -34.875 -23.266 1 80.69 395 ASP A CA 1
ATOM 3049 C C . ASP A 1 395 ? -15.734 -35.375 -22.312 1 80.69 395 ASP A C 1
ATOM 3051 O O . ASP A 1 395 ? -15.898 -36.406 -21.672 1 80.69 395 ASP A O 1
ATOM 3055 N N . MET A 1 396 ? -14.648 -34.656 -22.266 1 85.94 396 MET A N 1
ATOM 3056 C CA . MET A 1 396 ? -13.516 -35.031 -21.422 1 85.94 396 MET A CA 1
ATOM 3057 C C . MET A 1 396 ? -13.906 -35 -19.953 1 85.94 396 MET A C 1
ATOM 3059 O O . MET A 1 396 ? -13.375 -35.781 -19.156 1 85.94 396 MET A O 1
ATOM 3063 N N . PHE A 1 397 ? -14.883 -34.031 -19.641 1 89.69 397 PHE A N 1
ATOM 3064 C CA . PHE A 1 397 ? -15.25 -33.875 -18.234 1 89.69 397 PHE A CA 1
ATOM 3065 C C . PHE A 1 397 ? -16.75 -34 -18.047 1 89.69 397 PHE A C 1
ATOM 3067 O O . PHE A 1 397 ? -17.531 -33.531 -18.875 1 89.69 397 PHE A O 1
ATOM 3074 N N . ALA A 1 398 ? -17.141 -34.688 -16.953 1 81.56 398 ALA A N 1
ATOM 3075 C CA . ALA A 1 398 ? -18.547 -35.062 -16.828 1 81.56 398 ALA A CA 1
ATOM 3076 C C . ALA A 1 398 ? -19.141 -34.5 -15.547 1 81.56 398 ALA A C 1
ATOM 3078 O O . ALA A 1 398 ? -20.359 -34.406 -15.406 1 81.56 398 ALA A O 1
ATOM 3079 N N . ALA A 1 399 ? -18.281 -34.094 -14.633 1 85 399 ALA A N 1
ATOM 3080 C CA . ALA A 1 399 ? -18.812 -33.656 -13.344 1 85 399 ALA A CA 1
ATOM 3081 C C . ALA A 1 399 ? -19.641 -32.375 -13.508 1 85 399 ALA A C 1
ATOM 3083 O O . ALA A 1 399 ? -19.219 -31.406 -14.148 1 85 399 ALA A O 1
ATOM 3084 N N . SER A 1 400 ? -20.797 -32.312 -12.898 1 84.12 400 SER A N 1
ATOM 3085 C CA . SER A 1 400 ? -21.703 -31.172 -13.016 1 84.12 400 SER A CA 1
ATOM 3086 C C . SER A 1 400 ? -21.141 -29.922 -12.336 1 84.12 400 SER A C 1
ATOM 3088 O O . SER A 1 400 ? -21.469 -28.797 -12.711 1 84.12 400 SER A O 1
ATOM 3090 N N . ASP A 1 401 ? -20.312 -30.172 -11.352 1 88.94 401 ASP A N 1
ATOM 3091 C CA . ASP A 1 401 ? -19.734 -29.062 -10.617 1 88.94 401 ASP A CA 1
ATOM 3092 C C . ASP A 1 401 ? -18.312 -28.766 -11.094 1 88.94 401 ASP A C 1
ATOM 3094 O O . ASP A 1 401 ? -17.594 -28 -10.461 1 88.94 401 ASP A O 1
ATOM 3098 N N . ASP A 1 402 ? -17.844 -29.453 -12.172 1 91 402 ASP A N 1
ATOM 3099 C CA . ASP A 1 402 ? -16.547 -29.25 -12.805 1 91 402 ASP A CA 1
ATOM 3100 C C . ASP A 1 402 ? -15.414 -29.734 -11.898 1 91 402 ASP A C 1
ATOM 3102 O O . ASP A 1 402 ? -14.281 -29.25 -12.008 1 91 402 ASP A O 1
ATOM 3106 N N . ALA A 1 403 ? -15.656 -30.609 -10.93 1 93.5 403 ALA A N 1
ATOM 3107 C CA . ALA A 1 403 ? -14.625 -31.125 -10.023 1 93.5 403 ALA A CA 1
ATOM 3108 C C . ALA A 1 403 ? -13.523 -31.844 -10.789 1 93.5 403 ALA A C 1
ATOM 3110 O O . ALA A 1 403 ? -12.344 -31.703 -10.469 1 93.5 403 ALA A O 1
ATOM 3111 N N . ASP A 1 404 ? -13.898 -32.625 -11.781 1 92.38 404 ASP A N 1
ATOM 3112 C CA . ASP A 1 404 ? -12.93 -33.375 -12.57 1 92.38 404 ASP A CA 1
ATOM 3113 C C . ASP A 1 404 ? -12.07 -32.438 -13.422 1 92.38 404 ASP A C 1
ATOM 3115 O O . ASP A 1 404 ? -10.875 -32.688 -13.609 1 92.38 404 ASP A O 1
ATOM 3119 N N . LEU A 1 405 ? -12.633 -31.359 -13.922 1 93.94 405 LEU A N 1
ATOM 3120 C CA . LEU A 1 405 ? -11.883 -30.359 -14.672 1 93.94 405 LEU A CA 1
ATOM 3121 C C . LEU A 1 405 ? -10.789 -29.734 -13.805 1 93.94 405 LEU A C 1
ATOM 3123 O O . LEU A 1 405 ? -9.633 -29.641 -14.234 1 93.94 405 LEU A O 1
ATOM 3127 N N . TRP A 1 406 ? -11.148 -29.391 -12.633 1 96.5 406 TRP A N 1
ATOM 3128 C CA . TRP A 1 406 ? -10.195 -28.75 -11.742 1 96.5 406 TRP A CA 1
ATOM 3129 C C . TRP A 1 406 ? -9.109 -29.719 -11.297 1 96.5 406 TRP A C 1
ATOM 3131 O O . TRP A 1 406 ? -7.945 -29.344 -11.164 1 96.5 406 TRP A O 1
ATOM 3141 N N . THR A 1 407 ? -9.461 -30.953 -11.07 1 94.94 407 THR A N 1
ATOM 3142 C CA . THR A 1 407 ? -8.453 -31.953 -10.75 1 94.94 407 THR A CA 1
ATOM 3143 C C . THR A 1 407 ? -7.445 -32.094 -11.883 1 94.94 407 THR A C 1
ATOM 3145 O O . THR A 1 407 ? -6.238 -32.156 -11.641 1 94.94 407 THR A O 1
ATOM 3148 N N . PHE A 1 408 ? -7.98 -32.094 -13.07 1 94.94 408 PHE A N 1
ATOM 3149 C CA . PHE A 1 408 ? -7.141 -32.156 -14.258 1 94.94 408 PHE A CA 1
ATOM 3150 C C . PHE A 1 408 ? -6.195 -30.969 -14.336 1 94.94 408 PHE A C 1
ATOM 3152 O O . PHE A 1 408 ? -4.996 -31.141 -14.562 1 94.94 408 PHE A O 1
ATOM 3159 N N . LEU A 1 409 ? -6.723 -29.844 -14.133 1 97.56 409 LEU A N 1
ATOM 3160 C CA . LEU A 1 409 ? -5.973 -28.594 -14.266 1 97.56 409 LEU A CA 1
ATOM 3161 C C . LEU A 1 409 ? -4.906 -28.484 -13.18 1 97.56 409 LEU A C 1
ATOM 3163 O O . LEU A 1 409 ? -3.754 -28.156 -13.469 1 97.56 409 LEU A O 1
ATOM 3167 N N . LEU A 1 410 ? -5.219 -28.719 -11.93 1 97.94 410 LEU A N 1
ATOM 3168 C CA . LEU A 1 410 ? -4.312 -28.562 -10.805 1 97.94 410 LEU A CA 1
ATOM 3169 C C . LEU A 1 410 ? -3.221 -29.625 -10.82 1 97.94 410 LEU A C 1
ATOM 3171 O O . LEU A 1 410 ? -2.09 -29.375 -10.406 1 97.94 410 LEU A O 1
ATOM 3175 N N . ASP A 1 411 ? -3.535 -30.75 -11.367 1 96.38 411 ASP A N 1
ATOM 3176 C CA . ASP A 1 411 ? -2.525 -31.781 -11.547 1 96.38 411 ASP A CA 1
ATOM 3177 C C . ASP A 1 411 ? -1.438 -31.328 -12.523 1 96.38 411 ASP A C 1
ATOM 3179 O O . ASP A 1 411 ? -0.255 -31.609 -12.312 1 96.38 411 ASP A O 1
ATOM 3183 N N . ARG A 1 412 ? -1.854 -30.734 -13.523 1 97.12 412 ARG A N 1
ATOM 3184 C CA . ARG A 1 412 ? -0.89 -30.234 -14.492 1 97.12 412 ARG A CA 1
ATOM 3185 C C . ARG A 1 412 ? 0.009 -29.156 -13.875 1 97.12 412 ARG A C 1
ATOM 3187 O O . ARG A 1 412 ? 1.192 -29.078 -14.211 1 97.12 412 ARG A O 1
ATOM 3194 N N . HIS A 1 413 ? -0.529 -28.344 -12.992 1 97.75 413 HIS A N 1
ATOM 3195 C CA . HIS A 1 413 ? 0.288 -27.375 -12.281 1 97.75 413 HIS A CA 1
ATOM 3196 C C . HIS A 1 413 ? 1.272 -28.062 -11.344 1 97.75 413 HIS A C 1
ATOM 3198 O O . HIS A 1 413 ? 2.418 -27.625 -11.203 1 97.75 413 HIS A O 1
ATOM 3204 N N . ALA A 1 414 ? 0.796 -29.109 -10.695 1 96.88 414 ALA A N 1
ATOM 3205 C CA . ALA A 1 414 ? 1.681 -29.859 -9.805 1 96.88 414 ALA A CA 1
ATOM 3206 C C . ALA A 1 414 ? 2.852 -30.469 -10.57 1 96.88 414 ALA A C 1
ATOM 3208 O O . ALA A 1 414 ? 3.996 -30.406 -10.117 1 96.88 414 ALA A O 1
ATOM 3209 N N . VAL A 1 415 ? 2.586 -30.953 -11.703 1 96.44 415 VAL A N 1
ATOM 3210 C CA . VAL A 1 415 ? 3.627 -31.531 -12.539 1 96.44 415 VAL A CA 1
ATOM 3211 C C . VAL A 1 415 ? 4.598 -30.453 -12.992 1 96.44 415 VAL A C 1
ATOM 3213 O O . VAL A 1 415 ? 5.812 -30.656 -13.016 1 96.44 415 VAL A O 1
ATOM 3216 N N . CYS A 1 416 ? 3.992 -29.359 -13.375 1 96.38 416 CYS A N 1
ATOM 3217 C CA . CYS A 1 416 ? 4.832 -28.234 -13.766 1 96.38 416 CYS A CA 1
ATOM 3218 C C . CYS A 1 416 ? 5.789 -27.859 -12.641 1 96.38 416 CYS A C 1
ATOM 3220 O O . CYS A 1 416 ? 6.969 -27.594 -12.883 1 96.38 416 CYS A O 1
ATOM 3222 N N . LEU A 1 417 ? 5.32 -27.859 -11.414 1 96.81 417 LEU A N 1
ATOM 3223 C CA . LEU A 1 417 ? 6.152 -27.531 -10.258 1 96.81 417 LEU A CA 1
ATOM 3224 C C . LEU A 1 417 ? 7.285 -28.531 -10.109 1 96.81 417 LEU A C 1
ATOM 3226 O O . LEU A 1 417 ? 8.438 -28.156 -9.906 1 96.81 417 LEU A O 1
ATOM 3230 N N . THR A 1 418 ? 6.992 -29.781 -10.242 1 94.44 418 THR A N 1
ATOM 3231 C CA . THR A 1 418 ? 7.973 -30.844 -10.062 1 94.44 418 THR A CA 1
ATOM 3232 C C . THR A 1 418 ? 9.133 -30.688 -11.047 1 94.44 418 THR A C 1
ATOM 3234 O O . THR A 1 418 ? 10.297 -30.875 -10.68 1 94.44 418 THR A O 1
ATOM 3237 N N . TRP A 1 419 ? 8.805 -30.25 -12.203 1 93.06 419 TRP A N 1
ATOM 3238 C CA . TRP A 1 419 ? 9.82 -30.156 -13.242 1 93.06 419 TRP A CA 1
ATOM 3239 C C . TRP A 1 419 ? 10.477 -28.781 -13.227 1 93.06 419 TRP A C 1
ATOM 3241 O O . TRP A 1 419 ? 11.664 -28.641 -13.547 1 93.06 419 TRP A O 1
ATOM 3251 N N . ALA A 1 420 ? 9.727 -27.781 -12.922 1 93.88 420 ALA A N 1
ATOM 3252 C CA . ALA A 1 420 ? 10.242 -26.406 -12.922 1 93.88 420 ALA A CA 1
ATOM 3253 C C . ALA A 1 420 ? 11.242 -26.203 -11.781 1 93.88 420 ALA A C 1
ATOM 3255 O O . ALA A 1 420 ? 12.188 -25.422 -11.906 1 93.88 420 ALA A O 1
ATOM 3256 N N . LEU A 1 421 ? 11.086 -26.922 -10.695 1 92.88 421 LEU A N 1
ATOM 3257 C CA . LEU A 1 421 ? 11.891 -26.656 -9.508 1 92.88 421 LEU A CA 1
ATOM 3258 C C . LEU A 1 421 ? 13.031 -27.656 -9.391 1 92.88 421 LEU A C 1
ATOM 3260 O O . LEU A 1 421 ? 13.703 -27.719 -8.359 1 92.88 421 LEU A O 1
ATOM 3264 N N . VAL A 1 422 ? 13.32 -28.359 -10.461 1 82.56 422 VAL A N 1
ATOM 3265 C CA . VAL A 1 422 ? 14.422 -29.328 -10.5 1 82.56 422 VAL A CA 1
ATOM 3266 C C . VAL A 1 422 ? 15.758 -28.578 -10.438 1 82.56 422 VAL A C 1
ATOM 3268 O O . VAL A 1 422 ? 15.922 -27.531 -11.055 1 82.56 422 VAL A O 1
ATOM 3271 N N . THR A 1 423 ? 16.531 -28.969 -9.398 1 63.94 423 THR A N 1
ATOM 3272 C CA . THR A 1 423 ? 17.828 -28.359 -9.148 1 63.94 423 THR A CA 1
ATOM 3273 C C . THR A 1 423 ? 18.859 -28.844 -10.156 1 63.94 423 THR A C 1
ATOM 3275 O O . THR A 1 423 ? 19.031 -30.047 -10.352 1 63.94 423 THR A O 1
ATOM 3278 N N . GLU A 1 424 ? 19.234 -27.922 -11.234 1 52.62 424 GLU A N 1
ATOM 3279 C CA . GLU A 1 424 ? 20.469 -28.297 -11.891 1 52.62 424 GLU A CA 1
ATOM 3280 C C . GLU A 1 424 ? 21.672 -28.109 -10.969 1 52.62 424 GLU A C 1
ATOM 3282 O O . GLU A 1 424 ? 21.797 -27.062 -10.32 1 52.62 424 GLU A O 1
ATOM 3287 N N . LYS A 1 425 ? 22.109 -29.031 -10.227 1 47.66 425 LYS A N 1
ATOM 3288 C CA . LYS A 1 425 ? 23.359 -28.719 -9.531 1 47.66 425 LYS A CA 1
ATOM 3289 C C . LYS A 1 425 ? 24.234 -27.781 -10.359 1 47.66 425 LYS A C 1
ATOM 3291 O O . LYS A 1 425 ? 24.453 -28.031 -11.547 1 47.66 425 LYS A O 1
ATOM 3296 N N . PRO A 1 426 ? 24.328 -26.5 -9.875 1 44.31 426 PRO A N 1
ATOM 3297 C CA . PRO A 1 426 ? 25.281 -25.703 -10.648 1 44.31 426 PRO A CA 1
ATOM 3298 C C . PRO A 1 426 ? 26.469 -26.531 -11.141 1 44.31 426 PRO A C 1
ATOM 3300 O O . PRO A 1 426 ? 26.953 -27.422 -10.43 1 44.31 426 PRO A O 1
ATOM 3303 N N . ALA A 1 427 ? 26.5 -26.688 -12.398 1 38.47 427 ALA A N 1
ATOM 3304 C CA . ALA A 1 427 ? 27.781 -27.234 -12.836 1 38.47 427 ALA A CA 1
ATOM 3305 C C . ALA A 1 427 ? 28.891 -26.844 -11.875 1 38.47 427 ALA A C 1
ATOM 3307 O O . ALA A 1 427 ? 29.047 -25.672 -11.531 1 38.47 427 ALA A O 1
ATOM 3308 N N . LEU A 1 428 ? 29.141 -27.656 -10.914 1 35.5 428 LEU A N 1
ATOM 3309 C CA . LEU A 1 428 ? 30.375 -27.453 -10.18 1 35.5 428 LEU A CA 1
ATOM 3310 C C . LEU A 1 428 ? 31.391 -26.672 -11.016 1 35.5 428 LEU A C 1
ATOM 3312 O O . LEU A 1 428 ? 32 -27.219 -11.922 1 35.5 428 LEU A O 1
ATOM 3316 N N . GLN A 1 429 ? 31.062 -25.547 -11.523 1 37 429 GLN A N 1
ATOM 3317 C CA . GLN A 1 429 ? 32.219 -24.844 -12.078 1 37 429 GLN A CA 1
ATOM 3318 C C . GLN A 1 429 ? 33.469 -25.125 -11.281 1 37 429 GLN A C 1
ATOM 3320 O O . GLN A 1 429 ? 33.406 -25.531 -10.125 1 37 429 GLN A O 1
ATOM 3325 N N . ASP A 1 430 ? 34.594 -24.969 -11.891 1 36.91 430 ASP A N 1
ATOM 3326 C CA . ASP A 1 430 ? 35.938 -25.188 -11.422 1 36.91 430 ASP A CA 1
ATOM 3327 C C . ASP A 1 430 ? 36.125 -24.641 -10.008 1 36.91 430 ASP A C 1
ATOM 3329 O O . ASP A 1 430 ? 36.156 -23.422 -9.805 1 36.91 430 ASP A O 1
ATOM 3333 N N . LEU A 1 431 ? 35.594 -25.297 -9.039 1 42.31 431 LEU A N 1
ATOM 3334 C CA . LEU A 1 431 ? 35.812 -25.125 -7.609 1 42.31 431 LEU A CA 1
ATOM 3335 C C . LEU A 1 431 ? 37.125 -24.359 -7.359 1 42.31 431 LEU A C 1
ATOM 3337 O O . LEU A 1 431 ? 37.344 -23.828 -6.266 1 42.31 431 LEU A O 1
ATOM 3341 N N . ALA A 1 432 ? 38 -24.609 -8.18 1 46 432 ALA A N 1
ATOM 3342 C CA . ALA A 1 432 ? 39.344 -24.125 -7.812 1 46 432 ALA A CA 1
ATOM 3343 C C . ALA A 1 432 ? 39.375 -22.609 -7.715 1 46 432 ALA A C 1
ATOM 3345 O O . ALA A 1 432 ? 40.188 -22.047 -6.977 1 46 432 ALA A O 1
ATOM 3346 N N . VAL A 1 433 ? 38.531 -21.812 -8.523 1 51.25 433 VAL A N 1
ATOM 3347 C CA . VAL A 1 433 ? 38.875 -20.406 -8.625 1 51.25 433 VAL A CA 1
ATOM 3348 C C . VAL A 1 433 ? 37.875 -19.562 -7.797 1 51.25 433 VAL A C 1
ATOM 3350 O O . VAL A 1 433 ? 38.188 -18.438 -7.414 1 51.25 433 VAL A O 1
ATOM 3353 N N . ARG A 1 434 ? 36.594 -20.219 -7.34 1 57.53 434 ARG A N 1
ATOM 3354 C CA . ARG A 1 434 ? 35.688 -19.312 -6.629 1 57.53 434 ARG A CA 1
ATOM 3355 C C . ARG A 1 434 ? 35.812 -19.5 -5.117 1 57.53 434 ARG A C 1
ATOM 3357 O O . ARG A 1 434 ? 36.031 -20.609 -4.641 1 57.53 434 ARG A O 1
ATOM 3364 N N . THR A 1 435 ? 35.844 -18.312 -4.488 1 67.69 435 THR A N 1
ATOM 3365 C CA . THR A 1 435 ? 35.844 -18.359 -3.031 1 67.69 435 THR A CA 1
ATOM 3366 C C . THR A 1 435 ? 34.594 -19.047 -2.508 1 67.69 435 THR A C 1
ATOM 3368 O O . THR A 1 435 ? 33.594 -19.203 -3.238 1 67.69 435 THR A O 1
ATOM 3371 N N . HIS A 1 436 ? 34.625 -19.688 -1.479 1 65.19 436 HIS A N 1
ATOM 3372 C CA . HIS A 1 436 ? 33.5 -20.359 -0.818 1 65.19 436 HIS A CA 1
ATOM 3373 C C . HIS A 1 436 ? 32.281 -19.469 -0.748 1 65.19 436 HIS A C 1
ATOM 3375 O O . HIS A 1 436 ? 31.156 -19.938 -0.967 1 65.19 436 HIS A O 1
ATOM 3381 N N . ALA A 1 437 ? 32.5 -18.219 -0.551 1 67.56 437 ALA A N 1
ATOM 3382 C CA . ALA A 1 437 ? 31.391 -17.266 -0.478 1 67.56 437 ALA A CA 1
ATOM 3383 C C . ALA A 1 437 ? 30.719 -17.094 -1.84 1 67.56 437 ALA A C 1
ATOM 3385 O O . ALA A 1 437 ? 29.484 -17.062 -1.935 1 67.56 437 ALA A O 1
ATOM 3386 N N . GLU A 1 438 ? 31.5 -17.172 -2.787 1 68.25 438 GLU A N 1
ATOM 3387 C CA . GLU A 1 438 ? 30.984 -17.016 -4.141 1 68.25 438 GLU A CA 1
ATOM 3388 C C . GLU A 1 438 ? 30.156 -18.234 -4.559 1 68.25 438 GLU A C 1
ATOM 3390 O O . GLU A 1 438 ? 29.125 -18.094 -5.223 1 68.25 438 GLU A O 1
ATOM 3395 N N . THR A 1 439 ? 30.641 -19.281 -4.055 1 69.5 439 THR A N 1
ATOM 3396 C CA . THR A 1 439 ? 29.938 -20.5 -4.367 1 69.5 439 THR A CA 1
ATOM 3397 C C . THR A 1 439 ? 28.578 -20.531 -3.678 1 69.5 439 THR A C 1
ATOM 3399 O O . THR A 1 439 ? 27.562 -20.891 -4.293 1 69.5 439 THR A O 1
ATOM 3402 N N . GLN A 1 440 ? 28.594 -20.141 -2.467 1 74.44 440 GLN A N 1
ATOM 3403 C CA . GLN A 1 440 ? 27.344 -20.125 -1.716 1 74.44 440 GLN A CA 1
ATOM 3404 C C . GLN A 1 440 ? 26.359 -19.094 -2.289 1 74.44 440 GLN A C 1
ATOM 3406 O O . GLN A 1 440 ? 25.172 -19.359 -2.381 1 74.44 440 GLN A O 1
ATOM 3411 N N . LEU A 1 441 ? 26.859 -18.031 -2.697 1 74.88 441 LEU A N 1
ATOM 3412 C CA . LEU A 1 441 ? 26.016 -17 -3.305 1 74.88 441 LEU A CA 1
ATOM 3413 C C . LEU A 1 441 ? 25.453 -17.484 -4.629 1 74.88 441 LEU A C 1
ATOM 3415 O O . LEU A 1 441 ? 24.281 -17.203 -4.949 1 74.88 441 LEU A O 1
ATOM 3419 N N . GLY A 1 442 ? 26.219 -18.266 -5.266 1 73.81 442 GLY A N 1
ATOM 3420 C CA . GLY A 1 442 ? 25.719 -18.875 -6.492 1 73.81 442 GLY A CA 1
ATOM 3421 C C . GLY A 1 442 ? 24.562 -19.828 -6.266 1 73.81 442 GLY A C 1
ATOM 3422 O O . GLY A 1 442 ? 23.578 -19.797 -7.012 1 73.81 442 GLY A O 1
ATOM 3423 N N . TYR A 1 443 ? 24.688 -20.531 -5.23 1 76.94 443 TYR A N 1
ATOM 3424 C CA . TYR A 1 443 ? 23.625 -21.453 -4.887 1 76.94 443 TYR A CA 1
ATOM 3425 C C . TYR A 1 443 ? 22.359 -20.703 -4.504 1 76.94 443 TYR A C 1
ATOM 3427 O O . TYR A 1 443 ? 21.25 -21.078 -4.926 1 76.94 443 TYR A O 1
ATOM 3435 N N . LEU A 1 444 ? 22.5 -19.719 -3.764 1 79.44 444 LEU A N 1
ATOM 3436 C CA . LEU A 1 444 ? 21.344 -18.938 -3.311 1 79.44 444 LEU A CA 1
ATOM 3437 C C . LEU A 1 444 ? 20.688 -18.234 -4.48 1 79.44 444 LEU A C 1
ATOM 3439 O O . LEU A 1 444 ? 19.453 -18.062 -4.496 1 79.44 444 LEU A O 1
ATOM 3443 N N . ASP A 1 445 ? 21.375 -17.938 -5.426 1 79.31 445 ASP A N 1
ATOM 3444 C CA . ASP A 1 445 ? 20.812 -17.312 -6.625 1 79.31 445 ASP A CA 1
ATOM 3445 C C . ASP A 1 445 ? 19.984 -18.312 -7.418 1 79.31 445 ASP A C 1
ATOM 3447 O O . ASP A 1 445 ? 18.953 -17.953 -7.992 1 79.31 445 ASP A O 1
ATOM 3451 N N . VAL A 1 446 ? 20.453 -19.484 -7.422 1 83 446 VAL A N 1
ATOM 3452 C CA . VAL A 1 446 ? 19.688 -20.531 -8.078 1 83 446 VAL A CA 1
ATOM 3453 C C . VAL A 1 446 ? 18.375 -20.75 -7.34 1 83 446 VAL A C 1
ATOM 3455 O O . VAL A 1 446 ? 17.328 -20.938 -7.961 1 83 446 VAL A O 1
ATOM 3458 N N . LEU A 1 447 ? 18.422 -20.734 -6.055 1 86.56 447 LEU A N 1
ATOM 3459 C CA . LEU A 1 447 ? 17.219 -20.875 -5.262 1 86.56 447 LEU A CA 1
ATOM 3460 C C . LEU A 1 447 ? 16.25 -19.719 -5.523 1 86.56 447 LEU A C 1
ATOM 3462 O O . LEU A 1 447 ? 15.031 -19.922 -5.566 1 86.56 447 LEU A O 1
ATOM 3466 N N . ALA A 1 448 ? 16.781 -18.547 -5.723 1 86.94 448 ALA A N 1
ATOM 3467 C CA . ALA A 1 448 ? 15.953 -17.391 -6.031 1 86.94 448 ALA A CA 1
ATOM 3468 C C . ALA A 1 448 ? 15.227 -17.562 -7.359 1 86.94 448 ALA A C 1
ATOM 3470 O O . ALA A 1 448 ? 14.062 -17.172 -7.496 1 86.94 448 ALA A O 1
ATOM 3471 N N . THR A 1 449 ? 15.859 -18.172 -8.289 1 86.94 449 THR A N 1
ATOM 3472 C CA . THR A 1 449 ? 15.234 -18.438 -9.578 1 86.94 449 THR A CA 1
ATOM 3473 C C . THR A 1 449 ? 14.102 -19.453 -9.43 1 86.94 449 THR A C 1
ATOM 3475 O O . THR A 1 449 ? 13.07 -19.344 -10.109 1 86.94 449 THR A O 1
ATOM 3478 N N . ARG A 1 450 ? 14.328 -20.375 -8.625 1 91.44 450 ARG A N 1
ATOM 3479 C CA . ARG A 1 450 ? 13.289 -21.359 -8.359 1 91.44 450 ARG A CA 1
ATOM 3480 C C . ARG A 1 450 ? 12.07 -20.703 -7.719 1 91.44 450 ARG A C 1
ATOM 3482 O O . ARG A 1 450 ? 10.93 -21.047 -8.047 1 91.44 450 ARG A O 1
ATOM 3489 N N . VAL A 1 451 ? 12.367 -19.797 -6.844 1 92.94 451 VAL A N 1
ATOM 3490 C CA . VAL A 1 451 ? 11.281 -19.078 -6.18 1 92.94 451 VAL A CA 1
ATOM 3491 C C . VAL A 1 451 ? 10.484 -18.281 -7.207 1 92.94 451 VAL A C 1
ATOM 3493 O O . VAL A 1 451 ? 9.258 -18.188 -7.125 1 92.94 451 VAL A O 1
ATOM 3496 N N . ASP A 1 452 ? 11.125 -17.781 -8.156 1 91.62 452 ASP A N 1
ATOM 3497 C CA . ASP A 1 452 ? 10.445 -17.016 -9.203 1 91.62 452 ASP A CA 1
ATOM 3498 C C . ASP A 1 452 ? 9.578 -17.922 -10.07 1 91.62 452 ASP A C 1
ATOM 3500 O O . ASP A 1 452 ? 8.5 -17.516 -10.516 1 91.62 452 ASP A O 1
ATOM 3504 N N . LYS A 1 453 ? 10.102 -19.062 -10.383 1 93.5 453 LYS A N 1
ATOM 3505 C CA . LYS A 1 453 ? 9.297 -20.031 -11.133 1 93.5 453 LYS A CA 1
ATOM 3506 C C . LYS A 1 453 ? 8.07 -20.453 -10.336 1 93.5 453 LYS A C 1
ATOM 3508 O O . LYS A 1 453 ? 6.984 -20.609 -10.891 1 93.5 453 LYS A O 1
ATOM 3513 N N . LEU A 1 454 ? 8.32 -20.688 -9.047 1 96.31 454 LEU A N 1
ATOM 3514 C CA . LEU A 1 454 ? 7.195 -21 -8.172 1 96.31 454 LEU A CA 1
ATOM 3515 C C . LEU A 1 454 ? 6.133 -19.906 -8.227 1 96.31 454 LEU A C 1
ATOM 3517 O O . LEU A 1 454 ? 4.938 -20.203 -8.289 1 96.31 454 LEU A O 1
ATOM 3521 N N . ARG A 1 455 ? 6.555 -18.656 -8.203 1 95 455 ARG A N 1
ATOM 3522 C CA . ARG A 1 455 ? 5.637 -17.531 -8.312 1 95 455 ARG A CA 1
ATOM 3523 C C . ARG A 1 455 ? 4.789 -17.641 -9.578 1 95 455 ARG A C 1
ATOM 3525 O O . ARG A 1 455 ? 3.57 -17.453 -9.531 1 95 455 ARG A O 1
ATOM 3532 N N . ALA A 1 456 ? 5.43 -17.922 -10.672 1 95.19 456 ALA A N 1
ATOM 3533 C CA . ALA A 1 456 ? 4.734 -18.016 -11.953 1 95.19 456 ALA A CA 1
ATOM 3534 C C . ALA A 1 456 ? 3.641 -19.078 -11.914 1 95.19 456 ALA A C 1
ATOM 3536 O O . ALA A 1 456 ? 2.531 -18.859 -12.406 1 95.19 456 ALA A O 1
ATOM 3537 N N . VAL A 1 457 ? 3.941 -20.188 -11.336 1 97.75 457 VAL A N 1
ATOM 3538 C CA . VAL A 1 457 ? 2.98 -21.281 -11.289 1 97.75 457 VAL A CA 1
ATOM 3539 C C . VAL A 1 457 ? 1.833 -20.922 -10.352 1 97.75 457 VAL A C 1
ATOM 3541 O O . VAL A 1 457 ? 0.666 -21.156 -10.664 1 97.75 457 VAL A O 1
ATOM 3544 N N . PHE A 1 458 ? 2.148 -20.359 -9.141 1 97.62 458 PHE A N 1
ATOM 3545 C CA . PHE A 1 458 ? 1.111 -19.953 -8.203 1 97.62 458 PHE A CA 1
ATOM 3546 C C . PHE A 1 458 ? 0.191 -18.906 -8.836 1 97.62 458 PHE A C 1
ATOM 3548 O O . PHE A 1 458 ? -1.033 -19.016 -8.734 1 97.62 458 PHE A O 1
ATOM 3555 N N . TYR A 1 459 ? 0.796 -17.938 -9.484 1 96.19 459 TYR A N 1
ATOM 3556 C CA . TYR A 1 459 ? 0.004 -16.891 -10.125 1 96.19 459 TYR A CA 1
ATOM 3557 C C . TYR A 1 459 ? -0.821 -17.453 -11.273 1 96.19 459 TYR A C 1
ATOM 3559 O O . TYR A 1 459 ? -1.911 -16.953 -11.562 1 96.19 459 TYR A O 1
ATOM 3567 N N . SER A 1 460 ? -0.331 -18.516 -11.883 1 96.06 460 SER A N 1
ATOM 3568 C CA . SER A 1 460 ? -1.093 -19.203 -12.93 1 96.06 460 SER A CA 1
ATOM 3569 C C . SER A 1 460 ? -2.377 -19.797 -12.375 1 96.06 460 SER A C 1
ATOM 3571 O O . SER A 1 460 ? -3.424 -19.766 -13.023 1 96.06 460 SER A O 1
ATOM 3573 N N . VAL A 1 461 ? -2.254 -20.375 -11.219 1 97.19 461 VAL A N 1
ATOM 3574 C CA . VAL A 1 461 ? -3.441 -20.938 -10.586 1 97.19 461 VAL A CA 1
ATOM 3575 C C . VAL A 1 461 ? -4.469 -19.844 -10.328 1 97.19 461 VAL A C 1
ATOM 3577 O O . VAL A 1 461 ? -5.66 -20.016 -10.594 1 97.19 461 VAL A O 1
ATOM 3580 N N . VAL A 1 462 ? -4.02 -18.703 -9.883 1 95.75 462 VAL A N 1
ATOM 3581 C CA . VAL A 1 462 ? -4.906 -17.578 -9.656 1 95.75 462 VAL A CA 1
ATOM 3582 C C . VAL A 1 462 ? -5.508 -17.109 -10.977 1 95.75 462 VAL A C 1
ATOM 3584 O O . VAL A 1 462 ? -6.703 -16.797 -11.055 1 95.75 462 VAL A O 1
ATOM 3587 N N . HIS A 1 463 ? -4.703 -17.062 -11.938 1 94.19 463 HIS A N 1
ATOM 3588 C CA . HIS A 1 463 ? -5.152 -16.656 -13.266 1 94.19 463 HIS A CA 1
ATOM 3589 C C . HIS A 1 463 ? -6.273 -17.562 -13.773 1 94.19 463 HIS A C 1
ATOM 3591 O O . HIS A 1 463 ? -7.281 -17.078 -14.289 1 94.19 463 HIS A O 1
ATOM 3597 N N . CYS A 1 464 ? -6.082 -18.828 -13.625 1 95.19 464 CYS A N 1
ATOM 3598 C CA . CYS A 1 464 ? -7.102 -19.781 -14.062 1 95.19 464 CYS A CA 1
ATOM 3599 C C . CYS A 1 464 ? -8.391 -19.594 -13.266 1 95.19 464 CYS A C 1
ATOM 3601 O O . CYS A 1 464 ? -9.484 -19.719 -13.812 1 95.19 464 CYS A O 1
ATOM 3603 N N . ALA A 1 465 ? -8.227 -19.328 -11.984 1 94.31 465 ALA A N 1
ATOM 3604 C CA . ALA A 1 465 ? -9.398 -19.047 -11.156 1 94.31 465 ALA A CA 1
ATOM 3605 C C . ALA A 1 465 ? -10.172 -17.844 -11.68 1 94.31 465 ALA A C 1
ATOM 3607 O O . ALA A 1 465 ? -11.406 -17.844 -11.695 1 94.31 465 ALA A O 1
ATOM 3608 N N . GLN A 1 466 ? -9.469 -16.875 -12.109 1 91.88 466 GLN A N 1
ATOM 3609 C CA . GLN A 1 466 ? -10.078 -15.641 -12.586 1 91.88 466 GLN A CA 1
ATOM 3610 C C . GLN A 1 466 ? -10.766 -15.859 -13.93 1 91.88 466 GLN A C 1
ATOM 3612 O O . GLN A 1 466 ? -11.852 -15.328 -14.18 1 91.88 466 GLN A O 1
ATOM 3617 N N . LEU A 1 467 ? -10.172 -16.594 -14.797 1 90.62 467 LEU A N 1
ATOM 3618 C CA . LEU A 1 467 ? -10.797 -16.938 -16.078 1 90.62 467 LEU A CA 1
ATOM 3619 C C . LEU A 1 467 ? -12.078 -17.719 -15.867 1 90.62 467 LEU A C 1
ATOM 3621 O O . LEU A 1 467 ? -13.086 -17.469 -16.531 1 90.62 467 LEU A O 1
ATOM 3625 N N . TYR A 1 468 ? -11.953 -18.625 -14.938 1 92.19 468 TYR A N 1
ATOM 3626 C CA . TYR A 1 468 ? -13.117 -19.469 -14.641 1 92.19 468 TYR A CA 1
ATOM 3627 C C . TYR A 1 468 ? -14.258 -18.625 -14.078 1 92.19 468 TYR A C 1
ATOM 3629 O O . TYR A 1 468 ? -15.422 -18.828 -14.438 1 92.19 468 TYR A O 1
ATOM 3637 N N . HIS A 1 469 ? -13.914 -17.75 -13.242 1 87.25 469 HIS A N 1
ATOM 3638 C CA . HIS A 1 469 ? -14.914 -16.844 -12.68 1 87.25 469 HIS A CA 1
ATOM 3639 C C . HIS A 1 469 ? -15.609 -16.047 -13.766 1 87.25 469 HIS A C 1
ATOM 3641 O O . HIS A 1 469 ? -16.828 -15.922 -13.773 1 87.25 469 HIS A O 1
ATOM 3647 N N . ALA A 1 470 ? -14.891 -15.5 -14.594 1 83.06 470 ALA A N 1
ATOM 3648 C CA . ALA A 1 470 ? -15.445 -14.711 -15.688 1 83.06 470 ALA A CA 1
ATOM 3649 C C . ALA A 1 470 ? -16.344 -15.555 -16.578 1 83.06 470 ALA A C 1
ATOM 3651 O O . ALA A 1 470 ? -17.438 -15.133 -16.969 1 83.06 470 ALA A O 1
ATOM 3652 N N . SER A 1 471 ? -15.891 -16.734 -16.906 1 86.62 471 SER A N 1
ATOM 3653 C CA . SER A 1 471 ? -16.641 -17.641 -17.781 1 86.62 471 SER A CA 1
ATOM 3654 C C . SER A 1 471 ? -17.922 -18.125 -17.125 1 86.62 471 SER A C 1
ATOM 3656 O O . SER A 1 471 ? -18.969 -18.156 -17.766 1 86.62 471 SER A O 1
ATOM 3658 N N . THR A 1 472 ? -17.781 -18.516 -15.914 1 85.44 472 THR A N 1
ATOM 3659 C CA . THR A 1 472 ? -18.938 -19.016 -15.195 1 85.44 472 THR A CA 1
ATOM 3660 C C . THR A 1 472 ? -19.984 -17.922 -15 1 85.44 472 THR A C 1
ATOM 3662 O O . THR A 1 472 ? -21.188 -18.203 -15.039 1 85.44 472 THR A O 1
ATOM 3665 N N . THR A 1 473 ? -19.562 -16.75 -14.766 1 78.06 473 THR A N 1
ATOM 3666 C CA . THR A 1 473 ? -20.484 -15.648 -14.602 1 78.06 473 THR A CA 1
ATOM 3667 C C . THR A 1 473 ? -21.188 -15.32 -15.922 1 78.06 473 THR A C 1
ATOM 3669 O O . THR A 1 473 ? -22.359 -14.938 -15.93 1 78.06 473 THR A O 1
ATOM 3672 N N . ALA A 1 474 ? -20.516 -15.586 -16.969 1 76.81 474 ALA A N 1
ATOM 3673 C CA . ALA A 1 474 ? -21.062 -15.258 -18.281 1 76.81 474 ALA A CA 1
ATOM 3674 C C . ALA A 1 474 ? -21.984 -16.359 -18.781 1 76.81 474 ALA A C 1
ATOM 3676 O O . ALA A 1 474 ? -23.016 -16.078 -19.422 1 76.81 474 ALA A O 1
ATOM 3677 N N . PHE A 1 475 ? -21.703 -17.609 -18.453 1 77.12 475 PHE A N 1
ATOM 3678 C CA . PHE A 1 475 ? -22.359 -18.688 -19.203 1 77.12 475 PHE A CA 1
ATOM 3679 C C . PHE A 1 475 ? -23.219 -19.547 -18.297 1 77.12 475 PHE A C 1
ATOM 3681 O O . PHE A 1 475 ? -23.984 -20.391 -18.766 1 77.12 475 PHE A O 1
ATOM 3688 N N . THR A 1 476 ? -23.062 -19.391 -17.078 1 79.25 476 THR A N 1
ATOM 3689 C CA . THR A 1 476 ? -23.75 -20.312 -16.188 1 79.25 476 THR A CA 1
ATOM 3690 C C . THR A 1 476 ? -24.875 -19.609 -15.453 1 79.25 476 THR A C 1
ATOM 3692 O O . THR A 1 476 ? -24.75 -18.438 -15.078 1 79.25 476 THR A O 1
ATOM 3695 N N . LYS A 1 477 ? -25.969 -20.422 -15.297 1 78.12 477 LYS A N 1
ATOM 3696 C CA . LYS A 1 477 ? -27.094 -19.922 -14.523 1 78.12 477 LYS A CA 1
ATOM 3697 C C . LYS A 1 477 ? -26.719 -19.734 -13.055 1 78.12 477 LYS A C 1
ATOM 3699 O O . LYS A 1 477 ? -25.812 -20.391 -12.555 1 78.12 477 LYS A O 1
ATOM 3704 N N . MET A 1 478 ? -27.391 -19 -12.367 1 75.62 478 MET A N 1
ATOM 3705 C CA . MET A 1 478 ? -27.062 -18.562 -11.008 1 75.62 478 MET A CA 1
ATOM 3706 C C . MET A 1 478 ? -27.031 -19.734 -10.047 1 75.62 478 MET A C 1
ATOM 3708 O O . MET A 1 478 ? -26.141 -19.812 -9.188 1 75.62 478 MET A O 1
ATOM 3712 N N . GLU A 1 479 ? -27.906 -20.641 -10.172 1 75.94 479 GLU A N 1
ATOM 3713 C CA . GLU A 1 479 ? -28 -21.766 -9.234 1 75.94 479 GLU A CA 1
ATOM 3714 C C . GLU A 1 479 ? -26.781 -22.672 -9.336 1 75.94 479 GLU A C 1
ATOM 3716 O O . GLU A 1 479 ? -26.234 -23.094 -8.32 1 75.94 479 GLU A O 1
ATOM 3721 N N . LYS A 1 480 ? -26.406 -22.844 -10.508 1 83.88 480 LYS A N 1
ATOM 3722 C CA . LYS A 1 480 ? -25.281 -23.75 -10.719 1 83.88 480 LYS A CA 1
ATOM 3723 C C . LYS A 1 480 ? -23.953 -23.031 -10.555 1 83.88 480 LYS A C 1
ATOM 3725 O O . LYS A 1 480 ? -22.922 -23.656 -10.336 1 83.88 480 LYS A O 1
ATOM 3730 N N . ARG A 1 481 ? -24.047 -21.797 -10.625 1 85.19 481 ARG A N 1
ATOM 3731 C CA . ARG A 1 481 ? -22.844 -20.969 -10.547 1 85.19 481 ARG A CA 1
ATOM 3732 C C . ARG A 1 481 ? -22.203 -21.078 -9.164 1 85.19 481 ARG A C 1
ATOM 3734 O O . ARG A 1 481 ? -20.984 -21.25 -9.055 1 85.19 481 ARG A O 1
ATOM 3741 N N . GLU A 1 482 ? -22.984 -21.062 -8.156 1 83.75 482 GLU A N 1
ATOM 3742 C CA . GLU A 1 482 ? -22.453 -21.094 -6.793 1 83.75 482 GLU A CA 1
ATOM 3743 C C . GLU A 1 482 ? -21.812 -22.438 -6.477 1 83.75 482 GLU A C 1
ATOM 3745 O O . GLU A 1 482 ? -20.734 -22.484 -5.863 1 83.75 482 GLU A O 1
ATOM 3750 N N . SER A 1 483 ? -22.484 -23.391 -6.902 1 87.88 483 SER A N 1
ATOM 3751 C CA . SER A 1 483 ? -21.938 -24.719 -6.66 1 87.88 483 SER A CA 1
ATOM 3752 C C . SER A 1 483 ? -20.609 -24.906 -7.395 1 87.88 483 SER A C 1
ATOM 3754 O O . SER A 1 483 ? -19.656 -25.453 -6.832 1 87.88 483 SER A O 1
ATOM 3756 N N . ARG A 1 484 ? -20.469 -24.484 -8.578 1 90.81 484 ARG A N 1
ATOM 3757 C CA . ARG A 1 484 ? -19.266 -24.609 -9.383 1 90.81 484 ARG A CA 1
ATOM 3758 C C . ARG A 1 484 ? -18.125 -23.781 -8.797 1 90.81 484 ARG A C 1
ATOM 3760 O O . ARG A 1 484 ? -17 -24.266 -8.711 1 90.81 484 ARG A O 1
ATOM 3767 N N . LEU A 1 485 ? -18.5 -22.641 -8.336 1 90.5 485 LEU A N 1
ATOM 3768 C CA . LEU A 1 485 ? -17.484 -21.766 -7.766 1 90.5 485 LEU A CA 1
ATOM 3769 C C . LEU A 1 485 ? -17 -22.297 -6.418 1 90.5 485 LEU A C 1
ATOM 3771 O O . LEU A 1 485 ? -15.82 -22.203 -6.09 1 90.5 485 LEU A O 1
ATOM 3775 N N . ARG A 1 486 ? -17.891 -22.859 -5.656 1 89.06 486 ARG A N 1
ATOM 3776 C CA . ARG A 1 486 ? -17.516 -23.453 -4.375 1 89.06 486 ARG A CA 1
ATOM 3777 C C . ARG A 1 486 ? -16.594 -24.656 -4.57 1 89.06 486 ARG A C 1
ATOM 3779 O O . ARG A 1 486 ? -15.641 -24.844 -3.818 1 89.06 486 ARG A O 1
ATOM 3786 N N . THR A 1 487 ? -16.938 -25.375 -5.57 1 93.69 487 THR A N 1
ATOM 3787 C CA . THR A 1 487 ? -16.125 -26.547 -5.871 1 93.69 487 THR A CA 1
ATOM 3788 C C . THR A 1 487 ? -14.727 -26.125 -6.336 1 93.69 487 THR A C 1
ATOM 3790 O O . THR A 1 487 ? -13.727 -26.719 -5.926 1 93.69 487 THR A O 1
ATOM 3793 N N . ALA A 1 488 ? -14.672 -25.172 -7.18 1 95.25 488 ALA A N 1
ATOM 3794 C CA . ALA A 1 488 ? -13.391 -24.641 -7.648 1 95.25 488 ALA A CA 1
ATOM 3795 C C . ALA A 1 488 ? -12.562 -24.109 -6.488 1 95.25 488 ALA A C 1
ATOM 3797 O O . ALA A 1 488 ? -11.367 -24.406 -6.387 1 95.25 488 ALA A O 1
ATOM 3798 N N . ALA A 1 489 ? -13.195 -23.422 -5.602 1 94.44 489 ALA A N 1
ATOM 3799 C CA . ALA A 1 489 ? -12.508 -22.844 -4.449 1 94.44 489 ALA A CA 1
ATOM 3800 C C . ALA A 1 489 ? -11.961 -23.938 -3.531 1 94.44 489 ALA A C 1
ATOM 3802 O O . ALA A 1 489 ? -10.82 -23.859 -3.064 1 94.44 489 ALA A O 1
ATOM 3803 N N . ALA A 1 490 ? -12.789 -24.891 -3.305 1 95.44 490 ALA A N 1
ATOM 3804 C CA . ALA A 1 490 ? -12.375 -25.984 -2.434 1 95.44 490 ALA A CA 1
ATOM 3805 C C . ALA A 1 490 ? -11.172 -26.734 -3.02 1 95.44 490 ALA A C 1
ATOM 3807 O O . ALA A 1 490 ? -10.234 -27.078 -2.295 1 95.44 490 ALA A O 1
ATOM 3808 N N . ALA A 1 491 ? -11.203 -26.953 -4.297 1 96.88 491 ALA A N 1
ATOM 3809 C CA . ALA A 1 491 ? -10.109 -27.641 -4.973 1 96.88 491 ALA A CA 1
ATOM 3810 C C . ALA A 1 491 ? -8.812 -26.828 -4.887 1 96.88 491 ALA A C 1
ATOM 3812 O O . ALA A 1 491 ? -7.754 -27.375 -4.582 1 96.88 491 ALA A O 1
ATOM 3813 N N . MET A 1 492 ? -8.93 -25.578 -5.094 1 96.5 492 MET A N 1
ATOM 3814 C CA . MET A 1 492 ? -7.758 -24.719 -5.078 1 96.5 492 MET A CA 1
ATOM 3815 C C . MET A 1 492 ? -7.191 -24.594 -3.668 1 96.5 492 MET A C 1
ATOM 3817 O O . MET A 1 492 ? -5.977 -24.578 -3.48 1 96.5 492 MET A O 1
ATOM 3821 N N . HIS A 1 493 ? -8.055 -24.484 -2.654 1 95.56 493 HIS A N 1
ATOM 3822 C CA . HIS A 1 493 ? -7.609 -24.391 -1.268 1 95.56 493 HIS A CA 1
ATOM 3823 C C . HIS A 1 493 ? -6.867 -25.641 -0.837 1 95.56 493 HIS A C 1
ATOM 3825 O O . HIS A 1 493 ? -5.82 -25.562 -0.194 1 95.56 493 HIS A O 1
ATOM 3831 N N . SER A 1 494 ? -7.43 -26.719 -1.243 1 96 494 SER A N 1
ATOM 3832 C CA . SER A 1 494 ? -6.797 -28 -0.914 1 96 494 SER A CA 1
ATOM 3833 C C . SER A 1 494 ? -5.457 -28.156 -1.625 1 96 494 SER A C 1
ATOM 3835 O O . SER A 1 494 ? -4.469 -28.578 -1.02 1 96 494 SER A O 1
ATOM 3837 N N . TRP A 1 495 ? -5.449 -27.812 -2.832 1 96.94 495 TRP A N 1
ATOM 3838 C CA . TRP A 1 495 ? -4.219 -27.891 -3.615 1 96.94 495 TRP A CA 1
ATOM 3839 C C . TRP A 1 495 ? -3.141 -27 -3.027 1 96.94 495 TRP A C 1
ATOM 3841 O O . TRP A 1 495 ? -1.986 -27.406 -2.891 1 96.94 495 TRP A O 1
ATOM 3851 N N . MET A 1 496 ? -3.486 -25.75 -2.684 1 96.31 496 MET A N 1
ATOM 3852 C CA . MET A 1 496 ? -2.521 -24.797 -2.119 1 96.31 496 MET A CA 1
ATOM 3853 C C . MET A 1 496 ? -1.971 -25.312 -0.793 1 96.31 496 MET A C 1
ATOM 3855 O O . MET A 1 496 ? -0.774 -25.188 -0.524 1 96.31 496 MET A O 1
ATOM 3859 N N . LYS A 1 497 ? -2.773 -25.906 -0.036 1 94.69 497 LYS A N 1
ATOM 3860 C CA . LYS A 1 497 ? -2.354 -26.406 1.271 1 94.69 497 LYS A CA 1
ATOM 3861 C C . LYS A 1 497 ? -1.439 -27.609 1.133 1 94.69 497 LYS A C 1
ATOM 3863 O O . LYS A 1 497 ? -0.325 -27.625 1.658 1 94.69 497 LYS A O 1
ATOM 3868 N N . GLU A 1 498 ? -1.834 -28.594 0.32 1 93.62 498 GLU A N 1
ATOM 3869 C CA . GLU A 1 498 ? -1.149 -29.891 0.268 1 93.62 498 GLU A CA 1
ATOM 3870 C C . GLU A 1 498 ? 0.063 -29.828 -0.657 1 93.62 498 GLU A C 1
ATOM 3872 O O . GLU A 1 498 ? 1.141 -30.312 -0.308 1 93.62 498 GLU A O 1
ATOM 3877 N N . ILE A 1 499 ? -0.151 -29.25 -1.79 1 94.81 499 ILE A N 1
ATOM 3878 C CA . ILE A 1 499 ? 0.891 -29.281 -2.811 1 94.81 499 ILE A CA 1
ATOM 3879 C C . ILE A 1 499 ? 1.722 -28 -2.732 1 94.81 499 ILE A C 1
ATOM 3881 O O . ILE A 1 499 ? 2.951 -28.062 -2.645 1 94.81 499 ILE A O 1
ATOM 3885 N N . GLY A 1 500 ? 1.049 -26.922 -2.727 1 95 500 GLY A N 1
ATOM 3886 C CA . GLY A 1 500 ? 1.754 -25.656 -2.705 1 95 500 GLY A CA 1
ATOM 3887 C C . GLY A 1 500 ? 2.586 -25.453 -1.453 1 95 500 GLY A C 1
ATOM 3888 O O . GLY A 1 500 ? 3.812 -25.344 -1.525 1 95 500 GLY A O 1
ATOM 3889 N N . ILE A 1 501 ? 1.972 -25.531 -0.282 1 93.88 501 ILE A N 1
ATOM 3890 C CA . ILE A 1 501 ? 2.607 -25.141 0.971 1 93.88 501 ILE A CA 1
ATOM 3891 C C . ILE A 1 501 ? 3.361 -26.328 1.562 1 93.88 501 ILE A C 1
ATOM 3893 O O . ILE A 1 501 ? 4.586 -26.281 1.717 1 93.88 501 ILE A O 1
ATOM 3897 N N . GLU A 1 502 ? 2.723 -27.453 1.782 1 93.06 502 GLU A N 1
ATOM 3898 C CA . GLU A 1 502 ? 3.266 -28.547 2.574 1 93.06 502 GLU A CA 1
ATOM 3899 C C . GLU A 1 502 ? 4.309 -29.344 1.784 1 93.06 502 GLU A C 1
ATOM 3901 O O . GLU A 1 502 ? 5.195 -29.969 2.369 1 93.06 502 GLU A O 1
ATOM 3906 N N . THR A 1 503 ? 4.246 -29.188 0.511 1 94.31 503 THR A N 1
ATOM 3907 C CA . THR A 1 503 ? 5.176 -29.969 -0.291 1 94.31 503 THR A CA 1
ATOM 3908 C C . THR A 1 503 ? 6.293 -29.094 -0.844 1 94.31 503 THR A C 1
ATOM 3910 O O . THR A 1 503 ? 7.438 -29.172 -0.394 1 94.31 503 THR A O 1
ATOM 3913 N N . PHE A 1 504 ? 5.934 -28.156 -1.62 1 96 504 PHE A N 1
ATOM 3914 C CA . PHE A 1 504 ? 6.965 -27.469 -2.391 1 96 504 PHE A CA 1
ATOM 3915 C C . PHE A 1 504 ? 7.543 -26.297 -1.604 1 96 504 PHE A C 1
ATOM 3917 O O . PHE A 1 504 ? 8.758 -26.109 -1.566 1 96 504 PHE A O 1
ATOM 3924 N N . CYS A 1 505 ? 6.723 -25.438 -0.995 1 95.44 505 CYS A N 1
ATOM 3925 C CA . CYS A 1 505 ? 7.258 -24.312 -0.239 1 95.44 505 CYS A CA 1
ATOM 3926 C C . CYS A 1 505 ? 8.094 -24.797 0.941 1 95.44 505 CYS A C 1
ATOM 3928 O O . CYS A 1 505 ? 9.172 -24.266 1.206 1 95.44 505 CYS A O 1
ATOM 3930 N N . ARG A 1 506 ? 7.617 -25.797 1.626 1 93.88 506 ARG A N 1
ATOM 3931 C CA . ARG A 1 506 ? 8.359 -26.344 2.756 1 93.88 506 ARG A CA 1
ATOM 3932 C C . ARG A 1 506 ? 9.68 -26.938 2.301 1 93.88 506 ARG A C 1
ATOM 3934 O O . ARG A 1 506 ? 10.711 -26.75 2.949 1 93.88 506 ARG A O 1
ATOM 3941 N N . ALA A 1 507 ? 9.672 -27.688 1.236 1 94.12 507 ALA A N 1
ATOM 3942 C CA . ALA A 1 507 ? 10.891 -28.281 0.704 1 94.12 507 ALA A CA 1
ATOM 3943 C C . ALA A 1 507 ? 11.898 -27.203 0.312 1 94.12 507 ALA A C 1
ATOM 3945 O O . ALA A 1 507 ? 13.094 -27.328 0.617 1 94.12 507 ALA A O 1
ATOM 3946 N N . LEU A 1 508 ? 11.406 -26.172 -0.332 1 93.69 508 LEU A N 1
ATOM 3947 C CA . LEU A 1 508 ? 12.289 -25.078 -0.75 1 93.69 508 LEU A CA 1
ATOM 3948 C C . LEU A 1 508 ? 12.891 -24.375 0.46 1 93.69 508 LEU A C 1
ATOM 3950 O O . LEU A 1 508 ? 14.078 -24.047 0.457 1 93.69 508 LEU A O 1
ATOM 3954 N N . LEU A 1 509 ? 12.094 -24.156 1.448 1 93.5 509 LEU A N 1
ATOM 3955 C CA . LEU A 1 509 ? 12.562 -23.5 2.66 1 93.5 509 LEU A CA 1
ATOM 3956 C C . LEU A 1 509 ? 13.594 -24.359 3.385 1 93.5 509 LEU A C 1
ATOM 3958 O O . LEU A 1 509 ? 14.602 -23.844 3.881 1 93.5 509 LEU A O 1
ATOM 3962 N N . ASN A 1 510 ? 13.352 -25.609 3.408 1 91.06 510 ASN A N 1
ATOM 3963 C CA . ASN A 1 510 ? 14.297 -26.516 4.043 1 91.06 510 ASN A CA 1
ATOM 3964 C C . ASN A 1 510 ? 15.625 -26.547 3.295 1 91.06 510 ASN A C 1
ATOM 3966 O O . ASN A 1 510 ? 16.688 -26.578 3.912 1 91.06 510 ASN A O 1
ATOM 3970 N N . ASP A 1 511 ? 15.555 -26.594 2.027 1 89.44 511 ASP A N 1
ATOM 3971 C CA . ASP A 1 511 ? 16.781 -26.547 1.229 1 89.44 511 ASP A CA 1
ATOM 3972 C C . ASP A 1 511 ? 17.562 -25.266 1.489 1 89.44 511 ASP A C 1
ATOM 3974 O O . ASP A 1 511 ? 18.797 -25.297 1.544 1 89.44 511 ASP A O 1
ATOM 3978 N N . LEU A 1 512 ? 16.844 -24.172 1.609 1 90.56 512 LEU A N 1
ATOM 3979 C CA . LEU A 1 512 ? 17.484 -22.891 1.903 1 90.56 512 LEU A CA 1
ATOM 3980 C C . LEU A 1 512 ? 18.172 -22.922 3.264 1 90.56 512 LEU A C 1
ATOM 3982 O O . LEU A 1 512 ? 19.328 -22.516 3.391 1 90.56 512 LEU A O 1
ATOM 3986 N N . PHE A 1 513 ? 17.531 -23.484 4.234 1 89 513 PHE A N 1
ATOM 3987 C CA . PHE A 1 513 ? 18.078 -23.531 5.586 1 89 513 PHE A CA 1
ATOM 3988 C C . PHE A 1 513 ? 19.25 -24.5 5.668 1 89 513 PHE A C 1
ATOM 3990 O O . PHE A 1 513 ? 20.266 -24.219 6.32 1 89 513 PHE A O 1
ATOM 3997 N N . ASP A 1 514 ? 19.109 -25.562 4.996 1 84.06 514 ASP A N 1
ATOM 3998 C CA . ASP A 1 514 ? 20.188 -26.547 4.977 1 84.06 514 ASP A CA 1
ATOM 3999 C C . ASP A 1 514 ? 21.438 -25.969 4.305 1 84.06 514 ASP A C 1
ATOM 4001 O O . ASP A 1 514 ? 22.562 -26.156 4.793 1 84.06 514 ASP A O 1
ATOM 4005 N N . ALA A 1 515 ? 21.188 -25.328 3.215 1 79.75 515 ALA A N 1
ATOM 4006 C CA . ALA A 1 515 ? 22.312 -24.719 2.502 1 79.75 515 ALA A CA 1
ATOM 4007 C C . ALA A 1 515 ? 23.016 -23.672 3.367 1 79.75 515 ALA A C 1
ATOM 4009 O O . ALA A 1 515 ? 24.234 -23.578 3.371 1 79.75 515 ALA A O 1
ATOM 4010 N N . THR A 1 516 ? 22.25 -22.891 4.07 1 82.62 516 THR A N 1
ATOM 4011 C CA . THR A 1 516 ? 22.812 -21.844 4.914 1 82.62 516 THR A CA 1
ATOM 4012 C C . THR A 1 516 ? 23.516 -22.438 6.129 1 82.62 516 THR A C 1
ATOM 4014 O O . THR A 1 516 ? 24.578 -21.969 6.527 1 82.62 516 THR A O 1
ATOM 4017 N N . ALA A 1 517 ? 22.938 -23.438 6.684 1 80.88 517 ALA A N 1
ATOM 4018 C CA . ALA A 1 517 ? 23.531 -24.094 7.844 1 80.88 517 ALA A CA 1
ATOM 4019 C C . ALA A 1 517 ? 24.844 -24.766 7.477 1 80.88 517 ALA A C 1
ATOM 4021 O O . ALA A 1 517 ? 25.828 -24.672 8.211 1 80.88 517 ALA A O 1
ATOM 4022 N N . GLN A 1 518 ? 24.859 -25.422 6.453 1 75.44 518 GLN A N 1
ATOM 4023 C CA . GLN A 1 518 ? 26.062 -26.094 6 1 75.44 518 GLN A CA 1
ATOM 4024 C C . GLN A 1 518 ? 27.188 -25.109 5.738 1 75.44 518 GLN A C 1
ATOM 4026 O O . GLN A 1 518 ? 28.359 -25.391 6.023 1 75.44 518 GLN A O 1
ATOM 4031 N N . TRP A 1 519 ? 26.781 -24.047 5.227 1 76.31 519 TRP A N 1
ATOM 4032 C CA . TRP A 1 519 ? 27.766 -23.016 4.957 1 76.31 519 TRP A CA 1
ATOM 4033 C C . TRP A 1 519 ? 28.328 -22.438 6.258 1 76.31 519 TRP A C 1
ATOM 4035 O O . TRP A 1 519 ? 29.531 -22.219 6.375 1 76.31 519 TRP A O 1
ATOM 4045 N N . GLU A 1 520 ? 27.5 -22.188 7.152 1 77.06 520 GLU A N 1
ATOM 4046 C CA . GLU A 1 520 ? 27.938 -21.641 8.438 1 77.06 520 GLU A CA 1
ATOM 4047 C C . GLU A 1 520 ? 28.844 -22.625 9.172 1 77.06 520 GLU A C 1
ATOM 4049 O O . GLU A 1 520 ? 29.812 -22.219 9.812 1 77.06 520 GLU A O 1
ATOM 4054 N N . GLU A 1 521 ? 28.547 -23.812 9.094 1 72.12 521 GLU A N 1
ATOM 4055 C CA . GLU A 1 521 ? 29.359 -24.844 9.734 1 72.12 521 GLU A CA 1
ATOM 4056 C C . GLU A 1 521 ? 30.719 -24.953 9.07 1 72.12 521 GLU A C 1
ATOM 4058 O O . GLU A 1 521 ? 31.734 -25.156 9.75 1 72.12 521 GLU A O 1
ATOM 4063 N N . ALA A 1 522 ? 30.719 -24.828 7.816 1 68.25 522 ALA A N 1
ATOM 4064 C CA . ALA A 1 522 ? 31.969 -24.969 7.066 1 68.25 522 ALA A CA 1
ATOM 4065 C C . ALA A 1 522 ? 32.875 -23.766 7.281 1 68.25 522 ALA A C 1
ATOM 4067 O O . ALA A 1 522 ? 34.094 -23.906 7.301 1 68.25 522 ALA A O 1
ATOM 4068 N N . GLN A 1 523 ? 32.406 -22.625 7.215 1 66.94 523 GLN A N 1
ATOM 4069 C CA . GLN A 1 523 ? 33.25 -21.438 7.223 1 66.94 523 GLN A CA 1
ATOM 4070 C C . GLN A 1 523 ? 33.438 -20.891 8.641 1 66.94 523 GLN A C 1
ATOM 4072 O O . GLN A 1 523 ? 34.281 -20.047 8.883 1 66.94 523 GLN A O 1
ATOM 4077 N N . ALA A 1 524 ? 33.062 -21.641 9.656 1 61.91 524 ALA A N 1
ATOM 4078 C CA . ALA A 1 524 ? 33.156 -21.188 11.039 1 61.91 524 ALA A CA 1
ATOM 4079 C C . ALA A 1 524 ? 32.844 -19.688 11.148 1 61.91 524 ALA A C 1
ATOM 4081 O O . ALA A 1 524 ? 32.938 -19.109 12.234 1 61.91 524 ALA A O 1
ATOM 4082 N N . ASP A 1 525 ? 32.75 -18.875 9.914 1 61.06 525 ASP A N 1
ATOM 4083 C CA . ASP A 1 525 ? 32.594 -17.422 10.008 1 61.06 525 ASP A CA 1
ATOM 4084 C C . ASP A 1 525 ? 31.281 -16.984 9.398 1 61.06 525 ASP A C 1
ATOM 4086 O O . ASP A 1 525 ? 30.75 -17.641 8.492 1 61.06 525 ASP A O 1
ATOM 4090 N N . TYR A 1 526 ? 30.656 -16.031 10.07 1 68.44 526 TYR A N 1
ATOM 4091 C CA . TYR A 1 526 ? 29.438 -15.328 9.711 1 68.44 526 TYR A CA 1
ATOM 4092 C C . TYR A 1 526 ? 29.672 -14.359 8.562 1 68.44 526 TYR A C 1
ATOM 4094 O O . TYR A 1 526 ? 30.516 -13.461 8.656 1 68.44 526 TYR A O 1
ATOM 4102 N N . ASP A 1 527 ? 29.203 -14.828 7.32 1 79.31 527 ASP A N 1
ATOM 4103 C CA . ASP A 1 527 ? 29.328 -13.906 6.195 1 79.31 527 ASP A CA 1
ATOM 4104 C C . ASP A 1 527 ? 28.031 -13.117 5.996 1 79.31 527 ASP A C 1
ATOM 4106 O O . ASP A 1 527 ? 26.984 -13.695 5.711 1 79.31 527 ASP A O 1
ATOM 4110 N N . ALA A 1 528 ? 28.125 -11.844 6.121 1 80.88 528 ALA A N 1
ATOM 4111 C CA . ALA A 1 528 ? 26.984 -10.945 6.102 1 80.88 528 ALA A CA 1
ATOM 4112 C C . ALA A 1 528 ? 26.281 -10.984 4.746 1 80.88 528 ALA A C 1
ATOM 4114 O O . ALA A 1 528 ? 25.047 -10.883 4.672 1 80.88 528 ALA A O 1
ATOM 4115 N N . CYS A 1 529 ? 27.031 -11.18 3.701 1 82.31 529 CYS A N 1
ATOM 4116 C CA . CYS A 1 529 ? 26.453 -11.195 2.361 1 82.31 529 CYS A CA 1
ATOM 4117 C C . CYS A 1 529 ? 25.609 -12.445 2.148 1 82.31 529 CYS A C 1
ATOM 4119 O O . CYS A 1 529 ? 24.531 -12.375 1.544 1 82.31 529 CYS A O 1
ATOM 4121 N N . VAL A 1 530 ? 26.078 -13.508 2.631 1 83.75 530 VAL A N 1
ATOM 4122 C CA . VAL A 1 530 ? 25.359 -14.773 2.49 1 83.75 530 VAL A CA 1
ATOM 4123 C C . VAL A 1 530 ? 24.094 -14.75 3.326 1 83.75 530 VAL A C 1
ATOM 4125 O O . VAL A 1 530 ? 23.031 -15.172 2.863 1 83.75 530 VAL A O 1
ATOM 4128 N N . GLN A 1 531 ? 24.172 -14.211 4.504 1 86 531 GLN A N 1
ATOM 4129 C CA . GLN A 1 531 ? 23.016 -14.125 5.383 1 86 531 GLN A CA 1
ATOM 4130 C C . GLN A 1 531 ? 21.953 -13.195 4.797 1 86 531 GLN A C 1
ATOM 4132 O O . GLN A 1 531 ? 20.75 -13.469 4.895 1 86 531 GLN A O 1
ATOM 4137 N N . GLN A 1 532 ? 22.406 -12.102 4.266 1 88.62 532 GLN A N 1
ATOM 4138 C CA . GLN A 1 532 ? 21.469 -11.18 3.623 1 88.62 532 GLN A CA 1
ATOM 4139 C C . GLN A 1 532 ? 20.703 -11.867 2.504 1 88.62 532 GLN A C 1
ATOM 4141 O O . GLN A 1 532 ? 19.469 -11.766 2.438 1 88.62 532 GLN A O 1
ATOM 4146 N N . ARG A 1 533 ? 21.453 -12.594 1.706 1 88.94 533 ARG A N 1
ATOM 4147 C CA . ARG A 1 533 ? 20.844 -13.234 0.548 1 88.94 533 ARG A CA 1
ATOM 4148 C C . ARG A 1 533 ? 19.859 -14.32 0.979 1 88.94 533 ARG A C 1
ATOM 4150 O O . ARG A 1 533 ? 18.781 -14.445 0.405 1 88.94 533 ARG A O 1
ATOM 4157 N N . ALA A 1 534 ? 20.234 -15.062 1.912 1 90.19 534 ALA A N 1
ATOM 4158 C CA . ALA A 1 534 ? 19.359 -16.125 2.426 1 90.19 534 ALA A CA 1
ATOM 4159 C C . ALA A 1 534 ? 18.047 -15.539 2.955 1 90.19 534 ALA A C 1
ATOM 4161 O O . ALA A 1 534 ? 16.969 -16.062 2.67 1 90.19 534 ALA A O 1
ATOM 4162 N N . LEU A 1 535 ? 18.156 -14.438 3.66 1 92.38 535 LEU A N 1
ATOM 4163 C CA . LEU A 1 535 ? 16.969 -13.797 4.215 1 92.38 535 LEU A CA 1
ATOM 4164 C C . LEU A 1 535 ? 16.078 -13.258 3.102 1 92.38 535 LEU A C 1
ATOM 4166 O O . LEU A 1 535 ? 14.859 -13.359 3.178 1 92.38 535 LEU A O 1
ATOM 4170 N N . LEU A 1 536 ? 16.672 -12.688 2.123 1 92.81 536 LEU A N 1
ATOM 4171 C CA . LEU A 1 536 ? 15.906 -12.117 1.021 1 92.81 536 LEU A CA 1
ATOM 4172 C C . LEU A 1 536 ? 15.164 -13.203 0.253 1 92.81 536 LEU A C 1
ATOM 4174 O O . LEU A 1 536 ? 14.008 -13.008 -0.138 1 92.81 536 LEU A O 1
ATOM 4178 N N . VAL A 1 537 ? 15.773 -14.312 0.035 1 92.88 537 VAL A N 1
ATOM 4179 C CA . VAL A 1 537 ? 15.133 -15.422 -0.664 1 92.88 537 VAL A CA 1
ATOM 4180 C C . VAL A 1 537 ? 13.969 -15.961 0.171 1 92.88 537 VAL A C 1
ATOM 4182 O O . VAL A 1 537 ? 12.875 -16.188 -0.352 1 92.88 537 VAL A O 1
ATOM 4185 N N . GLU A 1 538 ? 14.195 -16.141 1.441 1 94.81 538 GLU A N 1
ATOM 4186 C CA . GLU A 1 538 ? 13.133 -16.578 2.34 1 94.81 538 GLU A CA 1
ATOM 4187 C C . GLU A 1 538 ? 11.945 -15.617 2.307 1 94.81 538 GLU A C 1
ATOM 4189 O O . GLU A 1 538 ? 10.797 -16.047 2.254 1 94.81 538 GLU A O 1
ATOM 4194 N N . ALA A 1 539 ? 12.312 -14.344 2.354 1 94.62 539 ALA A N 1
ATOM 4195 C CA . ALA A 1 539 ? 11.273 -13.32 2.369 1 94.62 539 ALA A CA 1
ATOM 4196 C C . ALA A 1 539 ? 10.445 -13.359 1.09 1 94.62 539 ALA A C 1
ATOM 4198 O O . ALA A 1 539 ? 9.219 -13.266 1.137 1 94.62 539 ALA A O 1
ATOM 4199 N N . GLU A 1 540 ? 11.062 -13.5 -0.033 1 94.69 540 GLU A N 1
ATOM 4200 C CA . GLU A 1 540 ? 10.344 -13.562 -1.3 1 94.69 540 GLU A CA 1
ATOM 4201 C C . GLU A 1 540 ? 9.383 -14.742 -1.335 1 94.69 540 GLU A C 1
ATOM 4203 O O . GLU A 1 540 ? 8.242 -14.617 -1.786 1 94.69 540 GLU A O 1
ATOM 4208 N N . LEU A 1 541 ? 9.852 -15.828 -0.902 1 95.88 541 LEU A N 1
ATOM 4209 C CA . LEU A 1 541 ? 9.023 -17.031 -0.865 1 95.88 541 LEU A CA 1
ATOM 4210 C C . LEU A 1 541 ? 7.785 -16.797 -0 1 95.88 541 LEU A C 1
ATOM 4212 O O . LEU A 1 541 ? 6.664 -17.094 -0.425 1 95.88 541 LEU A O 1
ATOM 4216 N N . LYS A 1 542 ? 7.996 -16.297 1.142 1 95.5 542 LYS A N 1
ATOM 4217 C CA . LYS A 1 542 ? 6.895 -16.094 2.082 1 95.5 542 LYS A CA 1
ATOM 4218 C C . LYS A 1 542 ? 5.934 -15.016 1.593 1 95.5 542 LYS A C 1
ATOM 4220 O O . LYS A 1 542 ? 4.727 -15.094 1.832 1 95.5 542 LYS A O 1
ATOM 4225 N N . LEU A 1 543 ? 6.438 -13.984 0.909 1 95.5 543 LEU A N 1
ATOM 4226 C CA . LEU A 1 543 ? 5.582 -12.953 0.338 1 95.5 543 LEU A CA 1
ATOM 4227 C C . LEU A 1 543 ? 4.723 -13.516 -0.785 1 95.5 543 LEU A C 1
ATOM 4229 O O . LEU A 1 543 ? 3.527 -13.219 -0.867 1 95.5 543 LEU A O 1
ATOM 4233 N N . ILE A 1 544 ? 5.289 -14.336 -1.637 1 95.38 544 ILE A N 1
ATOM 4234 C CA . ILE A 1 544 ? 4.551 -14.977 -2.717 1 95.38 544 ILE A CA 1
ATOM 4235 C C . ILE A 1 544 ? 3.43 -15.836 -2.135 1 95.38 544 ILE A C 1
ATOM 4237 O O . ILE A 1 544 ? 2.295 -15.797 -2.613 1 95.38 544 ILE A O 1
ATOM 4241 N N . LEU A 1 545 ? 3.795 -16.594 -1.105 1 96.19 545 LEU A N 1
ATOM 4242 C CA . LEU A 1 545 ? 2.822 -17.453 -0.449 1 96.19 545 LEU A CA 1
ATOM 4243 C C . LEU A 1 545 ? 1.664 -16.641 0.118 1 96.19 545 LEU A C 1
ATOM 4245 O O . LEU A 1 545 ? 0.497 -16.969 -0.106 1 96.19 545 LEU A O 1
ATOM 4249 N N . TYR A 1 546 ? 1.987 -15.562 0.761 1 95.88 546 TYR A N 1
ATOM 4250 C CA . TYR A 1 546 ? 0.959 -14.719 1.36 1 95.88 546 TYR A CA 1
ATOM 4251 C C . TYR A 1 546 ? 0.053 -14.117 0.292 1 95.88 546 TYR A C 1
ATOM 4253 O O . TYR A 1 546 ? -1.174 -14.172 0.408 1 95.88 546 TYR A O 1
ATOM 4261 N N . ASP A 1 547 ? 0.642 -13.531 -0.665 1 95.06 547 ASP A N 1
ATOM 4262 C CA . ASP A 1 547 ? -0.127 -12.875 -1.718 1 95.06 547 ASP A CA 1
ATOM 4263 C C . ASP A 1 547 ? -1.054 -13.859 -2.418 1 95.06 547 ASP A C 1
ATOM 4265 O O . ASP A 1 547 ? -2.221 -13.555 -2.67 1 95.06 547 ASP A O 1
ATOM 4269 N N . THR A 1 548 ? -0.539 -15.023 -2.729 1 96.25 548 THR A N 1
ATOM 4270 C CA . THR A 1 548 ? -1.337 -16.031 -3.42 1 96.25 548 THR A CA 1
ATOM 4271 C C . THR A 1 548 ? -2.508 -16.484 -2.551 1 96.25 548 THR A C 1
ATOM 4273 O O . THR A 1 548 ? -3.635 -16.609 -3.035 1 96.25 548 THR A O 1
ATOM 4276 N N . MET A 1 549 ? -2.225 -16.75 -1.303 1 94.62 549 MET A N 1
ATOM 4277 C CA . MET A 1 549 ? -3.281 -17.172 -0.388 1 94.62 549 MET A CA 1
ATOM 4278 C C . MET A 1 549 ? -4.352 -16.078 -0.253 1 94.62 549 MET A C 1
ATOM 4280 O O . MET A 1 549 ? -5.539 -16.391 -0.153 1 94.62 549 MET A O 1
ATOM 4284 N N . MET A 1 550 ? -3.912 -14.859 -0.336 1 92.44 550 MET A N 1
ATOM 4285 C CA . MET A 1 550 ? -4.859 -13.75 -0.251 1 92.44 550 MET A CA 1
ATOM 4286 C C . MET A 1 550 ? -5.719 -13.672 -1.51 1 92.44 550 MET A C 1
ATOM 4288 O O . MET A 1 550 ? -6.934 -13.492 -1.427 1 92.44 550 MET A O 1
ATOM 4292 N N . MET A 1 551 ? -5.129 -13.805 -2.631 1 93 551 MET A N 1
ATOM 4293 C CA . MET A 1 551 ? -5.852 -13.703 -3.895 1 93 551 MET A CA 1
ATOM 4294 C C . MET A 1 551 ? -6.84 -14.852 -4.051 1 93 551 MET A C 1
ATOM 4296 O O . MET A 1 551 ? -7.914 -14.68 -4.629 1 93 551 MET A O 1
ATOM 4300 N N . LEU A 1 552 ? -6.469 -16.047 -3.467 1 94.44 552 LEU A N 1
ATOM 4301 C CA . LEU A 1 552 ? -7.328 -17.219 -3.568 1 94.44 552 LEU A CA 1
ATOM 4302 C C . LEU A 1 552 ? -8.305 -17.281 -2.398 1 94.44 552 LEU A C 1
ATOM 4304 O O . LEU A 1 552 ? -9.156 -18.172 -2.338 1 94.44 552 LEU A O 1
ATOM 4308 N N . GLN A 1 553 ? -8.117 -16.422 -1.455 1 90.44 553 GLN A N 1
ATOM 4309 C CA . GLN A 1 553 ? -8.969 -16.359 -0.271 1 90.44 553 GLN A CA 1
ATOM 4310 C C . GLN A 1 553 ? -8.891 -17.656 0.53 1 90.44 553 GLN A C 1
ATOM 4312 O O . GLN A 1 553 ? -9.922 -18.219 0.913 1 90.44 553 GLN A O 1
ATOM 4317 N N . CYS A 1 554 ? -7.633 -18.031 0.608 1 92.06 554 CYS A N 1
ATOM 4318 C CA . CYS A 1 554 ? -7.438 -19.219 1.429 1 92.06 554 CYS A CA 1
ATOM 4319 C C . CYS A 1 554 ? -7.766 -18.938 2.889 1 92.06 554 CYS A C 1
ATOM 4321 O O . CYS A 1 554 ? -7.551 -17.812 3.373 1 92.06 554 CYS A O 1
ATOM 4323 N N . PRO A 1 555 ? -8.281 -19.844 3.699 1 83.56 555 PRO A N 1
ATOM 4324 C CA . PRO A 1 555 ? -8.664 -19.609 5.094 1 83.56 555 PRO A CA 1
ATOM 4325 C C . PRO A 1 555 ? -7.469 -19.344 6 1 83.56 555 PRO A C 1
ATOM 4327 O O . PRO A 1 555 ? -7.586 -18.609 6.984 1 83.56 555 PRO A O 1
ATOM 4330 N N . ASP A 1 556 ? -6.312 -19.906 5.719 1 79.88 556 ASP A N 1
ATOM 4331 C CA . ASP A 1 556 ? -5.137 -19.781 6.578 1 79.88 556 ASP A CA 1
ATOM 4332 C C . ASP A 1 556 ? -4.293 -18.578 6.164 1 79.88 556 ASP A C 1
ATOM 4334 O O . ASP A 1 556 ? -3.062 -18.656 6.152 1 79.88 556 ASP A O 1
ATOM 4338 N N . ARG A 1 557 ? -4.977 -17.5 5.984 1 77.31 557 ARG A N 1
ATOM 4339 C CA . ARG A 1 557 ? -4.223 -16.344 5.52 1 77.31 557 ARG A CA 1
ATOM 4340 C C . ARG A 1 557 ? -3.789 -15.469 6.691 1 77.31 557 ARG A C 1
ATOM 4342 O O . ARG A 1 557 ? -4.559 -14.633 7.172 1 77.31 557 ARG A O 1
ATOM 4349 N N . SER A 1 558 ? -2.699 -15.844 7.418 1 85.06 558 SER A N 1
ATOM 4350 C CA . SER A 1 558 ? -2.17 -15.086 8.547 1 85.06 558 SER A CA 1
ATOM 4351 C C . SER A 1 558 ? -0.891 -14.352 8.164 1 85.06 558 SER A C 1
ATOM 4353 O O . SER A 1 558 ? -0.157 -14.789 7.277 1 85.06 558 SER A O 1
ATOM 4355 N N . THR A 1 559 ? -0.725 -13.203 8.797 1 91.19 559 THR A N 1
ATOM 4356 C CA . THR A 1 559 ? 0.493 -12.438 8.555 1 91.19 559 THR A CA 1
ATOM 4357 C C . THR A 1 559 ? 1.621 -12.914 9.469 1 91.19 559 THR A C 1
ATOM 4359 O O . THR A 1 559 ? 2.727 -12.375 9.43 1 91.19 559 THR A O 1
ATOM 4362 N N . GLU A 1 560 ? 1.493 -13.938 10.227 1 91.5 560 GLU A N 1
ATOM 4363 C CA . GLU A 1 560 ? 2.443 -14.391 11.234 1 91.5 560 GLU A CA 1
ATOM 4364 C C . GLU A 1 560 ? 3.805 -14.695 10.617 1 91.5 560 GLU A C 1
ATOM 4366 O O . GLU A 1 560 ? 4.84 -14.312 11.164 1 91.5 560 GLU A O 1
ATOM 4371 N N . ARG A 1 561 ? 3.779 -15.352 9.492 1 91.38 561 ARG A N 1
ATOM 4372 C CA . ARG A 1 561 ? 5.031 -15.711 8.836 1 91.38 561 ARG A CA 1
ATOM 4373 C C . ARG A 1 561 ? 5.805 -14.469 8.414 1 91.38 561 ARG A C 1
ATOM 4375 O O . ARG A 1 561 ? 7.035 -14.43 8.516 1 91.38 561 ARG A O 1
ATOM 4382 N N . ILE A 1 562 ? 5.121 -13.484 7.93 1 95.25 562 ILE A N 1
ATOM 4383 C CA . ILE A 1 562 ? 5.75 -12.258 7.465 1 95.25 562 ILE A CA 1
ATOM 4384 C C . ILE A 1 562 ? 6.199 -11.422 8.664 1 95.25 562 ILE A C 1
ATOM 4386 O O . ILE A 1 562 ? 7.211 -10.719 8.602 1 95.25 562 ILE A O 1
ATOM 4390 N N . GLU A 1 563 ? 5.473 -11.477 9.82 1 96.44 563 GLU A N 1
ATOM 4391 C CA . GLU A 1 563 ? 5.859 -10.773 11.039 1 96.44 563 GLU A CA 1
ATOM 4392 C C . GLU A 1 563 ? 7.203 -11.266 11.555 1 96.44 563 GLU A C 1
ATOM 4394 O O . GLU A 1 563 ? 8.07 -10.469 11.914 1 96.44 563 GLU A O 1
ATOM 4399 N N . ARG A 1 564 ? 7.395 -12.531 11.484 1 94.88 564 ARG A N 1
ATOM 4400 C CA . ARG A 1 564 ? 8.648 -13.117 11.945 1 94.88 564 ARG A CA 1
ATOM 4401 C C . ARG A 1 564 ? 9.812 -12.68 11.055 1 94.88 564 ARG A C 1
ATOM 4403 O O . ARG A 1 564 ? 10.93 -12.5 11.531 1 94.88 564 ARG A O 1
ATOM 4410 N N . LEU A 1 565 ? 9.484 -12.586 9.82 1 94.81 565 LEU A N 1
ATOM 4411 C CA . LEU A 1 565 ? 10.508 -12.141 8.875 1 94.81 565 LEU A CA 1
ATOM 4412 C C . LEU A 1 565 ? 10.938 -10.703 9.188 1 94.81 565 LEU A C 1
ATOM 4414 O O . LEU A 1 565 ? 12.125 -10.375 9.094 1 94.81 565 LEU A O 1
ATOM 4418 N N . VAL A 1 566 ? 9.969 -9.82 9.523 1 96.69 566 VAL A N 1
ATOM 4419 C CA . VAL A 1 566 ? 10.281 -8.43 9.844 1 96.69 566 VAL A CA 1
ATOM 4420 C C . VAL A 1 566 ? 11.164 -8.375 11.086 1 96.69 566 VAL A C 1
ATOM 4422 O O . VAL A 1 566 ? 12.164 -7.652 11.109 1 96.69 566 VAL A O 1
ATOM 4425 N N . GLU A 1 567 ? 10.883 -9.164 12.023 1 95.81 567 GLU A N 1
ATOM 4426 C CA . GLU A 1 567 ? 11.672 -9.195 13.258 1 95.81 567 GLU A CA 1
ATOM 4427 C C . GLU A 1 567 ? 13.094 -9.68 12.984 1 95.81 567 GLU A C 1
ATOM 4429 O O . GLU A 1 567 ? 14.062 -9.078 13.461 1 95.81 567 GLU A O 1
ATOM 4434 N N . ALA A 1 568 ? 13.148 -10.703 12.156 1 93.94 568 ALA A N 1
ATOM 4435 C CA . ALA A 1 568 ? 14.469 -11.227 11.805 1 93.94 568 ALA A CA 1
ATOM 4436 C C . ALA A 1 568 ? 15.281 -10.195 11.031 1 93.94 568 ALA A C 1
ATOM 4438 O O . ALA A 1 568 ? 16.484 -10.055 11.25 1 93.94 568 ALA A O 1
ATOM 4439 N N . ALA A 1 569 ? 14.648 -9.523 10.133 1 94.56 569 ALA A N 1
ATOM 4440 C CA . ALA A 1 569 ? 15.312 -8.492 9.336 1 94.56 569 ALA A CA 1
ATOM 4441 C C . ALA A 1 569 ? 15.844 -7.371 10.219 1 94.56 569 ALA A C 1
ATOM 4443 O O . ALA A 1 569 ? 16.984 -6.949 10.078 1 94.56 569 ALA A O 1
ATOM 4444 N N . LEU A 1 570 ? 15.047 -6.906 11.141 1 94.25 570 LEU A N 1
ATOM 4445 C CA . LEU A 1 570 ? 15.422 -5.801 12.016 1 94.25 570 LEU A CA 1
ATOM 4446 C C . LEU A 1 570 ? 16.5 -6.23 13 1 94.25 570 LEU A C 1
ATOM 4448 O O . LEU A 1 570 ? 17.406 -5.453 13.312 1 94.25 570 LEU A O 1
ATOM 4452 N N . ASP A 1 571 ? 16.438 -7.449 13.414 1 91.06 571 ASP A N 1
ATOM 4453 C CA . ASP A 1 571 ? 17.5 -7.977 14.281 1 91.06 571 ASP A CA 1
ATOM 4454 C C . ASP A 1 571 ? 18.844 -8.023 13.555 1 91.06 571 ASP A C 1
ATOM 4456 O O . ASP A 1 571 ? 19.875 -7.73 14.141 1 91.06 571 ASP A O 1
ATOM 4460 N N . MET A 1 572 ? 18.719 -8.359 12.344 1 89.12 572 MET A N 1
ATOM 4461 C CA . MET A 1 572 ? 19.922 -8.406 11.523 1 89.12 572 MET A CA 1
ATOM 4462 C C . MET A 1 572 ? 20.5 -7.004 11.336 1 89.12 572 MET A C 1
ATOM 4464 O O . MET A 1 572 ? 21.719 -6.816 11.391 1 89.12 572 MET A O 1
ATOM 4468 N N . CYS A 1 573 ? 19.656 -6.039 11.086 1 88.5 573 CYS A N 1
ATOM 4469 C CA . CYS A 1 573 ? 20.109 -4.66 10.945 1 88.5 573 CYS A CA 1
ATOM 4470 C C . CYS A 1 573 ? 20.75 -4.164 12.234 1 88.5 573 CYS A C 1
ATOM 4472 O O . CYS A 1 573 ? 21.781 -3.477 12.195 1 88.5 573 CYS A O 1
ATOM 4474 N N . ASP A 1 574 ? 20.219 -4.527 13.359 1 86.06 574 ASP A N 1
ATOM 4475 C CA . ASP A 1 574 ? 20.766 -4.129 14.648 1 86.06 574 ASP A CA 1
ATOM 4476 C C . ASP A 1 574 ? 22.141 -4.754 14.883 1 86.06 574 ASP A C 1
ATOM 4478 O O . ASP A 1 574 ? 23.062 -4.086 15.367 1 86.06 574 ASP A O 1
ATOM 4482 N N . ALA A 1 575 ? 22.234 -5.949 14.461 1 81.81 575 ALA A N 1
ATOM 4483 C CA . ALA A 1 575 ? 23.5 -6.668 14.648 1 81.81 575 ALA A CA 1
ATOM 4484 C C . ALA A 1 575 ? 24.609 -6.062 13.797 1 81.81 575 ALA A C 1
ATOM 4486 O O . ALA A 1 575 ? 25.766 -5.992 14.234 1 81.81 575 ALA A O 1
ATOM 4487 N N . TRP A 1 576 ? 24.219 -5.629 12.656 1 79.75 576 TRP A N 1
ATOM 4488 C CA . TRP A 1 576 ? 25.219 -5.086 11.742 1 79.75 576 TRP A CA 1
ATOM 4489 C C . TRP A 1 576 ? 25.562 -3.645 12.102 1 79.75 576 TRP A C 1
ATOM 4491 O O . TRP A 1 576 ? 26.656 -3.162 11.789 1 79.75 576 TRP A O 1
ATOM 4501 N N . GLY A 1 577 ? 24.562 -2.898 12.594 1 69.5 577 GLY A N 1
ATOM 4502 C CA . GLY A 1 577 ? 24.812 -1.54 13.039 1 69.5 577 GLY A CA 1
ATOM 4503 C C . GLY A 1 577 ? 25.734 -1.472 14.25 1 69.5 577 GLY A C 1
ATOM 4504 O O . GLY A 1 577 ? 26.531 -0.535 14.375 1 69.5 577 GLY A O 1
ATOM 4505 N N . THR A 1 578 ? 25.547 -2.4 15.164 1 57.53 578 THR A N 1
ATOM 4506 C CA . THR A 1 578 ? 26.391 -2.453 16.344 1 57.53 578 THR A CA 1
ATOM 4507 C C . THR A 1 578 ? 27.797 -2.941 15.992 1 57.53 578 THR A C 1
ATOM 4509 O O . THR A 1 578 ? 28.75 -2.645 16.703 1 57.53 578 THR A O 1
ATOM 4512 N N . SER A 1 579 ? 27.828 -3.637 14.914 1 51.5 579 SER A N 1
ATOM 4513 C CA . SER A 1 579 ? 29.141 -4.172 14.547 1 51.5 579 SER A CA 1
ATOM 4514 C C . SER A 1 579 ? 30.016 -3.098 13.906 1 51.5 579 SER A C 1
ATOM 4516 O O . SER A 1 579 ? 31.172 -3.355 13.562 1 51.5 579 SER A O 1
ATOM 4518 N N . GLU A 1 580 ? 29.562 -2.096 13.43 1 45.56 580 GLU A N 1
ATOM 4519 C CA . GLU A 1 580 ? 30.391 -1.093 12.773 1 45.56 580 GLU A CA 1
ATOM 4520 C C . GLU A 1 580 ? 31.469 -0.558 13.727 1 45.56 580 GLU A C 1
ATOM 4522 O O . GLU A 1 580 ? 32.344 0.186 13.305 1 45.56 580 GLU A O 1
ATOM 4527 N N . ARG A 1 581 ? 31.281 -0.642 15.031 1 43.19 581 ARG A N 1
ATOM 4528 C CA . ARG A 1 581 ? 32.5 -0.229 15.695 1 43.19 581 ARG A CA 1
ATOM 4529 C C . ARG A 1 581 ? 33.656 -1.164 15.352 1 43.19 581 ARG A C 1
ATOM 4531 O O . ARG A 1 581 ? 34.781 -0.966 15.812 1 43.19 581 ARG A O 1
ATOM 4538 N N . GLU A 1 582 ? 33.25 -2.26 14.797 1 40.88 582 GLU A N 1
ATOM 4539 C CA . GLU A 1 582 ? 34.469 -3.008 14.43 1 40.88 582 GLU A CA 1
ATOM 4540 C C . GLU A 1 582 ? 34.938 -2.629 13.031 1 40.88 582 GLU A C 1
ATOM 4542 O O . GLU A 1 582 ? 34.125 -2.404 12.133 1 40.88 582 GLU A O 1
ATOM 4547 N N . PRO A 1 583 ? 36.094 -2.174 12.938 1 40.47 583 PRO A N 1
ATOM 4548 C CA . PRO A 1 583 ? 36.781 -1.828 11.695 1 40.47 583 PRO A CA 1
ATOM 4549 C C . PRO A 1 583 ? 36.438 -2.76 10.539 1 40.47 583 PRO A C 1
ATOM 4551 O O . PRO A 1 583 ? 37.094 -3.785 10.352 1 40.47 583 PRO A O 1
ATOM 4554 N N . SER A 1 584 ? 35.344 -3.289 10.562 1 44.03 584 SER A N 1
ATOM 4555 C CA . SER A 1 584 ? 35.188 -4.27 9.492 1 44.03 584 SER A CA 1
ATOM 4556 C C . SER A 1 584 ? 35.375 -3.625 8.117 1 44.03 584 SER A C 1
ATOM 4558 O O . SER A 1 584 ? 34.469 -2.959 7.617 1 44.03 584 SER A O 1
ATOM 4560 N N . GLY A 1 585 ? 36.375 -3.113 7.898 1 55.69 585 GLY A N 1
ATOM 4561 C CA . GLY A 1 585 ? 37 -2.705 6.652 1 55.69 585 GLY A CA 1
ATOM 4562 C C . GLY A 1 585 ? 36.031 -2.408 5.547 1 55.69 585 GLY A C 1
ATOM 4563 O O . GLY A 1 585 ? 36.406 -2.205 4.395 1 55.69 585 GLY A O 1
ATOM 4564 N N . ARG A 1 586 ? 34.688 -2.396 5.793 1 61.56 586 ARG A N 1
ATOM 4565 C CA . ARG A 1 586 ? 33.812 -2.156 4.66 1 61.56 586 ARG A CA 1
ATOM 4566 C C . ARG A 1 586 ? 33.531 -0.665 4.473 1 61.56 586 ARG A C 1
ATOM 4568 O O . ARG A 1 586 ? 33.531 0.092 5.445 1 61.56 586 ARG A O 1
ATOM 4575 N N . THR A 1 587 ? 33.469 -0.373 3.223 1 68.25 587 THR A N 1
ATOM 4576 C CA . THR A 1 587 ? 33.188 1.012 2.863 1 68.25 587 THR A CA 1
ATOM 4577 C C . THR A 1 587 ? 31.734 1.357 3.145 1 68.25 587 THR A C 1
ATOM 4579 O O . THR A 1 587 ? 30.906 0.466 3.332 1 68.25 587 THR A O 1
ATOM 4582 N N . SER A 1 588 ? 31.422 2.471 3.451 1 70.69 588 SER A N 1
ATOM 4583 C CA . SER A 1 588 ? 30.062 2.977 3.682 1 70.69 588 SER A CA 1
ATOM 4584 C C . SER A 1 588 ? 29.109 2.521 2.584 1 70.69 588 SER A C 1
ATOM 4586 O O . SER A 1 588 ? 27.953 2.207 2.854 1 70.69 588 SER A O 1
ATOM 4588 N N . HIS A 1 589 ? 29.656 2.391 1.458 1 72.44 589 HIS A N 1
ATOM 4589 C CA . HIS A 1 589 ? 28.844 1.973 0.33 1 72.44 589 HIS A CA 1
ATOM 4590 C C . HIS A 1 589 ? 28.484 0.49 0.42 1 72.44 589 HIS A C 1
ATOM 4592 O O . HIS A 1 589 ? 27.359 0.092 0.114 1 72.44 589 HIS A O 1
ATOM 4598 N N . GLU A 1 590 ? 29.5 -0.177 0.956 1 73.19 590 GLU A N 1
ATOM 4599 C CA . GLU A 1 590 ? 29.25 -1.609 1.102 1 73.19 590 GLU A CA 1
ATOM 4600 C C . GLU A 1 590 ? 28.219 -1.889 2.189 1 73.19 590 GLU A C 1
ATOM 4602 O O . GLU A 1 590 ? 27.391 -2.793 2.049 1 73.19 590 GLU A O 1
ATOM 4607 N N . HIS A 1 591 ? 28.266 -1.067 3.135 1 79.44 591 HIS A N 1
ATOM 4608 C CA . HIS A 1 591 ? 27.297 -1.212 4.219 1 79.44 591 HIS A CA 1
ATOM 4609 C C . HIS A 1 591 ? 25.891 -0.861 3.75 1 79.44 591 HIS A C 1
ATOM 4611 O O . HIS A 1 591 ? 24.922 -1.548 4.098 1 79.44 591 HIS A O 1
ATOM 4617 N N . LYS A 1 592 ? 25.828 0.128 2.955 1 81.06 592 LYS A N 1
ATOM 4618 C CA . LYS A 1 592 ? 24.531 0.525 2.393 1 81.06 592 LYS A CA 1
ATOM 4619 C C . LYS A 1 592 ? 23.953 -0.577 1.51 1 81.06 592 LYS A C 1
ATOM 4621 O O . LYS A 1 592 ? 22.766 -0.864 1.571 1 81.06 592 LYS A O 1
ATOM 4626 N N . ASP A 1 593 ? 24.828 -1.24 0.866 1 79.06 593 ASP A N 1
ATOM 4627 C CA . ASP A 1 593 ? 24.391 -2.297 -0.044 1 79.06 593 ASP A CA 1
ATOM 4628 C C . ASP A 1 593 ? 23.938 -3.531 0.728 1 79.06 593 ASP A C 1
ATOM 4630 O O . ASP A 1 593 ? 23.141 -4.328 0.218 1 79.06 593 ASP A O 1
ATOM 4634 N N . LEU A 1 594 ? 24.422 -3.598 1.897 1 83.5 594 LEU A N 1
ATOM 4635 C CA . LEU A 1 594 ? 24.078 -4.742 2.732 1 83.5 594 LEU A CA 1
ATOM 4636 C C . LEU A 1 594 ? 22.766 -4.512 3.453 1 83.5 594 LEU A C 1
ATOM 4638 O O . LEU A 1 594 ? 21.906 -5.402 3.498 1 83.5 594 LEU A O 1
ATOM 4642 N N . VAL A 1 595 ? 22.5 -3.295 3.883 1 87.94 595 VAL A N 1
ATOM 4643 C CA . VAL A 1 595 ? 21.422 -3.057 4.84 1 87.94 595 VAL A CA 1
ATOM 4644 C C . VAL A 1 595 ? 20.188 -2.57 4.105 1 87.94 595 VAL A C 1
ATOM 4646 O O . VAL A 1 595 ? 19.062 -2.926 4.477 1 87.94 595 VAL A O 1
ATOM 4649 N N . LEU A 1 596 ? 20.266 -1.854 3.039 1 88.19 596 LEU A N 1
ATOM 4650 C CA . LEU A 1 596 ? 19.141 -1.207 2.381 1 88.19 596 LEU A CA 1
ATOM 4651 C C . LEU A 1 596 ? 18.172 -2.242 1.824 1 88.19 596 LEU A C 1
ATOM 4653 O O . LEU A 1 596 ? 16.953 -2.098 1.965 1 88.19 596 LEU A O 1
ATOM 4657 N N . PRO A 1 597 ? 18.688 -3.312 1.269 1 89.19 597 PRO A N 1
ATOM 4658 C CA . PRO A 1 597 ? 17.75 -4.312 0.767 1 89.19 597 PRO A CA 1
ATOM 4659 C C . PRO A 1 597 ? 16.938 -4.969 1.881 1 89.19 597 PRO A C 1
ATOM 4661 O O . PRO A 1 597 ? 15.773 -5.324 1.676 1 89.19 597 PRO A O 1
ATOM 4664 N N . ILE A 1 598 ? 17.531 -5.102 3.012 1 92.44 598 ILE A N 1
ATOM 4665 C CA . ILE A 1 598 ? 16.844 -5.699 4.152 1 92.44 598 ILE A CA 1
ATOM 4666 C C . ILE A 1 598 ? 15.734 -4.77 4.633 1 92.44 598 ILE A C 1
ATOM 4668 O O . ILE A 1 598 ? 14.617 -5.215 4.918 1 92.44 598 ILE A O 1
ATOM 4672 N N . ILE A 1 599 ? 16.062 -3.506 4.645 1 93.06 599 ILE A N 1
ATOM 4673 C CA . ILE A 1 599 ? 15.078 -2.516 5.055 1 93.06 599 ILE A CA 1
ATOM 4674 C C . ILE A 1 599 ? 13.945 -2.465 4.031 1 93.06 599 ILE A C 1
ATOM 4676 O O . ILE A 1 599 ? 12.773 -2.371 4.398 1 93.06 599 ILE A O 1
ATOM 4680 N N . GLY A 1 600 ? 14.359 -2.512 2.756 1 92.12 600 GLY A N 1
ATOM 4681 C CA . GLY A 1 600 ? 13.359 -2.555 1.707 1 92.12 600 GLY A CA 1
ATOM 4682 C C . GLY A 1 600 ? 12.422 -3.742 1.825 1 92.12 600 GLY A C 1
ATOM 4683 O O . GLY A 1 600 ? 11.211 -3.604 1.649 1 92.12 600 GLY A O 1
ATOM 4684 N N . MET A 1 601 ? 12.977 -4.84 2.133 1 94 601 MET A N 1
ATOM 4685 C CA . MET A 1 601 ? 12.18 -6.051 2.312 1 94 601 MET A CA 1
ATOM 4686 C C . MET A 1 601 ? 11.242 -5.914 3.508 1 94 601 MET A C 1
ATOM 4688 O O . MET A 1 601 ? 10.086 -6.316 3.438 1 94 601 MET A O 1
ATOM 4692 N N . ALA A 1 602 ? 11.781 -5.371 4.598 1 95.62 602 ALA A N 1
ATOM 4693 C CA . ALA A 1 602 ? 10.938 -5.141 5.77 1 95.62 602 ALA A CA 1
ATOM 4694 C C . ALA A 1 602 ? 9.766 -4.219 5.434 1 95.62 602 ALA A C 1
ATOM 4696 O O . ALA A 1 602 ? 8.641 -4.457 5.871 1 95.62 602 ALA A O 1
ATOM 4697 N N . GLY A 1 603 ? 10.078 -3.191 4.699 1 95.5 603 GLY A N 1
ATOM 4698 C CA . GLY A 1 603 ? 9.016 -2.297 4.266 1 95.5 603 GLY A CA 1
ATOM 4699 C C . GLY A 1 603 ? 7.941 -2.994 3.453 1 95.5 603 GLY A C 1
ATOM 4700 O O . GLY A 1 603 ? 6.75 -2.734 3.641 1 95.5 603 GLY A O 1
ATOM 4701 N N . ARG A 1 604 ? 8.312 -3.883 2.561 1 95.75 604 ARG A N 1
ATOM 4702 C CA . ARG A 1 604 ? 7.379 -4.648 1.743 1 95.75 604 ARG A CA 1
ATOM 4703 C C . ARG A 1 604 ? 6.496 -5.539 2.609 1 95.75 604 ARG A C 1
ATOM 4705 O O . ARG A 1 604 ? 5.293 -5.652 2.369 1 95.75 604 ARG A O 1
ATOM 4712 N N . CYS A 1 605 ? 7.094 -6.156 3.586 1 96.81 605 CYS A N 1
ATOM 4713 C CA . CYS A 1 605 ? 6.344 -7 4.512 1 96.81 605 CYS A CA 1
ATOM 4714 C C . CYS A 1 605 ? 5.352 -6.172 5.32 1 96.81 605 CYS A C 1
ATOM 4716 O O . CYS A 1 605 ? 4.195 -6.562 5.48 1 96.81 605 CYS A O 1
ATOM 4718 N N . LEU A 1 606 ? 5.801 -5.031 5.785 1 96.69 606 LEU A N 1
ATOM 4719 C CA . LEU A 1 606 ? 4.957 -4.152 6.586 1 96.69 606 LEU A CA 1
ATOM 4720 C C . LEU A 1 606 ? 3.752 -3.678 5.781 1 96.69 606 LEU A C 1
ATOM 4722 O O . LEU A 1 606 ? 2.658 -3.521 6.324 1 96.69 606 LEU A O 1
ATOM 4726 N N . HIS A 1 607 ? 3.959 -3.518 4.559 1 95.69 607 HIS A N 1
ATOM 4727 C CA . HIS A 1 607 ? 2.855 -3.117 3.691 1 95.69 607 HIS A CA 1
ATOM 4728 C C . HIS A 1 607 ? 1.75 -4.168 3.688 1 95.69 607 HIS A C 1
ATOM 4730 O O . HIS A 1 607 ? 0.566 -3.828 3.734 1 95.69 607 HIS A O 1
ATOM 4736 N N . ARG A 1 608 ? 2.141 -5.41 3.615 1 96.06 608 ARG A N 1
ATOM 4737 C CA . ARG A 1 608 ? 1.152 -6.484 3.631 1 96.06 608 ARG A CA 1
ATOM 4738 C C . ARG A 1 608 ? 0.458 -6.57 4.984 1 96.06 608 ARG A C 1
ATOM 4740 O O . ARG A 1 608 ? -0.744 -6.832 5.059 1 96.06 608 ARG A O 1
ATOM 4747 N N . ILE A 1 609 ? 1.192 -6.348 6 1 95.69 609 ILE A N 1
ATOM 4748 C CA . ILE A 1 609 ? 0.622 -6.359 7.344 1 95.69 609 ILE A CA 1
ATOM 4749 C C . ILE A 1 609 ? -0.392 -5.227 7.48 1 95.69 609 ILE A C 1
ATOM 4751 O O . ILE A 1 609 ? -1.498 -5.434 7.988 1 95.69 609 ILE A O 1
ATOM 4755 N N . SER A 1 610 ? -0.008 -4.059 7 1 94.44 610 SER A N 1
ATOM 4756 C CA . SER A 1 610 ? -0.899 -2.902 7.043 1 94.44 610 SER A CA 1
ATOM 4757 C C . SER A 1 610 ? -2.166 -3.154 6.23 1 94.44 610 SER A C 1
ATOM 4759 O O . SER A 1 610 ? -3.266 -2.801 6.664 1 94.44 610 SER A O 1
ATOM 4761 N N . ALA A 1 611 ? -2.02 -3.736 5.086 1 91.62 611 ALA A N 1
ATOM 4762 C CA . ALA A 1 611 ? -3.172 -4.047 4.242 1 91.62 611 ALA A CA 1
ATOM 4763 C C . ALA A 1 611 ? -4.098 -5.051 4.922 1 91.62 611 ALA A C 1
ATOM 4765 O O . ALA A 1 611 ? -5.32 -4.934 4.84 1 91.62 611 ALA A O 1
ATOM 4766 N N . SER A 1 612 ? -3.469 -6.031 5.539 1 91.81 612 SER A N 1
ATOM 4767 C CA . SER A 1 612 ? -4.258 -7.023 6.258 1 91.81 612 SER A CA 1
ATOM 4768 C C . SER A 1 612 ? -5.027 -6.387 7.41 1 91.81 612 SER A C 1
ATOM 4770 O O . SER A 1 612 ? -6.195 -6.711 7.637 1 91.81 612 SER A O 1
ATOM 4772 N N . LEU A 1 613 ? -4.426 -5.473 8.109 1 92.25 613 LEU A N 1
ATOM 4773 C CA . LEU A 1 613 ? -5.074 -4.75 9.195 1 92.25 613 LEU A CA 1
ATOM 4774 C C . LEU A 1 613 ? -6.254 -3.934 8.68 1 92.25 613 LEU A C 1
ATOM 4776 O O . LEU A 1 613 ? -7.32 -3.914 9.297 1 92.25 613 LEU A O 1
ATOM 4780 N N . ARG A 1 614 ? -6.09 -3.312 7.625 1 89.5 614 ARG A N 1
ATOM 4781 C CA . ARG A 1 614 ? -7.141 -2.498 7.02 1 89.5 614 ARG A CA 1
ATOM 4782 C C . ARG A 1 614 ? -8.359 -3.348 6.668 1 89.5 614 ARG A C 1
ATOM 4784 O O . ARG A 1 614 ? -9.492 -2.938 6.906 1 89.5 614 ARG A O 1
ATOM 4791 N N . CYS A 1 615 ? -8.078 -4.473 6.145 1 84.31 615 CYS A N 1
ATOM 4792 C CA . CYS A 1 615 ? -9.164 -5.375 5.766 1 84.31 615 CYS A CA 1
ATOM 4793 C C . CYS A 1 615 ? -9.883 -5.906 7 1 84.31 615 CYS A C 1
ATOM 4795 O O . CYS A 1 615 ? -11.117 -5.992 7.016 1 84.31 615 CYS A O 1
ATOM 4797 N N . ASP A 1 616 ? -9.133 -6.184 8 1 84 616 ASP A N 1
ATOM 4798 C CA . ASP A 1 616 ? -9.695 -6.805 9.195 1 84 616 ASP A CA 1
ATOM 4799 C C . ASP A 1 616 ? -10.547 -5.809 9.984 1 84 616 ASP A C 1
ATOM 4801 O O . ASP A 1 616 ? -11.562 -6.184 10.57 1 84 616 ASP A O 1
ATOM 4805 N N . VAL A 1 617 ? -10.18 -4.551 9.953 1 86.81 617 VAL A N 1
ATOM 4806 C CA . VAL A 1 617 ? -10.859 -3.582 10.812 1 86.81 617 VAL A CA 1
ATOM 4807 C C . VAL A 1 617 ? -12.016 -2.936 10.047 1 86.81 617 VAL A C 1
ATOM 4809 O O . VAL A 1 617 ? -12.867 -2.268 10.641 1 86.81 617 VAL A O 1
ATOM 4812 N N . ALA A 1 618 ? -12.039 -3.111 8.734 1 76.06 618 ALA A N 1
ATOM 4813 C CA . ALA A 1 618 ? -13.078 -2.494 7.914 1 76.06 618 ALA A CA 1
ATOM 4814 C C . ALA A 1 618 ? -14.461 -3.049 8.266 1 76.06 618 ALA A C 1
ATOM 4816 O O . ALA A 1 618 ? -15.477 -2.379 8.062 1 76.06 618 ALA A O 1
ATOM 4817 N N . SER A 1 619 ? -14.516 -4.227 8.828 1 69.12 619 SER A N 1
ATOM 4818 C CA . SER A 1 619 ? -15.828 -4.844 9.023 1 69.12 619 SER A CA 1
ATOM 4819 C C . SER A 1 619 ? -16.172 -4.941 10.5 1 69.12 619 SER A C 1
ATOM 4821 O O . SER A 1 619 ? -17.219 -5.492 10.859 1 69.12 619 SER A O 1
ATOM 4823 N N . VAL A 1 620 ? -15.289 -4.355 11.281 1 70.88 620 VAL A N 1
ATOM 4824 C CA . VAL A 1 620 ? -15.547 -4.578 12.703 1 70.88 620 VAL A CA 1
ATOM 4825 C C . VAL A 1 620 ? -16 -3.275 13.359 1 70.88 620 VAL A C 1
ATOM 4827 O O . VAL A 1 620 ? -15.609 -2.189 12.93 1 70.88 620 VAL A O 1
ATOM 4830 N N . SER A 1 621 ? -16.844 -3.4 14.305 1 67.06 621 SER A N 1
ATOM 4831 C CA . SER A 1 621 ? -17.375 -2.26 15.039 1 67.06 621 SER A CA 1
ATOM 4832 C C . SER A 1 621 ? -16.391 -1.749 16.078 1 67.06 621 SER A C 1
ATOM 4834 O O . SER A 1 621 ? -16.391 -0.562 16.406 1 67.06 621 SER A O 1
ATOM 4836 N N . ALA A 1 622 ? -15.719 -2.674 16.656 1 76.44 622 ALA A N 1
ATOM 4837 C CA . ALA A 1 622 ? -14.695 -2.33 17.641 1 76.44 622 ALA A CA 1
ATOM 4838 C C . ALA A 1 622 ? -13.375 -3.031 17.328 1 76.44 622 ALA A C 1
ATOM 4840 O O . ALA A 1 622 ? -13.367 -4.172 16.875 1 76.44 622 ALA A O 1
ATOM 4841 N N . VAL A 1 623 ? -12.344 -2.371 17.562 1 84.19 623 VAL A N 1
ATOM 4842 C CA . VAL A 1 623 ? -11.039 -2.908 17.219 1 84.19 623 VAL A CA 1
ATOM 4843 C C . VAL A 1 623 ? -10.648 -4 18.219 1 84.19 623 VAL A C 1
ATOM 4845 O O . VAL A 1 623 ? -10.398 -3.717 19.391 1 84.19 623 VAL A O 1
ATOM 4848 N N . PRO A 1 624 ? -10.594 -5.227 17.781 1 86.38 624 PRO A N 1
ATOM 4849 C CA . PRO A 1 624 ? -10.164 -6.305 18.672 1 86.38 624 PRO A CA 1
ATOM 4850 C C . PRO A 1 624 ? -8.727 -6.125 19.172 1 86.38 624 PRO A C 1
ATOM 4852 O O . PRO A 1 624 ? -7.914 -5.48 18.516 1 86.38 624 PRO A O 1
ATOM 4855 N N . GLU A 1 625 ? -8.344 -6.703 20.312 1 87.81 625 GLU A N 1
ATOM 4856 C CA . GLU A 1 625 ? -7.027 -6.551 20.922 1 87.81 625 GLU A CA 1
ATOM 4857 C C . GLU A 1 625 ? -5.93 -7.129 20.031 1 87.81 625 GLU A C 1
ATOM 4859 O O . GLU A 1 625 ? -4.809 -6.621 20.016 1 87.81 625 GLU A O 1
ATOM 4864 N N . ALA A 1 626 ? -6.25 -8.234 19.344 1 88.5 626 ALA A N 1
ATOM 4865 C CA . ALA A 1 626 ? -5.25 -8.836 18.453 1 88.5 626 ALA A CA 1
ATOM 4866 C C . ALA A 1 626 ? -4.801 -7.852 17.391 1 88.5 626 ALA A C 1
ATOM 4868 O O . ALA A 1 626 ? -3.609 -7.746 17.094 1 88.5 626 ALA A O 1
ATOM 4869 N N . GLN A 1 627 ? -5.797 -7.16 16.891 1 90.62 627 GLN A N 1
ATOM 4870 C CA . GLN A 1 627 ? -5.492 -6.176 15.867 1 90.62 627 GLN A CA 1
ATOM 4871 C C . GLN A 1 627 ? -4.82 -4.945 16.469 1 90.62 627 GLN A C 1
ATOM 4873 O O . GLN A 1 627 ? -3.941 -4.34 15.844 1 90.62 627 GLN A O 1
ATOM 4878 N N . ALA A 1 628 ? -5.195 -4.559 17.656 1 90.44 628 ALA A N 1
ATOM 4879 C CA . ALA A 1 628 ? -4.559 -3.436 18.344 1 90.44 628 ALA A CA 1
ATOM 4880 C C . ALA A 1 628 ? -3.094 -3.73 18.641 1 90.44 628 ALA A C 1
ATOM 4882 O O . ALA A 1 628 ? -2.229 -2.873 18.438 1 90.44 628 ALA A O 1
ATOM 4883 N N . SER A 1 629 ? -2.854 -4.973 19.078 1 92 629 SER A N 1
ATOM 4884 C CA . SER A 1 629 ? -1.484 -5.383 19.375 1 92 629 SER A CA 1
ATOM 4885 C C . SER A 1 629 ? -0.635 -5.422 18.109 1 92 629 SER A C 1
ATOM 4887 O O . SER A 1 629 ? 0.521 -4.996 18.109 1 92 629 SER A O 1
ATOM 4889 N N . LEU A 1 630 ? -1.172 -6.02 17.047 1 93.88 630 LEU A N 1
ATOM 4890 C CA . LEU A 1 630 ? -0.462 -6.055 15.781 1 93.88 630 LEU A CA 1
ATOM 4891 C C . LEU A 1 630 ? -0.164 -4.645 15.281 1 93.88 630 LEU A C 1
ATOM 4893 O O . LEU A 1 630 ? 0.924 -4.383 14.766 1 93.88 630 LEU A O 1
ATOM 4897 N N . TYR A 1 631 ? -1.141 -3.693 15.438 1 93.44 631 TYR A N 1
ATOM 4898 C CA . TYR A 1 631 ? -0.941 -2.299 15.062 1 93.44 631 TYR A CA 1
ATOM 4899 C C . TYR A 1 631 ? 0.229 -1.688 15.82 1 93.44 631 TYR A C 1
ATOM 4901 O O . TYR A 1 631 ? 1.094 -1.039 15.227 1 93.44 631 TYR A O 1
ATOM 4909 N N . ARG A 1 632 ? 0.332 -1.867 17.125 1 92.69 632 ARG A N 1
ATOM 4910 C CA . ARG A 1 632 ? 1.404 -1.313 17.938 1 92.69 632 ARG A CA 1
ATOM 4911 C C . ARG A 1 632 ? 2.76 -1.873 17.516 1 92.69 632 ARG A C 1
ATOM 4913 O O . ARG A 1 632 ? 3.74 -1.133 17.422 1 92.69 632 ARG A O 1
ATOM 4920 N N . ARG A 1 633 ? 2.787 -3.154 17.234 1 94.25 633 ARG A N 1
ATOM 4921 C CA . ARG A 1 633 ? 4.031 -3.771 16.781 1 94.25 633 ARG A CA 1
ATOM 4922 C C . ARG A 1 633 ? 4.457 -3.221 15.43 1 94.25 633 ARG A C 1
ATOM 4924 O O . ARG A 1 633 ? 5.637 -2.941 15.211 1 94.25 633 ARG A O 1
ATOM 4931 N N . ALA A 1 634 ? 3.49 -3.146 14.531 1 96.06 634 ALA A N 1
ATOM 4932 C CA . ALA A 1 634 ? 3.781 -2.631 13.195 1 96.06 634 ALA A CA 1
ATOM 4933 C C . ALA A 1 634 ? 4.367 -1.223 13.266 1 96.06 634 ALA A C 1
ATOM 4935 O O . ALA A 1 634 ? 5.312 -0.9 12.547 1 96.06 634 ALA A O 1
ATOM 4936 N N . VAL A 1 635 ? 3.867 -0.335 14.148 1 94 635 VAL A N 1
ATOM 4937 C CA . VAL A 1 635 ? 4.367 1.024 14.32 1 94 635 VAL A CA 1
ATOM 4938 C C . VAL A 1 635 ? 5.805 0.985 14.836 1 94 635 VAL A C 1
ATOM 4940 O O . VAL A 1 635 ? 6.664 1.722 14.352 1 94 635 VAL A O 1
ATOM 4943 N N . GLN A 1 636 ? 6.051 0.094 15.711 1 94.62 636 GLN A N 1
ATOM 4944 C CA . GLN A 1 636 ? 7.402 -0.033 16.25 1 94.62 636 GLN A CA 1
ATOM 4945 C C . GLN A 1 636 ? 8.375 -0.527 15.18 1 94.62 636 GLN A C 1
ATOM 4947 O O . GLN A 1 636 ? 9.516 -0.064 15.109 1 94.62 636 GLN A O 1
ATOM 4952 N N . TRP A 1 637 ? 7.93 -1.488 14.406 1 96.69 637 TRP A N 1
ATOM 4953 C CA . TRP A 1 637 ? 8.773 -2.004 13.328 1 96.69 637 TRP A CA 1
ATOM 4954 C C . TRP A 1 637 ? 9.109 -0.905 12.328 1 96.69 637 TRP A C 1
ATOM 4956 O O . TRP A 1 637 ? 10.258 -0.778 11.898 1 96.69 637 TRP A O 1
ATOM 4966 N N . VAL A 1 638 ? 8.102 -0.077 11.938 1 96.31 638 VAL A N 1
ATOM 4967 C CA . VAL A 1 638 ? 8.32 0.989 10.969 1 96.31 638 VAL A CA 1
ATOM 4968 C C . VAL A 1 638 ? 9.305 2.01 11.531 1 96.31 638 VAL A C 1
ATOM 4970 O O . VAL A 1 638 ? 10.195 2.486 10.82 1 96.31 638 VAL A O 1
ATOM 4973 N N . LYS A 1 639 ? 9.195 2.332 12.789 1 93.75 639 LYS A N 1
ATOM 4974 C CA . LYS A 1 639 ? 10.117 3.258 13.445 1 93.75 639 LYS A CA 1
ATOM 4975 C C . LYS A 1 639 ? 11.547 2.736 13.406 1 93.75 639 LYS A C 1
ATOM 4977 O O . LYS A 1 639 ? 12.477 3.48 13.078 1 93.75 639 LYS A O 1
ATOM 4982 N N . ARG A 1 640 ? 11.672 1.52 13.664 1 94.06 640 ARG A N 1
ATOM 4983 C CA . ARG A 1 640 ? 12.992 0.904 13.656 1 94.06 640 ARG A CA 1
ATOM 4984 C C . ARG A 1 640 ? 13.586 0.901 12.258 1 94.06 640 ARG A C 1
ATOM 4986 O O . ARG A 1 640 ? 14.789 1.117 12.086 1 94.06 640 ARG A O 1
ATOM 4993 N N . CYS A 1 641 ? 12.758 0.653 11.258 1 95.12 641 CYS A N 1
ATOM 4994 C CA . CYS A 1 641 ? 13.211 0.675 9.875 1 95.12 641 CYS A CA 1
ATOM 4995 C C . CYS A 1 641 ? 13.68 2.068 9.477 1 95.12 641 CYS A C 1
ATOM 4997 O O . CYS A 1 641 ? 14.695 2.215 8.781 1 95.12 641 CYS A O 1
ATOM 4999 N N . ILE A 1 642 ? 12.945 3.088 9.914 1 93.38 642 ILE A N 1
ATOM 5000 C CA . ILE A 1 642 ? 13.273 4.469 9.578 1 93.38 642 ILE A CA 1
ATOM 5001 C C . ILE A 1 642 ? 14.617 4.848 10.195 1 93.38 642 ILE A C 1
ATOM 5003 O O . ILE A 1 642 ? 15.477 5.422 9.531 1 93.38 642 ILE A O 1
ATOM 5007 N N . VAL A 1 643 ? 14.812 4.445 11.414 1 89.56 643 VAL A N 1
ATOM 5008 C CA . VAL A 1 643 ? 16.047 4.758 12.117 1 89.56 643 VAL A CA 1
ATOM 5009 C C . VAL A 1 643 ? 17.219 4.039 11.445 1 89.56 643 VAL A C 1
ATOM 5011 O O . VAL A 1 643 ? 18.281 4.633 11.227 1 89.56 643 VAL A O 1
ATOM 5014 N N . ALA A 1 644 ? 16.984 2.83 11.047 1 90.12 644 ALA A N 1
ATOM 5015 C CA . ALA A 1 644 ? 18.016 2.055 10.375 1 90.12 644 ALA A CA 1
ATOM 5016 C C . ALA A 1 644 ? 18.359 2.656 9.016 1 90.12 644 ALA A C 1
ATOM 5018 O O . ALA A 1 644 ? 19.531 2.764 8.656 1 90.12 644 ALA A O 1
ATOM 5019 N N . ALA A 1 645 ? 17.359 3.051 8.281 1 89.62 645 ALA A N 1
ATOM 5020 C CA . ALA A 1 645 ? 17.578 3.641 6.965 1 89.62 645 ALA A CA 1
ATOM 5021 C C . ALA A 1 645 ? 18.312 4.969 7.074 1 89.62 645 ALA A C 1
ATOM 5023 O O . ALA A 1 645 ? 19.25 5.234 6.309 1 89.62 645 ALA A O 1
ATOM 5024 N N . ALA A 1 646 ? 17.922 5.738 8.031 1 84.56 646 ALA A N 1
ATOM 5025 C CA . ALA A 1 646 ? 18.531 7.051 8.211 1 84.56 646 ALA A CA 1
ATOM 5026 C C . ALA A 1 646 ? 19.984 6.918 8.672 1 84.56 646 ALA A C 1
ATOM 5028 O O . ALA A 1 646 ? 20.844 7.711 8.273 1 84.56 646 ALA A O 1
ATOM 5029 N N . ALA A 1 647 ? 20.266 5.918 9.438 1 81.56 647 ALA A N 1
ATOM 5030 C CA . ALA A 1 647 ? 21.594 5.719 9.992 1 81.56 647 ALA A CA 1
ATOM 5031 C C . ALA A 1 647 ? 22.609 5.43 8.891 1 81.56 647 ALA A C 1
ATOM 5033 O O . ALA A 1 647 ? 23.797 5.773 9.016 1 81.56 647 ALA A O 1
ATOM 5034 N N . ILE A 1 648 ? 22.156 4.91 7.77 1 82.06 648 ILE A N 1
ATOM 5035 C CA . ILE A 1 648 ? 23.094 4.543 6.715 1 82.06 648 ILE A CA 1
ATOM 5036 C C . ILE A 1 648 ? 22.969 5.512 5.543 1 82.06 648 ILE A C 1
ATOM 5038 O O . ILE A 1 648 ? 23.516 5.273 4.469 1 82.06 648 ILE A O 1
ATOM 5042 N N . GLY A 1 649 ? 22.172 6.5 5.766 1 77.38 649 GLY A N 1
ATOM 5043 C CA . GLY A 1 649 ? 22.016 7.52 4.742 1 77.38 649 GLY A CA 1
ATOM 5044 C C . GLY A 1 649 ? 21.062 7.109 3.633 1 77.38 649 GLY A C 1
ATOM 5045 O O . GLY A 1 649 ? 21.172 7.602 2.508 1 77.38 649 GLY A O 1
ATOM 5046 N N . GLY A 1 650 ? 20.172 6.133 3.932 1 80.94 650 GLY A N 1
ATOM 5047 C CA . GLY A 1 650 ? 19.172 5.73 2.963 1 80.94 650 GLY A CA 1
ATOM 5048 C C . GLY A 1 650 ? 17.969 6.66 2.938 1 80.94 650 GLY A C 1
ATOM 5049 O O . GLY A 1 650 ? 17.828 7.535 3.795 1 80.94 650 GLY A O 1
ATOM 5050 N N . ASP A 1 651 ? 17.141 6.523 1.905 1 83.38 651 ASP A N 1
ATOM 5051 C CA . ASP A 1 651 ? 15.922 7.324 1.764 1 83.38 651 ASP A CA 1
ATOM 5052 C C . ASP A 1 651 ? 14.75 6.691 2.514 1 83.38 651 ASP A C 1
ATOM 5054 O O . ASP A 1 651 ? 14.211 5.672 2.082 1 83.38 651 ASP A O 1
ATOM 5058 N N . PRO A 1 652 ? 14.289 7.285 3.529 1 90 652 PRO A N 1
ATOM 5059 C CA . PRO A 1 652 ? 13.203 6.691 4.312 1 90 652 PRO A CA 1
ATOM 5060 C C . PRO A 1 652 ? 11.82 7.156 3.848 1 90 652 PRO A C 1
ATOM 5062 O O . PRO A 1 652 ? 10.828 6.918 4.535 1 90 652 PRO A O 1
ATOM 5065 N N . SER A 1 653 ? 11.648 7.789 2.715 1 89.38 653 SER A N 1
ATOM 5066 C CA . SER A 1 653 ? 10.391 8.398 2.279 1 89.38 653 SER A CA 1
ATOM 5067 C C . SER A 1 653 ? 9.281 7.367 2.182 1 89.38 653 SER A C 1
ATOM 5069 O O . SER A 1 653 ? 8.164 7.598 2.662 1 89.38 653 SER A O 1
ATOM 5071 N N . SER A 1 654 ? 9.641 6.203 1.628 1 91.31 654 SER A N 1
ATOM 5072 C CA . SER A 1 654 ? 8.617 5.172 1.48 1 91.31 654 SER A CA 1
ATOM 5073 C C . SER A 1 654 ? 8.172 4.641 2.838 1 91.31 654 SER A C 1
ATOM 5075 O O . SER A 1 654 ? 7.02 4.238 3.002 1 91.31 654 SER A O 1
ATOM 5077 N N . LEU A 1 655 ? 9.086 4.625 3.766 1 94.38 655 LEU A N 1
ATOM 5078 C CA . LEU A 1 655 ? 8.766 4.148 5.105 1 94.38 655 LEU A CA 1
ATOM 5079 C C . LEU A 1 655 ? 7.895 5.16 5.844 1 94.38 655 LEU A C 1
ATOM 5081 O O . LEU A 1 655 ? 6.988 4.781 6.594 1 94.38 655 LEU A O 1
ATOM 5085 N N . TRP A 1 656 ? 8.141 6.434 5.617 1 94 656 TRP A N 1
ATOM 5086 C CA . TRP A 1 656 ? 7.27 7.465 6.172 1 94 656 TRP A CA 1
ATOM 5087 C C . TRP A 1 656 ? 5.848 7.328 5.629 1 94 656 TRP A C 1
ATOM 5089 O O . TRP A 1 656 ? 4.875 7.473 6.375 1 94 656 TRP A O 1
ATOM 5099 N N . ASP A 1 657 ? 5.785 7.055 4.348 1 93.75 657 ASP A N 1
ATOM 5100 C CA . ASP A 1 657 ? 4.48 6.832 3.734 1 93.75 657 ASP A CA 1
ATOM 5101 C C . ASP A 1 657 ? 3.77 5.641 4.371 1 93.75 657 ASP A C 1
ATOM 5103 O O . ASP A 1 657 ? 2.562 5.691 4.621 1 93.75 657 ASP A O 1
ATOM 5107 N N . GLU A 1 658 ? 4.543 4.609 4.578 1 94.75 658 GLU A N 1
ATOM 5108 C CA . GLU A 1 658 ? 3.969 3.42 5.203 1 94.75 658 GLU A CA 1
ATOM 5109 C C . GLU A 1 658 ? 3.438 3.73 6.598 1 94.75 658 GLU A C 1
ATOM 5111 O O . GLU A 1 658 ? 2.359 3.268 6.977 1 94.75 658 GLU A O 1
ATOM 5116 N N . TRP A 1 659 ? 4.18 4.492 7.355 1 94.81 659 TRP A N 1
ATOM 5117 C CA . TRP A 1 659 ? 3.738 4.855 8.695 1 94.81 659 TRP A CA 1
ATOM 5118 C C . TRP A 1 659 ? 2.473 5.703 8.641 1 94.81 659 TRP A C 1
ATOM 5120 O O . TRP A 1 659 ? 1.525 5.465 9.398 1 94.81 659 TRP A O 1
ATOM 5130 N N . SER A 1 660 ? 2.449 6.637 7.777 1 93.75 660 SER A N 1
ATOM 5131 C CA . SER A 1 660 ? 1.27 7.48 7.602 1 93.75 660 SER A CA 1
ATOM 5132 C C . SER A 1 660 ? 0.059 6.656 7.176 1 93.75 660 SER A C 1
ATOM 5134 O O . SER A 1 660 ? -1.06 6.902 7.633 1 93.75 660 SER A O 1
ATOM 5136 N N . GLY A 1 661 ? 0.329 5.695 6.301 1 92.31 661 GLY A N 1
ATOM 5137 C CA . GLY A 1 661 ? -0.741 4.801 5.891 1 92.31 661 GLY A CA 1
ATOM 5138 C C . GLY A 1 661 ? -1.274 3.949 7.027 1 92.31 661 GLY A C 1
ATOM 5139 O O . GLY A 1 661 ? -2.48 3.715 7.121 1 92.31 661 GLY A O 1
ATOM 5140 N N . LEU A 1 662 ? -0.407 3.549 7.824 1 93.81 662 LEU A N 1
ATOM 5141 C CA . LEU A 1 662 ? -0.76 2.695 8.953 1 93.81 662 LEU A CA 1
ATOM 5142 C C . LEU A 1 662 ? -1.642 3.445 9.945 1 93.81 662 LEU A C 1
ATOM 5144 O O . LEU A 1 662 ? -2.646 2.91 10.414 1 93.81 662 LEU A O 1
ATOM 5148 N N . VAL A 1 663 ? -1.359 4.719 10.219 1 92.25 663 VAL A N 1
ATOM 5149 C CA . VAL A 1 663 ? -2.08 5.48 11.234 1 92.25 663 VAL A CA 1
ATOM 5150 C C . VAL A 1 663 ? -3.359 6.059 10.633 1 92.25 663 VAL A C 1
ATOM 5152 O O . VAL A 1 663 ? -4.23 6.547 11.359 1 92.25 663 VAL A O 1
ATOM 5155 N N . SER A 1 664 ? -3.506 5.969 9.305 1 92.19 664 SER A N 1
ATOM 5156 C CA . SER A 1 664 ? -4.672 6.531 8.633 1 92.19 664 SER A CA 1
ATOM 5157 C C . SER A 1 664 ? -5.672 5.441 8.258 1 92.19 664 SER A C 1
ATOM 5159 O O . SER A 1 664 ? -6.566 5.668 7.445 1 92.19 664 SER A O 1
ATOM 5161 N N . ILE A 1 665 ? -5.512 4.273 8.797 1 91.06 665 ILE A N 1
ATOM 5162 C CA . ILE A 1 665 ? -6.469 3.205 8.531 1 91.06 665 ILE A CA 1
ATOM 5163 C C . ILE A 1 665 ? -7.824 3.562 9.133 1 91.06 665 ILE A C 1
ATOM 5165 O O . ILE A 1 665 ? -7.938 3.773 10.344 1 91.06 665 ILE A O 1
ATOM 5169 N N . PRO A 1 666 ? -8.844 3.617 8.367 1 88.75 666 PRO A N 1
ATOM 5170 C CA . PRO A 1 666 ? -10.164 3.971 8.891 1 88.75 666 PRO A CA 1
ATOM 5171 C C . PRO A 1 666 ? -10.836 2.818 9.641 1 88.75 666 PRO A C 1
ATOM 5173 O O . PRO A 1 666 ? -10.672 1.655 9.258 1 88.75 666 PRO A O 1
ATOM 5176 N N . VAL A 1 667 ? -11.555 3.164 10.695 1 86.25 667 VAL A N 1
ATOM 5177 C CA . VAL A 1 667 ? -12.391 2.223 11.43 1 86.25 667 VAL A CA 1
ATOM 5178 C C . VAL A 1 667 ? -13.859 2.596 11.258 1 86.25 667 VAL A C 1
ATOM 5180 O O . VAL A 1 667 ? -14.266 3.715 11.586 1 86.25 667 VAL A O 1
ATOM 5183 N N . PHE A 1 668 ? -14.609 1.743 10.625 1 73.06 668 PHE A N 1
ATOM 5184 C CA . PHE A 1 668 ? -16.016 2.045 10.383 1 73.06 668 PHE A CA 1
ATOM 5185 C C . PHE A 1 668 ? -16.891 1.44 11.469 1 73.06 668 PHE A C 1
ATOM 5187 O O . PHE A 1 668 ? -16.703 0.289 11.859 1 73.06 668 PHE A O 1
ATOM 5194 N N . ALA A 1 669 ? -17.531 2.289 12.422 1 61 669 ALA A N 1
ATOM 5195 C CA . ALA A 1 669 ? -18.438 1.791 13.461 1 61 669 ALA A CA 1
ATOM 5196 C C . ALA A 1 669 ? -19.703 1.2 12.852 1 61 669 ALA A C 1
ATOM 5198 O O . ALA A 1 669 ? -20.172 1.656 11.805 1 61 669 ALA A O 1
ATOM 5199 N N . ALA A 1 670 ? -20.188 -0.015 13.266 1 52.31 670 ALA A N 1
ATOM 5200 C CA . ALA A 1 670 ? -21.375 -0.766 12.859 1 52.31 670 ALA A CA 1
ATOM 5201 C C . ALA A 1 670 ? -22.594 0.133 12.828 1 52.31 670 ALA A C 1
ATOM 5203 O O . ALA A 1 670 ? -23.5 -0.062 12 1 52.31 670 ALA A O 1
ATOM 5204 N N . GLU A 1 671 ? -22.844 0.92 13.891 1 51.66 671 GLU A N 1
ATOM 5205 C CA . GLU A 1 671 ? -24.172 1.517 14.016 1 51.66 671 GLU A CA 1
ATOM 5206 C C . GLU A 1 671 ? -24.547 2.316 12.766 1 51.66 671 GLU A C 1
ATOM 5208 O O . GLU A 1 671 ? -25.688 2.73 12.602 1 51.66 671 GLU A O 1
ATOM 5213 N N . GLN A 1 672 ? -23.562 2.689 12.141 1 45.75 672 GLN A N 1
ATOM 5214 C CA . GLN A 1 672 ? -23.875 3.613 11.055 1 45.75 672 GLN A CA 1
ATOM 5215 C C . GLN A 1 672 ? -24.578 2.893 9.906 1 45.75 672 GLN A C 1
ATOM 5217 O O . GLN A 1 672 ? -25.031 3.527 8.953 1 45.75 672 GLN A O 1
ATOM 5222 N N . HIS A 1 673 ? -24.5 1.579 9.875 1 41.81 673 HIS A N 1
ATOM 5223 C CA . HIS A 1 673 ? -25.141 0.82 8.805 1 41.81 673 HIS A CA 1
ATOM 5224 C C . HIS A 1 673 ? -26.656 0.854 8.922 1 41.81 673 HIS A C 1
ATOM 5226 O O . HIS A 1 673 ? -27.375 0.317 8.07 1 41.81 673 HIS A O 1
ATOM 5232 N N . SER A 1 674 ? -27.219 1.078 10.039 1 38.69 674 SER A N 1
ATOM 5233 C CA . SER A 1 674 ? -28.641 0.779 10.031 1 38.69 674 SER A CA 1
ATOM 5234 C C . SER A 1 674 ? -29.391 1.664 9.039 1 38.69 674 SER A C 1
ATOM 5236 O O . SER A 1 674 ? -30.562 1.438 8.766 1 38.69 674 SER A O 1
ATOM 5238 N N . SER A 1 675 ? -29.219 3.023 9.156 1 38.34 675 SER A N 1
ATOM 5239 C CA . SER A 1 675 ? -30.25 3.652 8.328 1 38.34 675 SER A CA 1
ATOM 5240 C C . SER A 1 675 ? -29.922 3.518 6.844 1 38.34 675 SER A C 1
ATOM 5242 O O . SER A 1 675 ? -28.75 3.428 6.465 1 38.34 675 SER A O 1
ATOM 5244 N N . GLY A 1 676 ? -30.656 2.791 5.984 1 38.31 676 GLY A N 1
ATOM 5245 C CA . GLY A 1 676 ? -30.797 2.482 4.574 1 38.31 676 GLY A CA 1
ATOM 5246 C C . GLY A 1 676 ? -29.875 3.301 3.684 1 38.31 676 GLY A C 1
ATOM 5247 O O . GLY A 1 676 ? -29.891 3.143 2.461 1 38.31 676 GLY A O 1
ATOM 5248 N N . GLU A 1 677 ? -29.703 4.613 3.936 1 38.94 677 GLU A N 1
ATOM 5249 C CA . GLU A 1 677 ? -29.047 5.461 2.936 1 38.94 677 GLU A CA 1
ATOM 5250 C C . GLU A 1 677 ? -27.562 5.164 2.838 1 38.94 677 GLU A C 1
ATOM 5252 O O . GLU A 1 677 ? -26.922 4.809 3.832 1 38.94 677 GLU A O 1
ATOM 5257 N N . SER A 1 678 ? -27.094 4.66 1.796 1 43.47 678 SER A N 1
ATOM 5258 C CA . SER A 1 678 ? -25.688 4.461 1.421 1 43.47 678 SER A CA 1
ATOM 5259 C C . SER A 1 678 ? -24.781 5.418 2.172 1 43.47 678 SER A C 1
ATOM 5261 O O . SER A 1 678 ? -24.906 6.641 2.039 1 43.47 678 SER A O 1
ATOM 5263 N N . PRO A 1 679 ? -24.266 5.277 3.354 1 43.25 679 PRO A N 1
ATOM 5264 C CA . PRO A 1 679 ? -23.641 6.27 4.223 1 43.25 679 PRO A CA 1
ATOM 5265 C C . PRO A 1 679 ? -22.469 6.98 3.545 1 43.25 679 PRO A C 1
ATOM 5267 O O . PRO A 1 679 ? -21.359 6.438 3.488 1 43.25 679 PRO A O 1
ATOM 5270 N N . ARG A 1 680 ? -22.469 7.445 2.42 1 48.75 680 ARG A N 1
ATOM 5271 C CA . ARG A 1 680 ? -21.406 8.375 2.082 1 48.75 680 ARG A CA 1
ATOM 5272 C C . ARG A 1 680 ? -21.016 9.234 3.285 1 48.75 680 ARG A C 1
ATOM 5274 O O . ARG A 1 680 ? -21.828 10.023 3.77 1 48.75 680 ARG A O 1
ATOM 5281 N N . ARG A 1 681 ? -20.172 8.703 4.066 1 55.97 681 ARG A N 1
ATOM 5282 C CA . ARG A 1 681 ? -19.766 9.297 5.336 1 55.97 681 ARG A CA 1
ATOM 5283 C C . ARG A 1 681 ? -19.297 10.734 5.141 1 55.97 681 ARG A C 1
ATOM 5285 O O . ARG A 1 681 ? -18.391 10.984 4.344 1 55.97 681 ARG A O 1
ATOM 5292 N N . PHE A 1 682 ? -20.172 11.734 5.344 1 64.5 682 PHE A N 1
ATOM 5293 C CA . PHE A 1 682 ? -19.938 13.164 5.172 1 64.5 682 PHE A CA 1
ATOM 5294 C C . PHE A 1 682 ? -18.891 13.664 6.164 1 64.5 682 PHE A C 1
ATOM 5296 O O . PHE A 1 682 ? -18.406 14.789 6.047 1 64.5 682 PHE A O 1
ATOM 5303 N N . TYR A 1 683 ? -18.594 12.766 7.133 1 79.56 683 TYR A N 1
ATOM 5304 C CA . TYR A 1 683 ? -17.578 13.242 8.078 1 79.56 683 TYR A CA 1
ATOM 5305 C C . TYR A 1 683 ? -16.422 12.25 8.195 1 79.56 683 TYR A C 1
ATOM 5307 O O . TYR A 1 683 ? -16.578 11.078 7.848 1 79.56 683 TYR A O 1
ATOM 5315 N N . PRO A 1 684 ? -15.281 12.672 8.508 1 84.31 684 PRO A N 1
ATOM 5316 C CA . PRO A 1 684 ? -14.094 11.82 8.586 1 84.31 684 PRO A CA 1
ATOM 5317 C C . PRO A 1 684 ? -14.273 10.648 9.547 1 84.31 684 PRO A C 1
ATOM 5319 O O . PRO A 1 684 ? -14.773 10.828 10.664 1 84.31 684 PRO A O 1
ATOM 5322 N N . PRO A 1 685 ? -13.945 9.469 9.023 1 85.12 685 PRO A N 1
ATOM 5323 C CA . PRO A 1 685 ? -14.039 8.312 9.914 1 85.12 685 PRO A CA 1
ATOM 5324 C C . PRO A 1 685 ? -12.961 8.32 10.992 1 85.12 685 PRO A C 1
ATOM 5326 O O . PRO A 1 685 ? -11.953 9.016 10.867 1 85.12 685 PRO A O 1
ATOM 5329 N N . ALA A 1 686 ? -13.266 7.543 12.086 1 87.75 686 ALA A N 1
ATOM 5330 C CA . ALA A 1 686 ? -12.227 7.336 13.086 1 87.75 686 ALA A CA 1
ATOM 5331 C C . ALA A 1 686 ? -11.047 6.566 12.508 1 87.75 686 ALA A C 1
ATOM 5333 O O . ALA A 1 686 ? -11.227 5.633 11.719 1 87.75 686 ALA A O 1
ATOM 5334 N N . LEU A 1 687 ? -9.883 6.969 12.828 1 89.81 687 LEU A N 1
ATOM 5335 C CA . LEU A 1 687 ? -8.672 6.293 12.367 1 89.81 687 LEU A CA 1
ATOM 5336 C C . LEU A 1 687 ? -8.156 5.336 13.438 1 89.81 687 LEU A C 1
ATOM 5338 O O . LEU A 1 687 ? -8.211 5.641 14.633 1 89.81 687 LEU A O 1
ATOM 5342 N N . LEU A 1 688 ? -7.613 4.246 13.031 1 87.56 688 LEU A N 1
ATOM 5343 C CA . LEU A 1 688 ? -7.211 3.145 13.898 1 87.56 688 LEU A CA 1
ATOM 5344 C C . LEU A 1 688 ? -6.234 3.621 14.969 1 87.56 688 LEU A C 1
ATOM 5346 O O . LEU A 1 688 ? -6.344 3.23 16.125 1 87.56 688 LEU A O 1
ATOM 5350 N N . GLY A 1 689 ? -5.305 4.465 14.586 1 84.38 689 GLY A N 1
ATOM 5351 C CA . GLY A 1 689 ? -4.293 4.934 15.516 1 84.38 689 GLY A CA 1
ATOM 5352 C C . GLY A 1 689 ? -4.871 5.68 16.703 1 84.38 689 GLY A C 1
ATOM 5353 O O . GLY A 1 689 ? -4.273 5.715 17.781 1 84.38 689 GLY A O 1
ATOM 5354 N N . TYR A 1 690 ? -6.047 6.219 16.5 1 83.69 690 TYR A N 1
ATOM 5355 C CA . TYR A 1 690 ? -6.691 7.008 17.547 1 83.69 690 TYR A CA 1
ATOM 5356 C C . TYR A 1 690 ? -7.762 6.195 18.266 1 83.69 690 TYR A C 1
ATOM 5358 O O . TYR A 1 690 ? -8.273 6.609 19.312 1 83.69 690 TYR A O 1
ATOM 5366 N N . ALA A 1 691 ? -8.109 5.062 17.656 1 81.44 691 ALA A N 1
ATOM 5367 C CA . ALA A 1 691 ? -9.133 4.199 18.234 1 81.44 691 ALA A CA 1
ATOM 5368 C C . ALA A 1 691 ? -8.508 3.178 19.188 1 81.44 691 ALA A C 1
ATOM 5370 O O . ALA A 1 691 ? -9.203 2.58 20.016 1 81.44 691 ALA A O 1
ATOM 5371 N N . ILE A 1 692 ? -7.266 2.924 19 1 80.25 692 ILE A N 1
ATOM 5372 C CA . ILE A 1 692 ? -6.57 1.947 19.844 1 80.25 692 ILE A CA 1
ATOM 5373 C C . ILE A 1 692 ? -6.152 2.596 21.156 1 80.25 692 ILE A C 1
ATOM 5375 O O . ILE A 1 692 ? -5.488 3.637 21.156 1 80.25 692 ILE A O 1
ATOM 5379 N N . PRO A 1 693 ? -6.715 2.094 22.281 1 66.88 693 PRO A N 1
ATOM 5380 C CA . PRO A 1 693 ? -6.387 2.688 23.578 1 66.88 693 PRO A CA 1
ATOM 5381 C C . PRO A 1 693 ? -4.902 2.568 23.922 1 66.88 693 PRO A C 1
ATOM 5383 O O . PRO A 1 693 ? -4.242 1.612 23.5 1 66.88 693 PRO A O 1
ATOM 5386 N N . ALA A 1 694 ? -4.336 3.518 24.453 1 58.25 694 ALA A N 1
ATOM 5387 C CA . ALA A 1 694 ? -2.943 3.459 24.906 1 58.25 694 ALA A CA 1
ATOM 5388 C C . ALA A 1 694 ? -2.787 2.51 26.094 1 58.25 694 ALA A C 1
ATOM 5390 O O . ALA A 1 694 ? -3.707 2.357 26.891 1 58.25 694 ALA A O 1
ATOM 5391 N N . THR A 1 695 ? -2.156 1.26 26.016 1 52.75 695 THR A N 1
ATOM 5392 C CA . THR A 1 695 ? -2.008 0.261 27.078 1 52.75 695 THR A CA 1
ATOM 5393 C C . THR A 1 695 ? -1.751 0.93 28.422 1 52.75 695 THR A C 1
ATOM 5395 O O . THR A 1 695 ? -1.568 0.249 29.438 1 52.75 695 THR A O 1
ATOM 5398 N N . GLY A 1 696 ? -1.262 2.008 28.719 1 44.88 696 GLY A N 1
ATOM 5399 C CA . GLY A 1 696 ? -0.854 2.305 30.094 1 44.88 696 GLY A CA 1
ATOM 5400 C C . GLY A 1 696 ? -2.025 2.539 31.016 1 44.88 696 GLY A C 1
ATOM 5401 O O . GLY A 1 696 ? -3.102 2.949 30.594 1 44.88 696 GLY A O 1
ATOM 5402 N N . ARG A 1 697 ? -2.172 1.867 32.312 1 41.06 697 ARG A N 1
ATOM 5403 C CA . ARG A 1 697 ? -3.074 1.792 33.438 1 41.06 697 ARG A CA 1
ATOM 5404 C C . ARG A 1 697 ? -3.768 3.129 33.688 1 41.06 697 ARG A C 1
ATOM 5406 O O . ARG A 1 697 ? -4.938 3.168 34.062 1 41.06 697 ARG A O 1
ATOM 5413 N N . GLY A 1 698 ? -3.158 4.086 34.438 1 37.34 698 GLY A N 1
ATOM 5414 C CA . GLY A 1 698 ? -3.771 5.125 35.25 1 37.34 698 GLY A CA 1
ATOM 5415 C C . GLY A 1 698 ? -4.516 6.164 34.438 1 37.34 698 GLY A C 1
ATOM 5416 O O . GLY A 1 698 ? -4.496 6.125 33.219 1 37.34 698 GLY A O 1
ATOM 5417 N N . ARG A 1 699 ? -5.18 7.223 35.156 1 42.44 699 ARG A N 1
ATOM 5418 C CA . ARG A 1 699 ? -5.891 8.461 34.875 1 42.44 699 ARG A CA 1
ATOM 5419 C C . ARG A 1 699 ? -5.348 9.133 33.594 1 42.44 699 ARG A C 1
ATOM 5421 O O . ARG A 1 699 ? -5.82 10.203 33.219 1 42.44 699 ARG A O 1
ATOM 5428 N N . ALA A 1 700 ? -4.219 8.734 33 1 41.94 700 ALA A N 1
ATOM 5429 C CA . ALA A 1 700 ? -3.342 9.289 31.969 1 41.94 700 ALA A CA 1
ATOM 5430 C C . ALA A 1 700 ? -3.863 8.977 30.578 1 41.94 700 ALA A C 1
ATOM 5432 O O . ALA A 1 700 ? -3.156 9.172 29.578 1 41.94 700 ALA A O 1
ATOM 5433 N N . SER A 1 701 ? -4.852 8.391 30.328 1 45.34 701 SER A N 1
ATOM 5434 C CA . SER A 1 701 ? -5.422 7.875 29.094 1 45.34 701 SER A CA 1
ATOM 5435 C C . SER A 1 701 ? -5.746 9.008 28.125 1 45.34 701 SER A C 1
ATOM 5437 O O . SER A 1 701 ? -5.539 8.867 26.906 1 45.34 701 SER A O 1
ATOM 5439 N N . ARG A 1 702 ? -6.461 10.023 28.625 1 47 702 ARG A N 1
ATOM 5440 C CA . ARG A 1 702 ? -6.906 11.117 27.766 1 47 702 ARG A CA 1
ATOM 5441 C C . ARG A 1 702 ? -5.719 11.906 27.234 1 47 702 ARG A C 1
ATOM 5443 O O . ARG A 1 702 ? -5.777 12.445 26.125 1 47 702 ARG A O 1
ATOM 5450 N N . GLN A 1 703 ? -4.688 11.977 28.109 1 47.88 703 GLN A N 1
ATOM 5451 C CA . GLN A 1 703 ? -3.488 12.703 27.688 1 47.88 703 GLN A CA 1
ATOM 5452 C C . GLN A 1 703 ? -2.742 11.945 26.594 1 47.88 703 GLN A C 1
ATOM 5454 O O . GLN A 1 703 ? -2.15 12.555 25.703 1 47.88 703 GLN A O 1
ATOM 5459 N N . THR A 1 704 ? -2.943 10.641 26.688 1 48.97 704 THR A N 1
ATOM 5460 C CA . THR A 1 704 ? -2.188 9.797 25.766 1 48.97 704 THR A CA 1
ATOM 5461 C C . THR A 1 704 ? -2.781 9.867 24.359 1 48.97 704 THR A C 1
ATOM 5463 O O . THR A 1 704 ? -2.057 9.758 23.375 1 48.97 704 THR A O 1
ATOM 5466 N N . ALA A 1 705 ? -4.07 10.141 24.406 1 52.84 705 ALA A N 1
ATOM 5467 C CA . ALA A 1 705 ? -4.668 10.203 23.078 1 52.84 705 ALA A CA 1
ATOM 5468 C C . ALA A 1 705 ? -4.195 11.438 22.312 1 52.84 705 ALA A C 1
ATOM 5470 O O . ALA A 1 705 ? -4.082 11.406 21.094 1 52.84 705 ALA A O 1
ATOM 5471 N N . ALA A 1 706 ? -3.861 12.484 23.203 1 55.06 706 ALA A N 1
ATOM 5472 C CA . ALA A 1 706 ? -3.48 13.727 22.547 1 55.06 706 ALA A CA 1
ATOM 5473 C C . ALA A 1 706 ? -2.084 13.625 21.938 1 55.06 706 ALA A C 1
ATOM 5475 O O . ALA A 1 706 ? -1.698 14.445 21.109 1 55.06 706 ALA A O 1
ATOM 5476 N N . SER A 1 707 ? -1.358 12.484 22.484 1 58.12 707 SER A N 1
ATOM 5477 C CA . SER A 1 707 ? -0.035 12.234 21.922 1 58.12 707 SER A CA 1
ATOM 5478 C C . SER A 1 707 ? 0.004 10.914 21.156 1 58.12 707 SER A C 1
ATOM 5480 O O . SER A 1 707 ? -0.265 9.852 21.734 1 58.12 707 SER A O 1
ATOM 5482 N N . GLY A 1 708 ? -0.591 10.938 19.859 1 64 708 GLY A N 1
ATOM 5483 C CA . GLY A 1 708 ? -0.537 9.711 19.078 1 64 708 GLY A CA 1
ATOM 5484 C C . GLY A 1 708 ? -1.01 9.891 17.656 1 64 708 GLY A C 1
ATOM 5485 O O . GLY A 1 708 ? -1.213 11.023 17.203 1 64 708 GLY A O 1
ATOM 5486 N N . GLY A 1 709 ? -0.761 8.969 17.016 1 81.12 709 GLY A N 1
ATOM 5487 C CA . GLY A 1 709 ? -1.227 8.969 15.633 1 81.12 709 GLY A CA 1
ATOM 5488 C C . GLY A 1 709 ? -0.348 9.789 14.703 1 81.12 709 GLY A C 1
ATOM 5489 O O . GLY A 1 709 ? 0.871 9.602 14.672 1 81.12 709 GLY A O 1
ATOM 5490 N N . LEU A 1 710 ? -0.902 10.734 14.031 1 86.25 710 LEU A N 1
ATOM 5491 C CA . LEU A 1 710 ? -0.227 11.547 13.023 1 86.25 710 LEU A CA 1
ATOM 5492 C C . LEU A 1 710 ? 0.751 12.516 13.672 1 86.25 710 LEU A C 1
ATOM 5494 O O . LEU A 1 710 ? 1.775 12.859 13.078 1 86.25 710 LEU A O 1
ATOM 5498 N N . ASP A 1 711 ? 0.501 12.859 14.945 1 83.5 711 ASP A N 1
ATOM 5499 C CA . ASP A 1 711 ? 1.397 13.742 15.688 1 83.5 711 ASP A CA 1
ATOM 5500 C C . ASP A 1 711 ? 2.73 13.062 15.969 1 83.5 711 ASP A C 1
ATOM 5502 O O . ASP A 1 711 ? 3.791 13.68 15.859 1 83.5 711 ASP A O 1
ATOM 5506 N N . ASP A 1 712 ? 2.639 11.844 16.234 1 85.81 712 ASP A N 1
ATOM 5507 C CA . ASP A 1 712 ? 3.854 11.078 16.484 1 85.81 712 ASP A CA 1
ATOM 5508 C C . ASP A 1 712 ? 4.715 10.992 15.227 1 85.81 712 ASP A C 1
ATOM 5510 O O . ASP A 1 712 ? 5.945 11.047 15.305 1 85.81 712 ASP A O 1
ATOM 5514 N N . VAL A 1 713 ? 4.078 10.805 14.117 1 89.31 713 VAL A N 1
ATOM 5515 C CA . VAL A 1 713 ? 4.801 10.719 12.852 1 89.31 713 VAL A CA 1
ATOM 5516 C C . VAL A 1 713 ? 5.594 12 12.625 1 89.31 713 VAL A C 1
ATOM 5518 O O . VAL A 1 713 ? 6.777 11.953 12.273 1 89.31 713 VAL A O 1
ATOM 5521 N N . CYS A 1 714 ? 4.977 13.117 12.859 1 87.94 714 CYS A N 1
ATOM 5522 C CA . CYS A 1 714 ? 5.621 14.406 12.609 1 87.94 714 CYS A CA 1
ATOM 5523 C C . CYS A 1 714 ? 6.758 14.648 13.586 1 87.94 714 CYS A C 1
ATOM 5525 O O . CYS A 1 714 ? 7.82 15.141 13.203 1 87.94 714 CYS A O 1
ATOM 5527 N N . TRP A 1 715 ? 6.586 14.234 14.844 1 86.12 715 TRP A N 1
ATOM 5528 C CA . TRP A 1 715 ? 7.641 14.398 15.844 1 86.12 715 TRP A CA 1
ATOM 5529 C C . TRP A 1 715 ? 8.836 13.516 15.516 1 86.12 715 TRP A C 1
ATOM 5531 O O . TRP A 1 715 ? 9.984 13.961 15.602 1 86.12 715 TRP A O 1
ATOM 5541 N N . GLU A 1 716 ? 8.516 12.336 15.117 1 87.75 716 GLU A N 1
ATOM 5542 C CA . GLU A 1 716 ? 9.602 11.414 14.789 1 87.75 716 GLU A CA 1
ATOM 5543 C C . GLU A 1 716 ? 10.344 11.859 13.539 1 87.75 716 GLU A C 1
ATOM 5545 O O . GLU A 1 716 ? 11.555 11.672 13.43 1 87.75 716 GLU A O 1
ATOM 5550 N N . ARG A 1 717 ? 9.641 12.328 12.602 1 88.56 717 ARG A N 1
ATOM 5551 C CA . ARG A 1 717 ? 10.266 12.836 11.391 1 88.56 717 ARG A CA 1
ATOM 5552 C C . ARG A 1 717 ? 11.266 13.945 11.719 1 88.56 717 ARG A C 1
ATOM 5554 O O . ARG A 1 717 ? 12.375 13.969 11.172 1 88.56 717 ARG A O 1
ATOM 5561 N N . ARG A 1 718 ? 10.992 14.758 12.578 1 84.81 718 ARG A N 1
ATOM 5562 C CA . ARG A 1 718 ? 11.875 15.844 12.984 1 84.81 718 ARG A CA 1
ATOM 5563 C C . ARG A 1 718 ? 13.086 15.312 13.742 1 84.81 718 ARG A C 1
ATOM 5565 O O . ARG A 1 718 ? 14.211 15.766 13.523 1 84.81 718 ARG A O 1
ATOM 5572 N N . THR A 1 719 ? 12.75 14.406 14.57 1 83.06 719 THR A N 1
ATOM 5573 C CA . THR A 1 719 ? 13.836 13.82 15.344 1 83.06 719 THR A CA 1
ATOM 5574 C C . THR A 1 719 ? 14.867 13.172 14.414 1 83.06 719 THR A C 1
ATOM 5576 O O . THR A 1 719 ? 16.078 13.359 14.594 1 83.06 719 THR A O 1
ATOM 5579 N N . VAL A 1 720 ? 14.375 12.492 13.484 1 84.06 720 VAL A N 1
ATOM 5580 C CA . VAL A 1 720 ? 15.258 11.805 12.547 1 84.06 720 VAL A CA 1
ATOM 5581 C C . VAL A 1 720 ? 16.016 12.836 11.703 1 84.06 720 VAL A C 1
ATOM 5583 O O . VAL A 1 720 ? 17.219 12.703 11.477 1 84.06 720 VAL A O 1
ATOM 5586 N N . ALA A 1 721 ? 15.336 13.844 11.25 1 80.75 721 ALA A N 1
ATOM 5587 C CA . ALA A 1 721 ? 15.977 14.891 10.453 1 80.75 721 ALA A CA 1
ATOM 5588 C C . ALA A 1 721 ? 17.078 15.578 11.242 1 80.75 721 ALA A C 1
ATOM 5590 O O . ALA A 1 721 ? 18.156 15.875 10.695 1 80.75 721 ALA A O 1
ATOM 5591 N N . LYS A 1 722 ? 16.922 15.805 12.492 1 76.94 722 LYS A N 1
ATOM 5592 C CA . LYS A 1 722 ? 17.922 16.422 13.352 1 76.94 722 LYS A CA 1
ATOM 5593 C C . LYS A 1 722 ? 19.141 15.508 13.508 1 76.94 722 LYS A C 1
ATOM 5595 O O . LYS A 1 722 ? 20.281 15.969 13.484 1 76.94 722 LYS A O 1
ATOM 5600 N N . ALA A 1 723 ? 18.812 14.328 13.656 1 76.5 723 ALA A N 1
ATOM 5601 C CA . ALA A 1 723 ? 19.891 13.359 13.828 1 76.5 723 ALA A CA 1
ATOM 5602 C C . ALA A 1 723 ? 20.766 13.273 12.578 1 76.5 723 ALA A C 1
ATOM 5604 O O . ALA A 1 723 ? 21.984 13.203 12.664 1 76.5 723 ALA A O 1
ATOM 5605 N N . VAL A 1 724 ? 20.172 13.32 11.492 1 74.75 724 VAL A N 1
ATOM 5606 C CA . VAL A 1 724 ? 20.906 13.234 10.234 1 74.75 724 VAL A CA 1
ATOM 5607 C C . VAL A 1 724 ? 21.734 14.492 10.031 1 74.75 724 VAL A C 1
ATOM 5609 O O . VAL A 1 724 ? 22.891 14.422 9.602 1 74.75 724 VAL A O 1
ATOM 5612 N N . ARG A 1 725 ? 21.297 15.602 10.453 1 71.5 725 ARG A N 1
ATOM 5613 C CA . ARG A 1 725 ? 22.016 16.875 10.32 1 71.5 725 ARG A CA 1
ATOM 5614 C C . ARG A 1 725 ? 23.234 16.906 11.234 1 71.5 725 ARG A C 1
ATOM 5616 O O . ARG A 1 725 ? 24.297 17.391 10.836 1 71.5 725 ARG A O 1
ATOM 5623 N N . LYS A 1 726 ? 23.062 16.469 12.328 1 69.75 726 LYS A N 1
ATOM 5624 C CA . LYS A 1 726 ? 24.188 16.422 13.273 1 69.75 726 LYS A CA 1
ATOM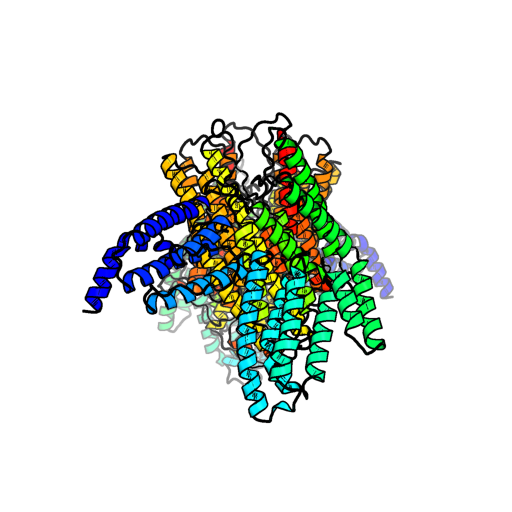 5625 C C . LYS A 1 726 ? 25.312 15.531 12.758 1 69.75 726 LYS A C 1
ATOM 5627 O O . LYS A 1 726 ? 26.484 15.875 12.891 1 69.75 726 LYS A O 1
ATOM 5632 N N . GLU A 1 727 ? 24.891 14.516 12.125 1 64.94 727 GLU A N 1
ATOM 5633 C CA . GLU A 1 727 ? 25.891 13.586 11.602 1 64.94 727 GLU A CA 1
ATOM 5634 C C . GLU A 1 727 ? 26.625 14.188 10.406 1 64.94 727 GLU A C 1
ATOM 5636 O O . GLU A 1 727 ? 27.844 14.016 10.273 1 64.94 727 GLU A O 1
ATOM 5641 N N . VAL A 1 728 ? 25.922 14.875 9.609 1 60.47 728 VAL A N 1
ATOM 5642 C CA . VAL A 1 728 ? 26.531 15.508 8.445 1 60.47 728 VAL A CA 1
ATOM 5643 C C . VAL A 1 728 ? 27.484 16.609 8.898 1 60.47 728 VAL A C 1
ATOM 5645 O O . VAL A 1 728 ? 28.578 16.766 8.344 1 60.47 728 VAL A O 1
ATOM 5648 N N . LYS A 1 729 ? 27.172 17.344 9.898 1 57.81 729 LYS A N 1
ATOM 5649 C CA . LYS A 1 729 ? 28.016 18.406 10.422 1 57.81 729 LYS A CA 1
ATOM 5650 C C . LYS A 1 729 ? 29.281 17.844 11.062 1 57.81 729 LYS A C 1
ATOM 5652 O O . LYS A 1 729 ? 30.375 18.391 10.898 1 57.81 729 LYS A O 1
ATOM 5657 N N . THR A 1 730 ? 29.109 16.797 11.766 1 55.72 730 THR A N 1
ATOM 5658 C CA . THR A 1 730 ? 30.266 16.172 12.398 1 55.72 730 THR A CA 1
ATOM 5659 C C . THR A 1 730 ? 31.141 15.477 11.359 1 55.72 730 THR A C 1
ATOM 5661 O O . THR A 1 730 ? 32.344 15.398 11.516 1 55.72 730 THR A O 1
ATOM 5664 N N . GLY A 1 731 ? 30.547 14.914 10.375 1 48.66 731 GLY A N 1
ATOM 5665 C CA . GLY A 1 731 ? 31.344 14.289 9.32 1 48.66 731 GLY A CA 1
ATOM 5666 C C . GLY A 1 731 ? 32.094 15.289 8.469 1 48.66 731 GLY A C 1
ATOM 5667 O O . GLY A 1 731 ? 33.062 14.922 7.781 1 48.66 731 GLY A O 1
ATOM 5668 N N . VAL A 1 732 ? 31.703 16.469 8.211 1 46.19 732 VAL A N 1
ATOM 5669 C CA . VAL A 1 732 ? 32.438 17.469 7.453 1 46.19 732 VAL A CA 1
ATOM 5670 C C . VAL A 1 732 ? 33.688 17.922 8.242 1 46.19 732 VAL A C 1
ATOM 5672 O O . VAL A 1 732 ? 34.656 18.391 7.668 1 46.19 732 VAL A O 1
ATOM 5675 N N . ASP A 1 733 ? 33.75 18.031 9.516 1 42.12 733 ASP A N 1
ATOM 5676 C CA . ASP A 1 733 ? 35.031 18.406 10.133 1 42.12 733 ASP A CA 1
ATOM 5677 C C . ASP A 1 733 ? 36.125 17.375 9.805 1 42.12 733 ASP A C 1
ATOM 5679 O O . ASP A 1 733 ? 37.281 17.594 10.109 1 42.12 733 ASP A O 1
ATOM 5683 N N . GLY A 1 734 ? 35.938 16.156 9.625 1 35.62 734 GLY A N 1
ATOM 5684 C CA . GLY A 1 734 ? 37.031 15.344 9.102 1 35.62 734 GLY A CA 1
ATOM 5685 C C . GLY A 1 734 ? 37.219 15.5 7.602 1 35.62 734 GLY A C 1
ATOM 5686 O O . GLY A 1 734 ? 36.281 15.812 6.879 1 35.62 734 GLY A O 1
ATOM 5687 N N . GLY A 1 735 ? 38.531 15.922 7.094 1 35.69 735 GLY A N 1
ATOM 5688 C CA . GLY A 1 735 ? 39.156 16.172 5.801 1 35.69 735 GLY A CA 1
ATOM 5689 C C . GLY A 1 735 ? 38.5 15.438 4.66 1 35.69 735 GLY A C 1
ATOM 5690 O O . GLY A 1 735 ? 39.094 15.227 3.609 1 35.69 735 GLY A O 1
ATOM 5691 N N . GLY A 1 736 ? 37.719 14.461 4.906 1 33.38 736 GLY A N 1
ATOM 5692 C CA . GLY A 1 736 ? 37.5 13.641 3.727 1 33.38 736 GLY A CA 1
ATOM 5693 C C . GLY A 1 736 ? 36.75 14.367 2.629 1 33.38 736 GLY A C 1
ATOM 5694 O O . GLY A 1 736 ? 36.188 15.43 2.865 1 33.38 736 GLY A O 1
ATOM 5695 N N . SER A 1 737 ? 36.906 13.891 1.289 1 34.16 737 SER A N 1
ATOM 5696 C CA . SER A 1 737 ? 36.5 14.32 -0.042 1 34.16 737 SER A CA 1
ATOM 5697 C C . SER A 1 737 ? 35.031 14.719 -0.062 1 34.16 737 SER A C 1
ATOM 5699 O O . SER A 1 737 ? 34.188 14 0.478 1 34.16 737 SER A O 1
ATOM 5701 N N . ARG A 1 738 ? 34.719 16.062 -0.106 1 38.28 738 ARG A N 1
ATOM 5702 C CA . ARG A 1 738 ? 33.5 16.766 -0.549 1 38.28 738 ARG A CA 1
ATOM 5703 C C . ARG A 1 738 ? 32.688 15.898 -1.508 1 38.28 738 ARG A C 1
ATOM 5705 O O . ARG A 1 738 ? 32.969 15.867 -2.709 1 38.28 738 ARG A O 1
ATOM 5712 N N . ASP A 1 739 ? 32.469 14.68 -1.306 1 33.56 739 ASP A N 1
ATOM 5713 C CA . ASP A 1 739 ? 31.609 13.945 -2.24 1 33.56 739 ASP A CA 1
ATOM 5714 C C . ASP A 1 739 ? 30.266 14.641 -2.416 1 33.56 739 ASP A C 1
ATOM 5716 O O . ASP A 1 739 ? 29.484 14.758 -1.464 1 33.56 739 ASP A O 1
ATOM 5720 N N . ASP A 1 740 ? 30.094 15.711 -3.205 1 36.06 740 ASP A N 1
ATOM 5721 C CA . ASP A 1 740 ? 29.031 16.5 -3.807 1 36.06 740 ASP A CA 1
ATOM 5722 C C . ASP A 1 740 ? 27.828 15.617 -4.168 1 36.06 740 ASP A C 1
ATOM 5724 O O . ASP A 1 740 ? 27.109 15.898 -5.125 1 36.06 740 ASP A O 1
ATOM 5728 N N . ARG A 1 741 ? 27.703 14.547 -3.592 1 41.59 741 ARG A N 1
ATOM 5729 C CA . ARG A 1 741 ? 26.594 13.734 -4.066 1 41.59 741 ARG A CA 1
ATOM 5730 C C . ARG A 1 741 ? 25.266 14.289 -3.576 1 41.59 741 ARG A C 1
ATOM 5732 O O . ARG A 1 741 ? 25.125 14.656 -2.408 1 41.59 741 ARG A O 1
ATOM 5739 N N . VAL A 1 742 ? 24.438 14.688 -4.477 1 39.22 742 VAL A N 1
ATOM 5740 C CA . VAL A 1 742 ? 23.078 15.195 -4.34 1 39.22 742 VAL A CA 1
ATOM 5741 C C . VAL A 1 742 ? 22.281 14.297 -3.4 1 39.22 742 VAL A C 1
ATOM 5743 O O . VAL A 1 742 ? 22.141 13.094 -3.646 1 39.22 742 VAL A O 1
ATOM 5746 N N . PRO A 1 743 ? 22.188 14.734 -2.107 1 43.72 743 PRO A N 1
ATOM 5747 C CA . PRO A 1 743 ? 21.391 13.883 -1.233 1 43.72 743 PRO A CA 1
ATOM 5748 C C . PRO A 1 743 ? 20 13.586 -1.812 1 43.72 743 PRO A C 1
ATOM 5750 O O . PRO A 1 743 ? 19.375 14.469 -2.404 1 43.72 743 PRO A O 1
ATOM 5753 N N . SER A 1 744 ? 19.812 12.383 -2.25 1 43 744 SER A N 1
ATOM 5754 C CA . SER A 1 744 ? 18.641 11.836 -2.922 1 43 744 SER A CA 1
ATOM 5755 C C . SER A 1 744 ? 17.344 12.328 -2.275 1 43 744 SER A C 1
ATOM 5757 O O . SER A 1 744 ? 16.297 12.352 -2.918 1 43 744 SER A O 1
ATOM 5759 N N . CYS A 1 745 ? 17.203 12.141 -0.932 1 44.34 745 CYS A N 1
ATOM 5760 C CA . CYS A 1 745 ? 15.875 12.281 -0.347 1 44.34 745 CYS A CA 1
ATOM 5761 C C . CYS A 1 745 ? 15.625 13.711 0.108 1 44.34 745 CYS A C 1
ATOM 5763 O O . CYS A 1 745 ? 16.562 14.422 0.486 1 44.34 745 CYS A O 1
ATOM 5765 N N . ILE A 1 746 ? 14.664 14.406 -0.421 1 45.12 746 ILE A N 1
ATOM 5766 C CA . ILE A 1 746 ? 14.305 15.711 0.127 1 45.12 746 ILE A CA 1
ATOM 5767 C C . ILE A 1 746 ? 14.648 15.758 1.615 1 45.12 746 ILE A C 1
ATOM 5769 O O . ILE A 1 746 ? 13.898 15.234 2.445 1 45.12 746 ILE A O 1
ATOM 5773 N N . ASP A 1 747 ? 15.773 15.352 1.996 1 41.66 747 ASP A N 1
ATOM 5774 C CA . ASP A 1 747 ? 16.172 15.383 3.4 1 41.66 747 ASP A CA 1
ATOM 5775 C C . ASP A 1 747 ? 16.016 16.781 3.986 1 41.66 747 ASP A C 1
ATOM 5777 O O . ASP A 1 747 ? 16.688 17.719 3.543 1 41.66 747 ASP A O 1
ATOM 5781 N N . THR A 1 748 ? 14.938 17.094 4.426 1 40.12 748 THR A N 1
ATOM 5782 C CA . THR A 1 748 ? 14.789 18.281 5.238 1 40.12 748 THR A CA 1
ATOM 5783 C C . THR A 1 748 ? 16.016 18.5 6.121 1 40.12 748 THR A C 1
ATOM 5785 O O . THR A 1 748 ? 16.047 19.406 6.949 1 40.12 748 THR A O 1
ATOM 5788 N N . ALA A 1 749 ? 16.859 17.562 6.129 1 38.75 749 ALA A N 1
ATOM 5789 C CA . ALA A 1 749 ? 18.031 17.641 6.98 1 38.75 749 ALA A CA 1
ATOM 5790 C C . ALA A 1 749 ? 18.906 18.844 6.598 1 38.75 749 ALA A C 1
ATOM 5792 O O . ALA A 1 749 ? 19.5 19.484 7.465 1 38.75 749 ALA A O 1
ATOM 5793 N N . GLY A 1 750 ? 19.125 18.969 5.328 1 38.34 750 GLY A N 1
ATOM 5794 C CA . GLY A 1 750 ? 20.125 19.984 5.031 1 38.34 750 GLY A CA 1
ATOM 5795 C C . GLY A 1 750 ? 19.625 21.391 5.227 1 38.34 750 GLY A C 1
ATOM 5796 O O . GLY A 1 750 ? 20.328 22.359 4.906 1 38.34 750 GLY A O 1
ATOM 5797 N N . SER A 1 751 ? 18.438 21.422 5.125 1 37.38 751 SER A N 1
ATOM 5798 C CA . SER A 1 751 ? 18.047 22.812 4.938 1 37.38 751 SER A CA 1
ATOM 5799 C C . SER A 1 751 ? 18.344 23.641 6.184 1 37.38 751 SER A C 1
ATOM 5801 O O . SER A 1 751 ? 18 24.812 6.246 1 37.38 751 SER A O 1
ATOM 5803 N N . GLY A 1 752 ? 19.453 23.438 6.766 1 40.41 752 GLY A N 1
ATOM 5804 C CA . GLY A 1 752 ? 20.172 24.344 7.652 1 40.41 752 GLY A CA 1
ATOM 5805 C C . GLY A 1 752 ? 19.25 25.172 8.531 1 40.41 752 GLY A C 1
ATOM 5806 O O . GLY A 1 752 ? 19.594 26.281 8.93 1 40.41 752 GLY A O 1
ATOM 5807 N N . GLU A 1 753 ? 18 24.984 8.469 1 42.75 753 GLU A N 1
ATOM 5808 C CA . GLU A 1 753 ? 17.359 25.922 9.383 1 42.75 753 GLU A CA 1
ATOM 5809 C C . GLU A 1 753 ? 18.156 26.047 10.68 1 42.75 753 GLU A C 1
ATOM 5811 O O . GLU A 1 753 ? 18.219 25.109 11.477 1 42.75 753 GLU A O 1
ATOM 5816 N N . GLU A 1 754 ? 19.312 26.469 10.477 1 40.25 754 GLU A N 1
ATOM 5817 C CA . GLU A 1 754 ? 20.156 26.812 11.617 1 40.25 754 GLU A CA 1
ATOM 5818 C C . GLU A 1 754 ? 19.312 27.266 12.812 1 40.25 754 GLU A C 1
ATOM 5820 O O . GLU A 1 754 ? 18.359 28.047 12.656 1 40.25 754 GLU A O 1
ATOM 5825 N N . GLU A 1 755 ? 19.125 26.312 13.758 1 42.81 755 GLU A N 1
ATOM 5826 C CA . GLU A 1 755 ? 18.781 26.781 15.094 1 42.81 755 GLU A CA 1
ATOM 5827 C C . GLU A 1 755 ? 19.328 28.188 15.328 1 42.81 755 GLU A C 1
ATOM 5829 O O . GLU A 1 755 ? 20.516 28.375 15.578 1 42.81 755 GLU A O 1
ATOM 5834 N N . SER A 1 756 ? 19.078 28.969 14.586 1 39.97 756 SER A N 1
ATOM 5835 C CA . SER A 1 756 ? 19.438 30.234 15.211 1 39.97 756 SER A CA 1
ATOM 5836 C C . SER A 1 756 ? 19.281 30.156 16.719 1 39.97 756 SER A C 1
ATOM 5838 O O . SER A 1 756 ? 18.609 29.266 17.25 1 39.97 756 SER A O 1
ATOM 5840 N N . GLY A 1 757 ? 20.031 31 17.406 1 42.78 757 GLY A N 1
ATOM 5841 C CA . GLY A 1 757 ? 20.234 31.203 18.828 1 42.78 757 GLY A CA 1
ATOM 5842 C C . GLY A 1 757 ? 18.953 31.047 19.641 1 42.78 757 GLY A C 1
ATOM 5843 O O . GLY A 1 757 ? 18.922 31.406 20.812 1 42.78 757 GLY A O 1
ATOM 5844 N N . GLN A 1 758 ? 17.875 30.859 18.938 1 46.19 758 GLN A N 1
ATOM 5845 C CA . GLN A 1 758 ? 16.75 30.766 19.859 1 46.19 758 GLN A CA 1
ATOM 5846 C C . GLN A 1 758 ? 16.594 29.344 20.391 1 46.19 758 GLN A C 1
ATOM 5848 O O . GLN A 1 758 ? 16.719 28.375 19.641 1 46.19 758 GLN A O 1
ATOM 5853 N N . PRO A 1 759 ? 16.703 29.156 21.656 1 49.03 759 PRO A N 1
ATOM 5854 C CA . PRO A 1 759 ? 16.531 27.859 22.312 1 49.03 759 PRO A CA 1
ATOM 5855 C C . PRO A 1 759 ? 15.25 27.141 21.891 1 49.03 759 PRO A C 1
ATOM 5857 O O . PRO A 1 759 ? 14.188 27.766 21.797 1 49.03 759 PRO A O 1
ATOM 5860 N N . PRO A 1 760 ? 15.391 25.953 21.266 1 52.69 760 PRO A N 1
ATOM 5861 C CA . PRO A 1 760 ? 14.211 25.156 20.906 1 52.69 760 PRO A CA 1
ATOM 5862 C C . PRO A 1 760 ? 13.242 24.969 22.062 1 52.69 760 PRO A C 1
ATOM 5864 O O . PRO A 1 760 ? 13.664 24.859 23.219 1 52.69 760 PRO A O 1
ATOM 5867 N N . LEU A 1 761 ? 11.992 25.375 21.859 1 53.88 761 LEU A N 1
ATOM 5868 C CA . LEU A 1 761 ? 10.984 25.016 22.844 1 53.88 761 LEU A CA 1
ATOM 5869 C C . LEU A 1 761 ? 10.789 23.516 22.922 1 53.88 761 LEU A C 1
ATOM 5871 O O . LEU A 1 761 ? 10.531 22.875 21.891 1 53.88 761 LEU A O 1
ATOM 5875 N N . LYS A 1 762 ? 11.539 22.719 23.656 1 48.31 762 LYS A N 1
ATOM 5876 C CA . LYS A 1 762 ? 11.406 21.266 23.797 1 48.31 762 LYS A CA 1
ATOM 5877 C C . LYS A 1 762 ? 10.008 20.891 24.297 1 48.31 762 LYS A C 1
ATOM 5879 O O . LYS A 1 762 ? 9.445 21.578 25.156 1 48.31 762 LYS A O 1
ATOM 5884 N N . LYS A 1 763 ? 9.414 19.984 23.453 1 50 763 LYS A N 1
ATOM 5885 C CA . LYS A 1 763 ? 8.234 19.344 24.047 1 50 763 LYS A CA 1
ATOM 5886 C C . LYS A 1 763 ? 8.555 18.766 25.422 1 50 763 LYS A C 1
ATOM 5888 O O . LYS A 1 763 ? 9.484 17.969 25.562 1 50 763 LYS A O 1
ATOM 5893 N N . THR A 1 764 ? 8.391 19.375 26.453 1 39.75 764 THR A N 1
ATOM 5894 C CA . THR A 1 764 ? 8.617 18.734 27.734 1 39.75 764 THR A CA 1
ATOM 5895 C C . THR A 1 764 ? 7.957 17.359 27.781 1 39.75 764 THR A C 1
ATOM 5897 O O . THR A 1 764 ? 6.785 17.219 27.438 1 39.75 764 THR A O 1
ATOM 5900 N N . ARG A 1 765 ? 8.789 16.312 27.719 1 34.16 765 ARG A N 1
ATOM 5901 C CA . ARG A 1 765 ? 8.312 14.961 27.984 1 34.16 765 ARG A CA 1
ATOM 5902 C C . ARG A 1 765 ? 7.277 14.953 29.094 1 34.16 765 ARG A C 1
ATOM 5904 O O . ARG A 1 765 ? 7.508 15.516 30.172 1 34.16 765 ARG A O 1
ATOM 5911 N N . ALA A 1 766 ? 6.113 14.82 28.75 1 32.66 766 ALA A N 1
ATOM 5912 C CA . ALA A 1 766 ? 5.215 14.5 29.859 1 32.66 766 ALA A CA 1
ATOM 5913 C C . ALA A 1 766 ? 5.816 13.422 30.75 1 32.66 766 ALA A C 1
ATOM 5915 O O . ALA A 1 766 ? 6.207 12.359 30.281 1 32.66 766 ALA A O 1
ATOM 5916 N N . ASN A 1 767 ? 6.582 13.672 31.906 1 23.19 767 ASN A N 1
ATOM 5917 C CA . ASN A 1 767 ? 6.715 12.648 32.938 1 23.19 767 ASN A CA 1
ATOM 5918 C C . ASN A 1 767 ? 5.383 11.953 33.219 1 23.19 767 ASN A C 1
ATOM 5920 O O . ASN A 1 767 ? 4.363 12.617 33.406 1 23.19 767 ASN A O 1
ATOM 5924 N N . MET B 1 1 ? -25.656 59.156 -17 1 34.78 1 MET B N 1
ATOM 5925 C CA . MET B 1 1 ? -24.734 59.969 -16.203 1 34.78 1 MET B CA 1
ATOM 5926 C C . MET B 1 1 ? -24 59.125 -15.18 1 34.78 1 MET B C 1
ATOM 5928 O O . MET B 1 1 ? -22.812 59.312 -14.938 1 34.78 1 MET B O 1
ATOM 5932 N N . ALA B 1 2 ? -24.766 58.125 -14.602 1 49.47 2 ALA B N 1
ATOM 5933 C CA . ALA B 1 2 ? -24.172 57.312 -13.547 1 49.47 2 ALA B CA 1
ATOM 5934 C C . ALA B 1 2 ? -23.062 56.438 -14.102 1 49.47 2 ALA B C 1
ATOM 5936 O O . ALA B 1 2 ? -22.031 56.25 -13.469 1 49.47 2 ALA B O 1
ATOM 5937 N N . ALA B 1 3 ? -23.297 55.844 -15.211 1 48.28 3 ALA B N 1
ATOM 5938 C CA . ALA B 1 3 ? -22.328 54.969 -15.852 1 48.28 3 ALA B CA 1
ATOM 5939 C C . ALA B 1 3 ? -21.078 55.75 -16.281 1 48.28 3 ALA B C 1
ATOM 5941 O O . ALA B 1 3 ? -19.953 55.281 -16.156 1 48.28 3 ALA B O 1
ATOM 5942 N N . LEU B 1 4 ? -21.266 56.875 -16.797 1 46.72 4 LEU B N 1
ATOM 5943 C CA . LEU B 1 4 ? -20.156 57.719 -17.219 1 46.72 4 LEU B CA 1
ATOM 5944 C C . LEU B 1 4 ? -19.328 58.156 -16.016 1 46.72 4 LEU B C 1
ATOM 5946 O O . LEU B 1 4 ? -18.094 58.281 -16.109 1 46.72 4 LEU B O 1
ATOM 5950 N N . GLN B 1 5 ? -20.047 58.406 -14.945 1 47.03 5 GLN B N 1
ATOM 5951 C CA . GLN B 1 5 ? -19.359 58.781 -13.719 1 47.03 5 GLN B CA 1
ATOM 5952 C C . GLN B 1 5 ? -18.547 57.625 -13.141 1 47.03 5 GLN B C 1
ATOM 5954 O O . GLN B 1 5 ? -17.484 57.844 -12.562 1 47.03 5 GLN B O 1
ATOM 5959 N N . HIS B 1 6 ? -19.109 56.438 -13.367 1 50.5 6 HIS B N 1
ATOM 5960 C CA . HIS B 1 6 ? -18.406 55.25 -12.93 1 50.5 6 HIS B CA 1
ATOM 5961 C C . HIS B 1 6 ? -17.125 55.031 -13.711 1 50.5 6 HIS B C 1
ATOM 5963 O O . HIS B 1 6 ? -16.078 54.688 -13.133 1 50.5 6 HIS B O 1
ATOM 5969 N N . VAL B 1 7 ? -17.219 55.25 -15 1 51.28 7 VAL B N 1
ATOM 5970 C CA . VAL B 1 7 ? -16.062 55.062 -15.875 1 51.28 7 VAL B CA 1
ATOM 5971 C C . VAL B 1 7 ? -15.023 56.156 -15.602 1 51.28 7 VAL B C 1
ATOM 5973 O O . VAL B 1 7 ? -13.82 55.875 -15.586 1 51.28 7 VAL B O 1
ATOM 5976 N N . ASN B 1 8 ? -15.5 57.406 -15.398 1 53.41 8 ASN B N 1
ATOM 5977 C CA . ASN B 1 8 ? -14.57 58.5 -15.188 1 53.41 8 ASN B CA 1
ATOM 5978 C C . ASN B 1 8 ? -13.852 58.375 -13.852 1 53.41 8 ASN B C 1
ATOM 5980 O O . ASN B 1 8 ? -12.664 58.688 -13.75 1 53.41 8 ASN B O 1
ATOM 5984 N N . SER B 1 9 ? -14.57 57.969 -12.898 1 54.78 9 SER B N 1
ATOM 5985 C CA . SER B 1 9 ? -13.969 57.781 -11.578 1 54.78 9 SER B CA 1
ATOM 5986 C C . SER B 1 9 ? -12.969 56.625 -11.586 1 54.78 9 SER B C 1
ATOM 5988 O O . SER B 1 9 ? -11.914 56.719 -10.953 1 54.78 9 SER B O 1
ATOM 5990 N N . ALA B 1 10 ? -13.297 55.688 -12.367 1 61.78 10 ALA B N 1
ATOM 5991 C CA . ALA B 1 10 ? -12.398 54.562 -12.469 1 61.78 10 ALA B CA 1
ATOM 5992 C C . ALA B 1 10 ? -11.117 54.938 -13.219 1 61.78 10 ALA B C 1
ATOM 5994 O O . ALA B 1 10 ? -10.039 54.406 -12.914 1 61.78 10 ALA B O 1
ATOM 5995 N N . THR B 1 11 ? -11.32 55.812 -14.148 1 64.81 11 THR B N 1
ATOM 5996 C CA . THR B 1 11 ? -10.164 56.25 -14.922 1 64.81 11 THR B CA 1
ATOM 5997 C C . THR B 1 11 ? -9.211 57.062 -14.062 1 64.81 11 THR B C 1
ATOM 5999 O O . THR B 1 11 ? -7.992 57.031 -14.273 1 64.81 11 THR B O 1
ATOM 6002 N N . GLU B 1 12 ? -9.742 57.719 -13.102 1 68.19 12 GLU B N 1
ATOM 6003 C CA . GLU B 1 12 ? -8.953 58.594 -12.234 1 68.19 12 GLU B CA 1
ATOM 6004 C C . GLU B 1 12 ? -8.031 57.781 -11.328 1 68.19 12 GLU B C 1
ATOM 6006 O O . GLU B 1 12 ? -6.93 58.219 -11 1 68.19 12 GLU B O 1
ATOM 6011 N N . ILE B 1 13 ? -8.406 56.5 -10.992 1 80.5 13 ILE B N 1
ATOM 6012 C CA . ILE B 1 13 ? -7.637 55.75 -10 1 80.5 13 ILE B CA 1
ATOM 6013 C C . ILE B 1 13 ? -7.117 54.469 -10.617 1 80.5 13 ILE B C 1
ATOM 6015 O O . ILE B 1 13 ? -6.84 53.5 -9.906 1 80.5 13 ILE B O 1
ATOM 6019 N N . THR B 1 14 ? -7.012 54.562 -11.891 1 84.88 14 THR B N 1
ATOM 6020 C CA . THR B 1 14 ? -6.648 53.375 -12.656 1 84.88 14 THR B CA 1
ATOM 6021 C C . THR B 1 14 ? -5.301 52.812 -12.195 1 84.88 14 THR B C 1
ATOM 6023 O O . THR B 1 14 ? -5.148 51.625 -12 1 84.88 14 THR B O 1
ATOM 6026 N N . PRO B 1 15 ? -4.285 53.719 -12.008 1 85.69 15 PRO B N 1
ATOM 6027 C CA . PRO B 1 15 ? -3.004 53.188 -11.562 1 85.69 15 PRO B CA 1
ATOM 6028 C C . PRO B 1 15 ? -3.094 52.5 -10.203 1 85.69 15 PRO B C 1
ATOM 6030 O O . PRO B 1 15 ? -2.434 51.469 -9.969 1 85.69 15 PRO B O 1
ATOM 6033 N N . LEU B 1 16 ? -3.918 52.938 -9.359 1 90.38 16 LEU B N 1
ATOM 6034 C CA . LEU B 1 16 ? -4.102 52.344 -8.039 1 90.38 16 LEU B CA 1
ATOM 6035 C C . LEU B 1 16 ? -4.801 51 -8.141 1 90.38 16 LEU B C 1
ATOM 6037 O O . LEU B 1 16 ? -4.414 50.062 -7.469 1 90.38 16 LEU B O 1
ATOM 6041 N N . LEU B 1 17 ? -5.742 50.938 -8.984 1 91.44 17 LEU B N 1
ATOM 6042 C CA . LEU B 1 17 ? -6.512 49.719 -9.141 1 91.44 17 LEU B CA 1
ATOM 6043 C C . LEU B 1 17 ? -5.672 48.625 -9.789 1 91.44 17 LEU B C 1
ATOM 6045 O O . LEU B 1 17 ? -5.902 47.438 -9.555 1 91.44 17 LEU B O 1
ATOM 6049 N N . ALA B 1 18 ? -4.727 49.062 -10.484 1 90.5 18 ALA B N 1
ATOM 6050 C CA . ALA B 1 18 ? -3.859 48.094 -11.156 1 90.5 18 ALA B CA 1
ATOM 6051 C C . ALA B 1 18 ? -2.84 47.5 -10.188 1 90.5 18 ALA B C 1
ATOM 6053 O O . ALA B 1 18 ? -2.416 46.344 -10.352 1 90.5 18 ALA B O 1
ATOM 6054 N N . CYS B 1 19 ? -2.541 48.25 -9.188 1 92.62 19 CYS B N 1
ATOM 6055 C CA . CYS B 1 19 ? -1.547 47.812 -8.227 1 92.62 19 CYS B CA 1
ATOM 6056 C C . CYS B 1 19 ? -2.137 46.75 -7.293 1 92.62 19 CYS B C 1
ATOM 6058 O O . CYS B 1 19 ? -3.055 47.031 -6.523 1 92.62 19 CYS B O 1
ATOM 6060 N N . GLY B 1 20 ? -1.651 45.5 -7.406 1 91.5 20 GLY B N 1
ATOM 6061 C CA . GLY B 1 20 ? -2.098 44.438 -6.523 1 91.5 20 GLY B CA 1
ATOM 6062 C C . GLY B 1 20 ? -3.426 43.844 -6.945 1 91.5 20 GLY B C 1
ATOM 6063 O O . GLY B 1 20 ? -4.066 43.125 -6.16 1 91.5 20 GLY B O 1
ATOM 6064 N N . SER B 1 21 ? -3.881 44.219 -8.109 1 89.81 21 SER B N 1
ATOM 6065 C CA . SER B 1 21 ? -5.156 43.688 -8.586 1 89.81 21 SER B CA 1
ATOM 6066 C C . SER B 1 21 ? -5.145 42.156 -8.633 1 89.81 21 SER B C 1
ATOM 6068 O O . SER B 1 21 ? -6.164 41.5 -8.375 1 89.81 21 SER B O 1
ATOM 6070 N N . ASP B 1 22 ? -4.023 41.625 -8.836 1 88.25 22 ASP B N 1
ATOM 6071 C CA . ASP B 1 22 ? -3.887 40.188 -8.891 1 88.25 22 ASP B CA 1
ATOM 6072 C C . ASP B 1 22 ? -4.055 39.562 -7.508 1 88.25 22 ASP B C 1
ATOM 6074 O O . ASP B 1 22 ? -4.578 38.438 -7.375 1 88.25 22 ASP B O 1
ATOM 6078 N N . TYR B 1 23 ? -3.588 40.281 -6.523 1 89.81 23 TYR B N 1
ATOM 6079 C CA . TYR B 1 23 ? -3.744 39.812 -5.152 1 89.81 23 TYR B CA 1
ATOM 6080 C C . TYR B 1 23 ? -5.219 39.688 -4.785 1 89.81 23 TYR B C 1
ATOM 6082 O O . TYR B 1 23 ? -5.625 38.688 -4.145 1 89.81 23 TYR B O 1
ATOM 6090 N N . VAL B 1 24 ? -5.949 40.625 -5.188 1 89.81 24 VAL B N 1
ATOM 6091 C CA . VAL B 1 24 ? -7.363 40.688 -4.824 1 89.81 24 VAL B CA 1
ATOM 6092 C C . VAL B 1 24 ? -8.125 39.562 -5.504 1 89.81 24 VAL B C 1
ATOM 6094 O O . VAL B 1 24 ? -9 38.938 -4.895 1 89.81 24 VAL B O 1
ATOM 6097 N N . LYS B 1 25 ? -7.762 39.219 -6.66 1 86.19 25 LYS B N 1
ATOM 6098 C CA . LYS B 1 25 ? -8.477 38.219 -7.434 1 86.19 25 LYS B CA 1
ATOM 6099 C C . LYS B 1 25 ? -8.031 36.812 -7.043 1 86.19 25 LYS B C 1
ATOM 6101 O O . LYS B 1 25 ? -8.852 35.906 -6.898 1 86.19 25 LYS B O 1
ATOM 6106 N N . ASN B 1 26 ? -6.73 36.656 -6.844 1 86 26 ASN B N 1
ATOM 6107 C CA . ASN B 1 26 ? -6.191 35.312 -6.746 1 86 26 ASN B CA 1
ATOM 6108 C C . ASN B 1 26 ? -5.434 35.094 -5.438 1 86 26 ASN B C 1
ATOM 6110 O O . ASN B 1 26 ? -4.969 34 -5.156 1 86 26 ASN B O 1
ATOM 6114 N N . GLY B 1 27 ? -5.379 36.062 -4.648 1 86.56 27 GLY B N 1
ATOM 6115 C CA . GLY B 1 27 ? -4.465 36 -3.525 1 86.56 27 GLY B CA 1
ATOM 6116 C C . GLY B 1 27 ? -3.039 36.375 -3.889 1 86.56 27 GLY B C 1
ATOM 6117 O O . GLY B 1 27 ? -2.736 36.625 -5.059 1 86.56 27 GLY B O 1
ATOM 6118 N N . THR B 1 28 ? -2.16 36.469 -3.035 1 85.19 28 THR B N 1
ATOM 6119 C CA . THR B 1 28 ? -0.804 36.938 -3.32 1 85.19 28 THR B CA 1
ATOM 6120 C C . THR B 1 28 ? -0.079 35.938 -4.227 1 85.19 28 THR B C 1
ATOM 6122 O O . THR B 1 28 ? 0.812 36.344 -4.988 1 85.19 28 THR B O 1
ATOM 6125 N N . GLN B 1 29 ? -0.379 34.656 -4.078 1 87 29 GLN B N 1
ATOM 6126 C CA . GLN B 1 29 ? 0.197 33.562 -4.855 1 87 29 GLN B CA 1
ATOM 6127 C C . GLN B 1 29 ? 1.686 33.406 -4.562 1 87 29 GLN B C 1
ATOM 6129 O O . GLN B 1 29 ? 2.436 32.906 -5.398 1 87 29 GLN B O 1
ATOM 6134 N N . THR B 1 30 ? 2.162 34.031 -3.508 1 89.94 30 THR B N 1
ATOM 6135 C CA . THR B 1 30 ? 3.545 33.906 -3.064 1 89.94 30 THR B CA 1
ATOM 6136 C C . THR B 1 30 ? 3.643 34.031 -1.548 1 89.94 30 THR B C 1
ATOM 6138 O O . THR B 1 30 ? 2.777 34.656 -0.921 1 89.94 30 THR B O 1
ATOM 6141 N N . LEU B 1 31 ? 4.699 33.438 -0.995 1 90.56 31 LEU B N 1
ATOM 6142 C CA . LEU B 1 31 ? 4.957 33.562 0.435 1 90.56 31 LEU B CA 1
ATOM 6143 C C . LEU B 1 31 ? 6.184 34.406 0.695 1 90.56 31 LEU B C 1
ATOM 6145 O O . LEU B 1 31 ? 6.648 34.531 1.833 1 90.56 31 LEU B O 1
ATOM 6149 N N . SER B 1 32 ? 6.637 35 -0.341 1 87 32 SER B N 1
ATOM 6150 C CA . SER B 1 32 ? 7.801 35.875 -0.204 1 87 32 SER B CA 1
ATOM 6151 C C . SER B 1 32 ? 7.418 37.219 0.423 1 87 32 SER B C 1
ATOM 6153 O O . SER B 1 32 ? 6.742 38.031 -0.207 1 87 32 SER B O 1
ATOM 6155 N N . ILE B 1 33 ? 7.898 37.469 1.619 1 87.62 33 ILE B N 1
ATOM 6156 C CA . ILE B 1 33 ? 7.598 38.719 2.326 1 87.62 33 ILE B CA 1
ATOM 6157 C C . ILE B 1 33 ? 8.148 39.906 1.538 1 87.62 33 ILE B C 1
ATOM 6159 O O . ILE B 1 33 ? 7.488 40.938 1.43 1 87.62 33 ILE B O 1
ATOM 6163 N N . ALA B 1 34 ? 9.328 39.688 0.945 1 84.56 34 ALA B N 1
ATOM 6164 C CA . ALA B 1 34 ? 9.961 40.781 0.176 1 84.56 34 ALA B CA 1
ATOM 6165 C C . ALA B 1 34 ? 9.094 41.188 -1.011 1 84.56 34 ALA B C 1
ATOM 6167 O O . ALA B 1 34 ? 8.922 42.375 -1.282 1 84.56 34 ALA B O 1
ATOM 6168 N N . SER B 1 35 ? 8.578 40.188 -1.693 1 87.38 35 SER B N 1
ATOM 6169 C CA . SER B 1 35 ? 7.75 40.469 -2.863 1 87.38 35 SER B CA 1
ATOM 6170 C C . SER B 1 35 ? 6.445 41.156 -2.469 1 87.38 35 SER B C 1
ATOM 6172 O O . SER B 1 35 ? 6.004 42.094 -3.137 1 87.38 35 SER B O 1
ATOM 6174 N N . VAL B 1 36 ? 5.855 40.781 -1.43 1 90.88 36 VAL B N 1
ATOM 6175 C CA . VAL B 1 36 ? 4.594 41.344 -0.97 1 90.88 36 VAL B CA 1
ATOM 6176 C C . VAL B 1 36 ? 4.816 42.781 -0.482 1 90.88 36 VAL B C 1
ATOM 6178 O O . VAL B 1 36 ? 4.035 43.688 -0.796 1 90.88 36 VAL B O 1
ATOM 6181 N N . TYR B 1 37 ? 5.863 42.969 0.285 1 90 37 TYR B N 1
ATOM 6182 C CA . TYR B 1 37 ? 6.156 44.312 0.808 1 90 37 TYR B CA 1
ATOM 6183 C C . TYR B 1 37 ? 6.461 45.281 -0.322 1 90 37 TYR B C 1
ATOM 6185 O O . TYR B 1 37 ? 6.121 46.469 -0.238 1 90 37 TYR B O 1
ATOM 6193 N N . ALA B 1 38 ? 7.125 44.781 -1.37 1 90.94 38 ALA B N 1
ATOM 6194 C CA . ALA B 1 38 ? 7.371 45.656 -2.527 1 90.94 38 ALA B CA 1
ATOM 6195 C C . ALA B 1 38 ? 6.062 46.125 -3.148 1 90.94 38 ALA B C 1
ATOM 6197 O O . ALA B 1 38 ? 5.941 47.281 -3.545 1 90.94 38 ALA B O 1
ATOM 6198 N N . THR B 1 39 ? 5.148 45.281 -3.281 1 93.5 39 THR B N 1
ATOM 6199 C CA . THR B 1 39 ? 3.84 45.625 -3.824 1 93.5 39 THR B CA 1
ATOM 6200 C C . THR B 1 39 ? 3.113 46.594 -2.898 1 93.5 39 THR B C 1
ATOM 6202 O O . THR B 1 39 ? 2.473 47.531 -3.361 1 93.5 39 THR B O 1
ATOM 6205 N N . LEU B 1 40 ? 3.207 46.312 -1.582 1 93.94 40 LEU B N 1
ATOM 6206 C CA . LEU B 1 40 ? 2.559 47.219 -0.621 1 93.94 40 LEU B CA 1
ATOM 6207 C C . LEU B 1 40 ? 3.201 48.594 -0.635 1 93.94 40 LEU B C 1
ATOM 6209 O O . LEU B 1 40 ? 2.514 49.594 -0.465 1 93.94 40 LEU B O 1
ATOM 6213 N N . ASP B 1 41 ? 4.496 48.656 -0.829 1 93.75 41 ASP B N 1
ATOM 6214 C CA . ASP B 1 41 ? 5.176 49.938 -0.949 1 93.75 41 ASP B CA 1
ATOM 6215 C C . ASP B 1 41 ? 4.672 50.719 -2.162 1 93.75 41 ASP B C 1
ATOM 6217 O O . ASP B 1 41 ? 4.441 51.938 -2.078 1 93.75 41 ASP B O 1
ATOM 6221 N N . ALA B 1 42 ? 4.586 50 -3.234 1 94.5 42 ALA B N 1
ATOM 6222 C CA . ALA B 1 42 ? 4.055 50.656 -4.438 1 94.5 42 ALA B CA 1
ATOM 6223 C C . ALA B 1 42 ? 2.627 51.156 -4.215 1 94.5 42 ALA B C 1
ATOM 6225 O O . ALA B 1 42 ? 2.264 52.25 -4.656 1 94.5 42 ALA B O 1
ATOM 6226 N N . LEU B 1 43 ? 1.819 50.312 -3.551 1 95.44 43 LEU B N 1
ATOM 6227 C CA . LEU B 1 43 ? 0.439 50.688 -3.244 1 95.44 43 LEU B CA 1
ATOM 6228 C C . LEU B 1 43 ? 0.386 51.938 -2.373 1 95.44 43 LEU B C 1
ATOM 6230 O O . LEU B 1 43 ? -0.428 52.812 -2.613 1 95.44 43 LEU B O 1
ATOM 6234 N N . GLU B 1 44 ? 1.222 51.969 -1.332 1 94.44 44 GLU B N 1
ATOM 6235 C CA . GLU B 1 44 ? 1.257 53.094 -0.414 1 94.44 44 GLU B CA 1
ATOM 6236 C C . GLU B 1 44 ? 1.655 54.406 -1.137 1 94.44 44 GLU B C 1
ATOM 6238 O O . GLU B 1 44 ? 1.103 55.469 -0.868 1 94.44 44 GLU B O 1
ATOM 6243 N N . SER B 1 45 ? 2.631 54.312 -2.01 1 92.75 45 SER B N 1
ATOM 6244 C CA . SER B 1 45 ? 3.062 55.469 -2.781 1 92.75 45 SER B CA 1
ATOM 6245 C C . SER B 1 45 ? 1.938 56 -3.666 1 92.75 45 SER B C 1
ATOM 6247 O O . SER B 1 45 ? 1.724 57.188 -3.754 1 92.75 45 SER B O 1
ATOM 6249 N N . LEU B 1 46 ? 1.253 55.094 -4.312 1 91.88 46 LEU B N 1
ATOM 6250 C CA . LEU B 1 46 ? 0.159 55.5 -5.199 1 91.88 46 LEU B CA 1
ATOM 6251 C C . LEU B 1 46 ? -1.016 56.031 -4.398 1 91.88 46 LEU B C 1
ATOM 6253 O O . LEU B 1 46 ? -1.655 57 -4.82 1 91.88 46 LEU B O 1
ATOM 6257 N N . TRP B 1 47 ? -1.306 55.406 -3.291 1 92.06 47 TRP B N 1
ATOM 6258 C CA . TRP B 1 47 ? -2.414 55.812 -2.447 1 92.06 47 TRP B CA 1
ATOM 6259 C C . TRP B 1 47 ? -2.152 57.219 -1.877 1 92.06 47 TRP B C 1
ATOM 6261 O O . TRP B 1 47 ? -3.059 58.062 -1.819 1 92.06 47 TRP B O 1
ATOM 6271 N N . GLN B 1 48 ? -0.917 57.438 -1.446 1 88 48 GLN B N 1
ATOM 6272 C CA . GLN B 1 48 ? -0.55 58.781 -0.941 1 88 48 GLN B CA 1
ATOM 6273 C C . GLN B 1 48 ? -0.672 59.812 -2.033 1 88 48 GLN B C 1
ATOM 6275 O O . GLN B 1 48 ? -1.141 60.938 -1.776 1 88 48 GLN B O 1
ATOM 6280 N N . ALA B 1 49 ? -0.305 59.531 -3.188 1 84.88 49 ALA B N 1
ATOM 6281 C CA . ALA B 1 49 ? -0.413 60.438 -4.309 1 84.88 49 ALA B CA 1
ATOM 6282 C C . ALA B 1 49 ? -1.873 60.75 -4.621 1 84.88 49 ALA B C 1
ATOM 6284 O O . ALA B 1 49 ? -2.209 61.906 -4.961 1 84.88 49 ALA B O 1
ATOM 6285 N N . GLN B 1 50 ? -2.697 59.844 -4.512 1 83.44 50 GLN B N 1
ATOM 6286 C CA . GLN B 1 50 ? -4.113 60 -4.805 1 83.44 50 GLN B CA 1
ATOM 6287 C C . GLN B 1 50 ? -4.801 60.812 -3.713 1 83.44 50 GLN B C 1
ATOM 6289 O O . GLN B 1 50 ? -5.715 61.594 -3.992 1 83.44 50 GLN B O 1
ATOM 6294 N N . ARG B 1 51 ? -4.453 60.531 -2.555 1 79.31 51 ARG B N 1
ATOM 6295 C CA . ARG B 1 51 ? -5.043 61.281 -1.432 1 79.31 51 ARG B CA 1
ATOM 6296 C C . ARG B 1 51 ? -4.68 62.75 -1.484 1 79.31 51 ARG B C 1
ATOM 6298 O O . ARG B 1 51 ? -5.441 63.594 -1.016 1 79.31 51 ARG B O 1
ATOM 6305 N N . GLU B 1 52 ? -3.521 63.031 -2.01 1 73.56 52 GLU B N 1
ATOM 6306 C CA . GLU B 1 52 ? -3.09 64.438 -2.129 1 73.56 52 GLU B CA 1
ATOM 6307 C C . GLU B 1 52 ? -3.766 65.125 -3.309 1 73.56 52 GLU B C 1
ATOM 6309 O O . GLU B 1 52 ? -3.891 66.312 -3.33 1 73.56 52 GLU B O 1
ATOM 6314 N N . ARG B 1 53 ? -4.152 64.25 -4.246 1 69.38 53 ARG B N 1
ATOM 6315 C CA . ARG B 1 53 ? -4.809 64.812 -5.414 1 69.38 53 ARG B CA 1
ATOM 6316 C C . ARG B 1 53 ? -6.246 65.25 -5.102 1 69.38 53 ARG B C 1
ATOM 6318 O O . ARG B 1 53 ? -7.027 64.438 -4.621 1 69.38 53 ARG B O 1
ATOM 6325 N N . GLN B 1 54 ? -6.594 66.375 -4.609 1 58.53 54 GLN B N 1
ATOM 6326 C CA . GLN B 1 54 ? -7.812 67 -4.125 1 58.53 54 GLN B CA 1
ATOM 6327 C C . GLN B 1 54 ? -8.992 66.75 -5.051 1 58.53 54 GLN B C 1
ATOM 6329 O O . GLN B 1 54 ? -10.148 66.938 -4.668 1 58.53 54 GLN B O 1
ATOM 6334 N N . HIS B 1 55 ? -8.789 66.188 -6.324 1 65.06 55 HIS B N 1
ATOM 6335 C CA . HIS B 1 55 ? -9.969 66.25 -7.176 1 65.06 55 HIS B CA 1
ATOM 6336 C C . HIS B 1 55 ? -10.539 64.875 -7.43 1 65.06 55 HIS B C 1
ATOM 6338 O O . HIS B 1 55 ? -11.016 64.562 -8.531 1 65.06 55 HIS B O 1
ATOM 6344 N N . LEU B 1 56 ? -10.547 63.875 -6.355 1 73.31 56 LEU B N 1
ATOM 6345 C CA . LEU B 1 56 ? -11.172 62.625 -6.672 1 73.31 56 LEU B CA 1
ATOM 6346 C C . LEU B 1 56 ? -12.672 62.656 -6.398 1 73.31 56 LEU B C 1
ATOM 6348 O O . LEU B 1 56 ? -13.117 63.344 -5.461 1 73.31 56 LEU B O 1
ATOM 6352 N N . SER B 1 57 ? -13.492 62.094 -7.32 1 78.44 57 SER B N 1
ATOM 6353 C CA . SER B 1 57 ? -14.922 61.969 -7.078 1 78.44 57 SER B CA 1
ATOM 6354 C C . SER B 1 57 ? -15.203 61.094 -5.848 1 78.44 57 SER B C 1
ATOM 6356 O O . SER B 1 57 ? -14.344 60.344 -5.414 1 78.44 57 SER B O 1
ATOM 6358 N N . VAL B 1 58 ? -16.344 61.188 -5.176 1 81.44 58 VAL B N 1
ATOM 6359 C CA . VAL B 1 58 ? -16.766 60.438 -3.994 1 81.44 58 VAL B CA 1
ATOM 6360 C C . VAL B 1 58 ? -16.719 58.938 -4.289 1 81.44 58 VAL B C 1
ATOM 6362 O O . VAL B 1 58 ? -16.25 58.156 -3.461 1 81.44 58 VAL B O 1
ATOM 6365 N N . ARG B 1 59 ? -17.172 58.625 -5.445 1 82.5 59 ARG B N 1
ATOM 6366 C CA . ARG B 1 59 ? -17.172 57.219 -5.844 1 82.5 59 ARG B CA 1
ATOM 6367 C C . ARG B 1 59 ? -15.75 56.719 -6.07 1 82.5 59 ARG B C 1
ATOM 6369 O O . ARG B 1 59 ? -15.43 55.562 -5.746 1 82.5 59 ARG B O 1
ATOM 6376 N N . GLY B 1 60 ? -14.977 57.5 -6.695 1 84.06 60 GLY B N 1
ATOM 6377 C CA . GLY B 1 60 ? -13.586 57.125 -6.902 1 84.06 60 GLY B CA 1
ATOM 6378 C C . GLY B 1 60 ? -12.82 56.938 -5.605 1 84.06 60 GLY B C 1
ATOM 6379 O O . GLY B 1 60 ? -12 56.031 -5.5 1 84.06 60 GLY B O 1
ATOM 6380 N N . ARG B 1 61 ? -13.133 57.719 -4.68 1 86 61 ARG B N 1
ATOM 6381 C CA . ARG B 1 61 ? -12.484 57.625 -3.377 1 86 61 ARG B CA 1
ATOM 6382 C C . ARG B 1 61 ? -12.922 56.344 -2.66 1 86 61 ARG B C 1
ATOM 6384 O O . ARG B 1 61 ? -12.109 55.656 -2.031 1 86 61 ARG B O 1
ATOM 6391 N N . ALA B 1 62 ? -14.203 56.031 -2.717 1 89.25 62 ALA B N 1
ATOM 6392 C CA . ALA B 1 62 ? -14.734 54.844 -2.086 1 89.25 62 ALA B CA 1
ATOM 6393 C C . ALA B 1 62 ? -14.141 53.594 -2.721 1 89.25 62 ALA B C 1
ATOM 6395 O O . ALA B 1 62 ? -13.781 52.625 -2.018 1 89.25 62 ALA B O 1
ATOM 6396 N N . GLN B 1 63 ? -14.055 53.688 -4.016 1 90.31 63 GLN B N 1
ATOM 6397 C CA . GLN B 1 63 ? -13.492 52.531 -4.727 1 90.31 63 GLN B CA 1
ATOM 6398 C C . GLN B 1 63 ? -12 52.375 -4.418 1 90.31 63 GLN B C 1
ATOM 6400 O O . GLN B 1 63 ? -11.508 51.25 -4.312 1 90.31 63 GLN B O 1
ATOM 6405 N N . GLY B 1 64 ? -11.352 53.438 -4.387 1 89.88 64 GLY B N 1
ATOM 6406 C CA . GLY B 1 64 ? -9.945 53.406 -4.023 1 89.88 64 GLY B CA 1
ATOM 6407 C C . GLY B 1 64 ? -9.703 52.844 -2.641 1 89.88 64 GLY B C 1
ATOM 6408 O O . GLY B 1 64 ? -8.773 52.062 -2.441 1 89.88 64 GLY B O 1
ATOM 6409 N N . LEU B 1 65 ? -10.531 53.188 -1.725 1 92.38 65 LEU B N 1
ATOM 6410 C CA . LEU B 1 65 ? -10.43 52.656 -0.359 1 92.38 65 LEU B CA 1
ATOM 6411 C C . LEU B 1 65 ? -10.68 51.156 -0.313 1 92.38 65 LEU B C 1
ATOM 6413 O O . LEU B 1 65 ? -9.969 50.438 0.385 1 92.38 65 LEU B O 1
ATOM 6417 N N . ARG B 1 66 ? -11.609 50.75 -1.032 1 94.38 66 ARG B N 1
ATOM 6418 C CA . ARG B 1 66 ? -11.93 49.344 -1.066 1 94.38 66 ARG B CA 1
ATOM 6419 C C . ARG B 1 66 ? -10.789 48.531 -1.659 1 94.38 66 ARG B C 1
ATOM 6421 O O . ARG B 1 66 ? -10.461 47.438 -1.162 1 94.38 66 ARG B O 1
ATOM 6428 N N . HIS B 1 67 ? -10.273 49.062 -2.703 1 94.62 67 HIS B N 1
ATOM 6429 C CA . HIS B 1 67 ? -9.156 48.375 -3.336 1 94.62 67 HIS B CA 1
ATOM 6430 C C . HIS B 1 67 ? -7.938 48.344 -2.42 1 94.62 67 HIS B C 1
ATOM 6432 O O . HIS B 1 67 ? -7.277 47.312 -2.285 1 94.62 67 HIS B O 1
ATOM 6438 N N . TYR B 1 68 ? -7.648 49.5 -1.859 1 95.06 68 TYR B N 1
ATOM 6439 C CA . TYR B 1 68 ? -6.543 49.594 -0.913 1 95.06 68 TYR B CA 1
ATOM 6440 C C . TYR B 1 68 ? -6.664 48.562 0.198 1 95.06 68 TYR B C 1
ATOM 6442 O O . TYR B 1 68 ? -5.711 47.844 0.487 1 95.06 68 TYR B O 1
ATOM 6450 N N . HIS B 1 69 ? -7.773 48.375 0.713 1 96.56 69 HIS B N 1
ATOM 6451 C CA . HIS B 1 69 ? -8.031 47.406 1.784 1 96.56 69 HIS B CA 1
ATOM 6452 C C . HIS B 1 69 ? -7.934 45.969 1.276 1 96.56 69 HIS B C 1
ATOM 6454 O O . HIS B 1 69 ? -7.383 45.094 1.954 1 96.56 69 HIS B O 1
ATOM 6460 N N . ALA B 1 70 ? -8.477 45.812 0.171 1 96.44 70 ALA B N 1
ATOM 6461 C CA . ALA B 1 70 ? -8.516 44.469 -0.385 1 96.44 70 ALA B CA 1
ATOM 6462 C C . ALA B 1 70 ? -7.109 43.906 -0.619 1 96.44 70 ALA B C 1
ATOM 6464 O O . ALA B 1 70 ? -6.859 42.719 -0.442 1 96.44 70 ALA B O 1
ATOM 6465 N N . VAL B 1 71 ? -6.238 44.781 -1.027 1 96 71 VAL B N 1
ATOM 6466 C CA . VAL B 1 71 ? -4.863 44.344 -1.28 1 96 71 VAL B CA 1
ATOM 6467 C C . VAL B 1 71 ? -4.188 43.969 0.035 1 96 71 VAL B C 1
ATOM 6469 O O . VAL B 1 71 ? -3.504 42.938 0.119 1 96 71 VAL B O 1
ATOM 6472 N N . TYR B 1 72 ? -4.395 44.75 0.99 1 96.25 72 TYR B N 1
ATOM 6473 C CA . TYR B 1 72 ? -3.826 44.469 2.301 1 96.25 72 TYR B CA 1
ATOM 6474 C C . TYR B 1 72 ? -4.426 43.188 2.879 1 96.25 72 TYR B C 1
ATOM 6476 O O . TYR B 1 72 ? -3.715 42.375 3.473 1 96.25 72 TYR B O 1
ATOM 6484 N N . GLU B 1 73 ? -5.668 43.094 2.693 1 95.56 73 GLU B N 1
ATOM 6485 C CA . GLU B 1 73 ? -6.34 41.906 3.213 1 95.56 73 GLU B CA 1
ATOM 6486 C C . GLU B 1 73 ? -5.801 40.625 2.561 1 95.56 73 GLU B C 1
ATOM 6488 O O . GLU B 1 73 ? -5.555 39.625 3.242 1 95.56 73 GLU B O 1
ATOM 6493 N N . ALA B 1 74 ? -5.629 40.656 1.305 1 94.06 74 ALA B N 1
ATOM 6494 C CA . ALA B 1 74 ? -5.066 39.5 0.586 1 94.06 74 ALA B CA 1
ATOM 6495 C C . ALA B 1 74 ? -3.645 39.219 1.054 1 94.06 74 ALA B C 1
ATOM 6497 O O . ALA B 1 74 ? -3.24 38.031 1.133 1 94.06 74 ALA B O 1
ATOM 6498 N N . SER B 1 75 ? -2.939 40.219 1.357 1 93.94 75 SER B N 1
ATOM 6499 C CA . SER B 1 75 ? -1.542 40.094 1.756 1 93.94 75 SER B CA 1
ATOM 6500 C C . SER B 1 75 ? -1.424 39.469 3.141 1 93.94 75 SER B C 1
ATOM 6502 O O . SER B 1 75 ? -0.602 38.562 3.355 1 93.94 75 SER B O 1
ATOM 6504 N N . VAL B 1 76 ? -2.256 39.875 4.07 1 93.38 76 VAL B N 1
ATOM 6505 C CA . VAL B 1 76 ? -2.123 39.438 5.457 1 93.38 76 VAL B CA 1
ATOM 6506 C C . VAL B 1 76 ? -2.58 38 5.598 1 93.38 76 VAL B C 1
ATOM 6508 O O . VAL B 1 76 ? -2.201 37.312 6.551 1 93.38 76 VAL B O 1
ATOM 6511 N N . ARG B 1 77 ? -3.273 37.5 4.66 1 89.06 77 ARG B N 1
ATOM 6512 C CA . ARG B 1 77 ? -3.738 36.125 4.703 1 89.06 77 ARG B CA 1
ATOM 6513 C C . ARG B 1 77 ? -2.6 35.156 4.406 1 89.06 77 ARG B C 1
ATOM 6515 O O . ARG B 1 77 ? -2.658 33.969 4.781 1 89.06 77 ARG B O 1
ATOM 6522 N N . CYS B 1 78 ? -1.574 35.656 3.83 1 89.94 78 CYS B N 1
ATOM 6523 C CA . CYS B 1 78 ? -0.52 34.781 3.361 1 89.94 78 CYS B CA 1
ATOM 6524 C C . CYS B 1 78 ? 0.777 35 4.125 1 89.94 78 CYS B C 1
ATOM 6526 O O . CYS B 1 78 ? 1.527 34.062 4.395 1 89.94 78 CYS B O 1
ATOM 6528 N N . VAL B 1 79 ? 1.045 36.281 4.402 1 90.69 79 VAL B N 1
ATOM 6529 C CA . VAL B 1 79 ? 2.312 36.594 5.047 1 90.69 79 VAL B CA 1
ATOM 6530 C C . VAL B 1 79 ? 2.057 37.469 6.289 1 90.69 79 VAL B C 1
ATOM 6532 O O . VAL B 1 79 ? 1.1 38.219 6.332 1 90.69 79 VAL B O 1
ATOM 6535 N N . PRO B 1 80 ? 2.91 37.281 7.273 1 90.56 80 PRO B N 1
ATOM 6536 C CA . PRO B 1 80 ? 2.758 38.156 8.438 1 90.56 80 PRO B CA 1
ATOM 6537 C C . PRO B 1 80 ? 3.189 39.594 8.156 1 90.56 80 PRO B C 1
ATOM 6539 O O . PRO B 1 80 ? 4.168 39.812 7.438 1 90.56 80 PRO B O 1
ATOM 6542 N N . LEU B 1 81 ? 2.463 40.469 8.641 1 90.19 81 LEU B N 1
ATOM 6543 C CA . LEU B 1 81 ? 2.809 41.906 8.508 1 90.19 81 LEU B CA 1
ATOM 6544 C C . LEU B 1 81 ? 3.43 42.438 9.797 1 90.19 81 LEU B C 1
ATOM 6546 O O . LEU B 1 81 ? 3.047 42 10.891 1 90.19 81 LEU B O 1
ATOM 6550 N N . SER B 1 82 ? 4.312 43.344 9.633 1 87.19 82 SER B N 1
ATOM 6551 C CA . SER B 1 82 ? 4.879 44 10.797 1 87.19 82 SER B CA 1
ATOM 6552 C C . SER B 1 82 ? 3.879 44.969 11.422 1 87.19 82 SER B C 1
ATOM 6554 O O . SER B 1 82 ? 2.92 45.375 10.766 1 87.19 82 SER B O 1
ATOM 6556 N N . LEU B 1 83 ? 4.125 45.375 12.664 1 85.5 83 LEU B N 1
ATOM 6557 C CA . LEU B 1 83 ? 3.23 46.312 13.352 1 85.5 83 LEU B CA 1
ATOM 6558 C C . LEU B 1 83 ? 3.184 47.656 12.633 1 85.5 83 LEU B C 1
ATOM 6560 O O . LEU B 1 83 ? 2.133 48.281 12.57 1 85.5 83 LEU B O 1
ATOM 6564 N N . THR B 1 84 ? 4.328 48 12.086 1 84.94 84 THR B N 1
ATOM 6565 C CA . THR B 1 84 ? 4.402 49.25 11.352 1 84.94 84 THR B CA 1
ATOM 6566 C C . THR B 1 84 ? 3.49 49.219 10.125 1 84.94 84 THR B C 1
ATOM 6568 O O . THR B 1 84 ? 2.852 50.219 9.789 1 84.94 84 THR B O 1
ATOM 6571 N N . ARG B 1 85 ? 3.455 48.094 9.492 1 90.19 85 ARG B N 1
ATOM 6572 C CA . ARG B 1 85 ? 2.615 47.969 8.305 1 90.19 85 ARG B CA 1
ATOM 6573 C C . ARG B 1 85 ? 1.137 47.969 8.68 1 90.19 85 ARG B C 1
ATOM 6575 O O . ARG B 1 85 ? 0.299 48.469 7.922 1 90.19 85 ARG B O 1
ATOM 6582 N N . TRP B 1 86 ? 0.779 47.344 9.766 1 92.56 86 TRP B N 1
ATOM 6583 C CA . TRP B 1 86 ? -0.595 47.375 10.25 1 92.56 86 TRP B CA 1
ATOM 6584 C C . TRP B 1 86 ? -1.047 48.812 10.523 1 92.56 86 TRP B C 1
ATOM 6586 O O . TRP B 1 86 ? -2.17 49.188 10.188 1 92.56 86 TRP B O 1
ATOM 6596 N N . GLU B 1 87 ? -0.144 49.625 11.109 1 90.06 87 GLU B N 1
ATOM 6597 C CA . GLU B 1 87 ? -0.449 51.031 11.406 1 90.06 87 GLU B CA 1
ATOM 6598 C C . GLU B 1 87 ? -0.61 51.844 10.125 1 90.06 87 GLU B C 1
ATOM 6600 O O . GLU B 1 87 ? -1.495 52.688 10.031 1 90.06 87 GLU B O 1
ATOM 6605 N N . GLN B 1 88 ? 0.287 51.5 9.242 1 91.94 88 GLN B N 1
ATOM 6606 C CA . GLN B 1 88 ? 0.191 52.188 7.953 1 91.94 88 GLN B CA 1
ATOM 6607 C C . GLN B 1 88 ? -1.137 51.875 7.27 1 91.94 88 GLN B C 1
ATOM 6609 O O . GLN B 1 88 ? -1.739 52.75 6.645 1 91.94 88 GLN B O 1
ATOM 6614 N N . TRP B 1 89 ? -1.561 50.625 7.316 1 94.94 89 TRP B N 1
ATOM 6615 C CA . TRP B 1 89 ? -2.834 50.156 6.754 1 94.94 89 TRP B CA 1
ATOM 6616 C C . TRP B 1 89 ? -3.998 50.938 7.387 1 94.94 89 TRP B C 1
ATOM 6618 O O . TRP B 1 89 ? -4.855 51.469 6.68 1 94.94 89 TRP B O 1
ATOM 6628 N N . LEU B 1 90 ? -3.986 51.031 8.711 1 94.12 90 LEU B N 1
ATOM 6629 C CA . LEU B 1 90 ? -5.047 51.719 9.43 1 94.12 90 LEU B CA 1
ATOM 6630 C C . LEU B 1 90 ? -5.043 53.219 9.094 1 94.12 90 LEU B C 1
ATOM 6632 O O . LEU B 1 90 ? -6.102 53.812 8.898 1 94.12 90 LEU B O 1
ATOM 6636 N N . ALA B 1 91 ? -3.871 53.781 9.055 1 92.38 91 ALA B N 1
ATOM 6637 C CA . ALA B 1 91 ? -3.738 55.188 8.719 1 92.38 91 ALA B CA 1
ATOM 6638 C C . ALA B 1 91 ? -4.273 55.469 7.316 1 92.38 91 ALA B C 1
ATOM 6640 O O . ALA B 1 91 ? -4.859 56.531 7.07 1 92.38 91 ALA B O 1
ATOM 6641 N N . GLY B 1 92 ? -4.016 54.531 6.422 1 92.38 92 GLY B N 1
ATOM 6642 C CA . GLY B 1 92 ? -4.488 54.688 5.059 1 92.38 92 GLY B CA 1
ATOM 6643 C C . GLY B 1 92 ? -6 54.656 4.938 1 92.38 92 GLY B C 1
ATOM 6644 O O . GLY B 1 92 ? -6.57 55.219 4.008 1 92.38 92 GLY B O 1
ATOM 6645 N N . LEU B 1 93 ? -6.617 53.969 5.848 1 92.81 93 LEU B N 1
ATOM 6646 C CA . LEU B 1 93 ? -8.07 53.844 5.828 1 92.81 93 LEU B CA 1
ATOM 6647 C C . LEU B 1 93 ? -8.719 55.031 6.523 1 92.81 93 LEU B C 1
ATOM 6649 O O . LEU B 1 93 ? -9.898 55.312 6.297 1 92.81 93 LEU B O 1
ATOM 6653 N N . SER B 1 94 ? -7.906 55.625 7.395 1 84 94 SER B N 1
ATOM 6654 C CA . SER B 1 94 ? -8.445 56.719 8.195 1 84 94 SER B CA 1
ATOM 6655 C C . SER B 1 94 ? -8.289 58.031 7.484 1 84 94 SER B C 1
ATOM 6657 O O . SER B 1 94 ? -7.559 58.156 6.496 1 84 94 SER B O 1
ATOM 6659 N N . GLU B 1 95 ? -9.133 59.031 7.828 1 67.06 95 GLU B N 1
ATOM 6660 C CA . GLU B 1 95 ? -9.109 60.344 7.199 1 67.06 95 GLU B CA 1
ATOM 6661 C C . GLU B 1 95 ? -7.781 61.062 7.438 1 67.06 95 GLU B C 1
ATOM 6663 O O . GLU B 1 95 ? -7.109 60.812 8.438 1 67.06 95 GLU B O 1
ATOM 6668 N N . GLN B 1 96 ? -7.387 61.75 6.371 1 57.47 96 GLN B N 1
ATOM 6669 C CA . GLN B 1 96 ? -6.137 62.531 6.426 1 57.47 96 GLN B CA 1
ATOM 6670 C C . GLN B 1 96 ? -6.094 63.438 7.652 1 57.47 96 GLN B C 1
ATOM 6672 O O . GLN B 1 96 ? -7.031 64.188 7.902 1 57.47 96 GLN B O 1
ATOM 6677 N N . GLY B 1 97 ? -5.105 63.312 8.727 1 48.31 97 GLY B N 1
ATOM 6678 C CA . GLY B 1 97 ? -4.902 64.125 9.93 1 48.31 97 GLY B CA 1
ATOM 6679 C C . GLY B 1 97 ? -5.242 63.375 11.203 1 48.31 97 GLY B C 1
ATOM 6680 O O . GLY B 1 97 ? -5.004 63.875 12.305 1 48.31 97 GLY B O 1
ATOM 6681 N N . ALA B 1 98 ? -6.113 62.375 11.148 1 47.94 98 ALA B N 1
ATOM 6682 C CA . ALA B 1 98 ? -6.484 61.688 12.383 1 47.94 98 ALA B CA 1
ATOM 6683 C C . ALA B 1 98 ? -5.32 60.875 12.922 1 47.94 98 ALA B C 1
ATOM 6685 O O . ALA B 1 98 ? -4.688 60.094 12.18 1 47.94 98 ALA B O 1
ATOM 6686 N N . GLN B 1 99 ? -4.555 61.406 13.891 1 42.94 99 GLN B N 1
ATOM 6687 C CA . GLN B 1 99 ? -3.451 60.719 14.562 1 42.94 99 GLN B CA 1
ATOM 6688 C C . GLN B 1 99 ? -3.859 59.344 15.023 1 42.94 99 GLN B C 1
ATOM 6690 O O . GLN B 1 99 ? -4.738 59.188 15.875 1 42.94 99 GLN B O 1
ATOM 6695 N N . THR B 1 100 ? -3.746 58.219 14.281 1 44.41 100 THR B N 1
ATOM 6696 C CA . THR B 1 100 ? -4.258 56.844 14.375 1 44.41 100 THR B CA 1
ATOM 6697 C C . THR B 1 100 ? -3.475 56.062 15.406 1 44.41 100 THR B C 1
ATOM 6699 O O . THR B 1 100 ? -2.348 55.625 15.148 1 44.41 100 THR B O 1
ATOM 6702 N N . THR B 1 101 ? -3.367 56.406 16.609 1 43.03 101 THR B N 1
ATOM 6703 C CA . THR B 1 101 ? -2.734 55.406 17.484 1 43.03 101 THR B CA 1
ATOM 6704 C C . THR B 1 101 ? -3.533 54.125 17.516 1 43.03 101 THR B C 1
ATOM 6706 O O . THR B 1 101 ? -4.762 54.125 17.438 1 43.03 101 THR B O 1
ATOM 6709 N N . MET B 1 102 ? -2.91 52.875 17.234 1 47.84 102 MET B N 1
ATOM 6710 C CA . MET B 1 102 ? -3.463 51.531 17.234 1 47.84 102 MET B CA 1
ATOM 6711 C C . MET B 1 102 ? -4.496 51.375 18.344 1 47.84 102 MET B C 1
ATOM 6713 O O . MET B 1 102 ? -4.836 50.25 18.719 1 47.84 102 MET B O 1
ATOM 6717 N N . GLY B 1 103 ? -4.895 52.406 19.125 1 44.31 103 GLY B N 1
ATOM 6718 C CA . GLY B 1 103 ? -5.949 52.219 20.109 1 44.31 103 GLY B CA 1
ATOM 6719 C C . GLY B 1 103 ? -7.34 52.219 19.5 1 44.31 103 GLY B C 1
ATOM 6720 O O . GLY B 1 103 ? -7.562 52.875 18.469 1 44.31 103 GLY B O 1
ATOM 6721 N N . ALA B 1 104 ? -8.164 51.219 19.641 1 46.88 104 ALA B N 1
ATOM 6722 C CA . ALA B 1 104 ? -9.508 50.906 19.141 1 46.88 104 ALA B CA 1
ATOM 6723 C C . ALA B 1 104 ? -10.461 52.062 19.391 1 46.88 104 ALA B C 1
ATOM 6725 O O . ALA B 1 104 ? -11.68 51.875 19.391 1 46.88 104 ALA B O 1
ATOM 6726 N N . CYS B 1 105 ? -10.062 53.219 19.875 1 38.78 105 CYS B N 1
ATOM 6727 C CA . CYS B 1 105 ? -11.156 54.125 20.172 1 38.78 105 CYS B CA 1
ATOM 6728 C C . CYS B 1 105 ? -11.734 54.719 18.906 1 38.78 105 CYS B C 1
ATOM 6730 O O . CYS B 1 105 ? -10.992 55.188 18.047 1 38.78 105 CYS B O 1
ATOM 6732 N N . PRO B 1 106 ? -13.016 54.5 18.688 1 41.5 106 PRO B N 1
ATOM 6733 C CA . PRO B 1 106 ? -13.695 55.094 17.531 1 41.5 106 PRO B CA 1
ATOM 6734 C C . PRO B 1 106 ? -13.531 56.594 17.469 1 41.5 106 PRO B C 1
ATOM 6736 O O . PRO B 1 106 ? -14.031 57.312 18.328 1 41.5 106 PRO B O 1
ATOM 6739 N N . ASP B 1 107 ? -12.492 57.219 17.25 1 39.5 107 ASP B N 1
ATOM 6740 C CA . ASP B 1 107 ? -12.602 58.656 17.031 1 39.5 107 ASP B CA 1
ATOM 6741 C C . ASP B 1 107 ? -13.609 58.969 15.938 1 39.5 107 ASP B C 1
ATOM 6743 O O . ASP B 1 107 ? -13.75 58.188 14.977 1 39.5 107 ASP B O 1
ATOM 6747 N N . ASP B 1 108 ? -14.555 59.844 16.234 1 39.56 108 ASP B N 1
ATOM 6748 C CA . ASP B 1 108 ? -15.531 60.469 15.336 1 39.56 108 ASP B CA 1
ATOM 6749 C C . ASP B 1 108 ? -14.891 60.875 14.016 1 39.56 108 ASP B C 1
ATOM 6751 O O . ASP B 1 108 ? -13.945 61.656 13.992 1 39.56 108 ASP B O 1
ATOM 6755 N N . LEU B 1 109 ? -14.867 59.969 13.062 1 44.25 109 LEU B N 1
ATOM 6756 C CA . LEU B 1 109 ? -14.5 60.312 11.695 1 44.25 109 LEU B CA 1
ATOM 6757 C C . LEU B 1 109 ? -14.945 61.719 11.344 1 44.25 109 LEU B C 1
ATOM 6759 O O . LEU B 1 109 ? -16.109 62.062 11.508 1 44.25 109 LEU B O 1
ATOM 6763 N N . SER B 1 110 ? -14.234 62.656 11.445 1 41.88 110 SER B N 1
ATOM 6764 C CA . SER B 1 110 ? -14.516 64 11.078 1 41.88 110 SER B CA 1
ATOM 6765 C C . SER B 1 110 ? -15.281 64.125 9.758 1 41.88 110 SER B C 1
ATOM 6767 O O . SER B 1 110 ? -15.148 63.219 8.906 1 41.88 110 SER B O 1
ATOM 6769 N N . SER B 1 111 ? -16.312 65.062 9.625 1 47.56 111 SER B N 1
ATOM 6770 C CA . SER B 1 111 ? -17.516 65.5 8.938 1 47.56 111 SER B CA 1
ATOM 6771 C C . SER B 1 111 ? -17.25 65.75 7.457 1 47.56 111 SER B C 1
ATOM 6773 O O . SER B 1 111 ? -18.156 66.125 6.715 1 47.56 111 SER B O 1
ATOM 6775 N N . SER B 1 112 ? -15.992 66.062 7.066 1 50.84 112 SER B N 1
ATOM 6776 C CA . SER B 1 112 ? -16.078 66.688 5.77 1 50.84 112 SER B CA 1
ATOM 6777 C C . SER B 1 112 ? -16.344 65.688 4.656 1 50.84 112 SER B C 1
ATOM 6779 O O . SER B 1 112 ? -16.516 66.062 3.494 1 50.84 112 SER B O 1
ATOM 6781 N N . SER B 1 113 ? -16.141 64.375 4.941 1 61.88 113 SER B N 1
ATOM 6782 C CA . SER B 1 113 ? -16.25 63.438 3.814 1 61.88 113 SER B CA 1
ATOM 6783 C C . SER B 1 113 ? -17.719 63.062 3.582 1 61.88 113 SER B C 1
ATOM 6785 O O . SER B 1 113 ? -18.547 63.188 4.477 1 61.88 113 SER B O 1
ATOM 6787 N N . SER B 1 114 ? -18.078 62.875 2.369 1 79.56 114 SER B N 1
ATOM 6788 C CA . SER B 1 114 ? -19.391 62.406 1.939 1 79.56 114 SER B CA 1
ATOM 6789 C C . SER B 1 114 ? -19.828 61.219 2.756 1 79.56 114 SER B C 1
ATOM 6791 O O . SER B 1 114 ? -19 60.406 3.182 1 79.56 114 SER B O 1
ATOM 6793 N N . PRO B 1 115 ? -20.969 61.219 3.203 1 85.06 115 PRO B N 1
ATOM 6794 C CA . PRO B 1 115 ? -21.531 60.125 4.008 1 85.06 115 PRO B CA 1
ATOM 6795 C C . PRO B 1 115 ? -21.219 58.75 3.432 1 85.06 115 PRO B C 1
ATOM 6797 O O . PRO B 1 115 ? -21.016 57.781 4.184 1 85.06 115 PRO B O 1
ATOM 6800 N N . GLN B 1 116 ? -21.156 58.75 2.176 1 86.69 116 GLN B N 1
ATOM 6801 C CA . GLN B 1 116 ? -20.859 57.469 1.542 1 86.69 116 GLN B CA 1
ATOM 6802 C C . GLN B 1 116 ? -19.438 57 1.84 1 86.69 116 GLN B C 1
ATOM 6804 O O . GLN B 1 116 ? -19.219 55.844 2.152 1 86.69 116 GLN B O 1
ATOM 6809 N N . VAL B 1 117 ? -18.562 57.844 1.754 1 87.06 117 VAL B N 1
ATOM 6810 C CA . VAL B 1 117 ? -17.156 57.531 2.014 1 87.06 117 VAL B CA 1
ATOM 6811 C C . VAL B 1 117 ? -16.969 57.188 3.49 1 87.06 117 VAL B C 1
ATOM 6813 O O . VAL B 1 117 ? -16.219 56.281 3.834 1 87.06 117 VAL B O 1
ATOM 6816 N N . GLN B 1 118 ? -17.734 57.781 4.223 1 88.56 118 GLN B N 1
ATOM 6817 C CA . GLN B 1 118 ? -17.641 57.531 5.66 1 88.56 118 GLN B CA 1
ATOM 6818 C C . GLN B 1 118 ? -18.172 56.156 6.008 1 88.56 118 GLN B C 1
ATOM 6820 O O . GLN B 1 118 ? -17.609 55.469 6.863 1 88.56 118 GLN B O 1
ATOM 6825 N N . ARG B 1 119 ? -19.172 55.812 5.383 1 90.5 119 ARG B N 1
ATOM 6826 C CA .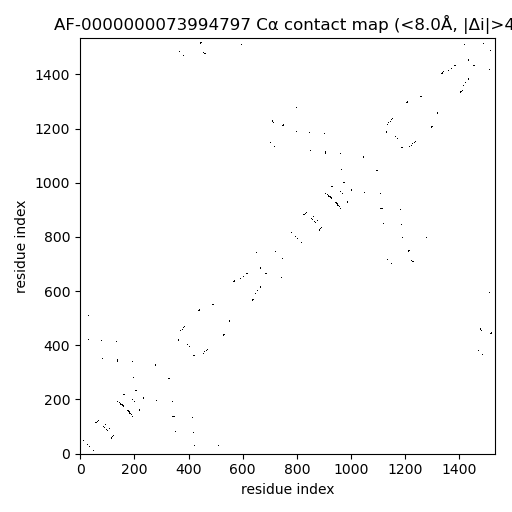 ARG B 1 119 ? -19.734 54.5 5.613 1 90.5 119 ARG B CA 1
ATOM 6827 C C . ARG B 1 119 ? -18.75 53.406 5.18 1 90.5 119 ARG B C 1
ATOM 6829 O O . ARG B 1 119 ? -18.562 52.406 5.891 1 90.5 119 ARG B O 1
ATOM 6836 N N . VAL B 1 120 ? -18.219 53.625 4.039 1 91.94 120 VAL B N 1
ATOM 6837 C CA . VAL B 1 120 ? -17.266 52.656 3.525 1 91.94 120 VAL B CA 1
ATOM 6838 C C . VAL B 1 120 ? -16.047 52.594 4.449 1 91.94 120 VAL B C 1
ATOM 6840 O O . VAL B 1 120 ? -15.555 51.5 4.758 1 91.94 120 VAL B O 1
ATOM 6843 N N . GLN B 1 121 ? -15.602 53.656 4.824 1 91.75 121 GLN B N 1
ATOM 6844 C CA . GLN B 1 121 ? -14.453 53.719 5.715 1 91.75 121 GLN B CA 1
ATOM 6845 C C . GLN B 1 121 ? -14.727 53 7.027 1 91.75 121 GLN B C 1
ATOM 6847 O O . GLN B 1 121 ? -13.875 52.25 7.516 1 91.75 121 GLN B O 1
ATOM 6852 N N . LYS B 1 122 ? -15.844 53.188 7.5 1 90.38 122 LYS B N 1
ATOM 6853 C CA . LYS B 1 122 ? -16.203 52.531 8.758 1 90.38 122 LYS B CA 1
ATOM 6854 C C . LYS B 1 122 ? -16.266 51 8.586 1 90.38 122 LYS B C 1
ATOM 6856 O O . LYS B 1 122 ? -15.773 50.25 9.445 1 90.38 122 LYS B O 1
ATOM 6861 N N . GLU B 1 123 ? -16.812 50.656 7.574 1 93.69 123 GLU B N 1
ATOM 6862 C CA . GLU B 1 123 ? -16.906 49.25 7.285 1 93.69 123 GLU B CA 1
ATOM 6863 C C . GLU B 1 123 ? -15.523 48.594 7.141 1 93.69 123 GLU B C 1
ATOM 6865 O O . GLU B 1 123 ? -15.281 47.5 7.637 1 93.69 123 GLU B O 1
ATOM 6870 N N . LEU B 1 124 ? -14.672 49.281 6.461 1 95.31 124 LEU B N 1
ATOM 6871 C CA . LEU B 1 124 ? -13.336 48.75 6.211 1 95.31 124 LEU B CA 1
ATOM 6872 C C . LEU B 1 124 ? -12.492 48.75 7.48 1 95.31 124 LEU B C 1
ATOM 6874 O O . LEU B 1 124 ? -11.672 47.875 7.707 1 95.31 124 LEU B O 1
ATOM 6878 N N . VAL B 1 125 ? -12.656 49.75 8.273 1 93.5 125 VAL B N 1
ATOM 6879 C CA . VAL B 1 125 ? -11.953 49.812 9.547 1 93.5 125 VAL B CA 1
ATOM 6880 C C . VAL B 1 125 ? -12.414 48.688 10.461 1 93.5 125 VAL B C 1
ATOM 6882 O O . VAL B 1 125 ? -11.609 48.094 11.172 1 93.5 125 VAL B O 1
ATOM 6885 N N . ASP B 1 126 ? -13.664 48.406 10.414 1 91.44 126 ASP B N 1
ATOM 6886 C CA . ASP B 1 126 ? -14.195 47.281 11.188 1 91.44 126 ASP B CA 1
ATOM 6887 C C . ASP B 1 126 ? -13.586 45.969 10.719 1 91.44 126 ASP B C 1
ATOM 6889 O O . ASP B 1 126 ? -13.242 45.094 11.531 1 91.44 126 ASP B O 1
ATOM 6893 N N . SER B 1 127 ? -13.523 45.875 9.445 1 94.5 127 SER B N 1
ATOM 6894 C CA . SER B 1 127 ? -12.914 44.688 8.883 1 94.5 127 SER B CA 1
ATOM 6895 C C . SER B 1 127 ? -11.445 44.562 9.281 1 94.5 127 SER B C 1
ATOM 6897 O O . SER B 1 127 ? -10.969 43.469 9.602 1 94.5 127 SER B O 1
ATOM 6899 N N . TYR B 1 128 ? -10.805 45.625 9.203 1 95.19 128 TYR B N 1
ATOM 6900 C CA . TYR B 1 128 ? -9.406 45.719 9.617 1 95.19 128 TYR B CA 1
ATOM 6901 C C . TYR B 1 128 ? -9.242 45.188 11.047 1 95.19 128 TYR B C 1
ATOM 6903 O O . TYR B 1 128 ? -8.398 44.344 11.312 1 95.19 128 TYR B O 1
ATOM 6911 N N . TRP B 1 129 ? -9.992 45.688 11.961 1 92.88 129 TRP B N 1
ATOM 6912 C CA . TRP B 1 129 ? -9.844 45.312 13.367 1 92.88 129 TRP B CA 1
ATOM 6913 C C . TRP B 1 129 ? -10.211 43.844 13.586 1 92.88 129 TRP B C 1
ATOM 6915 O O . TRP B 1 129 ? -9.625 43.156 14.438 1 92.88 129 TRP B O 1
ATOM 6925 N N . HIS B 1 130 ? -11.148 43.438 12.82 1 93.06 130 HIS B N 1
ATOM 6926 C CA . HIS B 1 130 ? -11.5 42.031 12.883 1 93.06 130 HIS B CA 1
ATOM 6927 C C . HIS B 1 130 ? -10.328 41.125 12.484 1 93.06 130 HIS B C 1
ATOM 6929 O O . HIS B 1 130 ? -10.016 40.156 13.18 1 93.06 130 HIS B O 1
ATOM 6935 N N . LEU B 1 131 ? -9.695 41.469 11.445 1 94.62 131 LEU B N 1
ATOM 6936 C CA . LEU B 1 131 ? -8.547 40.719 10.961 1 94.62 131 LEU B CA 1
ATOM 6937 C C . LEU B 1 131 ? -7.371 40.844 11.93 1 94.62 131 LEU B C 1
ATOM 6939 O O . LEU B 1 131 ? -6.691 39.844 12.203 1 94.62 131 LEU B O 1
ATOM 6943 N N . TYR B 1 132 ? -7.184 42.031 12.398 1 94.56 132 TYR B N 1
ATOM 6944 C CA . TYR B 1 132 ? -6.094 42.25 13.336 1 94.56 132 TYR B CA 1
ATOM 6945 C C . TYR B 1 132 ? -6.25 41.406 14.578 1 94.56 132 TYR B C 1
ATOM 6947 O O . TYR B 1 132 ? -5.293 40.781 15.039 1 94.56 132 TYR B O 1
ATOM 6955 N N . ARG B 1 133 ? -7.418 41.312 15.148 1 93.56 133 ARG B N 1
ATOM 6956 C CA . ARG B 1 133 ? -7.691 40.531 16.344 1 93.56 133 ARG B CA 1
ATOM 6957 C C . ARG B 1 133 ? -7.438 39.031 16.078 1 93.56 133 ARG B C 1
ATOM 6959 O O . ARG B 1 133 ? -6.961 38.312 16.953 1 93.56 133 ARG B O 1
ATOM 6966 N N . ARG B 1 134 ? -7.699 38.656 14.914 1 92.44 134 ARG B N 1
ATOM 6967 C CA . ARG B 1 134 ? -7.586 37.25 14.555 1 92.44 134 ARG B CA 1
ATOM 6968 C C . ARG B 1 134 ? -6.133 36.875 14.281 1 92.44 134 ARG B C 1
ATOM 6970 O O . ARG B 1 134 ? -5.645 35.844 14.797 1 92.44 134 ARG B O 1
ATOM 6977 N N . LEU B 1 135 ? -5.461 37.656 13.547 1 93.56 135 LEU B N 1
ATOM 6978 C CA . LEU B 1 135 ? -4.141 37.281 13.047 1 93.56 135 LEU B CA 1
ATOM 6979 C C . LEU B 1 135 ? -3.055 37.656 14.047 1 93.56 135 LEU B C 1
ATOM 6981 O O . LEU B 1 135 ? -1.979 37.062 14.062 1 93.56 135 LEU B O 1
ATOM 6985 N N . CYS B 1 136 ? -3.352 38.625 14.859 1 93.62 136 CYS B N 1
ATOM 6986 C CA . CYS B 1 136 ? -2.398 39.062 15.875 1 93.62 136 CYS B CA 1
ATOM 6987 C C . CYS B 1 136 ? -2.885 38.688 17.266 1 93.62 136 CYS B C 1
ATOM 6989 O O . CYS B 1 136 ? -2.551 39.375 18.25 1 93.62 136 CYS B O 1
ATOM 6991 N N . TRP B 1 137 ? -3.639 37.688 17.281 1 92.94 137 TRP B N 1
ATOM 6992 C CA . TRP B 1 137 ? -4.145 37.25 18.578 1 92.94 137 TRP B CA 1
ATOM 6993 C C . TRP B 1 137 ? -3 37 19.562 1 92.94 137 TRP B C 1
ATOM 6995 O O . TRP B 1 137 ? -1.859 36.781 19.156 1 92.94 137 TRP B O 1
ATOM 7005 N N . GLY B 1 138 ? -3.246 37.219 20.875 1 90.31 138 GLY B N 1
ATOM 7006 C CA . GLY B 1 138 ? -2.229 37.031 21.906 1 90.31 138 GLY B CA 1
ATOM 7007 C C . GLY B 1 138 ? -1.475 38.281 22.234 1 90.31 138 GLY B C 1
ATOM 7008 O O . GLY B 1 138 ? -0.8 38.375 23.266 1 90.31 138 GLY B O 1
ATOM 7009 N N . SER B 1 139 ? -1.566 39.25 21.406 1 91.81 139 SER B N 1
ATOM 7010 C CA . SER B 1 139 ? -0.891 40.531 21.641 1 91.81 139 SER B CA 1
ATOM 7011 C C . SER B 1 139 ? -1.766 41.469 22.469 1 91.81 139 SER B C 1
ATOM 7013 O O . SER B 1 139 ? -2.984 41.281 22.531 1 91.81 139 SER B O 1
ATOM 7015 N N . SER B 1 140 ? -1.09 42.438 23.078 1 91.5 140 SER B N 1
ATOM 7016 C CA . SER B 1 140 ? -1.816 43.438 23.828 1 91.5 140 SER B CA 1
ATOM 7017 C C . SER B 1 140 ? -2.736 44.25 22.938 1 91.5 140 SER B C 1
ATOM 7019 O O . SER B 1 140 ? -3.854 44.594 23.328 1 91.5 140 SER B O 1
ATOM 7021 N N . GLY B 1 141 ? -2.207 44.562 21.75 1 90.38 141 GLY B N 1
ATOM 7022 C CA . GLY B 1 141 ? -3.035 45.281 20.797 1 90.38 141 GLY B CA 1
ATOM 7023 C C . GLY B 1 141 ? -4.309 44.562 20.422 1 90.38 141 GLY B C 1
ATOM 7024 O O . GLY B 1 141 ? -5.375 45.156 20.328 1 90.38 141 GLY B O 1
ATOM 7025 N N . ALA B 1 142 ? -4.207 43.344 20.219 1 93.44 142 ALA B N 1
ATOM 7026 C CA . ALA B 1 142 ? -5.371 42.531 19.859 1 93.44 142 ALA B CA 1
ATOM 7027 C C . ALA B 1 142 ? -6.359 42.438 21.031 1 93.44 142 ALA B C 1
ATOM 7029 O O . ALA B 1 142 ? -7.574 42.438 20.812 1 93.44 142 ALA B O 1
ATOM 7030 N N . ALA B 1 143 ? -5.844 42.344 22.234 1 94.62 143 ALA B N 1
ATOM 7031 C CA . ALA B 1 143 ? -6.699 42.312 23.422 1 94.62 143 ALA B CA 1
ATOM 7032 C C . ALA B 1 143 ? -7.488 43.594 23.578 1 94.62 143 ALA B C 1
ATOM 7034 O O . ALA B 1 143 ? -8.68 43.594 23.875 1 94.62 143 ALA B O 1
ATOM 7035 N N . LYS B 1 144 ? -6.863 44.688 23.391 1 92.88 144 LYS B N 1
ATOM 7036 C CA . LYS B 1 144 ? -7.523 45.969 23.484 1 92.88 144 LYS B CA 1
ATOM 7037 C C . LYS B 1 144 ? -8.586 46.125 22.391 1 92.88 144 LYS B C 1
ATOM 7039 O O . LYS B 1 144 ? -9.68 46.625 22.656 1 92.88 144 LYS B O 1
ATOM 7044 N N . ALA B 1 145 ? -8.18 45.719 21.234 1 93.75 145 ALA B N 1
ATOM 7045 C CA . ALA B 1 145 ? -9.148 45.75 20.141 1 93.75 145 ALA B CA 1
ATOM 7046 C C . ALA B 1 145 ? -10.328 44.844 20.438 1 93.75 145 ALA B C 1
ATOM 7048 O O . ALA B 1 145 ? -11.469 45.156 20.078 1 93.75 145 ALA B O 1
ATOM 7049 N N . GLY B 1 146 ? -9.984 43.75 21 1 93.81 146 GLY B N 1
ATOM 7050 C CA . GLY B 1 146 ? -11.047 42.812 21.391 1 93.81 146 GLY B CA 1
ATOM 7051 C C . GLY B 1 146 ? -11.977 43.406 22.438 1 93.81 146 GLY B C 1
ATOM 7052 O O . GLY B 1 146 ? -13.195 43.219 22.375 1 93.81 146 GLY B O 1
ATOM 7053 N N . LEU B 1 147 ? -11.453 44.031 23.375 1 94.44 147 LEU B N 1
ATOM 7054 C CA . LEU B 1 147 ? -12.25 44.656 24.406 1 94.44 147 LEU B CA 1
ATOM 7055 C C . LEU B 1 147 ? -13.164 45.75 23.812 1 94.44 147 LEU B C 1
ATOM 7057 O O . LEU B 1 147 ? -14.328 45.844 24.188 1 94.44 147 LEU B O 1
ATOM 7061 N N . ALA B 1 148 ? -12.648 46.469 22.906 1 91.56 148 ALA B N 1
ATOM 7062 C CA . ALA B 1 148 ? -13.453 47.469 22.219 1 91.56 148 ALA B CA 1
ATOM 7063 C C . ALA B 1 148 ? -14.617 46.844 21.469 1 91.56 148 ALA B C 1
ATOM 7065 O O . ALA B 1 148 ? -15.727 47.375 21.469 1 91.56 148 ALA B O 1
ATOM 7066 N N . ALA B 1 149 ? -14.359 45.75 20.875 1 90.75 149 ALA B N 1
ATOM 7067 C CA . ALA B 1 149 ? -15.398 45.031 20.125 1 90.75 149 ALA B CA 1
ATOM 7068 C C . ALA B 1 149 ? -16.484 44.5 21.062 1 90.75 149 ALA B C 1
ATOM 7070 O O . ALA B 1 149 ? -17.672 44.531 20.719 1 90.75 149 ALA B O 1
ATOM 7071 N N . VAL B 1 150 ? -16.047 44 22.203 1 91.25 150 VAL B N 1
ATOM 7072 C CA . VAL B 1 150 ? -17 43.469 23.172 1 91.25 150 VAL B CA 1
ATOM 7073 C C . VAL B 1 150 ? -17.891 44.594 23.672 1 91.25 150 VAL B C 1
ATOM 7075 O O . VAL B 1 150 ? -19.078 44.406 23.891 1 91.25 150 VAL B O 1
ATOM 7078 N N . LEU B 1 151 ? -17.375 45.75 23.844 1 88.56 151 LEU B N 1
ATOM 7079 C CA . LEU B 1 151 ? -18.125 46.906 24.328 1 88.56 151 LEU B CA 1
ATOM 7080 C C . LEU B 1 151 ? -19.219 47.312 23.328 1 88.56 151 LEU B C 1
ATOM 7082 O O . LEU B 1 151 ? -20.297 47.719 23.719 1 88.56 151 LEU B O 1
ATOM 7086 N N . GLU B 1 152 ? -18.922 47.094 22.094 1 82.94 152 GLU B N 1
ATOM 7087 C CA . GLU B 1 152 ? -19.953 47.344 21.094 1 82.94 152 GLU B CA 1
ATOM 7088 C C . GLU B 1 152 ? -21.125 46.375 21.234 1 82.94 152 GLU B C 1
ATOM 7090 O O . GLU B 1 152 ? -22.281 46.75 21.062 1 82.94 152 GLU B O 1
ATOM 7095 N N . HIS B 1 153 ? -20.812 45.188 21.594 1 80.56 153 HIS B N 1
ATOM 7096 C CA . HIS B 1 153 ? -21.844 44.219 21.812 1 80.56 153 HIS B CA 1
ATOM 7097 C C . HIS B 1 153 ? -22.672 44.531 23.047 1 80.56 153 HIS B C 1
ATOM 7099 O O . HIS B 1 153 ? -23.859 44.219 23.109 1 80.56 153 HIS B O 1
ATOM 7105 N N . THR B 1 154 ? -22.031 44.969 24.031 1 83.69 154 THR B N 1
ATOM 7106 C CA . THR B 1 154 ? -22.703 45.312 25.281 1 83.69 154 THR B CA 1
ATOM 7107 C C . THR B 1 154 ? -23.719 46.438 25.078 1 83.69 154 THR B C 1
ATOM 7109 O O . THR B 1 154 ? -24.797 46.438 25.672 1 83.69 154 THR B O 1
ATOM 7112 N N . GLU B 1 155 ? -23.422 47.312 24.219 1 77.81 155 GLU B N 1
ATOM 7113 C CA . GLU B 1 155 ? -24.328 48.406 23.938 1 77.81 155 GLU B CA 1
ATOM 7114 C C . GLU B 1 155 ? -25.594 47.906 23.219 1 77.81 155 GLU B C 1
ATOM 7116 O O . GLU B 1 155 ? -26.703 48.344 23.531 1 77.81 155 GLU B O 1
ATOM 7121 N N . SER B 1 156 ? -25.328 46.969 22.438 1 74.94 156 SER B N 1
ATOM 7122 C CA . SER B 1 156 ? -26.469 46.406 21.734 1 74.94 156 SER B CA 1
ATOM 7123 C C . SER B 1 156 ? -27.344 45.594 22.656 1 74.94 156 SER B C 1
ATOM 7125 O O . SER B 1 156 ? -28.562 45.594 22.531 1 74.94 156 SER B O 1
ATOM 7127 N N . ALA B 1 157 ? -26.703 44.875 23.531 1 76.25 157 ALA B N 1
ATOM 7128 C CA . ALA B 1 157 ? -27.453 44.062 24.484 1 76.25 157 ALA B CA 1
ATOM 7129 C C . ALA B 1 157 ? -28.25 44.906 25.453 1 76.25 157 ALA B C 1
ATOM 7131 O O . ALA B 1 157 ? -29.375 44.562 25.828 1 76.25 157 ALA B O 1
ATOM 7132 N N . ALA B 1 158 ? -27.75 46 25.875 1 71.56 158 ALA B N 1
ATOM 7133 C CA . ALA B 1 158 ? -28.469 46.906 26.766 1 71.56 158 ALA B CA 1
ATOM 7134 C C . ALA B 1 158 ? -29.766 47.406 26.125 1 71.56 158 ALA B C 1
ATOM 7136 O O . ALA B 1 158 ? -30.797 47.5 26.797 1 71.56 158 ALA B O 1
ATOM 7137 N N . SER B 1 159 ? -29.688 47.562 24.844 1 71.62 159 SER B N 1
ATOM 7138 C CA . SER B 1 159 ? -30.891 48 24.125 1 71.62 159 SER B CA 1
ATOM 7139 C C . SER B 1 159 ? -31.938 46.875 24.062 1 71.62 159 SER B C 1
ATOM 7141 O O . SER B 1 159 ? -33.125 47.156 24.156 1 71.62 159 SER B O 1
ATOM 7143 N N . GLU B 1 160 ? -31.422 45.719 24 1 72.81 160 GLU B N 1
ATOM 7144 C CA . GLU B 1 160 ? -32.344 44.594 23.922 1 72.81 160 GLU B CA 1
ATOM 7145 C C . GLU B 1 160 ? -32.938 44.281 25.297 1 72.81 160 GLU B C 1
ATOM 7147 O O . GLU B 1 160 ? -34.062 43.812 25.391 1 72.81 160 GLU B O 1
ATOM 7152 N N . LEU B 1 161 ? -32.125 44.406 26.281 1 75 161 LEU B N 1
ATOM 7153 C CA . LEU B 1 161 ? -32.562 44.156 27.641 1 75 161 LEU B CA 1
ATOM 7154 C C . LEU B 1 161 ? -33.75 45.062 28 1 75 161 LEU B C 1
ATOM 7156 O O . LEU B 1 161 ? -34.688 44.625 28.656 1 75 161 LEU B O 1
ATOM 7160 N N . GLN B 1 162 ? -33.781 46.219 27.5 1 68 162 GLN B N 1
ATOM 7161 C CA . GLN B 1 162 ? -34.875 47.156 27.75 1 68 162 GLN B CA 1
ATOM 7162 C C . GLN B 1 162 ? -36.188 46.656 27.109 1 68 162 GLN B C 1
ATOM 7164 O O . GLN B 1 162 ? -37.25 46.781 27.688 1 68 162 GLN B O 1
ATOM 7169 N N . SER B 1 163 ? -35.969 45.938 26.062 1 67.81 163 SER B N 1
ATOM 7170 C CA . SER B 1 163 ? -37.125 45.438 25.359 1 67.81 163 SER B CA 1
ATOM 7171 C C . SER B 1 163 ? -37.688 44.188 26.062 1 67.81 163 SER B C 1
ATOM 7173 O O . SER B 1 163 ? -38.906 44 26.109 1 67.81 163 SER B O 1
ATOM 7175 N N . VAL B 1 164 ? -36.812 43.312 26.531 1 64.62 164 VAL B N 1
ATOM 7176 C CA . VAL B 1 164 ? -37.25 42.094 27.219 1 64.62 164 VAL B CA 1
ATOM 7177 C C . VAL B 1 164 ? -37.938 42.438 28.516 1 64.62 164 VAL B C 1
ATOM 7179 O O . VAL B 1 164 ? -38.938 41.812 28.891 1 64.62 164 VAL B O 1
ATOM 7182 N N . MET B 1 165 ? -37.5 43.312 29.281 1 61.94 165 MET B N 1
ATOM 7183 C CA . MET B 1 165 ? -38.094 43.75 30.547 1 61.94 165 MET B CA 1
ATOM 7184 C C . MET B 1 165 ? -39.469 44.375 30.312 1 61.94 165 MET B C 1
ATOM 7186 O O . MET B 1 165 ? -40.375 44.25 31.156 1 61.94 165 MET B O 1
ATOM 7190 N N . ALA B 1 166 ? -39.625 45.031 29.203 1 58.28 166 ALA B N 1
ATOM 7191 C CA . ALA B 1 166 ? -40.906 45.656 28.922 1 58.28 166 ALA B CA 1
ATOM 7192 C C . ALA B 1 166 ? -42 44.625 28.75 1 58.28 166 ALA B C 1
ATOM 7194 O O . ALA B 1 166 ? -43.188 44.906 28.953 1 58.28 166 ALA B O 1
ATOM 7195 N N . THR B 1 167 ? -41.562 43.406 28.094 1 54.25 167 THR B N 1
ATOM 7196 C CA . THR B 1 167 ? -42.594 42.406 27.906 1 54.25 167 THR B CA 1
ATOM 7197 C C . THR B 1 167 ? -42.781 41.562 29.172 1 54.25 167 THR B C 1
ATOM 7199 O O . THR B 1 167 ? -41.938 40.719 29.5 1 54.25 167 THR B O 1
ATOM 7202 N N . GLY B 1 168 ? -43.375 41.906 30.328 1 50.69 168 GLY B N 1
ATOM 7203 C CA . GLY B 1 168 ? -43.812 41.312 31.594 1 50.69 168 GLY B CA 1
ATOM 7204 C C . GLY B 1 168 ? -43.062 40.062 31.969 1 50.69 168 GLY B C 1
ATOM 7205 O O . GLY B 1 168 ? -43.438 39.375 32.906 1 50.69 168 GLY B O 1
ATOM 7206 N N . ALA B 1 169 ? -42.75 39.25 31.156 1 46.09 169 ALA B N 1
ATOM 7207 C CA . ALA B 1 169 ? -42.25 37.906 31.438 1 46.09 169 ALA B CA 1
ATOM 7208 C C . ALA B 1 169 ? -41 37.969 32.344 1 46.09 169 ALA B C 1
ATOM 7210 O O . ALA B 1 169 ? -39.875 38.156 31.859 1 46.09 169 ALA B O 1
ATOM 7211 N N . ALA B 1 170 ? -41.062 38.281 33.438 1 42.97 170 ALA B N 1
ATOM 7212 C CA . ALA B 1 170 ? -40.062 38.25 34.531 1 42.97 170 ALA B CA 1
ATOM 7213 C C . ALA B 1 170 ? -39.562 36.812 34.75 1 42.97 170 ALA B C 1
ATOM 7215 O O . ALA B 1 170 ? -38.781 36.594 35.688 1 42.97 170 ALA B O 1
ATOM 7216 N N . ALA B 1 171 ? -40.5 35.75 34.688 1 47.94 171 ALA B N 1
ATOM 7217 C CA . ALA B 1 171 ? -40.188 34.375 35.062 1 47.94 171 ALA B CA 1
ATOM 7218 C C . ALA B 1 171 ? -38.812 33.938 34.562 1 47.94 171 ALA B C 1
ATOM 7220 O O . ALA B 1 171 ? -38.719 33.25 33.562 1 47.94 171 ALA B O 1
ATOM 7221 N N . LEU B 1 172 ? -37.531 34.812 34.719 1 56.47 172 LEU B N 1
ATOM 7222 C CA . LEU B 1 172 ? -36.781 35.938 34.219 1 56.47 172 LEU B CA 1
ATOM 7223 C C . LEU B 1 172 ? -35.281 35.625 34.188 1 56.47 172 LEU B C 1
ATOM 7225 O O . LEU B 1 172 ? -34.594 36 33.25 1 56.47 172 LEU B O 1
ATOM 7229 N N . VAL B 1 173 ? -34.906 34.875 35.031 1 62.09 173 VAL B N 1
ATOM 7230 C CA . VAL B 1 173 ? -33.469 34.781 35.188 1 62.09 173 VAL B CA 1
ATOM 7231 C C . VAL B 1 173 ? -32.875 34.094 33.969 1 62.09 173 VAL B C 1
ATOM 7233 O O . VAL B 1 173 ? -31.875 34.562 33.406 1 62.09 173 VAL B O 1
ATOM 7236 N N . ALA B 1 174 ? -33.594 33.031 33.531 1 67.19 174 ALA B N 1
ATOM 7237 C CA . ALA B 1 174 ? -33.062 32.281 32.406 1 67.19 174 ALA B CA 1
ATOM 7238 C C . ALA B 1 174 ? -33.125 33.125 31.125 1 67.19 174 ALA B C 1
ATOM 7240 O O . ALA B 1 174 ? -32.219 33.062 30.297 1 67.19 174 ALA B O 1
ATOM 7241 N N . GLU B 1 175 ? -34.156 33.812 31.062 1 71.12 175 GLU B N 1
ATOM 7242 C CA . GLU B 1 175 ? -34.344 34.656 29.891 1 71.12 175 GLU B CA 1
ATOM 7243 C C . GLU B 1 175 ? -33.375 35.844 29.906 1 71.12 175 GLU B C 1
ATOM 7245 O O . GLU B 1 175 ? -32.844 36.25 28.875 1 71.12 175 GLU B O 1
ATOM 7250 N N . GLN B 1 176 ? -33.125 36.25 31.125 1 73.38 176 GLN B N 1
ATOM 7251 C CA . GLN B 1 176 ? -32.188 37.344 31.281 1 73.38 176 GLN B CA 1
ATOM 7252 C C . GLN B 1 176 ? -30.766 36.906 30.984 1 73.38 176 GLN B C 1
ATOM 7254 O O . GLN B 1 176 ? -30.016 37.625 30.328 1 73.38 176 GLN B O 1
ATOM 7259 N N . GLU B 1 177 ? -30.5 35.75 31.375 1 73.88 177 GLU B N 1
ATOM 7260 C CA . GLU B 1 177 ? -29.172 35.188 31.094 1 73.88 177 GLU B CA 1
ATOM 7261 C C . GLU B 1 177 ? -28.969 34.969 29.609 1 73.88 177 GLU B C 1
ATOM 7263 O O . GLU B 1 177 ? -27.891 35.219 29.078 1 73.88 177 GLU B O 1
ATOM 7268 N N . ALA B 1 178 ? -30 34.594 29.031 1 74.38 178 ALA B N 1
ATOM 7269 C CA . ALA B 1 178 ? -29.938 34.344 27.594 1 74.38 178 ALA B CA 1
ATOM 7270 C C . ALA B 1 178 ? -29.719 35.625 26.812 1 74.38 178 ALA B C 1
ATOM 7272 O O . ALA B 1 178 ? -29.031 35.625 25.797 1 74.38 178 ALA B O 1
ATOM 7273 N N . ALA B 1 179 ? -30.297 36.688 27.375 1 76.06 179 ALA B N 1
ATOM 7274 C CA . ALA B 1 179 ? -30.172 37.969 26.719 1 76.06 179 ALA B CA 1
ATOM 7275 C C . ALA B 1 179 ? -28.766 38.531 26.859 1 76.06 179 ALA B C 1
ATOM 7277 O O . ALA B 1 179 ? -28.297 39.312 26.016 1 76.06 179 ALA B O 1
ATOM 7278 N N . LEU B 1 180 ? -28.109 38.125 27.953 1 83.62 180 LEU B N 1
ATOM 7279 C CA . LEU B 1 180 ? -26.766 38.625 28.219 1 83.62 180 LEU B CA 1
ATOM 7280 C C . LEU B 1 180 ? -25.719 37.625 27.75 1 83.62 180 LEU B C 1
ATOM 7282 O O . LEU B 1 180 ? -24.516 37.812 27.953 1 83.62 180 LEU B O 1
ATOM 7286 N N . ALA B 1 181 ? -26.141 36.625 27.062 1 82.94 181 ALA B N 1
ATOM 7287 C CA . ALA B 1 181 ? -25.25 35.5 26.75 1 82.94 181 ALA B CA 1
ATOM 7288 C C . ALA B 1 181 ? -24.156 35.938 25.781 1 82.94 181 ALA B C 1
ATOM 7290 O O . ALA B 1 181 ? -22.984 35.594 25.984 1 82.94 181 ALA B O 1
ATOM 7291 N N . LYS B 1 182 ? -24.469 36.719 24.812 1 84.06 182 LYS B N 1
ATOM 7292 C CA . LYS B 1 182 ? -23.516 37.062 23.766 1 84.06 182 LYS B CA 1
ATOM 7293 C C . LYS B 1 182 ? -22.375 37.906 24.312 1 84.06 182 LYS B C 1
ATOM 7295 O O . LYS B 1 182 ? -21.203 37.562 24.156 1 84.06 182 LYS B O 1
ATOM 7300 N N . PRO B 1 183 ? -22.703 38.969 25.016 1 88.75 183 PRO B N 1
ATOM 7301 C CA . PRO B 1 183 ? -21.594 39.75 25.578 1 88.75 183 PRO B CA 1
ATOM 7302 C C . PRO B 1 183 ? -20.797 38.969 26.625 1 88.75 183 PRO B C 1
ATOM 7304 O O . PRO B 1 183 ? -19.578 39.094 26.688 1 88.75 183 PRO B O 1
ATOM 7307 N N . LEU B 1 184 ? -21.484 38.25 27.453 1 89.81 184 LEU B N 1
ATOM 7308 C CA . LEU B 1 184 ? -20.797 37.5 28.5 1 89.81 184 LEU B CA 1
ATOM 7309 C C . LEU B 1 184 ? -19.844 36.469 27.922 1 89.81 184 LEU B C 1
ATOM 7311 O O . LEU B 1 184 ? -18.734 36.281 28.422 1 89.81 184 LEU B O 1
ATOM 7315 N N . GLN B 1 185 ? -20.25 35.906 26.875 1 88.56 185 GLN B N 1
ATOM 7316 C CA . GLN B 1 185 ? -19.406 34.938 26.219 1 88.56 185 GLN B CA 1
ATOM 7317 C C . GLN B 1 185 ? -18.234 35.594 25.516 1 88.56 185 GLN B C 1
ATOM 7319 O O . GLN B 1 185 ? -17.141 35.031 25.438 1 88.56 185 GLN B O 1
ATOM 7324 N N . ALA B 1 186 ? -18.5 36.719 25 1 90.5 186 ALA B N 1
ATOM 7325 C CA . ALA B 1 186 ? -17.422 37.469 24.359 1 90.5 186 ALA B CA 1
ATOM 7326 C C . ALA B 1 186 ? -16.359 37.875 25.391 1 90.5 186 ALA B C 1
ATOM 7328 O O . ALA B 1 186 ? -15.156 37.812 25.094 1 90.5 186 ALA B O 1
ATOM 7329 N N . PHE B 1 187 ? -16.812 38.312 26.578 1 92.81 187 PHE B N 1
ATOM 7330 C CA . PHE B 1 187 ? -15.875 38.625 27.641 1 92.81 187 PHE B CA 1
ATOM 7331 C C . PHE B 1 187 ? -15.094 37.375 28.078 1 92.81 187 PHE B C 1
ATOM 7333 O O . PHE B 1 187 ? -13.883 37.438 28.297 1 92.81 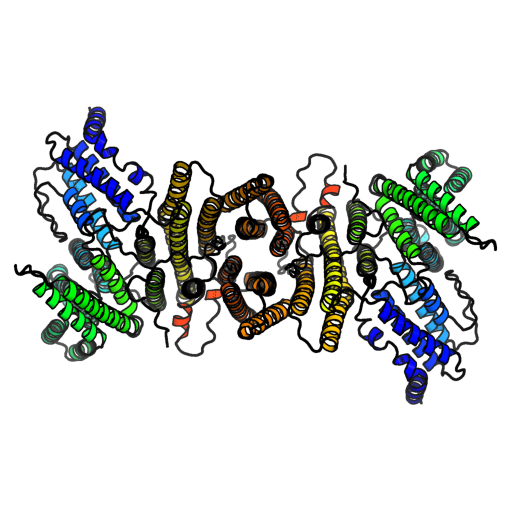187 PHE B O 1
ATOM 7340 N N . ALA B 1 188 ? -15.805 36.312 28.141 1 91.75 188 ALA B N 1
ATOM 7341 C CA . ALA B 1 188 ? -15.172 35.062 28.562 1 91.75 188 ALA B CA 1
ATOM 7342 C C . ALA B 1 188 ? -14.086 34.656 27.578 1 91.75 188 ALA B C 1
ATOM 7344 O O . ALA B 1 188 ? -13 34.219 27.969 1 91.75 188 ALA B O 1
ATOM 7345 N N . ARG B 1 189 ? -14.367 34.719 26.297 1 92.12 189 ARG B N 1
ATOM 7346 C CA . ARG B 1 189 ? -13.414 34.344 25.25 1 92.12 189 ARG B CA 1
ATOM 7347 C C . ARG B 1 189 ? -12.195 35.25 25.281 1 92.12 189 ARG B C 1
ATOM 7349 O O . ARG B 1 189 ? -11.055 34.781 25.203 1 92.12 189 ARG B O 1
ATOM 7356 N N . LEU B 1 190 ? -12.477 36.5 25.375 1 94.06 190 LEU B N 1
ATOM 7357 C CA . LEU B 1 190 ? -11.391 37.469 25.422 1 94.06 190 LEU B CA 1
ATOM 7358 C C . LEU B 1 190 ? -10.5 37.25 26.641 1 94.06 190 LEU B C 1
ATOM 7360 O O . LEU B 1 190 ? -9.273 37.344 26.531 1 94.06 190 LEU B O 1
ATOM 7364 N N . SER B 1 191 ? -11.125 37 27.75 1 94.31 191 SER B N 1
ATOM 7365 C CA . SER B 1 191 ? -10.375 36.719 28.969 1 94.31 191 SER B CA 1
ATOM 7366 C C . SER B 1 191 ? -9.484 35.5 28.812 1 94.31 191 SER B C 1
ATOM 7368 O O . SER B 1 191 ? -8.32 35.5 29.219 1 94.31 191 SER B O 1
ATOM 7370 N N . ALA B 1 192 ? -10.008 34.5 28.219 1 93.12 192 ALA B N 1
ATOM 7371 C CA . ALA B 1 192 ? -9.258 33.25 28.031 1 93.12 192 ALA B CA 1
ATOM 7372 C C . ALA B 1 192 ? -8.07 33.469 27.094 1 93.12 192 ALA B C 1
ATOM 7374 O O . ALA B 1 192 ? -6.977 32.938 27.344 1 93.12 192 ALA B O 1
ATOM 7375 N N . GLU B 1 193 ? -8.242 34.219 26.062 1 93.94 193 GLU B N 1
ATOM 7376 C CA . GLU B 1 193 ? -7.207 34.438 25.047 1 93.94 193 GLU B CA 1
ATOM 7377 C C . GLU B 1 193 ? -6.129 35.375 25.578 1 93.94 193 GLU B C 1
ATOM 7379 O O . GLU B 1 193 ? -5.02 35.438 25.031 1 93.94 193 GLU B O 1
ATOM 7384 N N . SER B 1 194 ? -6.465 36.125 26.672 1 95.69 194 SER B N 1
ATOM 7385 C CA . SER B 1 194 ? -5.566 37.156 27.141 1 95.69 194 SER B CA 1
ATOM 7386 C C . SER B 1 194 ? -4.969 36.812 28.5 1 95.69 194 SER B C 1
ATOM 7388 O O . SER B 1 194 ? -4.344 37.656 29.141 1 95.69 194 SER B O 1
ATOM 7390 N N . ALA B 1 195 ? -5.148 35.656 28.922 1 95.5 195 ALA B N 1
ATOM 7391 C CA . ALA B 1 195 ? -4.777 35.25 30.281 1 95.5 195 ALA B CA 1
ATOM 7392 C C . ALA B 1 195 ? -3.27 35.375 30.484 1 95.5 195 ALA B C 1
ATOM 7394 O O . ALA B 1 195 ? -2.805 35.531 31.625 1 95.5 195 ALA B O 1
ATOM 7395 N N . HIS B 1 196 ? -2.467 35.312 29.453 1 95.62 196 HIS B N 1
ATOM 7396 C CA . HIS B 1 196 ? -1.014 35.375 29.562 1 95.62 196 HIS B CA 1
ATOM 7397 C C . HIS B 1 196 ? -0.537 36.812 29.688 1 95.62 196 HIS B C 1
ATOM 7399 O O . HIS B 1 196 ? 0.618 37.062 30.031 1 95.62 196 HIS B O 1
ATOM 7405 N N . LEU B 1 197 ? -1.409 37.812 29.359 1 95.69 197 LEU B N 1
ATOM 7406 C CA . LEU B 1 197 ? -1.049 39.219 29.391 1 95.69 197 LEU B CA 1
ATOM 7407 C C . LEU B 1 197 ? -1.123 39.75 30.812 1 95.69 197 LEU B C 1
ATOM 7409 O O . LEU B 1 197 ? -2.104 40.406 31.188 1 95.69 197 LEU B O 1
ATOM 7413 N N . PHE B 1 198 ? -0.096 39.656 31.547 1 95.69 198 PHE B N 1
ATOM 7414 C CA . PHE B 1 198 ? -0.006 39.938 32.969 1 95.69 198 PHE B CA 1
ATOM 7415 C C . PHE B 1 198 ? -0.443 41.344 33.281 1 95.69 198 PHE B C 1
ATOM 7417 O O . PHE B 1 198 ? -1.116 41.594 34.312 1 95.69 198 PHE B O 1
ATOM 7424 N N . ALA B 1 199 ? -0.164 42.281 32.531 1 93.69 199 ALA B N 1
ATOM 7425 C CA . ALA B 1 199 ? -0.437 43.688 32.812 1 93.69 199 ALA B CA 1
ATOM 7426 C C . ALA B 1 199 ? -1.791 44.094 32.25 1 93.69 199 ALA B C 1
ATOM 7428 O O . ALA B 1 199 ? -2.477 44.938 32.844 1 93.69 199 ALA B O 1
ATOM 7429 N N . ASP B 1 200 ? -2.264 43.562 31.141 1 92.62 200 ASP B N 1
ATOM 7430 C CA . ASP B 1 200 ? -3.438 44.031 30.422 1 92.62 200 ASP B CA 1
ATOM 7431 C C . ASP B 1 200 ? -4.684 43.25 30.812 1 92.62 200 ASP B C 1
ATOM 7433 O O . ASP B 1 200 ? -5.809 43.719 30.625 1 92.62 200 ASP B O 1
ATOM 7437 N N . TYR B 1 201 ? -4.531 42.062 31.312 1 95.38 201 TYR B N 1
ATOM 7438 C CA . TYR B 1 201 ? -5.633 41.156 31.594 1 95.38 201 TYR B CA 1
ATOM 7439 C C . TYR B 1 201 ? -6.645 41.781 32.531 1 95.38 201 TYR B C 1
ATOM 7441 O O . TYR B 1 201 ? -7.855 41.656 32.344 1 95.38 201 TYR B O 1
ATOM 7449 N N . PRO B 1 202 ? -6.203 42.531 33.594 1 94.94 202 PRO B N 1
ATOM 7450 C CA . PRO B 1 202 ? -7.152 43.062 34.594 1 94.94 202 PRO B CA 1
ATOM 7451 C C . PRO B 1 202 ? -8.172 44.031 33.969 1 94.94 202 PRO B C 1
ATOM 7453 O O . PRO B 1 202 ? -9.289 44.125 34.5 1 94.94 202 PRO B O 1
ATOM 7456 N N . LEU B 1 203 ? -7.809 44.688 32.938 1 95.06 203 LEU B N 1
ATOM 7457 C CA . LEU B 1 203 ? -8.703 45.656 32.312 1 95.06 203 LEU B CA 1
ATOM 7458 C C . LEU B 1 203 ? -9.977 44.969 31.828 1 95.06 203 LEU B C 1
ATOM 7460 O O . LEU B 1 203 ? -11.055 45.562 31.859 1 95.06 203 LEU B O 1
ATOM 7464 N N . ILE B 1 204 ? -9.906 43.781 31.391 1 94.62 204 ILE B N 1
ATOM 7465 C CA . ILE B 1 204 ? -11.039 43.031 30.828 1 94.62 204 ILE B CA 1
ATOM 7466 C C . ILE B 1 204 ? -12.07 42.781 31.922 1 94.62 204 ILE B C 1
ATOM 7468 O O . ILE B 1 204 ? -13.258 43.062 31.75 1 94.62 204 ILE B O 1
ATOM 7472 N N . GLY B 1 205 ? -11.594 42.281 33.062 1 93.88 205 GLY B N 1
ATOM 7473 C CA . GLY B 1 205 ? -12.5 42.031 34.156 1 93.88 205 GLY B CA 1
ATOM 7474 C C . GLY B 1 205 ? -13.109 43.281 34.75 1 93.88 205 GLY B C 1
ATOM 7475 O O . GLY B 1 205 ? -14.281 43.312 35.125 1 93.88 205 GLY B O 1
ATOM 7476 N N . LYS B 1 206 ? -12.375 44.312 34.812 1 94.31 206 LYS B N 1
ATOM 7477 C CA . LYS B 1 206 ? -12.852 45.594 35.344 1 94.31 206 LYS B CA 1
ATOM 7478 C C . LYS B 1 206 ? -13.969 46.156 34.469 1 94.31 206 LYS B C 1
ATOM 7480 O O . LYS B 1 206 ? -14.992 46.625 35 1 94.31 206 LYS B O 1
ATOM 7485 N N . VAL B 1 207 ? -13.727 46.125 33.188 1 94.81 207 VAL B N 1
ATOM 7486 C CA . VAL B 1 207 ? -14.719 46.656 32.281 1 94.81 207 VAL B CA 1
ATOM 7487 C C . VAL B 1 207 ? -15.992 45.812 32.344 1 94.81 207 VAL B C 1
ATOM 7489 O O . VAL B 1 207 ? -17.094 46.344 32.281 1 94.81 207 VAL B O 1
ATOM 7492 N N . GLU B 1 208 ? -15.844 44.5 32.438 1 94.25 208 GLU B N 1
ATOM 7493 C CA . GLU B 1 208 ? -17 43.625 32.531 1 94.25 208 GLU B CA 1
ATOM 7494 C C . GLU B 1 208 ? -17.812 43.906 33.781 1 94.25 208 GLU B C 1
ATOM 7496 O O . GLU B 1 208 ? -19.047 44.031 33.719 1 94.25 208 GLU B O 1
ATOM 7501 N N . ARG B 1 209 ? -17.203 44.062 34.938 1 93.5 209 ARG B N 1
ATOM 7502 C CA . ARG B 1 209 ? -17.891 44.344 36.188 1 93.5 209 ARG B CA 1
ATOM 7503 C C . ARG B 1 209 ? -18.547 45.719 36.156 1 93.5 209 ARG B C 1
ATOM 7505 O O . ARG B 1 209 ? -19.656 45.906 36.656 1 93.5 209 ARG B O 1
ATOM 7512 N N . LEU B 1 210 ? -17.891 46.656 35.531 1 93.19 210 LEU B N 1
ATOM 7513 C CA . LEU B 1 210 ? -18.484 47.969 35.375 1 93.19 210 LEU B CA 1
ATOM 7514 C C . LEU B 1 210 ? -19.719 47.938 34.469 1 93.19 210 LEU B C 1
ATOM 7516 O O . LEU B 1 210 ? -20.719 48.594 34.781 1 93.19 210 LEU B O 1
ATOM 7520 N N . TRP B 1 211 ? -19.625 47.188 33.438 1 92.44 211 TRP B N 1
ATOM 7521 C CA . TRP B 1 211 ? -20.75 47.031 32.5 1 92.44 211 TRP B CA 1
ATOM 7522 C C . TRP B 1 211 ? -21.922 46.375 33.219 1 92.44 211 TRP B C 1
ATOM 7524 O O . TRP B 1 211 ? -23.078 46.781 33.062 1 92.44 211 TRP B O 1
ATOM 7534 N N . LEU B 1 212 ? -21.656 45.375 34.031 1 91 212 LEU B N 1
ATOM 7535 C CA . LEU B 1 212 ? -22.703 44.656 34.75 1 91 212 LEU B CA 1
ATOM 7536 C C . LEU B 1 212 ? -23.344 45.562 35.812 1 91 212 LEU B C 1
ATOM 7538 O O . LEU B 1 212 ? -24.562 45.625 35.938 1 91 212 LEU B O 1
ATOM 7542 N N . SER B 1 213 ? -22.531 46.344 36.5 1 90.69 213 SER B N 1
ATOM 7543 C CA . SER B 1 213 ? -23.016 47.156 37.625 1 90.69 213 SER B CA 1
ATOM 7544 C C . SER B 1 213 ? -23.609 48.469 37.156 1 90.69 213 SER B C 1
ATOM 7546 O O . SER B 1 213 ? -24.594 48.938 37.719 1 90.69 213 SER B O 1
ATOM 7548 N N . GLU B 1 214 ? -23.094 49.031 36.094 1 89.69 214 GLU B N 1
ATOM 7549 C CA . GLU B 1 214 ? -23.484 50.406 35.75 1 89.69 214 GLU B CA 1
ATOM 7550 C C . GLU B 1 214 ? -24.422 50.406 34.531 1 89.69 214 GLU B C 1
ATOM 7552 O O . GLU B 1 214 ? -25.125 51.375 34.281 1 89.69 214 GLU B O 1
ATOM 7557 N N . THR B 1 215 ? -24.391 49.406 33.844 1 88.31 215 THR B N 1
ATOM 7558 C CA . THR B 1 215 ? -25.219 49.406 32.656 1 88.31 215 THR B CA 1
ATOM 7559 C C . THR B 1 215 ? -26.344 48.375 32.75 1 88.31 215 THR B C 1
ATOM 7561 O O . THR B 1 215 ? -27.516 48.688 32.594 1 88.31 215 THR B O 1
ATOM 7564 N N . VAL B 1 216 ? -26.016 47.156 33.125 1 88.06 216 VAL B N 1
ATOM 7565 C CA . VAL B 1 216 ? -26.984 46.062 33.125 1 88.06 216 VAL B CA 1
ATOM 7566 C C . VAL B 1 216 ? -27.938 46.219 34.312 1 88.06 216 VAL B C 1
ATOM 7568 O O . VAL B 1 216 ? -29.156 46.062 34.156 1 88.06 216 VAL B O 1
ATOM 7571 N N . LEU B 1 217 ? -27.375 46.5 35.5 1 88.25 217 LEU B N 1
ATOM 7572 C CA . LEU B 1 217 ? -28.203 46.562 36.688 1 88.25 217 LEU B CA 1
ATOM 7573 C C . LEU B 1 217 ? -29.234 47.688 36.562 1 88.25 217 LEU B C 1
ATOM 7575 O O . LEU B 1 217 ? -30.438 47.469 36.812 1 88.25 217 LEU B O 1
ATOM 7579 N N . PRO B 1 218 ? -28.875 48.844 36.188 1 85.19 218 PRO B N 1
ATOM 7580 C CA . PRO B 1 218 ? -29.859 49.906 36 1 85.19 218 PRO B CA 1
ATOM 7581 C C . PRO B 1 218 ? -30.875 49.625 34.906 1 85.19 218 PRO B C 1
ATOM 7583 O O . PRO B 1 218 ? -32.031 50 35 1 85.19 218 PRO B O 1
ATOM 7586 N N . ALA B 1 219 ? -30.422 48.969 33.875 1 82.06 219 ALA B N 1
ATOM 7587 C CA . ALA B 1 219 ? -31.297 48.656 32.75 1 82.06 219 ALA B CA 1
ATOM 7588 C C . ALA B 1 219 ? -32.344 47.594 33.125 1 82.06 219 ALA B C 1
ATOM 7590 O O . ALA B 1 219 ? -33.469 47.625 32.625 1 82.06 219 ALA B O 1
ATOM 7591 N N . LEU B 1 220 ? -31.891 46.656 34 1 80.62 220 LEU B N 1
ATOM 7592 C CA . LEU B 1 220 ? -32.781 45.562 34.375 1 80.62 220 LEU B CA 1
ATOM 7593 C C . LEU B 1 220 ? -33.594 45.938 35.625 1 80.62 220 LEU B C 1
ATOM 7595 O O . LEU B 1 220 ? -34.656 45.375 35.906 1 80.62 220 LEU B O 1
ATOM 7599 N N . GLY B 1 221 ? -33.188 46.938 36.406 1 77.06 221 GLY B N 1
ATOM 7600 C CA . GLY B 1 221 ? -33.906 47.406 37.594 1 77.06 221 GLY B CA 1
ATOM 7601 C C . GLY B 1 221 ? -33.531 46.625 38.844 1 77.06 221 GLY B C 1
ATOM 7602 O O . GLY B 1 221 ? -32.781 45.656 38.781 1 77.06 221 GLY B O 1
ATOM 7603 N N . GLU B 1 222 ? -34.094 46.844 39.906 1 77.38 222 GLU B N 1
ATOM 7604 C CA . GLU B 1 222 ? -33.75 46.406 41.25 1 77.38 222 GLU B CA 1
ATOM 7605 C C . GLU B 1 222 ? -34.031 44.906 41.438 1 77.38 222 GLU B C 1
ATOM 7607 O O . GLU B 1 222 ? -33.312 44.188 42.125 1 77.38 222 GLU B O 1
ATOM 7612 N N . PRO B 1 223 ? -35 44.406 40.688 1 76.56 223 PRO B N 1
ATOM 7613 C CA . PRO B 1 223 ? -35.25 42.969 40.875 1 76.56 223 PRO B CA 1
ATOM 7614 C C . PRO B 1 223 ? -34.156 42.094 40.344 1 76.56 223 PRO B C 1
ATOM 7616 O O . PRO B 1 223 ? -34.062 40.906 40.688 1 76.56 223 PRO B O 1
ATOM 7619 N N . ALA B 1 224 ? -33.344 42.656 39.5 1 81.25 224 ALA B N 1
ATOM 7620 C CA . ALA B 1 224 ? -32.281 41.875 38.875 1 81.25 224 ALA B CA 1
ATOM 7621 C C . ALA B 1 224 ? -31 41.938 39.688 1 81.25 224 ALA B C 1
ATOM 7623 O O . ALA B 1 224 ? -29.984 41.375 39.281 1 81.25 224 ALA B O 1
ATOM 7624 N N . GLU B 1 225 ? -30.984 42.5 40.781 1 85.69 225 GLU B N 1
ATOM 7625 C CA . GLU B 1 225 ? -29.797 42.688 41.594 1 85.69 225 GLU B CA 1
ATOM 7626 C C . GLU B 1 225 ? -29.172 41.375 42 1 85.69 225 GLU B C 1
ATOM 7628 O O . GLU B 1 225 ? -27.953 41.188 41.906 1 85.69 225 GLU B O 1
ATOM 7633 N N . PRO B 1 226 ? -30.062 40.375 42.281 1 83.94 226 PRO B N 1
ATOM 7634 C CA . PRO B 1 226 ? -29.438 39.094 42.656 1 83.94 226 PRO B CA 1
ATOM 7635 C C . PRO B 1 226 ? -28.734 38.438 41.469 1 83.94 226 PRO B C 1
ATOM 7637 O O . PRO B 1 226 ? -27.703 37.781 41.625 1 83.94 226 PRO B O 1
ATOM 7640 N N . LEU B 1 227 ? -29.297 38.562 40.312 1 85.25 227 LEU B N 1
ATOM 7641 C CA . LEU B 1 227 ? -28.688 38 39.125 1 85.25 227 LEU B CA 1
ATOM 7642 C C . LEU B 1 227 ? -27.359 38.688 38.812 1 85.25 227 LEU B C 1
ATOM 7644 O O . LEU B 1 227 ? -26.359 38.031 38.531 1 85.25 227 LEU B O 1
ATOM 7648 N N . VAL B 1 228 ? -27.375 40 38.875 1 88.75 228 VAL B N 1
ATOM 7649 C CA . VAL B 1 228 ? -26.172 40.781 38.562 1 88.75 228 VAL B CA 1
ATOM 7650 C C . VAL B 1 228 ? -25.094 40.5 39.594 1 88.75 228 VAL B C 1
ATOM 7652 O O . VAL B 1 228 ? -23.906 40.375 39.281 1 88.75 228 VAL B O 1
ATOM 7655 N N . GLU B 1 229 ? -25.5 40.375 40.812 1 89.25 229 GLU B N 1
ATOM 7656 C CA . GLU B 1 229 ? -24.547 40.031 41.875 1 89.25 229 GLU B CA 1
ATOM 7657 C C . GLU B 1 229 ? -23.906 38.688 41.625 1 89.25 229 GLU B C 1
ATOM 7659 O O . GLU B 1 229 ? -22.719 38.5 41.844 1 89.25 229 GLU B O 1
ATOM 7664 N N . MET B 1 230 ? -24.734 37.844 41.188 1 88.12 230 MET B N 1
ATOM 7665 C CA . MET B 1 230 ? -24.219 36.5 40.875 1 88.12 230 MET B CA 1
ATOM 7666 C C . MET B 1 230 ? -23.219 36.562 39.719 1 88.12 230 MET B C 1
ATOM 7668 O O . MET B 1 230 ? -22.172 35.906 39.781 1 88.12 230 MET B O 1
ATOM 7672 N N . LEU B 1 231 ? -23.5 37.281 38.688 1 89.62 231 LEU B N 1
ATOM 7673 C CA . LEU B 1 231 ? -22.625 37.406 37.531 1 89.62 231 LEU B CA 1
ATOM 7674 C C . LEU B 1 231 ? -21.328 38.094 37.906 1 89.62 231 LEU B C 1
ATOM 7676 O O . LEU B 1 231 ? -20.25 37.719 37.438 1 89.62 231 LEU B O 1
ATOM 7680 N N . VAL B 1 232 ? -21.422 39.094 38.75 1 91.19 232 VAL B N 1
ATOM 7681 C CA . VAL B 1 232 ? -20.234 39.812 39.219 1 91.19 232 VAL B CA 1
ATOM 7682 C C . VAL B 1 232 ? -19.359 38.875 40.031 1 91.19 232 VAL B C 1
ATOM 7684 O O . VAL B 1 232 ? -18.125 38.875 39.875 1 91.19 232 VAL B O 1
ATOM 7687 N N . ARG B 1 233 ? -19.922 38.031 40.812 1 90.56 233 ARG B N 1
ATOM 7688 C CA . ARG B 1 233 ? -19.172 37.062 41.594 1 90.56 233 ARG B CA 1
ATOM 7689 C C . ARG B 1 233 ? -18.438 36.062 40.688 1 90.56 233 ARG B C 1
ATOM 7691 O O . ARG B 1 233 ? -17.312 35.656 40.969 1 90.56 233 ARG B O 1
ATOM 7698 N N . ARG B 1 234 ? -19.078 35.781 39.625 1 89.19 234 ARG B N 1
ATOM 7699 C CA . ARG B 1 234 ? -18.469 34.844 38.688 1 89.19 234 ARG B CA 1
ATOM 7700 C C . ARG B 1 234 ? -17.266 35.5 38 1 89.19 234 ARG B C 1
ATOM 7702 O O . ARG B 1 234 ? -16.281 34.812 37.719 1 89.19 234 ARG B O 1
ATOM 7709 N N . THR B 1 235 ? -17.406 36.75 37.719 1 91.44 235 THR B N 1
ATOM 7710 C CA . THR B 1 235 ? -16.297 37.469 37.125 1 91.44 235 THR B CA 1
ATOM 7711 C C . THR B 1 235 ? -15.109 37.562 38.062 1 91.44 235 THR B C 1
ATOM 7713 O O . THR B 1 235 ? -13.961 37.375 37.656 1 91.44 235 THR B O 1
ATOM 7716 N N . PHE B 1 236 ? -15.406 37.812 39.375 1 92.19 236 PHE B N 1
ATOM 7717 C CA . PHE B 1 236 ? -14.344 37.844 40.375 1 92.19 236 PHE B CA 1
ATOM 7718 C C . PHE B 1 236 ? -13.672 36.469 40.5 1 92.19 236 PHE B C 1
ATOM 7720 O O . PHE B 1 236 ? -12.438 36.375 40.5 1 92.19 236 PHE B O 1
ATOM 7727 N N . LYS B 1 237 ? -14.469 35.469 40.5 1 90.94 237 LYS B N 1
ATOM 7728 C CA . LYS B 1 237 ? -13.922 34.125 40.625 1 90.94 237 LYS B CA 1
ATOM 7729 C C . LYS B 1 237 ? -13.016 33.781 39.438 1 90.94 237 LYS B C 1
ATOM 7731 O O . LYS B 1 237 ? -11.961 33.188 39.625 1 90.94 237 LYS B O 1
ATOM 7736 N N . ARG B 1 238 ? -13.375 34.125 38.25 1 91.06 238 ARG B N 1
ATOM 7737 C CA . ARG B 1 238 ? -12.602 33.875 37.062 1 91.06 238 ARG B CA 1
ATOM 7738 C C . ARG B 1 238 ? -11.281 34.656 37.094 1 91.06 238 ARG B C 1
ATOM 7740 O O . ARG B 1 238 ? -10.219 34.094 36.812 1 91.06 238 ARG B O 1
ATOM 7747 N N . ASP B 1 239 ? -11.344 35.906 37.406 1 93.81 239 ASP B N 1
ATOM 7748 C CA . ASP B 1 239 ? -10.195 36.781 37.312 1 93.81 239 ASP B CA 1
ATOM 7749 C C . ASP B 1 239 ? -9.203 36.5 38.438 1 93.81 239 ASP B C 1
ATOM 7751 O O . ASP B 1 239 ? -8 36.75 38.312 1 93.81 239 ASP B O 1
ATOM 7755 N N . LEU B 1 240 ? -9.711 36 39.562 1 94.5 240 LEU B N 1
ATOM 7756 C CA . LEU B 1 240 ? -8.836 35.719 40.688 1 94.5 240 LEU B CA 1
ATOM 7757 C C . LEU B 1 240 ? -8.023 34.438 40.438 1 94.5 240 LEU B C 1
ATOM 7759 O O . LEU B 1 240 ? -7.035 34.188 41.125 1 94.5 240 LEU B O 1
ATOM 7763 N N . GLN B 1 241 ? -8.398 33.688 39.375 1 92.81 241 GLN B N 1
ATOM 7764 C CA . GLN B 1 241 ? -7.695 32.469 39.031 1 92.81 241 GLN B CA 1
ATOM 7765 C C . GLN B 1 241 ? -6.539 32.719 38.094 1 92.81 241 GLN B C 1
ATOM 7767 O O . GLN B 1 241 ? -5.715 31.844 37.844 1 92.81 241 GLN B O 1
ATOM 7772 N N . VAL B 1 242 ? -6.453 33.906 37.562 1 94.81 242 VAL B N 1
ATOM 7773 C CA . VAL B 1 242 ? -5.441 34.25 36.562 1 94.81 242 VAL B CA 1
ATOM 7774 C C . VAL B 1 242 ? -4.461 35.25 37.156 1 94.81 242 VAL B C 1
ATOM 7776 O O . VAL B 1 242 ? -4.859 36.344 37.562 1 94.81 242 VAL B O 1
ATOM 7779 N N . PRO B 1 243 ? -3.195 34.875 37.188 1 95.31 243 PRO B N 1
ATOM 7780 C CA . PRO B 1 243 ? -2.195 35.844 37.688 1 95.31 243 PRO B CA 1
ATOM 7781 C C . PRO B 1 243 ? -2.193 37.156 36.906 1 95.31 243 PRO B C 1
ATOM 7783 O O . PRO B 1 243 ? -2.209 37.156 35.656 1 95.31 243 PRO B O 1
ATOM 7786 N N . SER B 1 244 ? -2.189 38.25 37.5 1 95.69 244 SER B N 1
ATOM 7787 C CA . SER B 1 244 ? -2.141 39.562 36.906 1 95.69 244 SER B CA 1
ATOM 7788 C C . SER B 1 244 ? -1.525 40.594 37.875 1 95.69 244 SER B C 1
ATOM 7790 O O . SER B 1 244 ? -1.399 40.312 39.062 1 95.69 244 SER B O 1
ATOM 7792 N N . VAL B 1 245 ? -1.229 41.719 37.406 1 94.12 245 VAL B N 1
ATOM 7793 C CA . VAL B 1 245 ? -0.588 42.781 38.188 1 94.12 245 VAL B CA 1
ATOM 7794 C C . VAL B 1 245 ? -1.575 43.312 39.219 1 94.12 245 VAL B C 1
ATOM 7796 O O . VAL B 1 245 ? -1.181 43.719 40.312 1 94.12 245 VAL B O 1
ATOM 7799 N N . ALA B 1 246 ? -2.84 43.25 38.938 1 94.25 246 ALA B N 1
ATOM 7800 C CA . ALA B 1 246 ? -3.871 43.844 39.781 1 94.25 246 ALA B CA 1
ATOM 7801 C C . ALA B 1 246 ? -4.465 42.812 40.719 1 94.25 246 ALA B C 1
ATOM 7803 O O . ALA B 1 246 ? -5.414 43.125 41.469 1 94.25 246 ALA B O 1
ATOM 7804 N N . LEU B 1 247 ? -3.947 41.656 40.75 1 95.19 247 LEU B N 1
ATOM 7805 C CA . LEU B 1 247 ? -4.559 40.562 41.531 1 95.19 247 LEU B CA 1
ATOM 7806 C C . LEU B 1 247 ? -4.664 40.906 43 1 95.19 247 LEU B C 1
ATOM 7808 O O . LEU B 1 247 ? -5.695 40.656 43.625 1 95.19 247 LEU B O 1
ATOM 7812 N N . PRO B 1 248 ? -3.615 41.562 43.625 1 93.12 248 PRO B N 1
ATOM 7813 C CA . PRO B 1 248 ? -3.75 41.938 45.031 1 93.12 248 PRO B CA 1
ATOM 7814 C C . PRO B 1 248 ? -4.867 42.969 45.281 1 93.12 248 PRO B C 1
ATOM 7816 O O . PRO B 1 248 ? -5.609 42.844 46.25 1 93.12 248 PRO B O 1
ATOM 7819 N N . GLU B 1 249 ? -4.984 43.875 44.438 1 94 249 GLU B N 1
ATOM 7820 C CA . GLU B 1 249 ? -6.035 44.906 44.531 1 94 249 GLU B CA 1
ATOM 7821 C C . GLU B 1 249 ? -7.414 44.281 44.312 1 94 249 GLU B C 1
ATOM 7823 O O . GLU B 1 249 ? -8.391 44.688 44.969 1 94 249 GLU B O 1
ATOM 7828 N N . LEU B 1 250 ? -7.473 43.406 43.344 1 94.38 250 LEU B N 1
ATOM 7829 C CA . LEU B 1 250 ? -8.727 42.719 43.031 1 94.38 250 LEU B CA 1
ATOM 7830 C C . LEU B 1 250 ? -9.211 41.906 44.25 1 94.38 250 LEU B C 1
ATOM 7832 O O . LEU B 1 250 ? -10.414 41.844 44.531 1 94.38 250 LEU B O 1
ATOM 7836 N N . LEU B 1 251 ? -8.305 41.281 44.875 1 93.44 251 LEU B N 1
ATOM 7837 C CA . LEU B 1 251 ? -8.633 40.5 46.062 1 93.44 251 LEU B CA 1
ATOM 7838 C C . LEU B 1 251 ? -9.18 41.406 47.188 1 93.44 251 LEU B C 1
ATOM 7840 O O . LEU B 1 251 ? -10.18 41.062 47.812 1 93.44 251 LEU B O 1
ATOM 7844 N N . ARG B 1 252 ? -8.648 42.5 47.375 1 92 252 ARG B N 1
ATOM 7845 C CA . ARG B 1 252 ? -9.102 43.469 48.375 1 92 252 ARG B CA 1
ATOM 7846 C C . ARG B 1 252 ? -10.477 44.031 48 1 92 252 ARG B C 1
ATOM 7848 O O . ARG B 1 252 ? -11.344 44.188 48.875 1 92 252 ARG B O 1
ATOM 7855 N N . GLU B 1 253 ? -10.586 44.312 46.719 1 91.38 253 GLU B N 1
ATOM 7856 C CA . GLU B 1 253 ? -11.867 44.844 46.25 1 91.38 253 GLU B CA 1
ATOM 7857 C C . GLU B 1 253 ? -12.992 43.844 46.531 1 91.38 253 GLU B C 1
ATOM 7859 O O . GLU B 1 253 ? -14.078 44.25 46.938 1 91.38 253 GLU B O 1
ATOM 7864 N N . TYR B 1 254 ? -12.758 42.562 46.281 1 92.5 254 TYR B N 1
ATOM 7865 C CA . TYR B 1 254 ? -13.789 41.562 46.531 1 92.5 254 TYR B CA 1
ATOM 7866 C C . TYR B 1 254 ? -14.094 41.438 48 1 92.5 254 TYR B C 1
ATOM 7868 O O . TYR B 1 254 ? -15.266 41.312 48.406 1 92.5 254 TYR B O 1
ATOM 7876 N N . GLU B 1 255 ? -13.055 41.438 48.812 1 90 255 GLU B N 1
ATOM 7877 C CA . GLU B 1 255 ? -13.234 41.344 50.25 1 90 255 GLU B CA 1
ATOM 7878 C C . GLU B 1 255 ? -14.078 42.469 50.781 1 90 255 GLU B C 1
ATOM 7880 O O . GLU B 1 255 ? -14.883 42.281 51.719 1 90 255 GLU B O 1
ATOM 7885 N N . GLU B 1 256 ? -13.992 43.594 50.219 1 87.5 256 GLU B N 1
ATOM 7886 C CA . GLU B 1 256 ? -14.703 44.781 50.688 1 87.5 256 GLU B CA 1
ATOM 7887 C C . GLU B 1 256 ? -16.125 44.812 50.125 1 87.5 256 GLU B C 1
ATOM 7889 O O . GLU B 1 256 ? -17.016 45.406 50.75 1 87.5 256 GLU B O 1
ATOM 7894 N N . SER B 1 257 ? -16.297 44.219 49 1 84 257 SER B N 1
ATOM 7895 C CA . SER B 1 257 ? -17.594 44.344 48.312 1 84 257 SER B CA 1
ATOM 7896 C C . SER B 1 257 ? -18.547 43.219 48.75 1 84 257 SER B C 1
ATOM 7898 O O . SER B 1 257 ? -19.766 43.406 48.781 1 84 257 SER B O 1
ATOM 7900 N N . GLU B 1 258 ? -18.062 42 49.062 1 83.81 258 GLU B N 1
ATOM 7901 C CA . GLU B 1 258 ? -18.922 40.875 49.375 1 83.81 258 GLU B CA 1
ATOM 7902 C C . GLU B 1 258 ? -19.312 40.875 50.875 1 83.81 258 GLU B C 1
ATOM 7904 O O . GLU B 1 258 ? -18.453 41.062 51.75 1 83.81 258 GLU B O 1
ATOM 7909 N N . ILE B 1 259 ? -20.562 40.75 51 1 75.25 259 ILE B N 1
ATOM 7910 C CA . ILE B 1 259 ? -21.094 40.844 52.344 1 75.25 259 ILE B CA 1
ATOM 7911 C C . ILE B 1 259 ? -21.156 39.438 52.969 1 75.25 259 ILE B C 1
ATOM 7913 O O . ILE B 1 259 ? -20.938 39.281 54.156 1 75.25 259 ILE B O 1
ATOM 7917 N N . ASN B 1 260 ? -21.438 38.469 52.094 1 82.31 260 ASN B N 1
ATOM 7918 C CA . ASN B 1 260 ? -21.547 37.094 52.594 1 82.31 260 ASN B CA 1
ATOM 7919 C C . ASN B 1 260 ? -20.188 36.531 53 1 82.31 260 ASN B C 1
ATOM 7921 O O . ASN B 1 260 ? -19.359 36.25 52.125 1 82.31 260 ASN B O 1
ATOM 7925 N N . GLU B 1 261 ? -20.062 36.219 54.25 1 80.12 261 GLU B N 1
ATOM 7926 C CA . GLU B 1 261 ? -18.766 35.844 54.781 1 80.12 261 GLU B CA 1
ATOM 7927 C C . GLU B 1 261 ? -18.312 34.5 54.219 1 80.12 261 GLU B C 1
ATOM 7929 O O . GLU B 1 261 ? -17.109 34.312 53.969 1 80.12 261 GLU B O 1
ATOM 7934 N N . HIS B 1 262 ? -19.25 33.656 54.031 1 83.62 262 HIS B N 1
ATOM 7935 C CA . HIS B 1 262 ? -18.875 32.344 53.5 1 83.62 262 HIS B CA 1
ATOM 7936 C C . HIS B 1 262 ? -18.375 32.438 52.062 1 83.62 262 HIS B C 1
ATOM 7938 O O . HIS B 1 262 ? -17.422 31.75 51.688 1 83.62 262 HIS B O 1
ATOM 7944 N N . LYS B 1 263 ? -19 33.156 51.438 1 85.44 263 LYS B N 1
ATOM 7945 C CA . LYS B 1 263 ? -18.609 33.344 50.031 1 85.44 263 LYS B CA 1
ATOM 7946 C C . LYS B 1 263 ? -17.266 34.062 49.938 1 85.44 263 LYS B C 1
ATOM 7948 O O . LYS B 1 263 ? -16.453 33.75 49.062 1 85.44 263 LYS B O 1
ATOM 7953 N N . VAL B 1 264 ? -17.016 34.969 50.812 1 86.94 264 VAL B N 1
ATOM 7954 C CA . VAL B 1 264 ? -15.742 35.688 50.844 1 86.94 264 VAL B CA 1
ATOM 7955 C C . VAL B 1 264 ? -14.594 34.719 51.094 1 86.94 264 VAL B C 1
ATOM 7957 O O . VAL B 1 264 ? -13.586 34.75 50.406 1 86.94 264 VAL B O 1
ATOM 7960 N N . LYS B 1 265 ? -14.836 33.812 52 1 87.31 265 LYS B N 1
ATOM 7961 C CA . LYS B 1 265 ? -13.773 32.906 52.344 1 87.31 265 LYS B CA 1
ATOM 7962 C C . LYS B 1 265 ? -13.406 31.984 51.188 1 87.31 265 LYS B C 1
ATOM 7964 O O . LYS B 1 265 ? -12.227 31.766 50.906 1 87.31 265 LYS B O 1
ATOM 7969 N N . ASP B 1 266 ? -14.305 31.531 50.5 1 88 266 ASP B N 1
ATOM 7970 C CA . ASP B 1 266 ? -14.07 30.594 49.406 1 88 266 ASP B CA 1
ATOM 7971 C C . ASP B 1 266 ? -13.359 31.281 48.25 1 88 266 ASP B C 1
ATOM 7973 O O . ASP B 1 266 ? -12.391 30.75 47.688 1 88 266 ASP B O 1
ATOM 7977 N N . ILE B 1 267 ? -13.797 32.375 47.906 1 89 267 ILE B N 1
ATOM 7978 C CA . ILE B 1 267 ? -13.281 33.062 46.719 1 89 267 ILE B CA 1
ATOM 7979 C C . ILE B 1 267 ? -11.922 33.688 47.031 1 89 267 ILE B C 1
ATOM 7981 O O . ILE B 1 267 ? -11.023 33.719 46.188 1 89 267 ILE B O 1
ATOM 7985 N N . VAL B 1 268 ? -11.82 34.156 48.281 1 89.56 268 VAL B N 1
ATOM 7986 C CA . VAL B 1 268 ? -10.547 34.719 48.688 1 89.56 268 VAL B CA 1
ATOM 7987 C C . VAL B 1 268 ? -9.477 33.625 48.75 1 89.56 268 VAL B C 1
ATOM 7989 O O . VAL B 1 268 ? -8.312 33.875 48.438 1 89.56 268 VAL B O 1
ATOM 7992 N N . ALA B 1 269 ? -9.891 32.469 49.031 1 93.06 269 ALA B N 1
ATOM 7993 C CA . ALA B 1 269 ? -8.953 31.359 49.062 1 93.06 269 ALA B CA 1
ATOM 7994 C C . ALA B 1 269 ? -8.398 31.078 47.656 1 93.06 269 ALA B C 1
ATOM 7996 O O . ALA B 1 269 ? -7.219 30.75 47.5 1 93.06 269 ALA B O 1
ATOM 7997 N N . VAL B 1 270 ? -9.219 31.203 46.75 1 91.69 270 VAL B N 1
ATOM 7998 C CA . VAL B 1 270 ? -8.797 31 45.375 1 91.69 270 VAL B CA 1
ATOM 7999 C C . VAL B 1 270 ? -7.781 32.062 44.969 1 91.69 270 VAL B C 1
ATOM 8001 O O . VAL B 1 270 ? -6.75 31.766 44.375 1 91.69 270 VAL B O 1
ATOM 8004 N N . GLY B 1 271 ? -8.008 33.25 45.312 1 93.69 271 GLY B N 1
ATOM 8005 C CA . GLY B 1 271 ? -7.105 34.344 45 1 93.69 271 GLY B CA 1
ATOM 8006 C C . GLY B 1 271 ? -5.762 34.219 45.688 1 93.69 271 GLY B C 1
ATOM 8007 O O . GLY B 1 271 ? -4.719 34.5 45.094 1 93.69 271 GLY B O 1
ATOM 8008 N N . GLN B 1 272 ? -5.879 33.75 46.938 1 93.56 272 GLN B N 1
ATOM 8009 C CA . GLN B 1 272 ? -4.648 33.594 47.719 1 93.56 272 GLN B CA 1
ATOM 8010 C C . GLN B 1 272 ? -3.799 32.469 47.156 1 93.56 272 GLN B C 1
ATOM 8012 O O . GLN B 1 272 ? -2.57 32.562 47.125 1 93.56 272 GLN B O 1
ATOM 8017 N N . ALA B 1 273 ? -4.469 31.484 46.719 1 94 273 ALA B N 1
ATOM 8018 C CA . ALA B 1 273 ? -3.758 30.375 46.094 1 94 273 ALA B CA 1
ATOM 8019 C C . ALA B 1 273 ? -3.053 30.828 44.812 1 94 273 ALA B C 1
ATOM 8021 O O . ALA B 1 273 ? -1.934 30.391 44.531 1 94 273 ALA B O 1
ATOM 8022 N N . THR B 1 274 ? -3.67 31.656 44 1 95.12 274 THR B N 1
ATOM 8023 C CA . THR B 1 274 ? -3.09 32.188 42.781 1 95.12 274 THR B CA 1
ATOM 8024 C C . THR B 1 274 ? -1.911 33.094 43.094 1 95.12 274 THR B C 1
ATOM 8026 O O . THR B 1 274 ? -0.896 33.094 42.406 1 95.12 274 THR B O 1
ATOM 8029 N N . LEU B 1 275 ? -1.993 33.875 44.125 1 95.06 275 LEU B N 1
ATOM 8030 C CA . LEU B 1 275 ? -0.936 34.781 44.531 1 95.06 275 LEU B CA 1
ATOM 8031 C C . LEU B 1 275 ? 0.333 34.031 44.906 1 95.06 275 LEU B C 1
ATOM 8033 O O . LEU B 1 275 ? 1.442 34.531 44.688 1 95.06 275 LEU B O 1
ATOM 8037 N N . SER B 1 276 ? 0.087 32.875 45.406 1 94.25 276 SER B N 1
ATOM 8038 C CA . SER B 1 276 ? 1.224 32.094 45.875 1 94.25 276 SER B CA 1
ATOM 8039 C C . SER B 1 276 ? 1.654 31.062 44.812 1 94.25 276 SER B C 1
ATOM 8041 O O . SER B 1 276 ? 2.561 30.266 45.031 1 94.25 276 SER B O 1
ATOM 8043 N N . SER B 1 277 ? 1.093 31.094 43.688 1 94.94 277 SER B N 1
ATOM 8044 C CA . SER B 1 277 ? 1.35 30.078 42.688 1 94.94 277 SER B CA 1
ATOM 8045 C C . SER B 1 277 ? 2.662 30.359 41.938 1 94.94 277 SER B C 1
ATOM 8047 O O . SER B 1 277 ? 3.16 31.484 41.969 1 94.94 277 SER B O 1
ATOM 8049 N N . SER B 1 278 ? 3.197 29.312 41.344 1 94.81 278 SER B N 1
ATOM 8050 C CA . SER B 1 278 ? 4.398 29.453 40.531 1 94.81 278 SER B CA 1
ATOM 8051 C C . SER B 1 278 ? 4.141 30.312 39.312 1 94.81 278 SER B C 1
ATOM 8053 O O . SER B 1 278 ? 5.035 31.016 38.844 1 94.81 278 SER B O 1
ATOM 8055 N N . TRP B 1 279 ? 2.957 30.266 38.844 1 96.44 279 TRP B N 1
ATOM 8056 C CA . TRP B 1 279 ? 2.568 31.094 37.688 1 96.44 279 TRP B CA 1
ATOM 8057 C C . TRP B 1 279 ? 2.678 32.562 38.031 1 96.44 279 TRP B C 1
ATOM 8059 O O . TRP B 1 279 ? 3.258 33.344 37.25 1 96.44 279 TRP B O 1
ATOM 8069 N N . MET B 1 280 ? 2.209 33 39.125 1 96.5 280 MET B N 1
ATOM 8070 C CA . MET B 1 280 ? 2.275 34.375 39.562 1 96.5 280 MET B CA 1
ATOM 8071 C C . MET B 1 280 ? 3.725 34.844 39.719 1 96.5 280 MET B C 1
ATOM 8073 O O . MET B 1 280 ? 4.094 35.906 39.281 1 96.5 280 MET B O 1
ATOM 8077 N N . ARG B 1 281 ? 4.527 34 40.281 1 95.94 281 ARG B N 1
ATOM 8078 C CA . ARG B 1 281 ? 5.93 34.344 40.531 1 95.94 281 ARG B CA 1
ATOM 8079 C C . ARG B 1 281 ? 6.676 34.531 39.219 1 95.94 281 ARG B C 1
ATOM 8081 O O . ARG B 1 281 ? 7.414 35.5 39.031 1 95.94 281 ARG B O 1
ATOM 8088 N N . ALA B 1 282 ? 6.457 33.562 38.344 1 96.5 282 ALA B N 1
ATOM 8089 C CA . ALA B 1 282 ? 7.152 33.656 37.062 1 96.5 282 ALA B CA 1
ATOM 8090 C C . ALA B 1 282 ? 6.664 34.812 36.219 1 96.5 282 ALA B C 1
ATOM 8092 O O . ALA B 1 282 ? 7.465 35.531 35.594 1 96.5 282 ALA B O 1
ATOM 8093 N N . ALA B 1 283 ? 5.367 35.031 36.188 1 96.88 283 ALA B N 1
ATOM 8094 C CA . ALA B 1 283 ? 4.801 36.156 35.438 1 96.88 283 ALA B CA 1
ATOM 8095 C C . ALA B 1 283 ? 5.25 37.5 36 1 96.88 283 ALA B C 1
ATOM 8097 O O . ALA B 1 283 ? 5.547 38.406 35.25 1 96.88 283 ALA B O 1
ATOM 8098 N N . SER B 1 284 ? 5.355 37.594 37.281 1 95.5 284 SER B N 1
ATOM 8099 C CA . SER B 1 284 ? 5.797 38.812 37.938 1 95.5 284 SER B CA 1
ATOM 8100 C C . SER B 1 284 ? 7.262 39.094 37.656 1 95.5 284 SER B C 1
ATOM 8102 O O . SER B 1 284 ? 7.633 40.25 37.406 1 95.5 284 SER B O 1
ATOM 8104 N N . ALA B 1 285 ? 7.973 38.094 37.719 1 94.12 285 ALA B N 1
ATOM 8105 C CA . ALA B 1 285 ? 9.391 38.281 37.406 1 94.12 285 ALA B CA 1
ATOM 8106 C C . ALA B 1 285 ? 9.602 38.781 36 1 94.12 285 ALA B C 1
ATOM 8108 O O . ALA B 1 285 ? 10.43 39.656 35.75 1 94.12 285 ALA B O 1
ATOM 8109 N N . LEU B 1 286 ? 8.891 38.219 35.125 1 94.19 286 LEU B N 1
ATOM 8110 C CA . LEU B 1 286 ? 8.977 38.656 33.719 1 94.19 286 LEU B CA 1
ATOM 8111 C C . LEU B 1 286 ? 8.508 40.094 33.594 1 94.19 286 LEU B C 1
ATOM 8113 O O . LEU B 1 286 ? 9.141 40.875 32.875 1 94.19 286 LEU B O 1
ATOM 8117 N N . TYR B 1 287 ? 7.48 40.438 34.219 1 92.88 287 TYR B N 1
ATOM 8118 C CA . TYR B 1 287 ? 6.918 41.781 34.156 1 92.88 287 TYR B CA 1
ATOM 8119 C C . TYR B 1 287 ? 7.891 42.812 34.719 1 92.88 287 TYR B C 1
ATOM 8121 O O . TYR B 1 287 ? 8.094 43.875 34.125 1 92.88 287 TYR B O 1
ATOM 8129 N N . VAL B 1 288 ? 8.492 42.531 35.781 1 92 288 VAL B N 1
ATOM 8130 C CA . VAL B 1 288 ? 9.438 43.438 36.406 1 92 288 VAL B CA 1
ATOM 8131 C C . VAL B 1 288 ? 10.633 43.656 35.5 1 92 288 VAL B C 1
ATOM 8133 O O . VAL B 1 288 ? 11.086 44.812 35.344 1 92 288 VAL B O 1
ATOM 8136 N N . HIS B 1 289 ? 11 42.625 35 1 90.81 289 HIS B N 1
ATOM 8137 C CA . HIS B 1 289 ? 12.141 42.719 34.125 1 90.81 289 HIS B CA 1
ATOM 8138 C C . HIS B 1 289 ? 11.789 43.562 32.875 1 90.81 289 HIS B C 1
ATOM 8140 O O . HIS B 1 289 ? 12.586 44.406 32.438 1 90.81 289 HIS B O 1
ATOM 8146 N N . THR B 1 290 ? 10.664 43.344 32.312 1 87.56 290 THR B N 1
ATOM 8147 C CA . THR B 1 290 ? 10.25 44.031 31.094 1 87.56 290 THR B CA 1
ATOM 8148 C C . THR B 1 290 ? 10.023 45.531 31.375 1 87.56 290 THR B C 1
ATOM 8150 O O . THR B 1 290 ? 10.352 46.375 30.547 1 87.56 290 THR B O 1
ATOM 8153 N N . THR B 1 291 ? 9.523 45.844 32.438 1 85.75 291 THR B N 1
ATOM 8154 C CA . THR B 1 291 ? 9.289 47.219 32.812 1 85.75 291 THR B CA 1
ATOM 8155 C C . THR B 1 291 ? 10.609 47.938 33.062 1 85.75 291 THR B C 1
ATOM 8157 O O . THR B 1 291 ? 10.742 49.125 32.719 1 85.75 291 THR B O 1
ATOM 8160 N N . ARG B 1 292 ? 11.5 47.25 33.625 1 81.12 292 ARG B N 1
ATOM 8161 C CA . ARG B 1 292 ? 12.82 47.844 33.844 1 81.12 292 ARG B CA 1
ATOM 8162 C C . ARG B 1 292 ? 13.523 48.125 32.5 1 81.12 292 ARG B C 1
ATOM 8164 O O . ARG B 1 292 ? 14.219 49.156 32.375 1 81.12 292 ARG B O 1
ATOM 8171 N N . LEU B 1 293 ? 13.312 47.25 31.672 1 78.56 293 LEU B N 1
ATOM 8172 C CA . LEU B 1 293 ? 13.922 47.438 30.359 1 78.56 293 LEU B CA 1
ATOM 8173 C C . LEU B 1 293 ? 13.312 48.625 29.641 1 78.56 293 LEU B C 1
ATOM 8175 O O . LEU B 1 293 ? 14.023 49.375 28.953 1 78.56 293 LEU B O 1
ATOM 8179 N N . THR B 1 294 ? 12.062 48.844 29.688 1 71.75 294 THR B N 1
ATOM 8180 C CA . THR B 1 294 ? 11.383 49.969 29.031 1 71.75 294 THR B CA 1
ATOM 8181 C C . THR B 1 294 ? 11.773 51.281 29.688 1 71.75 294 THR B C 1
ATOM 8183 O O . THR B 1 294 ? 11.898 52.312 29 1 71.75 294 THR B O 1
ATOM 8186 N N . ASP B 1 295 ? 12.031 51.281 30.922 1 62.25 295 ASP B N 1
ATOM 8187 C CA . ASP B 1 295 ? 12.438 52.5 31.641 1 62.25 295 ASP B CA 1
ATOM 8188 C C . ASP B 1 295 ? 13.875 52.875 31.297 1 62.25 295 ASP B C 1
ATOM 8190 O O . ASP B 1 295 ? 14.195 54.062 31.188 1 62.25 295 ASP B O 1
ATOM 8194 N N . THR B 1 296 ? 14.617 51.812 31.047 1 57.31 296 THR B N 1
ATOM 8195 C CA . THR B 1 296 ? 16.016 52.094 30.734 1 57.31 296 THR B CA 1
ATOM 8196 C C . THR B 1 296 ? 16.172 52.5 29.266 1 57.31 296 THR B C 1
ATOM 8198 O O . THR B 1 296 ? 17.156 53.094 28.891 1 57.31 296 THR B O 1
ATOM 8201 N N . THR B 1 297 ? 15.336 51.906 28.375 1 51.91 297 THR B N 1
ATOM 8202 C CA . THR B 1 297 ? 15.477 52.25 26.969 1 51.91 297 THR B CA 1
ATOM 8203 C C . THR B 1 297 ? 14.875 53.656 26.703 1 51.91 297 THR B C 1
ATOM 8205 O O . THR B 1 297 ? 14.82 54.094 25.562 1 51.91 297 THR B O 1
ATOM 8208 N N . ARG B 1 298 ? 14.273 54.375 27.531 1 48.03 298 ARG B N 1
ATOM 8209 C CA . ARG B 1 298 ? 14.047 55.781 27.25 1 48.03 298 ARG B CA 1
ATOM 8210 C C . ARG B 1 298 ? 15.352 56.469 26.859 1 48.03 298 ARG B C 1
ATOM 8212 O O . ARG B 1 298 ? 16.391 56.25 27.484 1 48.03 298 ARG B O 1
ATOM 8219 N N . PRO B 1 299 ? 15.336 57 25.625 1 41.5 299 PRO B N 1
ATOM 8220 C CA . PRO B 1 299 ? 16.531 57.625 25.078 1 41.5 299 PRO B CA 1
ATOM 8221 C C . PRO B 1 299 ? 17.297 58.469 26.109 1 41.5 299 PRO B C 1
ATOM 8223 O O . PRO B 1 299 ? 16.938 59.625 26.359 1 41.5 299 PRO B O 1
ATOM 8226 N N . SER B 1 300 ? 17.609 58.125 27.234 1 35.66 300 SER B N 1
ATOM 8227 C CA . SER B 1 300 ? 18.625 59.062 27.703 1 35.66 300 SER B CA 1
ATOM 8228 C C . SER B 1 300 ? 19.797 59.156 26.719 1 35.66 300 SER B C 1
ATOM 8230 O O . SER B 1 300 ? 20.125 58.188 26.062 1 35.66 300 SER B O 1
ATOM 8232 N N . GLY B 1 301 ? 20.25 60.406 26.25 1 32.44 301 GLY B N 1
ATOM 8233 C CA . GLY B 1 301 ? 21.25 60.906 25.312 1 32.44 301 GLY B CA 1
ATOM 8234 C C . GLY B 1 301 ? 22.484 60.031 25.266 1 32.44 301 GLY B C 1
ATOM 8235 O O . GLY B 1 301 ? 23.453 60.344 24.562 1 32.44 301 GLY B O 1
ATOM 8236 N N . VAL B 1 302 ? 23 59.562 26.391 1 34.28 302 VAL B N 1
ATOM 8237 C CA . VAL B 1 302 ? 24.438 59.312 26.328 1 34.28 302 VAL B CA 1
ATOM 8238 C C . VAL B 1 302 ? 24.703 58.094 25.469 1 34.28 302 VAL B C 1
ATOM 8240 O O . VAL B 1 302 ? 23.812 57.25 25.25 1 34.28 302 VAL B O 1
ATOM 8243 N N . GLY B 1 303 ? 26.016 57.719 25.141 1 31.36 303 GLY B N 1
ATOM 8244 C CA . GLY B 1 303 ? 26.891 57.062 24.203 1 31.36 303 GLY B CA 1
ATOM 8245 C C . GLY B 1 303 ? 26.531 55.594 23.969 1 31.36 303 GLY B C 1
ATOM 8246 O O . GLY B 1 303 ? 25.578 55.094 24.562 1 31.36 303 GLY B O 1
ATOM 8247 N N . GLY B 1 304 ? 27.672 54.719 23.656 1 35.5 304 GLY B N 1
ATOM 8248 C CA . GLY B 1 304 ? 28.266 53.625 22.906 1 35.5 304 GLY B CA 1
ATOM 8249 C C . GLY B 1 304 ? 27.812 52.25 23.391 1 35.5 304 GLY B C 1
ATOM 8250 O O . GLY B 1 304 ? 28.141 51.25 22.781 1 35.5 304 GLY B O 1
ATOM 8251 N N . MET B 1 305 ? 27.844 51.969 24.656 1 34.97 305 MET B N 1
ATOM 8252 C CA . MET B 1 305 ? 27.922 50.594 25.188 1 34.97 305 MET B CA 1
ATOM 8253 C C . MET B 1 305 ? 26.594 49.875 25.078 1 34.97 305 MET B C 1
ATOM 8255 O O . MET B 1 305 ? 26.062 49.375 26.062 1 34.97 305 MET B O 1
ATOM 8259 N N . LEU B 1 306 ? 25.766 50.25 24.406 1 37.38 306 LEU B N 1
ATOM 8260 C CA . LEU B 1 306 ? 24.375 49.781 24.281 1 37.38 306 LEU B CA 1
ATOM 8261 C C . LEU B 1 306 ? 24.328 48.375 23.688 1 37.38 306 LEU B C 1
ATOM 8263 O O . LEU B 1 306 ? 23.312 47.688 23.781 1 37.38 306 LEU B O 1
ATOM 8267 N N . GLU B 1 307 ? 25.344 48.031 22.922 1 41.78 307 GLU B N 1
ATOM 8268 C CA . GLU B 1 307 ? 25.203 46.812 22.125 1 41.78 307 GLU B CA 1
ATOM 8269 C C . GLU B 1 307 ? 25.281 45.562 23 1 41.78 307 GLU B C 1
ATOM 8271 O O . GLU B 1 307 ? 24.562 44.594 22.766 1 41.78 307 GLU B O 1
ATOM 8276 N N . ALA B 1 308 ? 26.328 45.469 23.828 1 42.97 308 ALA B N 1
ATOM 8277 C CA . ALA B 1 308 ? 26.594 44.25 24.609 1 42.97 308 ALA B CA 1
ATOM 8278 C C . ALA B 1 308 ? 25.5 44 25.625 1 42.97 308 ALA B C 1
ATOM 8280 O O . ALA B 1 308 ? 25.125 42.875 25.875 1 42.97 308 ALA B O 1
ATOM 8281 N N . SER B 1 309 ? 25.062 45.031 26.281 1 43.47 309 SER B N 1
ATOM 8282 C CA . SER B 1 309 ? 24.047 44.969 27.328 1 43.47 309 SER B CA 1
ATOM 8283 C C . SER B 1 309 ? 22.703 44.562 26.766 1 43.47 309 SER B C 1
ATOM 8285 O O . SER B 1 309 ? 21.891 43.938 27.438 1 43.47 309 SER B O 1
ATOM 8287 N N . SER B 1 310 ? 22.516 44.906 25.484 1 51 310 SER B N 1
ATOM 8288 C CA . SER B 1 310 ? 21.281 44.562 24.797 1 51 310 SER B CA 1
ATOM 8289 C C . SER B 1 310 ? 21.156 43.062 24.547 1 51 310 SER B C 1
ATOM 8291 O O . SER B 1 310 ? 20.094 42.5 24.703 1 51 310 SER B O 1
ATOM 8293 N N . LEU B 1 311 ? 22.312 42.469 24.281 1 55 311 LEU B N 1
ATOM 8294 C CA . LEU B 1 311 ? 22.297 41.031 24.047 1 55 311 LEU B CA 1
ATOM 8295 C C . LEU B 1 311 ? 22 40.281 25.344 1 55 311 LEU B C 1
ATOM 8297 O O . LEU B 1 311 ? 21.266 39.312 25.328 1 55 311 LEU B O 1
ATOM 8301 N N . SER B 1 312 ? 22.719 40.812 26.391 1 51.72 312 SER B N 1
ATOM 8302 C CA . SER B 1 312 ? 22.516 40.188 27.688 1 51.72 312 SER B CA 1
ATOM 8303 C C . SER B 1 312 ? 21.078 40.344 28.172 1 51.72 312 SER B C 1
ATOM 8305 O O . SER B 1 312 ? 20.484 39.438 28.734 1 51.72 312 SER B O 1
ATOM 8307 N N . ARG B 1 313 ? 20.594 41.469 27.953 1 60.03 313 ARG B N 1
ATOM 8308 C CA . ARG B 1 313 ? 19.219 41.781 28.328 1 60.03 313 ARG B CA 1
ATOM 8309 C C . ARG B 1 313 ? 18.234 40.938 27.531 1 60.03 313 ARG B C 1
ATOM 8311 O O . ARG B 1 313 ? 17.25 40.438 28.078 1 60.03 313 ARG B O 1
ATOM 8318 N N . ASP B 1 314 ? 18.656 40.688 26.484 1 73 314 ASP B N 1
ATOM 8319 C CA . ASP B 1 314 ? 17.828 39.844 25.609 1 73 314 ASP B CA 1
ATOM 8320 C C . ASP B 1 314 ? 17.906 38.375 26.016 1 73 314 ASP B C 1
ATOM 8322 O O . ASP B 1 314 ? 16.891 37.656 25.984 1 73 314 ASP B O 1
ATOM 8326 N N . ALA B 1 315 ? 19.016 38.062 26.578 1 79.94 315 ALA B N 1
ATOM 8327 C CA . ALA B 1 315 ? 19.188 36.688 27.016 1 79.94 315 ALA B CA 1
ATOM 8328 C C . ALA B 1 315 ? 18.359 36.406 28.266 1 79.94 315 ALA B C 1
ATOM 8330 O O . ALA B 1 315 ? 17.75 35.344 28.391 1 79.94 315 ALA B O 1
ATOM 8331 N N . ARG B 1 316 ? 18.438 37.406 29.172 1 86.12 316 ARG B N 1
ATOM 8332 C CA . ARG B 1 316 ? 17.672 37.219 30.406 1 86.12 316 ARG B CA 1
ATOM 8333 C C . ARG B 1 316 ? 16.172 37.219 30.141 1 86.12 316 ARG B C 1
ATOM 8335 O O . ARG B 1 316 ? 15.414 36.469 30.766 1 86.12 316 ARG B O 1
ATOM 8342 N N . LEU B 1 317 ? 15.695 38.062 29.312 1 86.88 317 LEU B N 1
ATOM 8343 C CA . LEU B 1 317 ? 14.297 38.094 28.906 1 86.88 317 LEU B CA 1
ATOM 8344 C C . LEU B 1 317 ? 13.859 36.719 28.359 1 86.88 317 LEU B C 1
ATOM 8346 O O . LEU B 1 317 ? 12.812 36.219 28.734 1 86.88 317 LEU B O 1
ATOM 8350 N N . LYS B 1 318 ? 14.703 36.188 27.562 1 84.44 318 LYS B N 1
ATOM 8351 C CA . LYS B 1 318 ? 14.391 34.906 26.953 1 84.44 318 LYS B CA 1
ATOM 8352 C C . LYS B 1 318 ? 14.359 33.781 28 1 84.44 318 LYS B C 1
ATOM 8354 O O . LYS B 1 318 ? 13.523 32.875 27.938 1 84.44 318 LYS B O 1
ATOM 8359 N N . GLU B 1 319 ? 15.219 33.875 28.891 1 87.94 319 GLU B N 1
ATOM 8360 C CA . GLU B 1 319 ? 15.25 32.906 29.984 1 87.94 319 GLU B CA 1
ATOM 8361 C C . GLU B 1 319 ? 13.977 32.969 30.812 1 87.94 319 GLU B C 1
ATOM 8363 O O . GLU B 1 319 ? 13.406 31.922 31.172 1 87.94 319 GLU B O 1
ATOM 8368 N N . LEU B 1 320 ? 13.617 34.125 31.125 1 91.25 320 LEU B N 1
ATOM 8369 C CA . LEU B 1 320 ? 12.414 34.312 31.922 1 91.25 320 LEU B CA 1
ATOM 8370 C C . LEU B 1 320 ? 11.172 33.875 31.156 1 91.25 320 LEU B C 1
ATOM 8372 O O . LEU B 1 320 ? 10.242 33.312 31.75 1 91.25 320 LEU B O 1
ATOM 8376 N N . GLU B 1 321 ? 11.156 34.156 29.953 1 90.19 321 GLU B N 1
ATOM 8377 C CA . GLU B 1 321 ? 10.047 33.719 29.125 1 90.19 321 GLU B CA 1
ATOM 8378 C C . GLU B 1 321 ? 9.961 32.188 29.078 1 90.19 321 GLU B C 1
ATOM 8380 O O . GLU B 1 321 ? 8.867 31.609 29.156 1 90.19 321 GLU B O 1
ATOM 8385 N N . GLU B 1 322 ? 11.094 31.562 28.938 1 89.62 322 GLU B N 1
ATOM 8386 C CA . GLU B 1 322 ? 11.141 30.109 28.922 1 89.62 322 GLU B CA 1
ATOM 8387 C C . GLU B 1 322 ? 10.695 29.531 30.266 1 89.62 322 GLU B C 1
ATOM 8389 O O . GLU B 1 322 ? 10.055 28.469 30.312 1 89.62 322 GLU B O 1
ATOM 8394 N N . GLN B 1 323 ? 11.102 30.188 31.234 1 91.75 323 GLN B N 1
ATOM 8395 C CA . GLN B 1 323 ? 10.68 29.766 32.562 1 91.75 323 GLN B CA 1
ATOM 8396 C C . GLN B 1 323 ? 9.164 29.859 32.719 1 91.75 323 GLN B C 1
ATOM 8398 O O . GLN B 1 323 ? 8.531 28.953 33.25 1 91.75 323 GLN B O 1
ATOM 8403 N N . LEU B 1 324 ? 8.617 30.938 32.281 1 94.56 324 LEU B N 1
ATOM 8404 C CA . LEU B 1 324 ? 7.172 31.094 32.344 1 94.56 324 LEU B CA 1
ATOM 8405 C C . LEU B 1 324 ? 6.465 30.031 31.5 1 94.56 324 LEU B C 1
ATOM 8407 O O . LEU B 1 324 ? 5.461 29.469 31.938 1 94.56 324 LEU B O 1
ATOM 8411 N N . LEU B 1 325 ? 6.996 29.797 30.359 1 93.88 325 LEU B N 1
ATOM 8412 C CA . LEU B 1 325 ? 6.422 28.766 29.484 1 93.88 325 LEU B CA 1
ATOM 8413 C C . LEU B 1 325 ? 6.441 27.406 30.188 1 93.88 325 LEU B C 1
ATOM 8415 O O . LEU B 1 325 ? 5.461 26.656 30.125 1 93.88 325 LEU B O 1
ATOM 8419 N N . SER B 1 326 ? 7.5 27.094 30.828 1 91.81 326 SER B N 1
ATOM 8420 C CA . SER B 1 326 ? 7.645 25.812 31.531 1 91.81 326 SER B CA 1
ATOM 8421 C C . SER B 1 326 ? 6.645 25.703 32.688 1 91.81 326 SER B C 1
ATOM 8423 O O . SER B 1 326 ? 6.109 24.625 32.938 1 91.81 326 SER B O 1
ATOM 8425 N N . VAL B 1 327 ? 6.414 26.766 33.281 1 94.62 327 VAL B N 1
ATOM 8426 C CA . VAL B 1 327 ? 5.473 26.781 34.406 1 94.62 327 VAL B CA 1
ATOM 8427 C C . VAL B 1 327 ? 4.047 26.609 33.875 1 94.62 327 VAL B C 1
ATOM 8429 O O . VAL B 1 327 ? 3.246 25.875 34.438 1 94.62 327 VAL B O 1
ATOM 8432 N N . LEU B 1 328 ? 3.711 27.297 32.812 1 95 328 LEU B N 1
ATOM 8433 C CA . LEU B 1 328 ? 2.361 27.281 32.25 1 95 328 LEU B CA 1
ATOM 8434 C C . LEU B 1 328 ? 1.977 25.859 31.828 1 95 328 LEU B C 1
ATOM 8436 O O . LEU B 1 328 ? 0.847 25.422 32.062 1 95 328 LEU B O 1
ATOM 8440 N N . ILE B 1 329 ? 2.879 25.156 31.281 1 91.69 329 ILE B N 1
ATOM 8441 C CA . ILE B 1 329 ? 2.615 23.812 30.781 1 91.69 329 ILE B CA 1
ATOM 8442 C C . ILE B 1 329 ? 2.32 22.875 31.953 1 91.69 329 ILE B C 1
ATOM 8444 O O . ILE B 1 329 ? 1.58 21.891 31.797 1 91.69 329 ILE B O 1
ATOM 8448 N N . LYS B 1 330 ? 2.76 23.25 33.125 1 90.81 330 LYS B N 1
ATOM 8449 C CA . LYS B 1 330 ? 2.633 22.375 34.281 1 90.81 330 LYS B CA 1
ATOM 8450 C C . LYS B 1 330 ? 1.429 22.766 35.125 1 90.81 330 LYS B C 1
ATOM 8452 O O . LYS B 1 330 ? 1.104 22.078 36.094 1 90.81 330 LYS B O 1
ATOM 8457 N N . VAL B 1 331 ? 0.816 23.812 34.719 1 92.19 331 VAL B N 1
ATOM 8458 C CA . VAL B 1 331 ? -0.378 24.203 35.469 1 92.19 331 VAL B CA 1
ATOM 8459 C C . VAL B 1 331 ? -1.402 23.062 35.406 1 92.19 331 VAL B C 1
ATOM 8461 O O . VAL B 1 331 ? -1.635 22.469 34.344 1 92.19 331 VAL B O 1
ATOM 8464 N N . PRO B 1 332 ? -2.076 22.734 36.469 1 85.75 332 PRO B N 1
ATOM 8465 C CA . PRO B 1 332 ? -2.98 21.578 36.531 1 85.75 332 PRO B CA 1
ATOM 8466 C C . PRO B 1 332 ? -4.188 21.734 35.594 1 85.75 332 PRO B C 1
ATOM 8468 O O . PRO B 1 332 ? -4.57 22.859 35.25 1 85.75 332 PRO B O 1
ATOM 8471 N N . ARG B 1 333 ? -4.773 20.641 35.219 1 84.94 333 ARG B N 1
ATOM 8472 C CA . ARG B 1 333 ? -6.004 20.516 34.438 1 84.94 333 ARG B CA 1
ATOM 8473 C C . ARG B 1 333 ? -5.859 21.172 33.094 1 84.94 333 ARG B C 1
ATOM 8475 O O . ARG B 1 333 ? -6.852 21.578 32.469 1 84.94 333 ARG B O 1
ATOM 8482 N N . GLY B 1 334 ? -4.633 21.375 32.688 1 86.31 334 GLY B N 1
ATOM 8483 C CA . GLY B 1 334 ? -4.371 21.859 31.359 1 86.31 334 GLY B CA 1
ATOM 8484 C C . GLY B 1 334 ? -4.762 23.312 31.156 1 86.31 334 GLY B C 1
ATOM 8485 O O . GLY B 1 334 ? -4.867 23.781 30.016 1 86.31 334 GLY B O 1
ATOM 8486 N N . GLN B 1 335 ? -4.879 24.094 32.188 1 88.44 335 GLN B N 1
ATOM 8487 C CA . GLN B 1 335 ? -5.344 25.469 32.125 1 88.44 335 GLN B CA 1
ATOM 8488 C C . GLN B 1 335 ? -4.246 26.391 31.609 1 88.44 335 GLN B C 1
ATOM 8490 O O . GLN B 1 335 ? -4.527 27.516 31.188 1 88.44 335 GLN B O 1
ATOM 8495 N N . GLY B 1 336 ? -3.135 25.891 31.609 1 93.94 336 GLY B N 1
ATOM 8496 C CA . GLY B 1 336 ? -2.02 26.75 31.234 1 93.94 336 GLY B CA 1
ATOM 8497 C C . GLY B 1 336 ? -1.662 26.641 29.766 1 93.94 336 GLY B C 1
ATOM 8498 O O . GLY B 1 336 ? -0.85 27.422 29.266 1 93.94 336 GLY B O 1
ATOM 8499 N N . PHE B 1 337 ? -2.314 25.766 29.016 1 93.88 337 PHE B N 1
ATOM 8500 C CA . PHE B 1 337 ? -1.894 25.516 27.656 1 93.88 337 PHE B CA 1
ATOM 8501 C C . PHE B 1 337 ? -2.27 26.688 26.75 1 93.88 337 PHE B C 1
ATOM 8503 O O . PHE B 1 337 ? -1.477 27.109 25.906 1 93.88 337 PHE B O 1
ATOM 8510 N N . LEU B 1 338 ? -3.459 27.234 26.828 1 95.75 338 LEU B N 1
ATOM 8511 C CA . LEU B 1 338 ? -3.871 28.344 25.984 1 95.75 338 LEU B CA 1
ATOM 8512 C C . LEU B 1 338 ? -3.059 29.594 26.297 1 95.75 338 LEU B C 1
ATOM 8514 O O . LEU B 1 338 ? -2.562 30.266 25.391 1 95.75 338 LEU B O 1
ATOM 8518 N N . PRO B 1 339 ? -2.799 29.875 27.609 1 96.31 339 PRO B N 1
ATOM 8519 C CA . PRO B 1 339 ? -1.898 30.984 27.938 1 96.31 339 PRO B CA 1
ATOM 8520 C C . PRO B 1 339 ? -0.486 30.781 27.391 1 96.31 339 PRO B C 1
ATOM 8522 O O . PRO B 1 339 ? 0.161 31.734 26.969 1 96.31 339 PRO B O 1
ATOM 8525 N N . ALA B 1 340 ? -0.048 29.609 27.5 1 96.44 340 ALA B N 1
ATOM 8526 C CA . ALA B 1 340 ? 1.271 29.312 26.938 1 96.44 340 ALA B CA 1
ATOM 8527 C C . ALA B 1 340 ? 1.312 29.609 25.438 1 96.44 340 ALA B C 1
ATOM 8529 O O . ALA B 1 340 ? 2.293 30.156 24.938 1 96.44 340 ALA B O 1
ATOM 8530 N N . LEU B 1 341 ? 0.27 29.219 24.75 1 96.25 341 LEU B N 1
ATOM 8531 C CA . LEU B 1 341 ? 0.164 29.5 23.328 1 96.25 341 LEU B CA 1
ATOM 8532 C C . LEU B 1 341 ? 0.129 31 23.062 1 96.25 341 LEU B C 1
ATOM 8534 O O . LEU B 1 341 ? 0.756 31.484 22.109 1 96.25 341 LEU B O 1
ATOM 8538 N N . GLY B 1 342 ? -0.606 31.688 23.859 1 95.5 342 GLY B N 1
ATOM 8539 C CA . GLY B 1 342 ? -0.647 33.125 23.75 1 95.5 342 GLY B CA 1
ATOM 8540 C C . GLY B 1 342 ? 0.705 33.781 23.969 1 95.5 342 GLY B C 1
ATOM 8541 O O . GLY B 1 342 ? 1.068 34.719 23.234 1 95.5 342 GLY B O 1
ATOM 8542 N N . LEU B 1 343 ? 1.402 33.281 24.922 1 95.06 343 LEU B N 1
ATOM 8543 C CA . LEU B 1 343 ? 2.732 33.812 25.203 1 95.06 343 LEU B CA 1
ATOM 8544 C C . LEU B 1 343 ? 3.66 33.625 24.016 1 95.06 343 LEU B C 1
ATOM 8546 O O . LEU B 1 343 ? 4.457 34.5 23.688 1 95.06 343 LEU B O 1
ATOM 8550 N N . LEU B 1 344 ? 3.537 32.469 23.422 1 92.88 344 LEU B N 1
ATOM 8551 C CA . LEU B 1 344 ? 4.34 32.219 22.234 1 92.88 344 LEU B CA 1
ATOM 8552 C C . LEU B 1 344 ? 4.023 33.188 21.125 1 92.88 344 LEU B C 1
ATOM 8554 O O . LEU B 1 344 ? 4.93 33.688 20.453 1 92.88 344 LEU B O 1
ATOM 8558 N N . MET B 1 345 ? 2.783 33.469 20.922 1 93.12 345 MET B N 1
ATOM 8559 C CA . MET B 1 345 ? 2.357 34.406 19.875 1 93.12 345 MET B CA 1
ATOM 8560 C C . MET B 1 345 ? 2.828 35.812 20.188 1 93.12 345 MET B C 1
ATOM 8562 O O . MET B 1 345 ? 3.275 36.531 19.281 1 93.12 345 MET B O 1
ATOM 8566 N N . GLN B 1 346 ? 2.727 36.156 21.422 1 92.06 346 GLN B N 1
ATOM 8567 C CA . GLN B 1 346 ? 3.188 37.469 21.844 1 92.06 346 GLN B CA 1
ATOM 8568 C C . GLN B 1 346 ? 4.668 37.656 21.547 1 92.06 346 GLN B C 1
ATOM 8570 O O . GLN B 1 346 ? 5.066 38.688 20.984 1 92.06 346 GLN B O 1
ATOM 8575 N N . ARG B 1 347 ? 5.398 36.688 21.875 1 86.62 347 ARG B N 1
ATOM 8576 C CA . ARG B 1 347 ? 6.836 36.719 21.641 1 86.62 347 ARG B CA 1
ATOM 8577 C C . ARG B 1 347 ? 7.137 36.844 20.141 1 86.62 347 ARG B C 1
ATOM 8579 O O . ARG B 1 347 ? 8.016 37.625 19.75 1 86.62 347 ARG B O 1
ATOM 8586 N N . LEU B 1 348 ? 6.426 36.156 19.422 1 86.62 348 LEU B N 1
ATOM 8587 C CA . LEU B 1 348 ? 6.633 36.156 17.984 1 86.62 348 LEU B CA 1
ATOM 8588 C C . LEU B 1 348 ? 6.348 37.531 17.391 1 86.62 348 LEU B C 1
ATOM 8590 O O . LEU B 1 348 ? 7.098 38 16.547 1 86.62 348 LEU B O 1
ATOM 8594 N N . MET B 1 349 ? 5.375 38.125 17.812 1 85.81 349 MET B N 1
ATOM 8595 C CA . MET B 1 349 ? 4.98 39.438 17.312 1 85.81 349 MET B CA 1
ATOM 8596 C C . MET B 1 349 ? 5.945 40.531 17.781 1 85.81 349 MET B C 1
ATOM 8598 O O . MET B 1 349 ? 6.32 41.406 17.016 1 85.81 349 MET B O 1
ATOM 8602 N N . GLU B 1 350 ? 6.352 40.406 19.016 1 79 350 GLU B N 1
ATOM 8603 C CA . GLU B 1 350 ? 7.266 41.406 19.578 1 79 350 GLU B CA 1
ATOM 8604 C C . GLU B 1 350 ? 8.648 41.281 18.938 1 79 350 GLU B C 1
ATOM 8606 O O . GLU B 1 350 ? 9.305 42.312 18.703 1 79 350 GLU B O 1
ATOM 8611 N N . ASP B 1 351 ? 9.047 40.094 18.734 1 74.81 351 ASP B N 1
ATOM 8612 C CA . ASP B 1 351 ? 10.344 39.875 18.078 1 74.81 351 ASP B CA 1
ATOM 8613 C C . ASP B 1 351 ? 10.375 40.5 16.688 1 74.81 351 ASP B C 1
ATOM 8615 O O . ASP B 1 351 ? 11.438 40.875 16.203 1 74.81 351 ASP B O 1
ATOM 8619 N N . ASN B 1 352 ? 9.219 40.562 16.141 1 72.62 352 ASN B N 1
ATOM 8620 C CA . ASN B 1 352 ? 9.172 41.062 14.766 1 72.62 352 ASN B CA 1
ATOM 8621 C C . ASN B 1 352 ? 8.602 42.469 14.719 1 72.62 352 ASN B C 1
ATOM 8623 O O . ASN B 1 352 ? 8.25 42.969 13.641 1 72.62 352 ASN B O 1
ATOM 8627 N N . GLY B 1 353 ? 8.398 43.094 15.922 1 63.97 353 GLY B N 1
ATOM 8628 C CA . GLY B 1 353 ? 7.77 44.406 15.992 1 63.97 353 GLY B CA 1
ATOM 8629 C C . GLY B 1 353 ? 8.555 45.469 15.281 1 63.97 353 GLY B C 1
ATOM 8630 O O . GLY B 1 353 ? 7.973 46.375 14.664 1 63.97 353 GLY B O 1
ATOM 8631 N N . GLU B 1 354 ? 9.938 45.469 15.555 1 55 354 GLU B N 1
ATOM 8632 C CA . GLU B 1 354 ? 10.773 46.531 14.992 1 55 354 GLU B CA 1
ATOM 8633 C C . GLU B 1 354 ? 11.242 46.156 13.578 1 55 354 GLU B C 1
ATOM 8635 O O . GLU B 1 354 ? 11.984 46.938 12.961 1 55 354 GLU B O 1
ATOM 8640 N N . ALA B 1 355 ? 11 44.906 13.25 1 51.72 355 ALA B N 1
ATOM 8641 C CA . ALA B 1 355 ? 11.414 44.562 11.891 1 51.72 355 ALA B CA 1
ATOM 8642 C C . ALA B 1 355 ? 10.828 45.531 10.867 1 51.72 355 ALA B C 1
ATOM 8644 O O . ALA B 1 355 ? 9.609 45.594 10.688 1 51.72 355 ALA B O 1
ATOM 8645 N N . SER B 1 356 ? 11.328 46.781 11.117 1 48.06 356 SER B N 1
ATOM 8646 C CA . SER B 1 356 ? 10.859 47.781 10.188 1 48.06 356 SER B CA 1
ATOM 8647 C C . SER B 1 356 ? 10.5 47.188 8.836 1 48.06 356 SER B C 1
ATOM 8649 O O . SER B 1 356 ? 9.562 46.406 8.734 1 48.06 356 SER B O 1
ATOM 8651 N N . ALA B 1 357 ? 11.445 47.719 7.785 1 48.22 357 ALA B N 1
ATOM 8652 C CA . ALA B 1 357 ? 11.383 47.75 6.324 1 48.22 357 ALA B CA 1
ATOM 8653 C C . ALA B 1 357 ? 11.359 46.312 5.766 1 48.22 357 ALA B C 1
ATOM 8655 O O . ALA B 1 357 ? 11.586 45.344 6.492 1 48.22 357 ALA B O 1
ATOM 8656 N N . SER B 1 358 ? 10.93 46.281 4.504 1 48.38 358 SER B N 1
ATOM 8657 C CA . SER B 1 358 ? 11.086 45.188 3.523 1 48.38 358 SER B CA 1
ATOM 8658 C C . SER B 1 358 ? 12.312 44.344 3.834 1 48.38 358 SER B C 1
ATOM 8660 O O . SER B 1 358 ? 12.43 43.219 3.342 1 48.38 358 SER B O 1
ATOM 8662 N N . THR B 1 359 ? 13.203 45.094 4.594 1 50.19 359 THR B N 1
ATOM 8663 C CA . THR B 1 359 ? 14.516 44.438 4.535 1 50.19 359 THR B CA 1
ATOM 8664 C C . THR B 1 359 ? 14.68 43.469 5.684 1 50.19 359 THR B C 1
ATOM 8666 O O . THR B 1 359 ? 15.625 42.656 5.699 1 50.19 359 THR B O 1
ATOM 8669 N N . GLY B 1 360 ? 13.867 42.906 6.395 1 53.12 360 GLY B N 1
ATOM 8670 C CA . GLY B 1 360 ? 13.75 41.656 7.145 1 53.12 360 GLY B CA 1
ATOM 8671 C C . GLY B 1 360 ? 14.766 41.562 8.266 1 53.12 360 GLY B C 1
ATOM 8672 O O . GLY B 1 360 ? 15.414 42.531 8.625 1 53.12 360 GLY B O 1
ATOM 8673 N N . PRO B 1 361 ? 15.422 41.031 9.203 1 62.16 361 PRO B N 1
ATOM 8674 C CA . PRO B 1 361 ? 15.227 39.594 9.094 1 62.16 361 PRO B CA 1
ATOM 8675 C C . PRO B 1 361 ? 13.938 39.125 9.75 1 62.16 361 PRO B C 1
ATOM 8677 O O . PRO B 1 361 ? 13.625 39.531 10.875 1 62.16 361 PRO B O 1
ATOM 8680 N N . TRP B 1 362 ? 12.953 38.625 9.141 1 72.94 362 TRP B N 1
ATOM 8681 C CA . TRP B 1 362 ? 11.734 37.969 9.625 1 72.94 362 TRP B CA 1
ATOM 8682 C C . TRP B 1 362 ? 12.047 36.656 10.312 1 72.94 362 TRP B C 1
ATOM 8684 O O . TRP B 1 362 ? 12.812 35.844 9.789 1 72.94 362 TRP B O 1
ATOM 8694 N N . ARG B 1 363 ? 11.656 36.719 11.555 1 77.12 363 ARG B N 1
ATOM 8695 C CA . ARG B 1 363 ? 11.828 35.469 12.289 1 77.12 363 ARG B CA 1
ATOM 8696 C C . ARG B 1 363 ? 10.516 34.688 12.391 1 77.12 363 ARG B C 1
ATOM 8698 O O . ARG B 1 363 ? 9.586 35.156 13.078 1 77.12 363 ARG B O 1
ATOM 8705 N N . GLY B 1 364 ? 10.352 33.656 11.664 1 85.19 364 GLY B N 1
ATOM 8706 C CA . GLY B 1 364 ? 9.195 32.781 11.773 1 85.19 364 GLY B CA 1
ATOM 8707 C C . GLY B 1 364 ? 9.398 31.641 12.742 1 85.19 364 GLY B C 1
ATOM 8708 O O . GLY B 1 364 ? 10.336 31.656 13.547 1 85.19 364 GLY B O 1
ATOM 8709 N N . LEU B 1 365 ? 8.492 30.703 12.75 1 89.38 365 LEU B N 1
ATOM 8710 C CA . LEU B 1 365 ? 8.609 29.516 13.578 1 89.38 365 LEU B CA 1
ATOM 8711 C C . LEU B 1 365 ? 9.516 28.484 12.906 1 89.38 365 LEU B C 1
ATOM 8713 O O . LEU B 1 365 ? 9.266 28.078 11.766 1 89.38 365 LEU B O 1
ATOM 8717 N N . ASN B 1 366 ? 10.562 28.094 13.648 1 86.19 366 ASN B N 1
ATOM 8718 C CA . ASN B 1 366 ? 11.352 27 13.117 1 86.19 366 ASN B CA 1
ATOM 8719 C C . ASN B 1 366 ? 10.633 25.656 13.289 1 86.19 366 ASN B C 1
ATOM 8721 O O . ASN B 1 366 ? 9.516 25.609 13.805 1 86.19 366 ASN B O 1
ATOM 8725 N N . GLY B 1 367 ? 11.219 24.641 12.828 1 84.5 367 GLY B N 1
ATOM 8726 C CA . GLY B 1 367 ? 10.57 23.344 12.859 1 84.5 367 GLY B CA 1
ATOM 8727 C C . GLY B 1 367 ? 10.18 22.906 14.258 1 84.5 367 GLY B C 1
ATOM 8728 O O . GLY B 1 367 ? 9.055 22.453 14.484 1 84.5 367 GLY B O 1
ATOM 8729 N N . SER B 1 368 ? 11.094 23.047 15.195 1 84.31 368 SER B N 1
ATOM 8730 C CA . SER B 1 368 ? 10.828 22.641 16.578 1 84.31 368 SER B CA 1
ATOM 8731 C C . SER B 1 368 ? 9.758 23.531 17.203 1 84.31 368 SER B C 1
ATOM 8733 O O . SER B 1 368 ? 8.914 23.031 17.953 1 84.31 368 SER B O 1
ATOM 8735 N N . GLN B 1 369 ? 9.82 24.75 16.922 1 89.19 369 GLN B N 1
ATOM 8736 C CA . GLN B 1 369 ? 8.844 25.703 17.469 1 89.19 369 GLN B CA 1
ATOM 8737 C C . GLN B 1 369 ? 7.449 25.438 16.891 1 89.19 369 GLN B C 1
ATOM 8739 O O . GLN B 1 369 ? 6.449 25.562 17.594 1 89.19 369 GLN B O 1
ATOM 8744 N N . THR B 1 370 ? 7.438 25.109 15.602 1 92.31 370 THR B N 1
ATOM 8745 C CA . THR B 1 370 ? 6.16 24.781 14.977 1 92.31 370 THR B CA 1
ATOM 8746 C C . THR B 1 370 ? 5.523 23.578 15.656 1 92.31 370 THR B C 1
ATOM 8748 O O . THR B 1 370 ? 4.332 23.594 15.969 1 92.31 370 THR B O 1
ATOM 8751 N N . GLN B 1 371 ? 6.316 22.578 15.945 1 90.94 371 GLN B N 1
ATOM 8752 C CA . GLN B 1 371 ? 5.801 21.375 16.594 1 90.94 371 GLN B CA 1
ATOM 8753 C C . GLN B 1 371 ? 5.352 21.672 18.031 1 90.94 371 GLN B C 1
ATOM 8755 O O . GLN B 1 371 ? 4.371 21.109 18.5 1 90.94 371 GLN B O 1
ATOM 8760 N N . PHE B 1 372 ? 6.09 22.5 18.609 1 90.88 372 PHE B N 1
ATOM 8761 C CA . PHE B 1 372 ? 5.719 22.859 19.969 1 90.88 372 PHE B CA 1
ATOM 8762 C C . PHE B 1 372 ? 4.406 23.641 19.984 1 90.88 372 PHE B C 1
ATOM 8764 O O . PHE B 1 372 ? 3.551 23.406 20.844 1 90.88 372 PHE B O 1
ATOM 8771 N N . TYR B 1 373 ? 4.328 24.625 19.078 1 94.56 373 TYR B N 1
ATOM 8772 C CA . TYR B 1 373 ? 3.072 25.344 18.906 1 94.56 373 TYR B CA 1
ATOM 8773 C C . TYR B 1 373 ? 1.903 24.375 18.75 1 94.56 373 TYR B C 1
ATOM 8775 O O . TYR B 1 373 ? 0.878 24.516 19.422 1 94.56 373 TYR B O 1
ATOM 8783 N N . LEU B 1 374 ? 2.035 23.438 17.906 1 95.56 374 LEU B N 1
ATOM 8784 C CA . LEU B 1 374 ? 0.976 22.469 17.625 1 95.56 374 LEU B CA 1
ATOM 8785 C C . LEU B 1 374 ? 0.717 21.578 18.844 1 95.56 374 LEU B C 1
ATOM 8787 O O . LEU B 1 374 ? -0.429 21.219 19.109 1 95.56 374 LEU B O 1
ATOM 8791 N N . TYR B 1 375 ? 1.8 21.234 19.5 1 92.19 375 TYR B N 1
ATOM 8792 C CA . TYR B 1 375 ? 1.649 20.453 20.719 1 92.19 375 TYR B CA 1
ATOM 8793 C C . TYR B 1 375 ? 0.767 21.172 21.734 1 92.19 375 TYR B C 1
ATOM 8795 O O . TYR B 1 375 ? -0.139 20.562 22.312 1 92.19 375 TYR B O 1
ATOM 8803 N N . LEU B 1 376 ? 1.018 22.438 21.969 1 94.12 376 LEU B N 1
ATOM 8804 C CA . LEU B 1 376 ? 0.225 23.219 22.906 1 94.12 376 LEU B CA 1
ATOM 8805 C C . LEU B 1 376 ? -1.231 23.281 22.469 1 94.12 376 LEU B C 1
ATOM 8807 O O . LEU B 1 376 ? -2.143 23.156 23.281 1 94.12 376 LEU B O 1
ATOM 8811 N N . LEU B 1 377 ? -1.426 23.484 21.219 1 95.56 377 LEU B N 1
ATOM 8812 C CA . LEU B 1 377 ? -2.775 23.547 20.672 1 95.56 377 LEU B CA 1
ATOM 8813 C C . LEU B 1 377 ? -3.508 22.219 20.859 1 95.56 377 LEU B C 1
ATOM 8815 O O . LEU B 1 377 ? -4.684 22.203 21.234 1 95.56 377 LEU B O 1
ATOM 8819 N N . HIS B 1 378 ? -2.811 21.141 20.641 1 93.06 378 HIS B N 1
ATOM 8820 C CA . HIS B 1 378 ? -3.387 19.812 20.812 1 93.06 378 HIS B CA 1
ATOM 8821 C C . HIS B 1 378 ? -3.807 19.578 22.266 1 93.06 378 HIS B C 1
ATOM 8823 O O . HIS B 1 378 ? -4.906 19.094 22.531 1 93.06 378 HIS B O 1
ATOM 8829 N N . GLN B 1 379 ? -2.918 19.953 23.156 1 92.19 379 GLN B N 1
ATOM 8830 C CA . GLN B 1 379 ? -3.186 19.734 24.578 1 92.19 379 GLN B CA 1
ATOM 8831 C C . GLN B 1 379 ? -4.363 20.578 25.047 1 92.19 379 GLN B C 1
ATOM 8833 O O . GLN B 1 379 ? -5.223 20.094 25.781 1 92.19 379 GLN B O 1
ATOM 8838 N N . TRP B 1 380 ? -4.395 21.734 24.625 1 94.25 380 TRP B N 1
ATOM 8839 C CA . TRP B 1 380 ? -5.527 22.578 24.984 1 94.25 380 TRP B CA 1
ATOM 8840 C C . TRP B 1 380 ? -6.832 22.016 24.453 1 94.25 380 TRP B C 1
ATOM 8842 O O . TRP B 1 380 ? -7.816 21.891 25.203 1 94.25 380 TRP B O 1
ATOM 8852 N N . PHE B 1 381 ? -6.852 21.672 23.172 1 94.12 381 PHE B N 1
ATOM 8853 C CA . PHE B 1 381 ? -8.055 21.172 22.516 1 94.12 381 PHE B CA 1
ATOM 8854 C C . PHE B 1 381 ? -8.539 19.875 23.172 1 94.12 381 PHE B C 1
ATOM 8856 O O . PHE B 1 381 ? -9.727 19.719 23.438 1 94.12 381 PHE B O 1
ATOM 8863 N N . ALA B 1 382 ? -7.562 18.984 23.438 1 90.69 382 ALA B N 1
ATOM 8864 C CA . ALA B 1 382 ? -7.898 17.719 24.094 1 90.69 382 ALA B CA 1
ATOM 8865 C C . ALA B 1 382 ? -8.523 17.953 25.453 1 90.69 382 ALA B C 1
ATOM 8867 O O . ALA B 1 382 ? -9.484 17.266 25.828 1 90.69 382 ALA B O 1
ATOM 8868 N N . THR B 1 383 ? -7.996 18.906 26.172 1 88.62 383 THR B N 1
ATOM 8869 C CA . THR B 1 383 ? -8.516 19.234 27.5 1 88.62 383 THR B CA 1
ATOM 8870 C C . THR B 1 383 ? -9.906 19.844 27.391 1 88.62 383 THR B C 1
ATOM 8872 O O . THR B 1 383 ? -10.797 19.531 28.188 1 88.62 383 THR B O 1
ATOM 8875 N N . TYR B 1 384 ? -10.047 20.656 26.438 1 89.75 384 TYR B N 1
ATOM 8876 C CA . TYR B 1 384 ? -11.32 21.359 26.281 1 89.75 384 TYR B CA 1
ATOM 8877 C C . TYR B 1 384 ? -12.43 20.391 25.906 1 89.75 384 TYR B C 1
ATOM 8879 O O . TYR B 1 384 ? -13.516 20.406 26.5 1 89.75 384 TYR B O 1
ATOM 8887 N N . ILE B 1 385 ? -12.234 19.562 24.969 1 88.75 385 ILE B N 1
ATOM 8888 C CA . ILE B 1 385 ? -13.289 18.672 24.469 1 88.75 385 ILE B CA 1
ATOM 8889 C C . ILE B 1 385 ? -13.453 17.5 25.438 1 88.75 385 ILE B C 1
ATOM 8891 O O . ILE B 1 385 ? -14.484 16.828 25.406 1 88.75 385 ILE B O 1
ATOM 8895 N N . GLY B 1 386 ? -12.453 17.266 26.141 1 81.81 386 GLY B N 1
ATOM 8896 C CA . GLY B 1 386 ? -12.539 16.156 27.094 1 81.81 386 GLY B CA 1
ATOM 8897 C C . GLY B 1 386 ? -13.312 16.516 28.344 1 81.81 386 GLY B C 1
ATOM 8898 O O . GLY B 1 386 ? -13.633 15.641 29.156 1 81.81 386 GLY B O 1
ATOM 8899 N N . SER B 1 387 ? -13.562 17.75 28.469 1 76.62 387 SER B N 1
ATOM 8900 C CA . SER B 1 387 ? -14.281 18.188 29.656 1 76.62 387 SER B CA 1
ATOM 8901 C C . SER B 1 387 ? -15.773 18.359 29.375 1 76.62 387 SER B C 1
ATOM 8903 O O . SER B 1 387 ? -16.156 18.641 28.234 1 76.62 387 SER B O 1
ATOM 8905 N N . HIS B 1 388 ? -16.594 17.828 30.297 1 66.88 388 HIS B N 1
ATOM 8906 C CA . HIS B 1 388 ? -18.031 18.016 30.172 1 66.88 388 HIS B CA 1
ATOM 8907 C C . HIS B 1 388 ? -18.422 19.484 30.312 1 66.88 388 HIS B C 1
ATOM 8909 O O . HIS B 1 388 ? -18.172 20.094 31.344 1 66.88 388 HIS B O 1
ATOM 8915 N N . HIS B 1 389 ? -18.5 20.031 29.109 1 62.28 389 HIS B N 1
ATOM 8916 C CA . HIS B 1 389 ? -18.844 21.453 29.188 1 62.28 389 HIS B CA 1
ATOM 8917 C C . HIS B 1 389 ? -20.344 21.641 29.203 1 62.28 389 HIS B C 1
ATOM 8919 O O . HIS B 1 389 ? -21.062 21.172 28.312 1 62.28 389 HIS B O 1
ATOM 8925 N N . ARG B 1 390 ? -20.906 21.703 30.438 1 59.38 390 ARG B N 1
ATOM 8926 C CA . ARG B 1 390 ? -22.281 22.172 30.5 1 59.38 390 ARG B CA 1
ATOM 8927 C C . ARG B 1 390 ? -22.391 23.609 30.031 1 59.38 390 ARG B C 1
ATOM 8929 O O . ARG B 1 390 ? -21.562 24.453 30.391 1 59.38 390 ARG B O 1
ATOM 8936 N N . TRP B 1 391 ? -23.25 23.781 29.141 1 64.94 391 TRP B N 1
ATOM 8937 C CA . TRP B 1 391 ? -23.422 25.125 28.594 1 64.94 391 TRP B CA 1
ATOM 8938 C C . TRP B 1 391 ? -23.609 26.141 29.719 1 64.94 391 TRP B C 1
ATOM 8940 O O . TRP B 1 391 ? -24.344 25.891 30.688 1 64.94 391 TRP B O 1
ATOM 8950 N N . SER B 1 392 ? -22.719 27.125 29.703 1 69.31 392 SER B N 1
ATOM 8951 C CA . SER B 1 392 ? -22.844 28.266 30.609 1 69.31 392 SER B CA 1
ATOM 8952 C C . SER B 1 392 ? -22.547 29.578 29.906 1 69.31 392 SER B C 1
ATOM 8954 O O . SER B 1 392 ? -21.844 29.594 28.891 1 69.31 392 SER B O 1
ATOM 8956 N N . VAL B 1 393 ? -23.109 30.594 30.344 1 68.25 393 VAL B N 1
ATOM 8957 C CA . VAL B 1 393 ? -22.906 31.922 29.781 1 68.25 393 VAL B CA 1
ATOM 8958 C C . VAL B 1 393 ? -21.453 32.312 29.922 1 68.25 393 VAL B C 1
ATOM 8960 O O . VAL B 1 393 ? -20.969 33.219 29.203 1 68.25 393 VAL B O 1
ATOM 8963 N N . THR B 1 394 ? -20.766 31.547 30.688 1 70.88 394 THR B N 1
ATOM 8964 C CA . THR B 1 394 ? -19.375 31.922 30.938 1 70.88 394 THR B CA 1
ATOM 8965 C C . THR B 1 394 ? -18.422 31.016 30.172 1 70.88 394 THR B C 1
ATOM 8967 O O . THR B 1 394 ? -17.203 31.109 30.328 1 70.88 394 THR B O 1
ATOM 8970 N N . ASP B 1 395 ? -19.078 30.297 29.266 1 80 395 ASP B N 1
ATOM 8971 C CA . ASP B 1 395 ? -18.234 29.422 28.453 1 80 395 ASP B CA 1
ATOM 8972 C C . ASP B 1 395 ? -17.672 30.156 27.234 1 80 395 ASP B C 1
ATOM 8974 O O . ASP B 1 395 ? -18.312 31.062 26.703 1 80 395 ASP B O 1
ATOM 8978 N N . MET B 1 396 ? -16.484 29.781 26.844 1 85.38 396 MET B N 1
ATOM 8979 C CA . MET B 1 396 ? -15.805 30.406 25.719 1 85.38 396 MET B CA 1
ATOM 8980 C C . MET B 1 396 ? -16.594 30.219 24.438 1 85.38 396 MET B C 1
ATOM 8982 O O . MET B 1 396 ? -16.562 31.078 23.547 1 85.38 396 MET B O 1
ATOM 8986 N N . PHE B 1 397 ? -17.297 29.016 24.375 1 89.19 397 PHE B N 1
ATOM 8987 C CA . PHE B 1 397 ? -18 28.672 23.141 1 89.19 397 PHE B CA 1
ATOM 8988 C C . PHE B 1 397 ? -19.469 28.359 23.422 1 89.19 397 PHE B C 1
ATOM 8990 O O . PHE B 1 397 ? -19.797 27.719 24.422 1 89.19 397 PHE B O 1
ATOM 8997 N N . ALA B 1 398 ? -20.328 28.891 22.516 1 80.88 398 ALA B N 1
ATOM 8998 C CA . ALA B 1 398 ? -21.75 28.828 22.828 1 80.88 398 ALA B CA 1
ATOM 8999 C C . ALA B 1 398 ? -22.516 28.062 21.766 1 80.88 398 ALA B C 1
ATOM 9001 O O . ALA B 1 398 ? -23.641 27.625 21.984 1 80.88 398 ALA B O 1
ATOM 9002 N N . ALA B 1 399 ? -21.906 27.875 20.609 1 84.25 399 ALA B N 1
ATOM 9003 C CA . ALA B 1 399 ? -22.641 27.25 19.516 1 84.25 399 ALA B CA 1
ATOM 9004 C C . ALA B 1 399 ? -22.984 25.797 19.844 1 84.25 399 ALA B C 1
ATOM 9006 O O . ALA B 1 399 ? -22.125 25.031 20.297 1 84.25 399 ALA B O 1
ATOM 9007 N N . SER B 1 400 ? -24.188 25.391 19.625 1 83.69 400 SER B N 1
ATOM 9008 C CA . SER B 1 400 ? -24.656 24.047 19.969 1 83.69 400 SER B CA 1
ATOM 9009 C C . SER B 1 400 ? -24 22.984 19.078 1 83.69 400 SER B C 1
ATOM 9011 O O . SER B 1 400 ? -23.875 21.828 19.484 1 83.69 400 SER B O 1
ATOM 9013 N N . ASP B 1 401 ? -23.625 23.422 17.906 1 88.88 401 ASP B N 1
ATOM 9014 C CA . ASP B 1 401 ? -23 22.484 16.984 1 88.88 401 ASP B CA 1
ATOM 9015 C C . ASP B 1 401 ? -21.469 22.641 16.984 1 88.88 401 ASP B C 1
ATOM 9017 O O . ASP B 1 401 ? -20.781 22.094 16.125 1 88.88 401 ASP B O 1
ATOM 9021 N N . ASP B 1 402 ? -20.922 23.469 17.906 1 90.81 402 ASP B N 1
ATOM 9022 C CA . ASP B 1 402 ? -19.484 23.672 18.125 1 90.81 402 ASP B CA 1
ATOM 9023 C C . ASP B 1 402 ? -18.859 24.422 16.938 1 90.81 402 ASP B C 1
ATOM 9025 O O . ASP B 1 402 ? -17.656 24.297 16.688 1 90.81 402 ASP B O 1
ATOM 9029 N N . ALA B 1 403 ? -19.625 25.156 16.125 1 93.25 403 ALA B N 1
ATOM 9030 C CA . ALA B 1 403 ? -19.109 25.906 14.984 1 93.25 403 ALA B CA 1
ATOM 9031 C C . ALA B 1 403 ? -18.078 26.938 15.43 1 93.25 403 ALA B C 1
ATOM 9033 O O . ALA B 1 403 ? -17.062 27.141 14.758 1 93.25 403 ALA B O 1
ATOM 9034 N N . ASP B 1 404 ? -18.344 27.625 16.516 1 92.12 404 ASP B N 1
ATOM 9035 C CA . ASP B 1 404 ? -17.438 28.656 17.031 1 92.12 404 ASP B CA 1
ATOM 9036 C C . ASP B 1 404 ? -16.141 28.047 17.531 1 92.12 404 ASP B C 1
ATOM 9038 O O . ASP B 1 404 ? -15.062 28.625 17.375 1 92.12 404 ASP B O 1
ATOM 9042 N N . LEU B 1 405 ? -16.203 26.859 18.125 1 93.69 405 LEU B N 1
ATOM 9043 C CA . LEU B 1 405 ? -15 26.141 18.562 1 93.69 405 LEU B CA 1
ATOM 9044 C C . LEU B 1 405 ? -14.086 25.828 17.391 1 93.69 405 LEU B C 1
ATOM 9046 O O . LEU B 1 405 ? -12.883 26.078 17.453 1 93.69 405 LEU B O 1
ATOM 9050 N N . TRP B 1 406 ? -14.664 25.359 16.344 1 96.44 406 TRP B N 1
ATOM 9051 C CA . TRP B 1 406 ? -13.875 24.984 15.188 1 96.44 406 TRP B CA 1
ATOM 9052 C C . TRP B 1 406 ? -13.305 26.203 14.484 1 96.44 406 TRP B C 1
ATOM 9054 O O . TRP B 1 406 ? -12.172 26.172 13.992 1 96.44 406 TRP B O 1
ATOM 9064 N N . THR B 1 407 ? -14.039 27.281 14.438 1 94.75 407 THR B N 1
ATOM 9065 C CA . THR B 1 407 ? -13.508 28.516 13.883 1 94.75 407 THR B CA 1
ATOM 9066 C C . THR B 1 407 ? -12.281 28.984 14.672 1 94.75 407 THR B C 1
ATOM 9068 O O . THR B 1 407 ? -11.273 29.391 14.086 1 94.75 407 THR B O 1
ATOM 9071 N N . PHE B 1 408 ? -12.414 28.859 15.961 1 94.75 408 PHE B N 1
ATOM 9072 C CA . PHE B 1 408 ? -11.312 29.234 16.844 1 94.75 408 PHE B CA 1
ATOM 9073 C C . PHE B 1 408 ? -10.086 28.359 16.578 1 94.75 408 PHE B C 1
ATOM 9075 O O . PHE B 1 408 ? -8.977 28.875 16.469 1 94.75 408 PHE B O 1
ATOM 9082 N N . LEU B 1 409 ? -10.32 27.125 16.484 1 97.5 409 LEU B N 1
ATOM 9083 C CA . LEU B 1 409 ? -9.242 26.156 16.328 1 97.5 409 LEU B CA 1
ATOM 9084 C C . LEU B 1 409 ? -8.562 26.312 14.961 1 97.5 409 LEU B C 1
ATOM 9086 O O . LEU B 1 409 ? -7.332 26.359 14.875 1 97.5 409 LEU B O 1
ATOM 9090 N N . LEU B 1 410 ? -9.281 26.406 13.875 1 97.88 410 LEU B N 1
ATOM 9091 C CA . LEU B 1 410 ? -8.75 26.453 12.523 1 97.88 410 LEU B CA 1
ATOM 9092 C C . LEU B 1 410 ? -8.055 27.797 12.266 1 97.88 410 LEU B C 1
ATOM 9094 O O . LEU B 1 410 ? -7.078 27.859 11.523 1 97.88 410 LEU B O 1
ATOM 9098 N N . ASP B 1 411 ? -8.5 28.812 12.93 1 96.25 411 ASP B N 1
ATOM 9099 C CA . ASP B 1 411 ? -7.824 30.109 12.852 1 96.25 411 ASP B CA 1
ATOM 9100 C C . ASP B 1 411 ? -6.41 30.016 13.422 1 96.25 411 ASP B C 1
ATOM 9102 O O . ASP B 1 411 ? -5.477 30.609 12.883 1 96.25 411 ASP B O 1
ATOM 9106 N N . ARG B 1 412 ? -6.309 29.359 14.469 1 97 412 ARG B N 1
ATOM 9107 C CA . ARG B 1 412 ? -4.996 29.188 15.078 1 97 412 ARG B CA 1
ATOM 9108 C C . ARG B 1 412 ? -4.062 28.406 14.172 1 97 412 ARG B C 1
ATOM 9110 O O . ARG B 1 412 ? -2.855 28.641 14.148 1 97 412 ARG B O 1
ATOM 9117 N N . HIS B 1 413 ? -4.586 27.422 13.461 1 97.69 413 HIS B N 1
ATOM 9118 C CA . HIS B 1 413 ? -3.781 26.703 12.484 1 97.69 413 HIS B CA 1
ATOM 9119 C C . HIS B 1 413 ? -3.367 27.609 11.328 1 97.69 413 HIS B C 1
ATOM 9121 O O . HIS B 1 413 ? -2.244 27.5 10.828 1 97.69 413 HIS B O 1
ATOM 9127 N N . ALA B 1 414 ? -4.297 28.438 10.914 1 96.81 414 ALA B N 1
ATOM 9128 C CA . ALA B 1 414 ? -3.973 29.375 9.836 1 96.81 414 ALA B CA 1
ATOM 9129 C C . ALA B 1 414 ? -2.85 30.328 10.242 1 96.81 414 ALA B C 1
ATOM 9131 O O . ALA B 1 414 ? -1.932 30.578 9.461 1 96.81 414 ALA B O 1
ATOM 9132 N N . VAL B 1 415 ? -2.902 30.75 11.422 1 96.31 415 VAL B N 1
ATOM 9133 C CA . VAL B 1 415 ? -1.869 31.656 11.938 1 96.31 415 VAL B CA 1
ATOM 9134 C C . VAL B 1 415 ? -0.54 30.906 12.031 1 96.31 415 VAL B C 1
ATOM 9136 O O . VAL B 1 415 ? 0.513 31.453 11.703 1 96.31 415 VAL B O 1
ATOM 9139 N N . CYS B 1 416 ? -0.673 29.703 12.516 1 96.25 416 CYS B N 1
ATOM 9140 C CA . CYS B 1 416 ? 0.532 28.891 12.578 1 96.25 416 CYS B CA 1
ATOM 9141 C C . CYS B 1 416 ? 1.179 28.75 11.203 1 96.25 416 CYS B C 1
ATOM 9143 O O . CYS B 1 416 ? 2.398 28.859 11.078 1 96.25 416 CYS B O 1
ATOM 9145 N N . LEU B 1 417 ? 0.401 28.578 10.172 1 96.69 417 LEU B N 1
ATOM 9146 C CA . LEU B 1 417 ? 0.911 28.453 8.805 1 96.69 417 LEU B CA 1
ATOM 9147 C C . LEU B 1 417 ? 1.609 29.734 8.375 1 96.69 417 LEU B C 1
ATOM 9149 O O . LEU B 1 417 ? 2.705 29.688 7.809 1 96.69 417 LEU B O 1
ATOM 9153 N N . THR B 1 418 ? 1.027 30.844 8.648 1 94.25 418 THR B N 1
ATOM 9154 C CA . THR B 1 418 ? 1.568 32.125 8.242 1 94.25 418 THR B CA 1
ATOM 9155 C C . THR B 1 418 ? 2.963 32.344 8.828 1 94.25 418 THR B C 1
ATOM 9157 O O . THR B 1 418 ? 3.852 32.875 8.148 1 94.25 418 THR B O 1
ATOM 9160 N N . TRP B 1 419 ? 3.119 31.891 10 1 92.94 419 TRP B N 1
ATOM 9161 C CA . TRP B 1 419 ? 4.387 32.125 10.688 1 92.94 419 TRP B CA 1
ATOM 9162 C C . TRP B 1 419 ? 5.371 30.984 10.414 1 92.94 419 TRP B C 1
ATOM 9164 O O . TRP B 1 419 ? 6.582 31.203 10.367 1 92.94 419 TRP B O 1
ATOM 9174 N N . ALA B 1 420 ? 4.867 29.797 10.297 1 93.69 420 ALA B N 1
ATOM 9175 C CA . ALA B 1 420 ? 5.723 28.641 10.07 1 93.69 420 ALA B CA 1
ATOM 9176 C C . ALA B 1 420 ? 6.355 28.688 8.68 1 93.69 420 ALA B C 1
ATOM 9178 O O . ALA B 1 420 ? 7.473 28.203 8.484 1 93.69 420 ALA B O 1
ATOM 9179 N N . LEU B 1 421 ? 5.691 29.297 7.73 1 92.81 421 LEU B N 1
ATOM 9180 C CA . LEU B 1 421 ? 6.145 29.219 6.344 1 92.81 421 LEU B CA 1
ATOM 9181 C C . LEU B 1 421 ? 6.875 30.5 5.945 1 92.81 421 LEU B C 1
ATOM 9183 O O . LEU B 1 421 ? 7.172 30.703 4.77 1 92.81 421 LEU B O 1
ATOM 9187 N N . VAL B 1 422 ? 7.25 31.312 6.918 1 82.44 422 VAL B N 1
ATOM 9188 C CA . VAL B 1 422 ? 8 32.531 6.68 1 82.44 422 VAL B CA 1
ATOM 9189 C C . VAL B 1 422 ? 9.406 32.188 6.195 1 82.44 422 VAL B C 1
ATOM 9191 O O . VAL B 1 422 ? 10.031 31.25 6.68 1 82.44 422 VAL B O 1
ATOM 9194 N N . THR B 1 423 ? 9.719 32.75 5 1 64.19 423 THR B N 1
ATOM 9195 C CA . THR B 1 423 ? 10.992 32.531 4.332 1 64.19 423 THR B CA 1
ATOM 9196 C C . THR B 1 423 ? 12.117 33.312 5.012 1 64.19 423 THR B C 1
ATOM 9198 O O . THR B 1 423 ? 12.008 34.5 5.211 1 64.19 423 THR B O 1
ATOM 9201 N N . GLU B 1 424 ? 13.023 32.531 5.863 1 52.28 424 GLU B N 1
ATOM 9202 C CA . GLU B 1 424 ? 14.258 33.281 6.137 1 52.28 424 GLU B CA 1
ATOM 9203 C C . GLU B 1 424 ? 15.125 33.375 4.891 1 52.28 424 GLU B C 1
ATOM 9205 O O . GLU B 1 424 ? 15.352 32.375 4.199 1 52.28 424 GLU B O 1
ATOM 9210 N N . LYS B 1 425 ? 15.055 34.375 4.078 1 48.25 425 LYS B N 1
ATOM 9211 C CA . LYS B 1 425 ? 16.062 34.406 3.021 1 48.25 425 LYS B CA 1
ATOM 9212 C C . LYS B 1 425 ? 17.375 33.781 3.496 1 48.25 425 LYS B C 1
ATOM 9214 O O . LYS B 1 425 ? 17.859 34.125 4.578 1 48.25 425 LYS B O 1
ATOM 9219 N N . PRO B 1 426 ? 17.672 32.562 2.926 1 44.56 426 PRO B N 1
ATOM 9220 C CA . PRO B 1 426 ? 19 32.094 3.34 1 44.56 426 PRO B CA 1
ATOM 9221 C C . PRO B 1 426 ? 20 33.25 3.494 1 44.56 426 PRO B C 1
ATOM 9223 O O . PRO B 1 426 ? 19.984 34.188 2.707 1 44.56 426 PRO B O 1
ATOM 9226 N N . ALA B 1 427 ? 20.344 33.438 4.676 1 39.25 427 ALA B N 1
ATOM 9227 C CA . ALA B 1 427 ? 21.484 34.375 4.742 1 39.25 427 ALA B CA 1
ATOM 9228 C C . ALA B 1 427 ? 22.344 34.25 3.486 1 39.25 427 ALA B C 1
ATOM 9230 O O . ALA B 1 427 ? 22.719 33.156 3.066 1 39.25 427 ALA B O 1
ATOM 9231 N N . LEU B 1 428 ? 22.031 35.062 2.533 1 35.94 428 LEU B N 1
ATOM 9232 C CA . LEU B 1 428 ? 22.984 35.188 1.437 1 35.94 428 LEU B CA 1
ATOM 9233 C C . LEU B 1 428 ? 24.391 34.812 1.884 1 35.94 428 LEU B C 1
ATOM 9235 O O . LEU B 1 428 ? 25.062 35.562 2.566 1 35.94 428 LEU B O 1
ATOM 9239 N N . GLN B 1 429 ? 24.578 33.688 2.445 1 37.53 429 GLN B N 1
ATOM 9240 C CA . GLN B 1 429 ? 26 33.406 2.6 1 37.53 429 GLN B CA 1
ATOM 9241 C C . GLN B 1 429 ? 26.812 33.969 1.443 1 37.53 429 GLN B C 1
ATOM 9243 O O . GLN B 1 429 ? 26.266 34.25 0.376 1 37.53 429 GLN B O 1
ATOM 9248 N N . ASP B 1 430 ? 28.078 34.125 1.651 1 37.09 430 ASP B N 1
ATOM 9249 C CA . ASP B 1 430 ? 29.109 34.719 0.803 1 37.09 430 ASP B CA 1
ATOM 9250 C C . ASP B 1 430 ? 29 34.188 -0.63 1 37.09 430 ASP B C 1
ATOM 9252 O O . ASP B 1 430 ? 29.328 33.031 -0.912 1 37.09 430 ASP B O 1
ATOM 9256 N N . LEU B 1 431 ? 28.016 34.625 -1.327 1 42.06 431 LEU B N 1
ATOM 9257 C CA . LEU B 1 431 ? 27.844 34.469 -2.768 1 42.06 431 LEU B CA 1
ATOM 9258 C C . LEU B 1 431 ? 29.172 34.125 -3.443 1 42.06 431 LEU B C 1
ATOM 9260 O O . LEU B 1 431 ? 29.188 33.656 -4.578 1 42.06 431 LEU B O 1
ATOM 9264 N N . ALA B 1 432 ? 30.125 34.688 -2.939 1 45.59 432 ALA B N 1
ATOM 9265 C CA . ALA B 1 432 ? 31.375 34.594 -3.699 1 45.59 432 ALA B CA 1
ATOM 9266 C C . ALA B 1 432 ? 31.812 33.125 -3.859 1 45.59 432 ALA B C 1
ATOM 9268 O O . ALA B 1 432 ? 32.5 32.781 -4.816 1 45.59 432 ALA B O 1
ATOM 9269 N N . VAL B 1 433 ? 31.5 32.156 -2.881 1 51.03 433 VAL B N 1
ATOM 9270 C CA . VAL B 1 433 ? 32.25 30.906 -2.922 1 51.03 433 VAL B CA 1
ATOM 9271 C C . VAL B 1 433 ? 31.344 29.797 -3.457 1 51.03 433 VAL B C 1
ATOM 9273 O O . VAL B 1 433 ? 31.828 28.781 -3.961 1 51.03 433 VAL B O 1
ATOM 9276 N N . ARG B 1 434 ? 29.844 30.016 -3.473 1 57.41 434 ARG B N 1
ATOM 9277 C CA . ARG B 1 434 ? 29.062 28.859 -3.916 1 57.41 434 ARG B CA 1
ATOM 9278 C C . ARG B 1 434 ? 28.656 29 -5.379 1 57.41 434 ARG B C 1
ATOM 9280 O O . ARG B 1 434 ? 28.391 30.109 -5.848 1 57.41 434 ARG B O 1
ATOM 9287 N N . THR B 1 435 ? 28.812 27.875 -6.043 1 67.69 435 THR B N 1
ATOM 9288 C CA . THR B 1 435 ? 28.359 27.844 -7.426 1 67.69 435 THR B CA 1
ATOM 9289 C C . THR B 1 435 ? 26.859 28.125 -7.508 1 67.69 435 THR B C 1
ATOM 9291 O O . THR B 1 435 ? 26.141 28.031 -6.508 1 67.69 435 THR B O 1
ATOM 9294 N N . HIS B 1 436 ? 26.406 28.703 -8.469 1 65.06 436 HIS B N 1
ATOM 9295 C CA . HIS B 1 436 ? 25 29.016 -8.727 1 65.06 436 HIS B CA 1
ATOM 9296 C C . HIS B 1 436 ? 24.109 27.797 -8.469 1 65.06 436 HIS B C 1
ATOM 9298 O O . HIS B 1 436 ? 23.031 27.922 -7.902 1 65.06 436 HIS B O 1
ATOM 9304 N N . ALA B 1 437 ? 24.609 26.641 -8.781 1 67.81 437 ALA B N 1
ATOM 9305 C CA . ALA B 1 437 ? 23.844 25.406 -8.562 1 67.81 437 ALA B CA 1
ATOM 9306 C C . ALA B 1 437 ? 23.688 25.125 -7.074 1 67.81 437 ALA B C 1
ATOM 9308 O O . ALA B 1 437 ? 22.609 24.734 -6.621 1 67.81 437 ALA B O 1
ATOM 9309 N N . GLU B 1 438 ? 24.656 25.469 -6.406 1 68.25 438 GLU B N 1
ATOM 9310 C CA . GLU B 1 438 ? 24.625 25.219 -4.965 1 68.25 438 GLU B CA 1
ATOM 9311 C C . GLU B 1 438 ? 23.656 26.172 -4.27 1 68.25 438 GLU B C 1
ATOM 9313 O O . GLU B 1 438 ? 22.953 25.781 -3.334 1 68.25 438 GLU B O 1
ATOM 9318 N N . THR B 1 439 ? 23.641 27.281 -4.848 1 68.94 439 THR B N 1
ATOM 9319 C CA . THR B 1 439 ? 22.734 28.266 -4.273 1 68.94 439 THR B CA 1
ATOM 9320 C C . THR B 1 439 ? 21.281 27.875 -4.527 1 68.94 439 THR B C 1
ATOM 9322 O O . THR B 1 439 ? 20.438 27.984 -3.631 1 68.94 439 THR B O 1
ATOM 9325 N N . GLN B 1 440 ? 21.062 27.438 -5.695 1 73.75 440 GLN B N 1
ATOM 9326 C CA . GLN B 1 440 ? 19.703 27.031 -6.039 1 73.75 440 GLN B CA 1
ATOM 9327 C C . GLN B 1 440 ? 19.266 25.812 -5.246 1 73.75 440 GLN B C 1
ATOM 9329 O O . GLN B 1 440 ? 18.125 25.719 -4.793 1 73.75 440 GLN B O 1
ATOM 9334 N N . LEU B 1 441 ? 20.156 24.953 -5.074 1 74.06 441 LEU B N 1
ATOM 9335 C CA . LEU B 1 441 ? 19.859 23.75 -4.285 1 74.06 441 LEU B CA 1
ATOM 9336 C C . LEU B 1 441 ? 19.594 24.109 -2.828 1 74.06 441 LEU B C 1
ATOM 9338 O O . LEU B 1 441 ? 18.719 23.531 -2.189 1 74.06 441 LEU B O 1
ATOM 9342 N N . GLY B 1 442 ? 20.25 25.094 -2.412 1 72.88 442 GLY B N 1
ATOM 9343 C CA . GLY B 1 442 ? 20 25.594 -1.067 1 72.88 442 GLY B CA 1
ATOM 9344 C C . GLY B 1 442 ? 18.609 26.172 -0.887 1 72.88 442 GLY B C 1
ATOM 9345 O O . GLY B 1 442 ? 17.953 25.906 0.119 1 72.88 442 GLY B O 1
ATOM 9346 N N . TYR B 1 443 ? 18.234 26.844 -1.877 1 76.19 443 TYR B N 1
ATOM 9347 C CA . TYR B 1 443 ? 16.891 27.406 -1.837 1 76.19 443 TYR B CA 1
ATOM 9348 C C . TYR B 1 443 ? 15.828 26.312 -1.861 1 76.19 443 TYR B C 1
ATOM 9350 O O . TYR B 1 443 ? 14.844 26.375 -1.119 1 76.19 443 TYR B O 1
ATOM 9358 N N . LEU B 1 444 ? 16.016 25.375 -2.664 1 78.69 444 LEU B N 1
ATOM 9359 C CA . LEU B 1 444 ? 15.062 24.297 -2.785 1 78.69 444 LEU B CA 1
ATOM 9360 C C . LEU B 1 444 ? 15.008 23.469 -1.502 1 78.69 444 LEU B C 1
ATOM 9362 O O . LEU B 1 444 ? 13.945 22.969 -1.129 1 78.69 444 LEU B O 1
ATOM 9366 N N . ASP B 1 445 ? 15.992 23.422 -0.824 1 78.56 445 ASP B N 1
ATOM 9367 C CA . ASP B 1 445 ? 16.016 22.719 0.458 1 78.56 445 ASP B CA 1
ATOM 9368 C C . ASP B 1 445 ? 15.219 23.484 1.512 1 78.56 445 ASP B C 1
ATOM 9370 O O . ASP B 1 445 ? 14.555 22.859 2.354 1 78.56 445 ASP B O 1
ATOM 9374 N N . VAL B 1 446 ? 15.336 24.719 1.414 1 82.5 446 VAL B N 1
ATOM 9375 C CA . VAL B 1 446 ? 14.531 25.531 2.318 1 82.5 446 VAL B CA 1
ATOM 9376 C C . VAL B 1 446 ? 13.047 25.328 2.02 1 82.5 446 VAL B C 1
ATOM 9378 O O . VAL B 1 446 ? 12.227 25.25 2.936 1 82.5 446 VAL B O 1
ATOM 9381 N N . LEU B 1 447 ? 12.727 25.266 0.787 1 86 447 LEU B N 1
ATOM 9382 C CA . LEU B 1 447 ? 11.336 25.016 0.401 1 86 447 LEU B CA 1
ATOM 9383 C C . LEU B 1 447 ? 10.875 23.656 0.881 1 86 447 LEU B C 1
ATOM 9385 O O . LEU B 1 447 ? 9.719 23.484 1.288 1 86 447 LEU B O 1
ATOM 9389 N N . ALA B 1 448 ? 11.742 22.703 0.85 1 86.69 448 ALA B N 1
ATOM 9390 C CA . ALA B 1 448 ? 11.422 21.359 1.34 1 86.69 448 ALA B CA 1
ATOM 9391 C C . ALA B 1 448 ? 11.094 21.391 2.832 1 86.69 448 ALA B C 1
ATOM 9393 O O . ALA B 1 448 ? 10.203 20.672 3.291 1 86.69 448 ALA B O 1
ATOM 9394 N N . THR B 1 449 ? 11.781 22.188 3.555 1 86.69 449 THR B N 1
ATOM 9395 C CA . THR B 1 449 ? 11.516 22.328 4.984 1 86.69 449 THR B CA 1
ATOM 9396 C C . THR B 1 449 ? 10.148 22.969 5.223 1 86.69 449 THR B C 1
ATOM 9398 O O . THR B 1 449 ? 9.445 22.594 6.168 1 86.69 449 THR B O 1
ATOM 9401 N N . ARG B 1 450 ? 9.859 23.875 4.434 1 91.44 450 ARG B N 1
ATOM 9402 C CA . ARG B 1 450 ? 8.547 24.516 4.535 1 91.44 450 ARG B CA 1
ATOM 9403 C C . ARG B 1 450 ? 7.438 23.5 4.258 1 91.44 450 ARG B C 1
ATOM 9405 O O . ARG B 1 450 ? 6.398 23.516 4.926 1 91.44 450 ARG B O 1
ATOM 9412 N N . VAL B 1 451 ? 7.715 22.672 3.289 1 92.81 451 VAL B N 1
ATOM 9413 C CA . VAL B 1 451 ? 6.73 21.656 2.947 1 92.81 451 VAL B CA 1
ATOM 9414 C C . VAL B 1 451 ? 6.547 20.703 4.125 1 92.81 451 VAL B C 1
ATOM 9416 O O . VAL B 1 451 ? 5.43 20.266 4.41 1 92.81 451 VAL B O 1
ATOM 9419 N N . ASP B 1 452 ? 7.543 20.453 4.82 1 91.38 452 ASP B N 1
ATOM 9420 C CA . ASP B 1 452 ? 7.453 19.562 5.98 1 91.38 452 ASP B CA 1
ATOM 9421 C C . ASP B 1 452 ? 6.668 20.234 7.109 1 91.38 452 ASP B C 1
ATOM 9423 O O . ASP B 1 452 ? 5.938 19.547 7.844 1 91.38 452 ASP B O 1
ATOM 9427 N N . LYS B 1 453 ? 6.918 21.484 7.312 1 93.31 453 LYS B N 1
ATOM 9428 C CA . LYS B 1 453 ? 6.137 22.203 8.312 1 93.31 453 LYS B CA 1
ATOM 9429 C C . LYS B 1 453 ? 4.656 22.234 7.938 1 93.31 453 LYS B C 1
ATOM 9431 O O . LYS B 1 453 ? 3.791 22.109 8.805 1 93.31 453 LYS B O 1
ATOM 9436 N N . LEU B 1 454 ? 4.438 22.469 6.648 1 96.25 454 LEU B N 1
ATOM 9437 C CA . LEU B 1 454 ? 3.062 22.422 6.164 1 96.25 454 LEU B CA 1
ATOM 9438 C C . LEU B 1 454 ? 2.424 21.078 6.477 1 96.25 454 LEU B C 1
ATOM 9440 O O . LEU B 1 454 ? 1.271 21.016 6.91 1 96.25 454 LEU B O 1
ATOM 9444 N N . ARG B 1 455 ? 3.16 19.984 6.27 1 94.88 455 ARG B N 1
ATOM 9445 C CA . ARG B 1 455 ? 2.684 18.641 6.598 1 94.88 455 ARG B CA 1
ATOM 9446 C C . ARG B 1 455 ? 2.262 18.562 8.062 1 94.88 455 ARG B C 1
ATOM 9448 O O . ARG B 1 455 ? 1.193 18.031 8.375 1 94.88 455 ARG B O 1
ATOM 9455 N N . ALA B 1 456 ? 3.092 19.062 8.922 1 94.94 456 ALA B N 1
ATOM 9456 C CA . ALA B 1 456 ? 2.82 19.016 10.359 1 94.94 456 ALA B CA 1
ATOM 9457 C C . ALA B 1 456 ? 1.51 19.703 10.695 1 94.94 456 ALA B C 1
ATOM 9459 O O . ALA B 1 456 ? 0.714 19.203 11.492 1 94.94 456 ALA B O 1
ATOM 9460 N N . VAL B 1 457 ? 1.29 20.828 10.117 1 97.62 457 VAL B N 1
ATOM 9461 C CA . VAL B 1 457 ? 0.089 21.609 10.414 1 97.62 457 VAL B CA 1
ATOM 9462 C C . VAL B 1 457 ? -1.137 20.891 9.844 1 97.62 457 VAL B C 1
ATOM 9464 O O . VAL B 1 457 ? -2.17 20.797 10.516 1 97.62 457 VAL B O 1
ATOM 9467 N N . PHE B 1 458 ? -1.051 20.391 8.57 1 97.62 458 PHE B N 1
ATOM 9468 C CA . PHE B 1 458 ? -2.16 19.656 7.965 1 97.62 458 PHE B CA 1
ATOM 9469 C C . PHE B 1 458 ? -2.51 18.422 8.789 1 97.62 458 PHE B C 1
ATOM 9471 O O . PHE B 1 458 ? -3.684 18.172 9.07 1 97.62 458 PHE B O 1
ATOM 9478 N N . TYR B 1 459 ? -1.481 17.703 9.18 1 96.12 459 TYR B N 1
ATOM 9479 C CA . TYR B 1 459 ? -1.712 16.5 9.969 1 96.12 459 TYR B CA 1
ATOM 9480 C C . TYR B 1 459 ? -2.273 16.844 11.344 1 96.12 459 TYR B C 1
ATOM 9482 O O . TYR B 1 459 ? -3.027 16.062 11.93 1 96.12 459 TYR B O 1
ATOM 9490 N N . SER B 1 460 ? -1.942 18.031 11.852 1 96 460 SER B N 1
ATOM 9491 C CA . SER B 1 460 ? -2.512 18.5 13.109 1 96 460 SER B CA 1
ATOM 9492 C C . SER B 1 460 ? -4.02 18.703 12.992 1 96 460 SER B C 1
ATOM 9494 O O . SER B 1 460 ? -4.762 18.391 13.922 1 96 460 SER B O 1
ATOM 9496 N N . VAL B 1 461 ? -4.418 19.234 11.875 1 97.19 461 VAL B N 1
ATOM 9497 C CA . VAL B 1 461 ? -5.848 19.422 11.664 1 97.19 461 VAL B CA 1
ATOM 9498 C C . VAL B 1 461 ? -6.555 18.062 11.672 1 97.19 461 VAL B C 1
ATOM 9500 O O . VAL B 1 461 ? -7.613 17.906 12.289 1 97.19 461 VAL B O 1
ATOM 9503 N N . VAL B 1 462 ? -5.969 17.094 11.062 1 95.88 462 VAL B N 1
ATOM 9504 C CA . VAL B 1 462 ? -6.531 15.742 11.047 1 95.88 462 VAL B CA 1
ATOM 9505 C C . VAL B 1 462 ? -6.547 15.172 12.461 1 95.88 462 VAL B C 1
ATOM 9507 O O . VAL B 1 462 ? -7.523 14.547 12.875 1 95.88 462 VAL B O 1
ATOM 9510 N N . HIS B 1 463 ? -5.496 15.398 13.125 1 94.06 463 HIS B N 1
ATOM 9511 C CA . HIS B 1 463 ? -5.387 14.922 14.508 1 94.06 463 HIS B CA 1
ATOM 9512 C C . HIS B 1 463 ? -6.508 15.492 15.367 1 94.06 463 HIS B C 1
ATOM 9514 O O . HIS B 1 463 ? -7.133 14.766 16.141 1 94.06 463 HIS B O 1
ATOM 9520 N N . CYS B 1 464 ? -6.738 16.766 15.242 1 95.12 464 CYS B N 1
ATOM 9521 C CA . CYS B 1 464 ? -7.805 17.391 16.016 1 95.12 464 CYS B CA 1
ATOM 9522 C C . CYS B 1 464 ? -9.164 16.828 15.633 1 95.12 464 CYS B C 1
ATOM 9524 O O . CYS B 1 464 ? -10.031 16.656 16.484 1 95.12 464 CYS B O 1
ATOM 9526 N N . ALA B 1 465 ? -9.336 16.562 14.352 1 94.38 465 ALA B N 1
ATOM 9527 C CA . ALA B 1 465 ? -10.578 15.953 13.898 1 94.38 465 ALA B CA 1
ATOM 9528 C C . ALA B 1 465 ? -10.781 14.586 14.555 1 94.38 465 ALA B C 1
ATOM 9530 O O . ALA B 1 465 ? -11.906 14.242 14.945 1 94.38 465 ALA B O 1
ATOM 9531 N N . GLN B 1 466 ? -9.742 13.875 14.703 1 92 466 GLN B N 1
ATOM 9532 C CA . GLN B 1 466 ? -9.82 12.539 15.273 1 92 466 GLN B CA 1
ATOM 9533 C C . GLN B 1 466 ? -10.078 12.594 16.781 1 92 466 GLN B C 1
ATOM 9535 O O . GLN B 1 466 ? -10.844 11.781 17.312 1 92 466 GLN B O 1
ATOM 9540 N N . LEU B 1 467 ? -9.477 13.492 17.469 1 90.5 467 LEU B N 1
ATOM 9541 C CA . LEU B 1 467 ? -9.75 13.68 18.891 1 90.5 467 LEU B CA 1
ATOM 9542 C C . LEU B 1 467 ? -11.203 14.07 19.109 1 90.5 467 LEU B C 1
ATOM 9544 O O . LEU B 1 467 ? -11.844 13.57 20.047 1 90.5 467 LEU B O 1
ATOM 9548 N N . TYR B 1 468 ? -11.625 14.945 18.234 1 92.31 468 TYR B N 1
ATOM 9549 C CA . TYR B 1 468 ? -13.008 15.398 18.344 1 92.31 468 TYR B CA 1
ATOM 9550 C C . TYR B 1 468 ? -13.984 14.25 18.109 1 92.31 468 TYR B C 1
ATOM 9552 O O . TYR B 1 468 ? -14.992 14.133 18.812 1 92.31 468 TYR B O 1
ATOM 9560 N N . HIS B 1 469 ? -13.695 13.469 17.172 1 87.62 469 HIS B N 1
ATOM 9561 C CA . HIS B 1 469 ? -14.523 12.305 16.891 1 87.62 469 HIS B CA 1
ATOM 9562 C C . HIS B 1 469 ? -14.594 11.375 18.094 1 87.62 469 HIS B C 1
ATOM 9564 O O . HIS B 1 469 ? -15.672 10.906 18.469 1 87.62 469 HIS B O 1
ATOM 9570 N N . ALA B 1 470 ? -13.531 11.086 18.641 1 83.19 470 ALA B N 1
ATOM 9571 C CA . ALA B 1 470 ? -13.477 10.203 19.812 1 83.19 470 ALA B CA 1
ATOM 9572 C C . ALA B 1 470 ? -14.258 10.797 20.969 1 83.19 470 ALA B C 1
ATOM 9574 O O . ALA B 1 470 ? -15.008 10.086 21.656 1 83.19 470 ALA B O 1
ATOM 9575 N N . SER B 1 471 ? -14.094 12.07 21.203 1 86.62 471 SER B N 1
ATOM 9576 C CA . SER B 1 471 ? -14.758 12.742 22.312 1 86.62 471 SER B CA 1
ATOM 9577 C C . SER B 1 471 ? -16.266 12.82 22.094 1 86.62 471 SER B C 1
ATOM 9579 O O . SER B 1 471 ? -17.047 12.57 23.016 1 86.62 471 SER B O 1
ATOM 9581 N N . THR B 1 472 ? -16.609 13.188 20.906 1 85.62 472 THR B N 1
ATOM 9582 C CA . THR B 1 472 ? -18.031 13.32 20.594 1 85.62 472 THR B CA 1
ATOM 9583 C C . THR B 1 472 ? -18.734 11.969 20.672 1 85.62 472 THR B C 1
ATOM 9585 O O . THR B 1 472 ? -19.891 11.883 21.078 1 85.62 472 THR B O 1
ATOM 9588 N N . THR B 1 473 ? -18.078 10.969 20.266 1 78.44 473 THR B N 1
ATOM 9589 C CA . THR B 1 473 ? -18.656 9.633 20.328 1 78.44 473 THR B CA 1
ATOM 9590 C C . THR B 1 473 ? -18.797 9.172 21.781 1 78.44 473 THR B C 1
ATOM 9592 O O . THR B 1 473 ? -19.75 8.469 22.125 1 78.44 473 THR B O 1
ATOM 9595 N N . ALA B 1 474 ? -17.938 9.641 22.594 1 76.88 474 ALA B N 1
ATOM 9596 C CA . ALA B 1 474 ? -17.953 9.211 24 1 76.88 474 ALA B CA 1
ATOM 9597 C C . ALA B 1 474 ? -18.953 10.023 24.812 1 76.88 474 ALA B C 1
ATOM 9599 O O . ALA B 1 474 ? -19.594 9.492 25.719 1 76.88 474 ALA B O 1
ATOM 9600 N N . PHE B 1 475 ? -19.172 11.289 24.484 1 77.69 475 PHE B N 1
ATOM 9601 C CA . PHE B 1 475 ? -19.828 12.164 25.453 1 77.69 475 PHE B CA 1
ATOM 9602 C C . PHE B 1 475 ? -21.125 12.719 24.875 1 77.69 475 PHE B C 1
ATOM 9604 O O . PHE B 1 475 ? -21.922 13.328 25.594 1 77.69 475 PHE B O 1
ATOM 9611 N N . THR B 1 476 ? -21.297 12.562 23.656 1 80.31 476 THR B N 1
ATOM 9612 C CA . THR B 1 476 ? -22.453 13.211 23.047 1 80.31 476 THR B CA 1
ATOM 9613 C C . THR B 1 476 ? -23.5 12.188 22.641 1 80.31 476 THR B C 1
ATOM 9615 O O . THR B 1 476 ? -23.172 11.086 22.188 1 80.31 476 THR B O 1
ATOM 9618 N N . LYS B 1 477 ? -24.766 12.633 22.875 1 78.56 477 LYS B N 1
ATOM 9619 C CA . LYS B 1 477 ? -25.891 11.797 22.453 1 78.56 477 LYS B CA 1
ATOM 9620 C C . LYS B 1 477 ? -25.922 11.664 20.938 1 78.56 477 LYS B C 1
ATOM 9622 O O . LYS B 1 477 ? -25.438 12.539 20.219 1 78.56 477 LYS B O 1
ATOM 9627 N N . MET B 1 478 ? -26.531 10.734 20.453 1 76.56 478 MET B N 1
ATOM 9628 C CA . MET B 1 478 ? -26.516 10.352 19.047 1 76.56 478 MET B CA 1
ATOM 9629 C C . MET B 1 478 ? -27.125 11.453 18.172 1 76.56 478 MET B C 1
ATOM 9631 O O . MET B 1 478 ? -26.609 11.742 17.094 1 76.56 478 MET B O 1
ATOM 9635 N N . GLU B 1 479 ? -28.156 12.062 18.609 1 76.75 479 GLU B N 1
ATOM 9636 C CA . GLU B 1 479 ? -28.844 13.07 17.797 1 76.75 479 GLU B CA 1
ATOM 9637 C C . GLU B 1 479 ? -27.953 14.289 17.562 1 76.75 479 GLU B C 1
ATOM 9639 O O . GLU B 1 479 ? -27.906 14.82 16.453 1 76.75 479 GLU B O 1
ATOM 9644 N N . LYS B 1 480 ? -27.312 14.609 18.578 1 84.25 480 LYS B N 1
ATOM 9645 C CA . LYS B 1 480 ? -26.484 15.812 18.484 1 84.25 480 LYS B CA 1
ATOM 9646 C C . LYS B 1 480 ? -25.109 15.492 17.875 1 84.25 480 LYS B C 1
ATOM 9648 O O . LYS B 1 480 ? -24.422 16.391 17.391 1 84.25 480 LYS B O 1
ATOM 9653 N N . ARG B 1 481 ? -24.828 14.297 17.906 1 85.56 481 ARG B N 1
ATOM 9654 C CA . ARG B 1 481 ? -23.531 13.844 17.422 1 85.56 481 ARG B CA 1
ATOM 9655 C C . ARG B 1 481 ? -23.391 14.078 15.922 1 85.56 481 ARG B C 1
ATOM 9657 O O . ARG B 1 481 ? -22.359 14.586 15.469 1 85.56 481 ARG B O 1
ATOM 9664 N N . GLU B 1 482 ? -24.391 13.797 15.211 1 83.94 482 GLU B N 1
ATOM 9665 C CA . GLU B 1 482 ? -24.328 13.922 13.758 1 83.94 482 GLU B CA 1
ATOM 9666 C C . GLU B 1 482 ? -24.234 15.383 13.328 1 83.94 482 GLU B C 1
ATOM 9668 O O . GLU B 1 482 ? -23.453 15.719 12.43 1 83.94 482 GLU B O 1
ATOM 9673 N N . SER B 1 483 ? -24.984 16.125 13.992 1 88.12 483 SER B N 1
ATOM 9674 C CA . SER B 1 483 ? -24.953 17.547 13.664 1 88.12 483 SER B CA 1
ATOM 9675 C C . SER B 1 483 ? -23.578 18.141 13.977 1 88.12 483 SER B C 1
ATOM 9677 O O . SER B 1 483 ? -23.031 18.922 13.18 1 88.12 483 SER B O 1
ATOM 9679 N N . ARG B 1 484 ? -22.984 17.828 15.039 1 91 484 ARG B N 1
ATOM 9680 C CA . ARG B 1 484 ? -21.688 18.328 15.453 1 91 484 ARG B CA 1
ATOM 9681 C C . ARG B 1 484 ? -20.578 17.844 14.516 1 91 484 ARG B C 1
ATOM 9683 O O . ARG B 1 484 ? -19.719 18.625 14.117 1 91 484 ARG B O 1
ATOM 9690 N N . LEU B 1 485 ? -20.719 16.625 14.125 1 91 485 LEU B N 1
ATOM 9691 C CA . LEU B 1 485 ? -19.719 16.062 13.234 1 91 485 LEU B CA 1
ATOM 9692 C C . LEU B 1 485 ? -19.844 16.656 11.836 1 91 485 LEU B C 1
ATOM 9694 O O . LEU B 1 485 ? -18.828 16.891 11.164 1 91 485 LEU B O 1
ATOM 9698 N N . ARG B 1 486 ? -21.016 16.906 11.398 1 89.75 486 ARG B N 1
ATOM 9699 C CA . ARG B 1 486 ? -21.234 17.531 10.094 1 89.75 486 ARG B CA 1
ATOM 9700 C C . ARG B 1 486 ? -20.688 18.953 10.062 1 89.75 486 ARG B C 1
ATOM 9702 O O . ARG B 1 486 ? -20.094 19.375 9.07 1 89.75 486 ARG B O 1
ATOM 9709 N N . THR B 1 487 ? -20.922 19.578 11.156 1 93.88 487 THR B N 1
ATOM 9710 C CA . THR B 1 487 ? -20.438 20.953 11.25 1 93.88 487 THR B CA 1
ATOM 9711 C C . THR B 1 487 ? -18.906 20.984 11.266 1 93.88 487 THR B C 1
ATOM 9713 O O . THR B 1 487 ? -18.281 21.812 10.602 1 93.88 487 THR B O 1
ATOM 9716 N N . ALA B 1 488 ? -18.328 20.109 12 1 95.38 488 ALA B N 1
ATOM 9717 C CA . ALA B 1 488 ? -16.875 20 12.039 1 95.38 488 ALA B CA 1
ATOM 9718 C C . ALA B 1 488 ? -16.312 19.688 10.656 1 95.38 488 ALA B C 1
ATOM 9720 O O . ALA B 1 488 ? -15.328 20.297 10.227 1 95.38 488 ALA B O 1
ATOM 9721 N N . ALA B 1 489 ? -16.953 18.797 9.961 1 94.56 489 ALA B N 1
ATOM 9722 C CA . ALA B 1 489 ? -16.516 18.406 8.625 1 94.56 489 ALA B CA 1
ATOM 9723 C C . ALA B 1 489 ? -16.594 19.562 7.645 1 94.56 489 ALA B C 1
ATOM 9725 O O . ALA B 1 489 ? -15.68 19.797 6.859 1 94.56 489 ALA B O 1
ATOM 9726 N N . ALA B 1 490 ? -17.688 20.234 7.719 1 95.62 490 ALA B N 1
ATOM 9727 C CA . ALA B 1 490 ? -17.891 21.375 6.82 1 95.62 490 ALA B CA 1
ATOM 9728 C C . ALA B 1 490 ? -16.828 22.453 7.055 1 95.62 490 ALA B C 1
ATOM 9730 O O . ALA B 1 490 ? -16.312 23.031 6.105 1 95.62 490 ALA B O 1
ATOM 9731 N N . ALA B 1 491 ? -16.531 22.703 8.297 1 96.88 491 ALA B N 1
ATOM 9732 C CA . ALA B 1 491 ? -15.531 23.703 8.648 1 96.88 491 ALA B CA 1
ATOM 9733 C C . ALA B 1 491 ? -14.156 23.297 8.141 1 96.88 491 ALA B C 1
ATOM 9735 O O . ALA B 1 491 ? -13.43 24.125 7.574 1 96.88 491 ALA B O 1
ATOM 9736 N N . MET B 1 492 ? -13.844 22.078 8.305 1 96.5 492 MET B N 1
ATOM 9737 C CA . MET B 1 492 ? -12.531 21.594 7.895 1 96.5 492 MET B CA 1
ATOM 9738 C C . MET B 1 492 ? -12.406 21.578 6.375 1 96.5 492 MET B C 1
ATOM 9740 O O . MET B 1 492 ? -11.352 21.906 5.828 1 96.5 492 MET B O 1
ATOM 9744 N N . HIS B 1 493 ? -13.469 21.172 5.664 1 95.56 493 HIS B N 1
ATOM 9745 C CA . HIS B 1 493 ? -13.461 21.156 4.207 1 95.56 493 HIS B CA 1
ATOM 9746 C C . HIS B 1 493 ? -13.266 22.562 3.637 1 95.56 493 HIS B C 1
ATOM 9748 O O . HIS B 1 493 ? -12.484 22.75 2.709 1 95.56 493 HIS B O 1
ATOM 9754 N N . SER B 1 494 ? -13.969 23.453 4.242 1 95.94 494 SER B N 1
ATOM 9755 C CA . SER B 1 494 ? -13.852 24.844 3.801 1 95.94 494 SER B CA 1
ATOM 9756 C C . SER B 1 494 ? -12.461 25.391 4.086 1 95.94 494 SER B C 1
ATOM 9758 O O . SER B 1 494 ? -11.875 26.078 3.242 1 95.94 494 SER B O 1
ATOM 9760 N N . TRP B 1 495 ? -11.984 25.125 5.215 1 96.88 495 TRP B N 1
ATOM 9761 C CA . TRP B 1 495 ? -10.648 25.578 5.594 1 96.88 495 TRP B CA 1
ATOM 9762 C C . TRP B 1 495 ? -9.594 25 4.668 1 96.88 495 TRP B C 1
ATOM 9764 O O . TRP B 1 495 ? -8.695 25.719 4.215 1 96.88 495 TRP B O 1
ATOM 9774 N N . MET B 1 496 ? -9.656 23.688 4.379 1 96.25 496 MET B N 1
ATOM 9775 C CA . MET B 1 496 ? -8.68 23.031 3.506 1 96.25 496 MET B CA 1
ATOM 9776 C C . MET B 1 496 ? -8.719 23.625 2.104 1 96.25 496 MET B C 1
ATOM 9778 O O . MET B 1 496 ? -7.68 23.844 1.479 1 96.25 496 MET B O 1
ATOM 9782 N N . LYS B 1 497 ? -9.844 23.953 1.652 1 94.75 497 LYS B N 1
ATOM 9783 C CA . LYS B 1 497 ? -10 24.484 0.306 1 94.75 497 LYS B CA 1
ATOM 9784 C C . LYS B 1 497 ? -9.469 25.922 0.225 1 94.75 497 LYS B C 1
ATOM 9786 O O . LYS B 1 497 ? -8.625 26.219 -0.615 1 94.75 497 LYS B O 1
ATOM 9791 N N . GLU B 1 498 ? -9.875 26.781 1.172 1 93.56 498 GLU B N 1
ATOM 9792 C CA . GLU B 1 498 ? -9.602 28.219 1.082 1 93.56 498 GLU B CA 1
ATOM 9793 C C . GLU B 1 498 ? -8.203 28.547 1.599 1 93.56 498 GLU B C 1
ATOM 9795 O O . GLU B 1 498 ? -7.473 29.312 0.972 1 93.56 498 GLU B O 1
ATOM 9800 N N . ILE B 1 499 ? -7.879 27.969 2.711 1 94.75 499 ILE B N 1
ATOM 9801 C CA . ILE B 1 499 ? -6.629 28.328 3.371 1 94.75 499 ILE B CA 1
ATOM 9802 C C . ILE B 1 499 ? -5.535 27.344 2.986 1 94.75 499 ILE B C 1
ATOM 9804 O O . ILE B 1 499 ? -4.453 27.734 2.547 1 94.75 499 ILE B O 1
ATOM 9808 N N . GLY B 1 500 ? -5.855 26.109 3.123 1 94.94 500 GLY B N 1
ATOM 9809 C CA . GLY B 1 500 ? -4.863 25.094 2.828 1 94.94 500 GLY B CA 1
ATOM 9810 C C . GLY B 1 500 ? -4.422 25.094 1.376 1 94.94 500 GLY B C 1
ATOM 9811 O O . GLY B 1 500 ? -3.25 25.344 1.076 1 94.94 500 GLY B O 1
ATOM 9812 N N . ILE B 1 501 ? -5.348 24.953 0.455 1 93.81 501 ILE B N 1
ATOM 9813 C CA . ILE B 1 501 ? -5.035 24.703 -0.949 1 93.81 501 ILE B CA 1
ATOM 9814 C C . ILE B 1 501 ? -4.859 26.047 -1.675 1 93.81 501 ILE B C 1
ATOM 9816 O O . ILE B 1 501 ? -3.781 26.344 -2.195 1 93.81 501 ILE B O 1
ATOM 9820 N N . GLU B 1 502 ? -5.82 26.938 -1.637 1 93 502 GLU B N 1
ATOM 9821 C CA . GLU B 1 502 ? -5.871 28.125 -2.494 1 93 502 GLU B CA 1
ATOM 9822 C C . GLU B 1 502 ? -4.906 29.203 -2.008 1 93 502 GLU B C 1
ATOM 9824 O O . GLU B 1 502 ? -4.445 30.031 -2.795 1 93 502 GLU B O 1
ATOM 9829 N N . THR B 1 503 ? -4.555 29.094 -0.796 1 94.25 503 THR B N 1
ATOM 9830 C CA . THR B 1 503 ? -3.689 30.141 -0.267 1 94.25 503 THR B CA 1
ATOM 9831 C C . THR B 1 503 ? -2.256 29.641 -0.119 1 94.25 503 THR B C 1
ATOM 9833 O O . THR B 1 503 ? -1.367 30.047 -0.867 1 94.25 503 THR B O 1
ATOM 9836 N N . PHE B 1 504 ? -2.08 28.656 0.679 1 95.94 504 PHE B N 1
ATOM 9837 C CA . PHE B 1 504 ? -0.714 28.328 1.066 1 95.94 504 PHE B CA 1
ATOM 9838 C C . PHE B 1 504 ? -0.094 27.344 0.082 1 95.94 504 PHE B C 1
ATOM 9840 O O . PHE B 1 504 ? 1.056 27.5 -0.331 1 95.94 504 PHE B O 1
ATOM 9847 N N . CYS B 1 505 ? -0.784 26.25 -0.29 1 95.44 505 CYS B N 1
ATOM 9848 C CA . CYS B 1 505 ? -0.208 25.297 -1.229 1 95.44 505 CYS B CA 1
ATOM 9849 C C . CYS B 1 505 ? 0.059 25.953 -2.578 1 95.44 505 CYS B C 1
ATOM 9851 O O . CYS B 1 505 ? 1.108 25.719 -3.186 1 95.44 505 CYS B O 1
ATOM 9853 N N . ARG B 1 506 ? -0.855 26.734 -3.037 1 93.81 506 ARG B N 1
ATOM 9854 C CA . ARG B 1 506 ? -0.679 27.438 -4.309 1 93.81 506 ARG B CA 1
ATOM 9855 C C . ARG B 1 506 ? 0.495 28.406 -4.242 1 93.81 506 ARG B C 1
ATOM 9857 O O . ARG B 1 506 ? 1.29 28.5 -5.18 1 93.81 506 ARG B O 1
ATOM 9864 N N . ALA B 1 507 ? 0.597 29.141 -3.188 1 94.06 507 ALA B N 1
ATOM 9865 C CA . ALA B 1 507 ? 1.7 30.094 -3.018 1 94.06 507 ALA B CA 1
ATOM 9866 C C . ALA B 1 507 ? 3.043 29.359 -2.996 1 94.06 507 ALA B C 1
ATOM 9868 O O . ALA B 1 507 ? 4.004 29.812 -3.627 1 94.06 507 ALA B O 1
ATOM 9869 N N . LEU B 1 508 ? 3.07 28.25 -2.293 1 93.69 508 LEU B N 1
ATOM 9870 C CA . LEU B 1 508 ? 4.301 27.469 -2.213 1 93.69 508 LEU B CA 1
ATOM 9871 C C . LEU B 1 508 ? 4.691 26.938 -3.582 1 93.69 508 LEU B C 1
ATOM 9873 O O . LEU B 1 508 ? 5.867 26.938 -3.945 1 93.69 508 LEU B O 1
ATOM 9877 N N . LEU B 1 509 ? 3.736 26.469 -4.297 1 93.38 509 LEU B N 1
ATOM 9878 C CA . LEU B 1 509 ? 3.986 25.922 -5.629 1 93.38 509 LEU B CA 1
ATOM 9879 C C . LEU B 1 509 ? 4.469 27 -6.578 1 93.38 509 LEU B C 1
ATOM 9881 O O . LEU B 1 509 ? 5.379 26.781 -7.379 1 93.38 509 LEU B O 1
ATOM 9885 N N . ASN B 1 510 ? 3.887 28.141 -6.461 1 91.12 510 ASN B N 1
ATOM 9886 C CA . ASN B 1 510 ? 4.309 29.25 -7.305 1 91.12 510 ASN B CA 1
ATOM 9887 C C . ASN B 1 510 ? 5.734 29.688 -6.98 1 91.12 510 ASN B C 1
ATOM 9889 O O . ASN B 1 510 ? 6.512 30 -7.887 1 91.12 510 ASN B O 1
ATOM 9893 N N . ASP B 1 511 ? 6.039 29.75 -5.75 1 89.31 511 ASP B N 1
ATOM 9894 C CA . ASP B 1 511 ? 7.402 30.094 -5.352 1 89.31 511 ASP B CA 1
ATOM 9895 C C . ASP B 1 511 ? 8.406 29.078 -5.898 1 89.31 511 ASP B C 1
ATOM 9897 O O . ASP B 1 511 ? 9.508 29.438 -6.309 1 89.31 511 ASP B O 1
ATOM 9901 N N . LEU B 1 512 ? 8.008 27.812 -5.867 1 90.56 512 LEU B N 1
ATOM 9902 C CA . LEU B 1 512 ? 8.859 26.75 -6.398 1 90.56 512 LEU B CA 1
ATOM 9903 C C . LEU B 1 512 ? 9.062 26.922 -7.898 1 90.56 512 LEU B C 1
ATOM 9905 O O . LEU B 1 512 ? 10.195 26.844 -8.391 1 90.56 512 LEU B O 1
ATOM 9909 N N . PHE B 1 513 ? 8.039 27.25 -8.602 1 88.75 513 PHE B N 1
ATOM 9910 C CA . PHE B 1 513 ? 8.117 27.391 -10.055 1 88.75 513 PHE B CA 1
ATOM 9911 C C . PHE B 1 513 ? 8.891 28.656 -10.43 1 88.75 513 PHE B C 1
ATOM 9913 O O . PHE B 1 513 ? 9.688 28.641 -11.367 1 88.75 513 PHE B O 1
ATOM 9920 N N . ASP B 1 514 ? 8.672 29.641 -9.688 1 83.75 514 ASP B N 1
ATOM 9921 C CA . ASP B 1 514 ? 9.391 30.891 -9.938 1 83.75 514 ASP B CA 1
ATOM 9922 C C . ASP B 1 514 ? 10.891 30.719 -9.703 1 83.75 514 ASP B C 1
ATOM 9924 O O . ASP B 1 514 ? 11.711 31.203 -10.484 1 83.75 514 ASP B O 1
ATOM 9928 N N . ALA B 1 515 ? 11.172 30.047 -8.633 1 79.06 515 ALA B N 1
ATOM 9929 C CA . ALA B 1 515 ? 12.578 29.812 -8.32 1 79.06 515 ALA B CA 1
ATOM 9930 C C . ALA B 1 515 ? 13.242 28.969 -9.414 1 79.06 515 ALA B C 1
ATOM 9932 O O . ALA B 1 515 ? 14.391 29.219 -9.789 1 79.06 515 ALA B O 1
ATOM 9933 N N . THR B 1 516 ? 12.562 28 -9.906 1 82.31 516 THR B N 1
ATOM 9934 C CA . THR B 1 516 ? 13.117 27.109 -10.938 1 82.31 516 THR B CA 1
ATOM 9935 C C . THR B 1 516 ? 13.219 27.844 -12.273 1 82.31 516 THR B C 1
ATOM 9937 O O . THR B 1 516 ? 14.195 27.688 -13 1 82.31 516 THR B O 1
ATOM 9940 N N . ALA B 1 517 ? 12.227 28.625 -12.57 1 80.5 517 ALA B N 1
ATOM 9941 C CA . ALA B 1 517 ? 12.234 29.375 -13.812 1 80.5 517 ALA B CA 1
ATOM 9942 C C . ALA B 1 517 ? 13.359 30.406 -13.828 1 80.5 517 ALA B C 1
ATOM 9944 O O . ALA B 1 517 ? 14.039 30.578 -14.836 1 80.5 517 ALA B O 1
ATOM 9945 N N . GLN B 1 518 ? 13.5 31.062 -12.812 1 74.62 518 GLN B N 1
ATOM 9946 C CA . GLN B 1 518 ? 14.547 32.094 -12.711 1 74.62 518 GLN B CA 1
ATOM 9947 C C . GLN B 1 518 ? 15.93 31.453 -12.867 1 74.62 518 GLN B C 1
ATOM 9949 O O . GLN B 1 518 ? 16.828 32.062 -13.469 1 74.62 518 GLN B O 1
ATOM 9954 N N . TRP B 1 519 ? 15.984 30.328 -12.336 1 75.38 519 TRP B N 1
ATOM 9955 C CA . TRP B 1 519 ? 17.266 29.625 -12.438 1 75.38 519 TRP B CA 1
ATOM 9956 C C . TRP B 1 519 ? 17.531 29.203 -13.883 1 75.38 519 TRP B C 1
ATOM 9958 O O . TRP B 1 519 ? 18.641 29.328 -14.375 1 75.38 519 TRP B O 1
ATOM 9968 N N . GLU B 1 520 ? 16.578 28.672 -14.484 1 76.25 520 GLU B N 1
ATOM 9969 C CA . GLU B 1 520 ? 16.734 28.234 -15.875 1 76.25 520 GLU B CA 1
ATOM 9970 C C . GLU B 1 520 ? 17.062 29.406 -16.797 1 76.25 520 GLU B C 1
ATOM 9972 O O . GLU B 1 520 ? 17.859 29.281 -17.719 1 76.25 520 GLU B O 1
ATOM 9977 N N . GLU B 1 521 ? 16.469 30.484 -16.547 1 71.06 521 GLU B N 1
ATOM 9978 C CA . GLU B 1 521 ? 16.734 31.672 -17.344 1 71.06 521 GLU B CA 1
ATOM 9979 C C . GLU B 1 521 ? 18.141 32.188 -17.109 1 71.06 521 GLU B C 1
ATOM 9981 O O . GLU B 1 521 ? 18.812 32.625 -18.047 1 71.06 521 GLU B O 1
ATOM 9986 N N . ALA B 1 522 ? 18.578 32.094 -15.922 1 67.25 522 ALA B N 1
ATOM 9987 C CA . ALA B 1 522 ? 19.891 32.625 -15.57 1 67.25 522 ALA B CA 1
ATOM 9988 C C . ALA B 1 522 ? 21 31.734 -16.109 1 67.25 522 ALA B C 1
ATOM 9990 O O . ALA B 1 522 ? 22.062 32.219 -16.5 1 67.25 522 ALA B O 1
ATOM 9991 N N . GLN B 1 523 ? 20.906 30.531 -15.953 1 66.12 523 GLN B N 1
ATOM 9992 C CA . GLN B 1 523 ? 22.016 29.641 -16.281 1 66.12 523 GLN B CA 1
ATOM 9993 C C . GLN B 1 523 ? 21.875 29.094 -17.703 1 66.12 523 GLN B C 1
ATOM 9995 O O . GLN B 1 523 ? 22.828 28.5 -18.234 1 66.12 523 GLN B O 1
ATOM 10000 N N . ALA B 1 524 ? 20.984 29.641 -18.5 1 61.34 524 ALA B N 1
ATOM 10001 C CA . ALA B 1 524 ? 20.781 29.172 -19.875 1 61.34 524 ALA B CA 1
ATOM 10002 C C . ALA B 1 524 ? 20.922 27.656 -19.953 1 61.34 524 ALA B C 1
ATOM 10004 O O . ALA B 1 524 ? 20.906 27.094 -21.047 1 61.34 524 ALA B O 1
ATOM 10005 N N . ASP B 1 525 ? 21.391 26.906 -18.766 1 61.28 525 ASP B N 1
ATOM 10006 C CA . ASP B 1 525 ? 21.641 25.469 -18.875 1 61.28 525 ASP B CA 1
ATOM 10007 C C . ASP B 1 525 ? 20.75 24.688 -17.922 1 61.28 525 ASP B C 1
ATOM 10009 O O . ASP B 1 525 ? 20.359 25.188 -16.875 1 61.28 525 ASP B O 1
ATOM 10013 N N . TYR B 1 526 ? 20.266 23.562 -18.438 1 68.12 526 TYR B N 1
ATOM 10014 C CA . TYR B 1 526 ? 19.469 22.547 -17.766 1 68.12 526 TYR B CA 1
ATOM 10015 C C . TYR B 1 526 ? 20.312 21.75 -16.781 1 68.12 526 TYR B C 1
ATOM 10017 O O . TYR B 1 526 ? 21.312 21.141 -17.172 1 68.12 526 TYR B O 1
ATOM 10025 N N . ASP B 1 527 ? 20.141 22.109 -15.438 1 79.12 527 ASP B N 1
ATOM 10026 C CA . ASP B 1 527 ? 20.859 21.312 -14.453 1 79.12 527 ASP B CA 1
ATOM 10027 C C . ASP B 1 527 ? 19.953 20.188 -13.914 1 79.12 527 ASP B C 1
ATOM 10029 O O . ASP B 1 527 ? 18.922 20.453 -13.305 1 79.12 527 ASP B O 1
ATOM 10033 N N . ALA B 1 528 ? 20.406 19.016 -14.133 1 80.94 528 ALA B N 1
ATOM 10034 C CA . ALA B 1 528 ? 19.625 17.828 -13.812 1 80.94 528 ALA B CA 1
ATOM 10035 C C . ALA B 1 528 ? 19.375 17.719 -12.312 1 80.94 528 ALA B C 1
ATOM 10037 O O . ALA B 1 528 ? 18.312 17.281 -11.875 1 80.94 528 ALA B O 1
ATOM 10038 N N . CYS B 1 529 ? 20.297 18.172 -11.516 1 82.31 529 CYS B N 1
ATOM 10039 C CA . CYS B 1 529 ? 20.172 18.078 -10.062 1 82.31 529 CYS B CA 1
ATOM 10040 C C . CYS B 1 529 ? 19.109 19.047 -9.555 1 82.31 529 CYS B C 1
ATOM 10042 O O . CYS B 1 529 ? 18.328 18.703 -8.664 1 82.31 529 CYS B O 1
ATOM 10044 N N . VAL B 1 530 ? 19.078 20.172 -10.102 1 83.69 530 VAL B N 1
ATOM 10045 C CA . VAL B 1 530 ? 18.125 21.188 -9.703 1 83.69 530 VAL B CA 1
ATOM 10046 C C . VAL B 1 530 ? 16.719 20.766 -10.117 1 83.69 530 VAL B C 1
ATOM 10048 O O . VAL B 1 530 ? 15.766 20.891 -9.344 1 83.69 530 VAL B O 1
ATOM 10051 N N . GLN B 1 531 ? 16.594 20.219 -11.297 1 85.81 531 GLN B N 1
ATOM 10052 C CA . GLN B 1 531 ? 15.305 19.766 -11.789 1 85.81 531 GLN B CA 1
ATOM 10053 C C . GLN B 1 531 ? 14.781 18.594 -10.961 1 85.81 531 GLN B C 1
ATOM 10055 O O . GLN B 1 531 ? 13.578 18.531 -10.68 1 85.81 531 GLN B O 1
ATOM 10060 N N . GLN B 1 532 ? 15.664 17.703 -10.648 1 88.62 532 GLN B N 1
ATOM 10061 C CA . GLN B 1 532 ? 15.273 16.578 -9.797 1 88.62 532 GLN B CA 1
ATOM 10062 C C . GLN B 1 532 ? 14.703 17.078 -8.469 1 88.62 532 GLN B C 1
ATOM 10064 O O . GLN B 1 532 ? 13.633 16.625 -8.039 1 88.62 532 GLN B O 1
ATOM 10069 N N . ARG B 1 533 ? 15.438 18.016 -7.895 1 88.69 533 ARG B N 1
ATOM 10070 C CA . ARG B 1 533 ? 15.039 18.5 -6.578 1 88.69 533 ARG B CA 1
ATOM 10071 C C . ARG B 1 533 ? 13.711 19.25 -6.645 1 88.69 533 ARG B C 1
ATOM 10073 O O . ARG B 1 533 ? 12.859 19.094 -5.766 1 88.69 533 ARG B O 1
ATOM 10080 N N . ALA B 1 534 ? 13.539 20.016 -7.613 1 90.19 534 ALA B N 1
ATOM 10081 C CA . ALA B 1 534 ? 12.297 20.75 -7.793 1 90.19 534 ALA B CA 1
ATOM 10082 C C . ALA B 1 534 ? 11.109 19.797 -7.938 1 90.19 534 ALA B C 1
ATOM 10084 O O . ALA B 1 534 ? 10.062 20 -7.316 1 90.19 534 ALA B O 1
ATOM 10085 N N . LEU B 1 535 ? 11.32 18.766 -8.695 1 92.44 535 LEU B N 1
ATOM 10086 C CA . LEU B 1 535 ? 10.258 17.797 -8.898 1 92.44 535 LEU B CA 1
ATOM 10087 C C . LEU B 1 535 ? 9.93 17.062 -7.602 1 92.44 535 LEU B C 1
ATOM 10089 O O . LEU B 1 535 ? 8.758 16.812 -7.305 1 92.44 535 LEU B O 1
ATOM 10093 N N . LEU B 1 536 ? 10.922 16.719 -6.875 1 92.88 536 LEU B N 1
ATOM 10094 C CA . LEU B 1 536 ? 10.719 15.992 -5.625 1 92.88 536 LEU B CA 1
ATOM 10095 C C . LEU B 1 536 ? 9.961 16.859 -4.617 1 92.88 536 LEU B C 1
ATOM 10097 O O . LEU B 1 536 ? 9.086 16.359 -3.908 1 92.88 536 LEU B O 1
ATOM 10101 N N . VAL B 1 537 ? 10.258 18.109 -4.535 1 92.94 537 VAL B N 1
ATOM 10102 C CA . VAL B 1 537 ? 9.57 19.016 -3.621 1 92.94 537 VAL B CA 1
ATOM 10103 C C . VAL B 1 537 ? 8.117 19.156 -4.043 1 92.94 537 VAL B C 1
ATOM 10105 O O . VAL B 1 537 ? 7.211 19.109 -3.205 1 92.94 537 VAL B O 1
ATOM 10108 N N . GLU B 1 538 ? 7.895 19.344 -5.312 1 94.81 538 GLU B N 1
ATOM 10109 C CA . GLU B 1 538 ? 6.535 19.438 -5.828 1 94.81 538 GLU B CA 1
ATOM 10110 C C . GLU B 1 538 ? 5.734 18.172 -5.496 1 94.81 538 GLU B C 1
ATOM 10112 O O . GLU B 1 538 ? 4.578 18.266 -5.082 1 94.81 538 GLU B O 1
ATOM 10117 N N . ALA B 1 539 ? 6.418 17.062 -5.711 1 94.88 539 ALA B N 1
ATOM 10118 C CA . ALA B 1 539 ? 5.754 15.789 -5.469 1 94.88 539 ALA B CA 1
ATOM 10119 C C . ALA B 1 539 ? 5.375 15.641 -3.998 1 94.88 539 ALA B C 1
ATOM 10121 O O . ALA B 1 539 ? 4.266 15.203 -3.678 1 94.88 539 ALA B O 1
ATOM 10122 N N . GLU B 1 540 ? 6.238 15.992 -3.109 1 94.75 540 GLU B N 1
ATOM 10123 C CA . GLU B 1 540 ? 5.945 15.891 -1.684 1 94.75 540 GLU B CA 1
ATOM 10124 C C . GLU B 1 540 ? 4.746 16.75 -1.305 1 94.75 540 GLU B C 1
ATOM 10126 O O . GLU B 1 540 ? 3.885 16.328 -0.533 1 94.75 540 GLU B O 1
ATOM 10131 N N . LEU B 1 541 ? 4.734 17.906 -1.808 1 95.94 541 LEU B N 1
ATOM 10132 C CA . LEU B 1 541 ? 3.627 18.812 -1.532 1 95.94 541 LEU B CA 1
ATOM 10133 C C . LEU B 1 541 ? 2.303 18.219 -1.996 1 95.94 541 LEU B C 1
ATOM 10135 O O . LEU B 1 541 ? 1.329 18.188 -1.241 1 95.94 541 LEU B O 1
ATOM 10139 N N . LYS B 1 542 ? 2.299 17.75 -3.176 1 95.44 542 LYS B N 1
ATOM 10140 C CA . LYS B 1 542 ? 1.068 17.219 -3.752 1 95.44 542 LYS B CA 1
ATOM 10141 C C . LYS B 1 542 ? 0.646 15.93 -3.051 1 95.44 542 LYS B C 1
ATOM 10143 O O . LYS B 1 542 ? -0.548 15.664 -2.908 1 95.44 542 LYS B O 1
ATOM 10148 N N . LEU B 1 543 ? 1.599 15.117 -2.611 1 95.62 543 LEU B N 1
ATOM 10149 C CA . LEU B 1 543 ? 1.283 13.906 -1.862 1 95.62 543 LEU B CA 1
ATOM 10150 C C . LEU B 1 543 ? 0.68 14.25 -0.504 1 95.62 543 LEU B C 1
ATOM 10152 O O . LEU B 1 543 ? -0.297 13.625 -0.08 1 95.62 543 LEU B O 1
ATOM 10156 N N . ILE B 1 544 ? 1.229 15.227 0.187 1 95.25 544 ILE B N 1
ATOM 10157 C CA . ILE B 1 544 ? 0.701 15.68 1.471 1 95.25 544 ILE B CA 1
ATOM 10158 C C . ILE B 1 544 ? -0.737 16.156 1.297 1 95.25 544 ILE B C 1
ATOM 10160 O O . ILE B 1 544 ? -1.614 15.82 2.094 1 95.25 544 ILE B O 1
ATOM 10164 N N . LEU B 1 545 ? -0.927 16.953 0.249 1 96.12 545 LEU B N 1
ATOM 10165 C CA . LEU B 1 545 ? -2.256 17.469 -0.043 1 96.12 545 LEU B CA 1
ATOM 10166 C C . LEU B 1 545 ? -3.252 16.344 -0.272 1 96.12 545 LEU B C 1
ATOM 10168 O O . LEU B 1 545 ? -4.34 16.328 0.309 1 96.12 545 LEU B O 1
ATOM 10172 N N . TYR B 1 546 ? -2.836 15.367 -1.041 1 95.81 546 TYR B N 1
ATOM 10173 C CA . TYR B 1 546 ? -3.715 14.242 -1.347 1 95.81 546 TYR B CA 1
ATOM 10174 C C . TYR B 1 546 ? -4.047 13.453 -0.088 1 95.81 546 TYR B C 1
ATOM 10176 O O . TYR B 1 546 ? -5.211 13.148 0.171 1 95.81 546 TYR B O 1
ATOM 10184 N N . ASP B 1 547 ? -3.049 13.086 0.617 1 94.94 547 ASP B N 1
ATOM 10185 C CA . ASP B 1 547 ? -3.248 12.289 1.819 1 94.94 547 ASP B CA 1
ATOM 10186 C C . ASP B 1 547 ? -4.16 13 2.814 1 94.94 547 ASP B C 1
ATOM 10188 O O . ASP B 1 547 ? -5.059 12.383 3.395 1 94.94 547 ASP B O 1
ATOM 10192 N N . THR B 1 548 ? -3.922 14.281 3.021 1 96.19 548 THR B N 1
ATOM 10193 C CA . THR B 1 548 ? -4.723 15.047 3.969 1 96.19 548 THR B CA 1
ATOM 10194 C C . THR B 1 548 ? -6.18 15.109 3.518 1 96.19 548 THR B C 1
ATOM 10196 O O . THR B 1 548 ? -7.094 14.922 4.324 1 96.19 548 THR B O 1
ATOM 10199 N N . MET B 1 549 ? -6.375 15.391 2.258 1 94.5 549 MET B N 1
ATOM 10200 C CA . MET B 1 549 ? -7.734 15.461 1.728 1 94.5 549 MET B CA 1
ATOM 10201 C C . MET B 1 549 ? -8.445 14.117 1.862 1 94.5 549 MET B C 1
ATOM 10203 O O . MET B 1 549 ? -9.641 14.062 2.141 1 94.5 549 MET B O 1
ATOM 10207 N N . MET B 1 550 ? -7.664 13.055 1.742 1 92.44 550 MET B N 1
ATOM 10208 C CA . MET B 1 550 ? -8.234 11.719 1.89 1 92.44 550 MET B CA 1
ATOM 10209 C C . MET B 1 550 ? -8.617 11.445 3.34 1 92.44 550 MET B C 1
ATOM 10211 O O . MET B 1 550 ? -9.703 10.922 3.613 1 92.44 550 MET B O 1
ATOM 10215 N N . MET B 1 551 ? -7.781 11.797 4.238 1 93.06 551 MET B N 1
ATOM 10216 C CA . MET B 1 551 ? -8.031 11.539 5.652 1 93.06 551 MET B CA 1
ATOM 10217 C C . MET B 1 551 ? -9.211 12.367 6.156 1 93.06 551 MET B C 1
ATOM 10219 O O . MET B 1 551 ? -9.969 11.914 7.02 1 93.06 551 MET B O 1
ATOM 10223 N N . LEU B 1 552 ? -9.391 13.594 5.543 1 94.38 552 LEU B N 1
ATOM 10224 C CA . LEU B 1 552 ? -10.469 14.477 5.953 1 94.38 552 LEU B CA 1
ATOM 10225 C C . LEU B 1 552 ? -11.734 14.211 5.137 1 94.38 552 LEU B C 1
ATOM 10227 O O . LEU B 1 552 ? -12.773 14.82 5.375 1 94.38 552 LEU B O 1
ATOM 10231 N N . GLN B 1 553 ? -11.602 13.406 4.133 1 90.25 553 GLN B N 1
ATOM 10232 C CA . GLN B 1 553 ? -12.711 13.055 3.254 1 90.25 553 GLN B CA 1
ATOM 10233 C C . GLN B 1 553 ? -13.25 14.281 2.529 1 90.25 553 GLN B C 1
ATOM 10235 O O . GLN B 1 553 ? -14.461 14.508 2.494 1 90.25 553 GLN B O 1
ATOM 10240 N N . CYS B 1 554 ? -12.227 15 2.104 1 92.06 554 CYS B N 1
ATOM 10241 C CA . CYS B 1 554 ? -12.633 16.156 1.314 1 92.06 554 CYS B CA 1
ATOM 10242 C C . CYS B 1 554 ? -13.281 15.727 0.002 1 92.06 554 CYS B C 1
ATOM 10244 O O . CYS B 1 554 ? -12.922 14.688 -0.558 1 92.06 554 CYS B O 1
ATOM 10246 N N . PRO B 1 555 ? -14.219 16.438 -0.592 1 83.56 555 PRO B N 1
ATOM 10247 C CA . PRO B 1 555 ? -14.906 16.047 -1.826 1 83.56 555 PRO B CA 1
ATOM 10248 C C . PRO B 1 555 ? -13.984 16.062 -3.043 1 83.56 555 PRO B C 1
ATOM 10250 O O . PRO B 1 555 ? -14.164 15.266 -3.965 1 83.56 555 PRO B O 1
ATOM 10253 N N . ASP B 1 556 ? -13.008 16.969 -3.1 1 80.31 556 ASP B N 1
ATOM 10254 C CA . ASP B 1 556 ? -12.109 17.094 -4.25 1 80.31 556 ASP B CA 1
ATOM 10255 C C . ASP B 1 556 ? -10.891 16.188 -4.086 1 80.31 556 ASP B C 1
ATOM 10257 O O . ASP B 1 556 ? -9.75 16.672 -4.09 1 80.31 556 ASP B O 1
ATOM 10261 N N . ARG B 1 557 ? -11.141 14.914 -4.008 1 77.56 557 ARG B N 1
ATOM 10262 C CA . ARG B 1 557 ? -10.008 14.031 -3.752 1 77.56 557 ARG B CA 1
ATOM 10263 C C . ARG B 1 557 ? -9.648 13.234 -5 1 77.56 557 ARG B C 1
ATOM 10265 O O . ARG B 1 557 ? -9.43 12.023 -4.926 1 77.56 557 ARG B O 1
ATOM 10272 N N . SER B 1 558 ? -9.32 13.93 -6.082 1 84.81 558 SER B N 1
ATOM 10273 C CA . SER B 1 558 ? -8.938 13.281 -7.332 1 84.81 558 SER B CA 1
ATOM 10274 C C . SER B 1 558 ? -7.441 12.984 -7.375 1 84.81 558 SER B C 1
ATOM 10276 O O . SER B 1 558 ? -6.652 13.68 -6.727 1 84.81 558 SER B O 1
ATOM 10278 N N . THR B 1 559 ? -7.082 11.922 -8.078 1 91.38 559 THR B N 1
ATOM 10279 C CA . THR B 1 559 ? -5.676 11.562 -8.234 1 91.38 559 THR B CA 1
ATOM 10280 C C . THR B 1 559 ? -5.059 12.305 -9.414 1 91.38 559 THR B C 1
ATOM 10282 O O . THR B 1 559 ? -3.885 12.102 -9.734 1 91.38 559 THR B O 1
ATOM 10285 N N . GLU B 1 560 ? -5.676 13.227 -10.062 1 91.5 560 GLU B N 1
ATOM 10286 C CA . GLU B 1 560 ? -5.234 13.883 -11.289 1 91.5 560 GLU B CA 1
ATOM 10287 C C . GLU B 1 560 ? -3.898 14.586 -11.086 1 91.5 560 GLU B C 1
ATOM 10289 O O . GLU B 1 560 ? -3.006 14.492 -11.93 1 91.5 560 GLU B O 1
ATOM 10294 N N . ARG B 1 561 ? -3.779 15.273 -9.969 1 91.25 561 ARG B N 1
ATOM 10295 C CA . ARG B 1 561 ? -2.545 16 -9.695 1 91.25 561 ARG B CA 1
ATOM 10296 C C . ARG B 1 561 ? -1.361 15.047 -9.57 1 91.25 561 ARG B C 1
ATOM 10298 O O . ARG B 1 561 ? -0.259 15.359 -10.031 1 91.25 561 ARG B O 1
ATOM 10305 N N . ILE B 1 562 ? -1.57 13.914 -8.961 1 95.19 562 ILE B N 1
ATOM 10306 C CA . ILE B 1 562 ? -0.508 12.938 -8.758 1 95.19 562 ILE B CA 1
ATOM 10307 C C . ILE B 1 562 ? -0.213 12.211 -10.062 1 95.19 562 ILE B C 1
ATOM 10309 O O . ILE B 1 562 ? 0.931 11.836 -10.328 1 95.19 562 ILE B O 1
ATOM 10313 N N . GLU B 1 563 ? -1.229 12.023 -10.945 1 96.5 563 GLU B N 1
ATOM 10314 C CA . GLU B 1 563 ? -1.034 11.406 -12.25 1 96.5 563 GLU B CA 1
ATOM 10315 C C . GLU B 1 563 ? -0.102 12.242 -13.125 1 96.5 563 GLU B C 1
ATOM 10317 O O . GLU B 1 563 ? 0.814 11.711 -13.75 1 96.5 563 GLU B O 1
ATOM 10322 N N . ARG B 1 564 ? -0.262 13.508 -13.055 1 95.06 564 ARG B N 1
ATOM 10323 C CA . ARG B 1 564 ? 0.581 14.414 -13.836 1 95.06 564 ARG B CA 1
ATOM 10324 C C . ARG B 1 564 ? 2.025 14.367 -13.352 1 95.06 564 ARG B C 1
ATOM 10326 O O . ARG B 1 564 ? 2.957 14.492 -14.148 1 95.06 564 ARG B O 1
ATOM 10333 N N . LEU B 1 565 ? 2.115 14.227 -12.078 1 95.06 565 LEU B N 1
ATOM 10334 C CA . LEU B 1 565 ? 3.451 14.125 -11.5 1 95.06 565 LEU B CA 1
ATOM 10335 C C . LEU B 1 565 ? 4.164 12.867 -11.984 1 95.06 565 LEU B C 1
ATOM 10337 O O . LEU B 1 565 ? 5.367 12.898 -12.258 1 95.06 565 LEU B O 1
ATOM 10341 N N . VAL B 1 566 ? 3.438 11.734 -12.07 1 96.88 566 VAL B N 1
ATOM 10342 C CA . VAL B 1 566 ? 4.02 10.477 -12.531 1 96.88 566 VAL B CA 1
ATOM 10343 C C . VAL B 1 566 ? 4.477 10.625 -13.977 1 96.88 566 VAL B C 1
ATOM 10345 O O . VAL B 1 566 ? 5.586 10.219 -14.328 1 96.88 566 VAL B O 1
ATOM 10348 N N . GLU B 1 567 ? 3.709 11.258 -14.758 1 96 567 GLU B N 1
ATOM 10349 C CA . GLU B 1 567 ? 4.055 11.469 -16.156 1 96 567 GLU B CA 1
ATOM 10350 C C . GLU B 1 567 ? 5.293 12.344 -16.297 1 96 567 GLU B C 1
ATOM 10352 O O . GLU B 1 567 ? 6.203 12.023 -17.062 1 96 567 GLU B O 1
ATOM 10357 N N . ALA B 1 568 ? 5.305 13.375 -15.492 1 94.25 568 ALA B N 1
ATOM 10358 C CA . ALA B 1 568 ? 6.461 14.266 -15.523 1 94.25 568 ALA B CA 1
ATOM 10359 C C . ALA B 1 568 ? 7.727 13.547 -15.07 1 94.25 568 ALA B C 1
ATOM 10361 O O . ALA B 1 568 ? 8.805 13.75 -15.633 1 94.25 568 ALA B O 1
ATOM 10362 N N . ALA B 1 569 ? 7.609 12.773 -14.047 1 94.88 569 ALA B N 1
ATOM 10363 C CA . ALA B 1 569 ? 8.742 12.016 -13.523 1 94.88 569 ALA B CA 1
ATOM 10364 C C . ALA B 1 569 ? 9.289 11.047 -14.57 1 94.88 569 ALA B C 1
ATOM 10366 O O . ALA B 1 569 ? 10.5 10.977 -14.789 1 94.88 569 ALA B O 1
ATOM 10367 N N . LEU B 1 570 ? 8.422 10.328 -15.234 1 94.38 570 LEU B N 1
ATOM 10368 C CA . LEU B 1 570 ? 8.828 9.336 -16.219 1 94.38 570 LEU B CA 1
ATOM 10369 C C . LEU B 1 570 ? 9.406 10.016 -17.469 1 94.38 570 LEU B C 1
ATOM 10371 O O . LEU B 1 570 ? 10.359 9.516 -18.062 1 94.38 570 LEU B O 1
ATOM 10375 N N . ASP B 1 571 ? 8.859 11.148 -17.812 1 91.25 571 ASP B N 1
ATOM 10376 C CA . ASP B 1 571 ? 9.414 11.906 -18.922 1 91.25 571 ASP B CA 1
ATOM 10377 C C . ASP B 1 571 ? 10.844 12.367 -18.609 1 91.25 571 ASP B C 1
ATOM 10379 O O . ASP B 1 571 ? 11.703 12.359 -19.5 1 91.25 571 ASP B O 1
ATOM 10383 N N . MET B 1 572 ? 10.992 12.711 -17.406 1 89.38 572 MET B N 1
ATOM 10384 C CA . MET B 1 572 ? 12.328 13.133 -17 1 89.38 572 MET B CA 1
ATOM 10385 C C . MET B 1 572 ? 13.312 11.961 -17.047 1 89.38 572 MET B C 1
ATOM 10387 O O . MET B 1 572 ? 14.453 12.125 -17.469 1 89.38 572 MET B O 1
ATOM 10391 N N . CYS B 1 573 ? 12.891 10.82 -16.594 1 88.88 573 CYS B N 1
ATOM 10392 C CA . CYS B 1 573 ? 13.734 9.625 -16.656 1 88.88 573 CYS B CA 1
ATOM 10393 C C . CYS B 1 573 ? 14.086 9.281 -18.094 1 88.88 573 CYS B C 1
ATOM 10395 O O . CYS B 1 573 ? 15.227 8.914 -18.391 1 88.88 573 CYS B O 1
ATOM 10397 N N . ASP B 1 574 ? 13.156 9.422 -18.984 1 86.12 574 ASP B N 1
ATOM 10398 C CA . ASP B 1 574 ? 13.391 9.133 -20.391 1 86.12 574 ASP B CA 1
ATOM 10399 C C . ASP B 1 574 ? 14.398 10.109 -21 1 86.12 574 ASP B C 1
ATOM 10401 O O . ASP B 1 574 ? 15.273 9.711 -21.766 1 86.12 574 ASP B O 1
ATOM 10405 N N . ALA B 1 575 ? 14.266 11.305 -20.578 1 82.06 575 ALA B N 1
ATOM 10406 C CA . ALA B 1 575 ? 15.148 12.344 -21.109 1 82.06 575 ALA B CA 1
ATOM 10407 C C . ALA B 1 575 ? 16.594 12.117 -20.656 1 82.06 575 ALA B C 1
ATOM 10409 O O . ALA B 1 575 ? 17.531 12.344 -21.422 1 82.06 575 ALA B O 1
ATOM 10410 N N . TRP B 1 576 ? 16.688 11.648 -19.469 1 79.94 576 TRP B N 1
ATOM 10411 C CA . TRP B 1 576 ? 18.031 11.453 -18.922 1 79.94 576 TRP B CA 1
ATOM 10412 C C . TRP B 1 576 ? 18.641 10.164 -19.438 1 79.94 576 TRP B C 1
ATOM 10414 O O . TRP B 1 576 ? 19.875 10.039 -19.531 1 79.94 576 TRP B O 1
ATOM 10424 N N . GLY B 1 577 ? 17.797 9.148 -19.641 1 69.69 577 GLY B N 1
ATOM 10425 C CA . GLY B 1 577 ? 18.281 7.91 -20.219 1 69.69 577 GLY B CA 1
ATOM 10426 C C . GLY B 1 577 ? 18.781 8.078 -21.656 1 69.69 577 GLY B C 1
ATOM 10427 O O . GLY B 1 577 ? 19.734 7.422 -22.062 1 69.69 577 GLY B O 1
ATOM 10428 N N . THR B 1 578 ? 18.062 8.898 -22.406 1 58.25 578 THR B N 1
ATOM 10429 C CA . THR B 1 578 ? 18.469 9.164 -23.781 1 58.25 578 THR B CA 1
ATOM 10430 C C . THR B 1 578 ? 19.703 10.062 -23.828 1 58.25 578 THR B C 1
ATOM 10432 O O . THR B 1 578 ? 20.484 10.016 -24.781 1 58.25 578 THR B O 1
ATOM 10435 N N . SER B 1 579 ? 19.797 10.82 -22.781 1 51.78 579 SER B N 1
ATOM 10436 C CA . SER B 1 579 ? 20.922 11.742 -22.781 1 51.78 579 SER B CA 1
ATOM 10437 C C . SER B 1 579 ? 22.234 11.016 -22.453 1 51.78 579 SER B C 1
ATOM 10439 O O . SER B 1 579 ? 23.312 11.586 -22.578 1 51.78 579 SER B O 1
ATOM 10441 N N . GLU B 1 580 ? 22.25 10.008 -21.766 1 47.44 580 GLU B N 1
ATOM 10442 C CA . GLU B 1 580 ? 23.469 9.305 -21.359 1 47.44 580 GLU B CA 1
ATOM 10443 C C . GLU B 1 580 ? 24.25 8.805 -22.578 1 47.44 580 GLU B C 1
ATOM 10445 O O . GLU B 1 580 ? 25.391 8.359 -22.438 1 47.44 580 GLU B O 1
ATOM 10450 N N . ARG B 1 581 ? 23.578 8.656 -23.781 1 44.91 581 ARG B N 1
ATOM 10451 C CA . ARG B 1 581 ? 24.531 8.398 -24.859 1 44.91 581 ARG B CA 1
ATOM 10452 C C . ARG B 1 581 ? 25.484 9.586 -25.047 1 44.91 581 ARG B C 1
ATOM 10454 O O . ARG B 1 581 ? 26.406 9.531 -25.859 1 44.91 581 ARG B O 1
ATOM 10461 N N . GLU B 1 582 ? 25.031 10.609 -24.438 1 41.12 582 GLU B N 1
ATOM 10462 C CA . GLU B 1 582 ? 26.062 11.648 -24.516 1 41.12 582 GLU B CA 1
ATOM 10463 C C . GLU B 1 582 ? 27.016 11.57 -23.328 1 41.12 582 GLU B C 1
ATOM 10465 O O . GLU B 1 582 ? 26.609 11.258 -22.219 1 41.12 582 GLU B O 1
ATOM 10470 N N . PRO B 1 583 ? 28.219 11.438 -23.578 1 40.53 583 PRO B N 1
ATOM 10471 C CA . PRO B 1 583 ? 29.312 11.375 -22.625 1 40.53 583 PRO B CA 1
ATOM 10472 C C . PRO B 1 583 ? 29.109 12.273 -21.406 1 40.53 583 PRO B C 1
ATOM 10474 O O . PRO B 1 583 ? 29.5 13.445 -21.422 1 40.53 583 PRO B O 1
ATOM 10477 N N . SER B 1 584 ? 27.906 12.453 -21 1 45.31 584 SER B N 1
ATOM 10478 C CA . SER B 1 584 ? 27.953 13.336 -19.828 1 45.31 584 SER B CA 1
ATOM 10479 C C . SER B 1 584 ? 28.703 12.688 -18.672 1 45.31 584 SER B C 1
ATOM 10481 O O . SER B 1 584 ? 28.375 11.57 -18.266 1 45.31 584 SER B O 1
ATOM 10483 N N . GLY B 1 585 ? 29.922 13 -18.625 1 56.44 585 GLY B N 1
ATOM 10484 C CA . GLY B 1 585 ? 31 12.812 -17.672 1 56.44 585 GLY B CA 1
ATOM 10485 C C . GLY B 1 585 ? 30.531 12.297 -16.328 1 56.44 585 GLY B C 1
ATOM 10486 O O . GLY B 1 585 ? 31.297 12.234 -15.367 1 56.44 585 GLY B O 1
ATOM 10487 N N . ARG B 1 586 ? 29.25 11.836 -16.219 1 62.22 586 ARG B N 1
ATOM 10488 C CA . ARG B 1 586 ? 28.844 11.398 -14.883 1 62.22 586 ARG B CA 1
ATOM 10489 C C . ARG B 1 586 ? 29.094 9.906 -14.695 1 62.22 586 ARG B C 1
ATOM 10491 O O . ARG B 1 586 ? 28.953 9.125 -15.641 1 62.22 586 ARG B O 1
ATOM 10498 N N . THR B 1 587 ? 29.438 9.672 -13.469 1 68.88 587 THR B N 1
ATOM 10499 C CA . THR B 1 587 ? 29.688 8.281 -13.102 1 68.88 587 THR B CA 1
ATOM 10500 C C . THR B 1 587 ? 28.375 7.527 -12.945 1 68.88 587 THR B C 1
ATOM 10502 O O . THR B 1 587 ? 27.297 8.141 -12.844 1 68.88 587 THR B O 1
ATOM 10505 N N . SER B 1 588 ? 28.281 6.355 -13.172 1 70.88 588 SER B N 1
ATOM 10506 C CA . SER B 1 588 ? 27.125 5.477 -13.016 1 70.88 588 SER B CA 1
ATOM 10507 C C . SER B 1 588 ? 26.453 5.688 -11.664 1 70.88 588 SER B C 1
ATOM 10509 O O . SER B 1 588 ? 25.219 5.652 -11.57 1 70.88 588 SER B O 1
ATOM 10511 N N . HIS B 1 589 ? 27.234 6 -10.742 1 73 589 HIS B N 1
ATOM 10512 C CA . HIS B 1 589 ? 26.703 6.215 -9.406 1 73 589 HIS B CA 1
ATOM 10513 C C . HIS B 1 589 ? 25.938 7.535 -9.32 1 73 589 HIS B C 1
ATOM 10515 O O . HIS B 1 589 ? 24.891 7.609 -8.672 1 73 589 HIS B O 1
ATOM 10521 N N . GLU B 1 590 ? 26.5 8.438 -10.102 1 73.5 590 GLU B N 1
ATOM 10522 C CA . GLU B 1 590 ? 25.828 9.734 -10.109 1 73.5 590 GLU B CA 1
ATOM 10523 C C . GLU B 1 590 ? 24.484 9.656 -10.828 1 73.5 590 GLU B C 1
ATOM 10525 O O . GLU B 1 590 ? 23.516 10.297 -10.414 1 73.5 590 GLU B O 1
ATOM 10530 N N . HIS B 1 591 ? 24.469 8.828 -11.773 1 79.44 591 HIS B N 1
ATOM 10531 C CA . HIS B 1 591 ? 23.219 8.641 -12.516 1 79.44 591 HIS B CA 1
ATOM 10532 C C . HIS B 1 591 ? 22.188 7.926 -11.664 1 79.44 591 HIS B C 1
ATOM 10534 O O . HIS B 1 591 ? 21 8.289 -11.68 1 79.44 591 HIS B O 1
ATOM 10540 N N . LYS B 1 592 ? 22.641 7.012 -10.938 1 80.81 592 LYS B N 1
ATOM 10541 C CA . LYS B 1 592 ? 21.75 6.293 -10.031 1 80.81 592 LYS B CA 1
ATOM 10542 C C . LYS B 1 592 ? 21.172 7.227 -8.969 1 80.81 592 LYS B C 1
ATOM 10544 O O . LYS B 1 592 ? 19.984 7.156 -8.664 1 80.81 592 LYS B O 1
ATOM 10549 N N . ASP B 1 593 ? 21.969 8.133 -8.578 1 79.06 593 ASP B N 1
ATOM 10550 C CA . ASP B 1 593 ? 21.547 9.062 -7.535 1 79.06 593 ASP B CA 1
ATOM 10551 C C . ASP B 1 593 ? 20.531 10.078 -8.078 1 79.06 593 ASP B C 1
ATOM 10553 O O . ASP B 1 593 ? 19.734 10.633 -7.328 1 79.06 593 ASP B O 1
ATOM 10557 N N . LEU B 1 594 ? 20.625 10.227 -9.344 1 83.44 594 LEU B N 1
ATOM 10558 C CA . LEU B 1 594 ? 19.734 11.195 -9.984 1 83.44 594 LEU B CA 1
ATOM 10559 C C . LEU B 1 594 ? 18.391 10.562 -10.297 1 83.44 594 LEU B C 1
ATOM 10561 O O . LEU B 1 594 ? 17.344 11.172 -10.055 1 83.44 594 LEU B O 1
ATOM 10565 N N . VAL B 1 595 ? 18.391 9.305 -10.68 1 87.94 595 VAL B N 1
ATOM 10566 C CA . VAL B 1 595 ? 17.188 8.734 -11.289 1 87.94 595 VAL B CA 1
ATOM 10567 C C . VAL B 1 595 ? 16.406 7.945 -10.242 1 87.94 595 VAL B C 1
ATOM 10569 O O . VAL B 1 595 ? 15.172 7.949 -10.25 1 87.94 595 VAL B O 1
ATOM 10572 N N . LEU B 1 596 ? 17 7.332 -9.281 1 88.19 596 LEU B N 1
ATOM 10573 C CA . LEU B 1 596 ? 16.359 6.422 -8.352 1 88.19 596 LEU B CA 1
ATOM 10574 C C . LEU B 1 596 ? 15.336 7.164 -7.488 1 88.19 596 LEU B C 1
ATOM 10576 O O . LEU B 1 596 ? 14.227 6.672 -7.273 1 88.19 596 LEU B O 1
ATOM 10580 N N . PRO B 1 597 ? 15.672 8.367 -7.059 1 89.38 597 PRO B N 1
ATOM 10581 C CA . PRO B 1 597 ? 14.672 9.078 -6.258 1 89.38 597 PRO B CA 1
ATOM 10582 C C . PRO B 1 597 ? 13.414 9.422 -7.055 1 89.38 597 PRO B C 1
ATOM 10584 O O . PRO B 1 597 ? 12.312 9.438 -6.504 1 89.38 597 PRO B O 1
ATOM 10587 N N . ILE B 1 598 ? 13.594 9.664 -8.305 1 92.62 598 ILE B N 1
ATOM 10588 C CA . ILE B 1 598 ? 12.461 9.992 -9.164 1 92.62 598 ILE B CA 1
ATOM 10589 C C . ILE B 1 598 ? 11.57 8.758 -9.336 1 92.62 598 ILE B C 1
ATOM 10591 O O . ILE B 1 598 ? 10.344 8.859 -9.258 1 92.62 598 ILE B O 1
ATOM 10595 N N . ILE B 1 599 ? 12.234 7.645 -9.5 1 93.25 599 ILE B N 1
ATOM 10596 C CA . ILE B 1 599 ? 11.492 6.395 -9.633 1 93.25 599 ILE B CA 1
ATOM 10597 C C . ILE B 1 599 ? 10.781 6.078 -8.32 1 93.25 599 ILE B C 1
ATOM 10599 O O . ILE B 1 599 ? 9.625 5.637 -8.328 1 93.25 599 ILE B O 1
ATOM 10603 N N . GLY B 1 600 ? 11.523 6.297 -7.234 1 92.19 600 GLY B N 1
ATOM 10604 C CA . GLY B 1 600 ? 10.898 6.098 -5.934 1 92.19 600 GLY B CA 1
ATOM 10605 C C . GLY B 1 600 ? 9.672 6.965 -5.719 1 92.19 600 GLY B C 1
ATOM 10606 O O . GLY B 1 600 ? 8.664 6.492 -5.199 1 92.19 600 GLY B O 1
ATOM 10607 N N . MET B 1 601 ? 9.773 8.156 -6.137 1 94.19 601 MET B N 1
ATOM 10608 C CA . MET B 1 601 ? 8.648 9.086 -6.02 1 94.19 601 MET B CA 1
ATOM 10609 C C . MET B 1 601 ? 7.48 8.633 -6.891 1 94.19 601 MET B C 1
ATOM 10611 O O . MET B 1 601 ? 6.328 8.688 -6.465 1 94.19 601 MET B O 1
ATOM 10615 N N . ALA B 1 602 ? 7.809 8.211 -8.102 1 95.75 602 ALA B N 1
ATOM 10616 C CA . ALA B 1 602 ? 6.766 7.695 -8.984 1 95.75 602 ALA B CA 1
ATOM 10617 C C . ALA B 1 602 ? 6.059 6.496 -8.352 1 95.75 602 ALA B C 1
ATOM 10619 O O . ALA B 1 602 ? 4.836 6.379 -8.43 1 95.75 602 ALA B O 1
ATOM 10620 N N . GLY B 1 603 ? 6.848 5.648 -7.785 1 95.62 603 GLY B N 1
ATOM 10621 C CA . GLY B 1 603 ? 6.27 4.508 -7.098 1 95.62 603 GLY B CA 1
ATOM 10622 C C . GLY B 1 603 ? 5.328 4.902 -5.977 1 95.62 603 GLY B C 1
ATOM 10623 O O . GLY B 1 603 ? 4.262 4.305 -5.812 1 95.62 603 GLY B O 1
ATOM 10624 N N . ARG B 1 604 ? 5.688 5.898 -5.188 1 95.88 604 ARG B N 1
ATOM 10625 C CA . ARG B 1 604 ? 4.855 6.398 -4.098 1 95.88 604 ARG B CA 1
ATOM 10626 C C . ARG B 1 604 ? 3.539 6.961 -4.625 1 95.88 604 ARG B C 1
ATOM 10628 O O . ARG B 1 604 ? 2.48 6.734 -4.035 1 95.88 604 ARG B O 1
ATOM 10635 N N . CYS B 1 605 ? 3.607 7.672 -5.703 1 96.88 605 CYS B N 1
ATOM 10636 C CA . CYS B 1 605 ? 2.41 8.219 -6.328 1 96.88 605 CYS B CA 1
ATOM 10637 C C . CYS B 1 605 ? 1.505 7.109 -6.844 1 96.88 605 CYS B C 1
ATOM 10639 O O . CYS B 1 605 ? 0.29 7.148 -6.641 1 96.88 605 CYS B O 1
ATOM 10641 N N . LEU B 1 606 ? 2.109 6.125 -7.469 1 96.75 606 LEU B N 1
ATOM 10642 C CA . LEU B 1 606 ? 1.354 5.004 -8.016 1 96.75 606 LEU B CA 1
ATOM 10643 C C . LEU B 1 606 ? 0.631 4.242 -6.91 1 96.75 606 LEU B C 1
ATOM 10645 O O . LEU B 1 606 ? -0.481 3.75 -7.117 1 96.75 606 LEU B O 1
ATOM 10649 N N . HIS B 1 607 ? 1.234 4.207 -5.816 1 95.81 607 HIS B N 1
ATOM 10650 C CA . HIS B 1 607 ? 0.601 3.551 -4.676 1 95.81 607 HIS B CA 1
ATOM 10651 C C . HIS B 1 607 ? -0.708 4.238 -4.301 1 95.81 607 HIS B C 1
ATOM 10653 O O . HIS B 1 607 ? -1.702 3.572 -4.008 1 95.81 607 HIS B O 1
ATOM 10659 N N . ARG B 1 608 ? -0.696 5.555 -4.297 1 96.06 608 ARG B N 1
ATOM 10660 C CA . ARG B 1 608 ? -1.911 6.297 -3.979 1 96.06 608 ARG B CA 1
ATOM 10661 C C . ARG B 1 608 ? -2.967 6.113 -5.062 1 96.06 608 ARG B C 1
ATOM 10663 O O . ARG B 1 608 ? -4.16 6.012 -4.766 1 96.06 608 ARG B O 1
ATOM 10670 N N . ILE B 1 609 ? -2.533 6.062 -6.254 1 95.69 609 ILE B N 1
ATOM 10671 C CA . ILE B 1 609 ? -3.451 5.848 -7.367 1 95.69 609 ILE B CA 1
ATOM 10672 C C . ILE B 1 609 ? -4.09 4.465 -7.25 1 95.69 609 ILE B C 1
ATOM 10674 O O . ILE B 1 609 ? -5.305 4.32 -7.398 1 95.69 609 ILE B O 1
ATOM 10678 N N . SER B 1 610 ? -3.271 3.471 -6.957 1 94.38 610 SER B N 1
ATOM 10679 C CA . SER B 1 610 ? -3.762 2.109 -6.777 1 94.38 610 SER B CA 1
ATOM 10680 C C . SER B 1 610 ? -4.758 2.027 -5.625 1 94.38 610 SER B C 1
ATOM 10682 O O . SER B 1 610 ? -5.785 1.355 -5.734 1 94.38 610 SER B O 1
ATOM 10684 N N . ALA B 1 611 ? -4.453 2.684 -4.547 1 91.62 611 ALA B N 1
ATOM 10685 C CA . ALA B 1 611 ? -5.348 2.693 -3.391 1 91.62 611 ALA B CA 1
ATOM 10686 C C . ALA B 1 611 ? -6.676 3.361 -3.734 1 91.62 611 ALA B C 1
ATOM 10688 O O . ALA B 1 611 ? -7.734 2.904 -3.299 1 91.62 611 ALA B O 1
ATOM 10689 N N . SER B 1 612 ? -6.566 4.441 -4.477 1 91.75 612 SER B N 1
ATOM 10690 C CA . SER B 1 612 ? -7.781 5.133 -4.895 1 91.75 612 SER B CA 1
ATOM 10691 C C . SER B 1 612 ? -8.641 4.25 -5.793 1 91.75 612 SER B C 1
ATOM 10693 O O . SER B 1 612 ? -9.867 4.215 -5.648 1 91.75 612 SER B O 1
ATOM 10695 N N . LEU B 1 613 ? -8.023 3.52 -6.672 1 92.25 613 LEU B N 1
ATOM 10696 C CA . LEU B 1 613 ? -8.734 2.592 -7.547 1 92.25 613 LEU B CA 1
ATOM 10697 C C . LEU B 1 613 ? -9.422 1.501 -6.738 1 92.25 613 LEU B C 1
ATOM 10699 O O . LEU B 1 613 ? -10.57 1.148 -7.02 1 92.25 613 LEU B O 1
ATOM 10703 N N . ARG B 1 614 ? -8.797 1.012 -5.797 1 89.56 614 ARG B N 1
ATOM 10704 C CA . ARG B 1 614 ? -9.344 -0.037 -4.945 1 89.56 614 ARG B CA 1
ATOM 10705 C C . ARG B 1 614 ? -10.594 0.447 -4.219 1 89.56 614 ARG B C 1
ATOM 10707 O O . ARG B 1 614 ? -11.586 -0.285 -4.121 1 89.56 614 ARG B O 1
ATOM 10714 N N . CYS B 1 615 ? -10.508 1.644 -3.754 1 84.31 615 CYS B N 1
ATOM 10715 C CA . CYS B 1 615 ? -11.648 2.215 -3.043 1 84.31 615 CYS B CA 1
ATOM 10716 C C . CYS B 1 615 ? -12.812 2.455 -3.99 1 84.31 615 CYS B C 1
ATOM 10718 O O . CYS B 1 615 ? -13.969 2.191 -3.641 1 84.31 615 CYS B O 1
ATOM 10720 N N . ASP B 1 616 ? -12.508 2.859 -5.164 1 83.94 616 ASP B N 1
ATOM 10721 C CA . ASP B 1 616 ? -13.547 3.229 -6.125 1 83.94 616 ASP B CA 1
ATOM 10722 C C . ASP B 1 616 ? -14.266 1.992 -6.656 1 83.94 616 ASP B C 1
ATOM 10724 O O . ASP B 1 616 ? -15.477 2.035 -6.918 1 83.94 616 ASP B O 1
ATOM 10728 N N . VAL B 1 617 ? -13.555 0.887 -6.762 1 86.62 617 VAL B N 1
ATOM 10729 C CA . VAL B 1 617 ? -14.148 -0.275 -7.414 1 86.62 617 VAL B CA 1
ATOM 10730 C C . VAL B 1 617 ? -14.766 -1.2 -6.363 1 86.62 617 VAL B C 1
ATOM 10732 O O . VAL B 1 617 ? -15.477 -2.148 -6.703 1 86.62 617 VAL B O 1
ATOM 10735 N N . ALA B 1 618 ? -14.5 -0.971 -5.102 1 75.69 618 ALA B N 1
ATOM 10736 C CA . ALA B 1 618 ? -14.984 -1.837 -4.027 1 75.69 618 ALA B CA 1
ATOM 10737 C C . ALA B 1 618 ? -16.5 -1.835 -3.969 1 75.69 618 ALA B C 1
ATOM 10739 O O . ALA B 1 618 ? -17.109 -2.799 -3.5 1 75.69 618 ALA B O 1
ATOM 10740 N N . SER B 1 619 ? -17.156 -0.814 -4.457 1 68.81 619 SER B N 1
ATOM 10741 C CA . SER B 1 619 ? -18.609 -0.749 -4.266 1 68.81 619 SER B CA 1
ATOM 10742 C C . SER B 1 619 ? -19.344 -0.813 -5.602 1 68.81 619 SER B C 1
ATOM 10744 O O . SER B 1 619 ? -20.562 -0.679 -5.645 1 68.81 619 SER B O 1
ATOM 10746 N N . VAL B 1 620 ? -18.531 -1.063 -6.605 1 70.06 620 VAL B N 1
ATOM 10747 C CA . VAL B 1 620 ? -19.219 -0.979 -7.891 1 70.06 620 VAL B CA 1
ATOM 10748 C C . VAL B 1 620 ? -19.422 -2.381 -8.469 1 70.06 620 VAL B C 1
ATOM 10750 O O . VAL B 1 620 ? -18.609 -3.281 -8.211 1 70.06 620 VAL B O 1
ATOM 10753 N N . SER B 1 621 ? -20.484 -2.537 -9.117 1 66.56 621 SER B N 1
ATOM 10754 C CA . SER B 1 621 ? -20.828 -3.814 -9.742 1 66.56 621 SER B CA 1
ATOM 10755 C C . SER B 1 621 ? -20.094 -4.004 -11.062 1 66.56 621 SER B C 1
ATOM 10757 O O . SER B 1 621 ? -19.812 -5.133 -11.469 1 66.56 621 SER B O 1
ATOM 10759 N N . ALA B 1 622 ? -19.953 -2.918 -11.734 1 76.25 622 ALA B N 1
ATOM 10760 C CA . ALA B 1 622 ? -19.219 -2.943 -13 1 76.25 622 ALA B CA 1
ATOM 10761 C C . ALA B 1 622 ? -18.156 -1.854 -13.039 1 76.25 622 ALA B C 1
ATOM 10763 O O . ALA B 1 622 ? -18.375 -0.744 -12.547 1 76.25 622 ALA B O 1
ATOM 10764 N N . VAL B 1 623 ? -17.094 -2.184 -13.562 1 84.06 623 VAL B N 1
ATOM 10765 C CA . VAL B 1 623 ? -15.969 -1.256 -13.578 1 84.06 623 VAL B CA 1
ATOM 10766 C C . VAL B 1 623 ? -16.219 -0.146 -14.594 1 84.06 623 VAL B C 1
ATOM 10768 O O . VAL B 1 623 ? -16.25 -0.395 -15.797 1 84.06 623 VAL B O 1
ATOM 10771 N N . PRO B 1 624 ? -16.406 1.069 -14.148 1 86.31 624 PRO B N 1
ATOM 10772 C CA . PRO B 1 624 ? -16.594 2.186 -15.078 1 86.31 624 PRO B CA 1
ATOM 10773 C C . PRO B 1 624 ? -15.383 2.41 -15.977 1 86.31 624 PRO B C 1
ATOM 10775 O O . PRO B 1 624 ? -14.258 2.064 -15.594 1 86.31 624 PRO B O 1
ATOM 10778 N N . GLU B 1 625 ? -15.523 3.004 -17.141 1 88.12 625 GLU B N 1
ATOM 10779 C CA . GLU B 1 625 ? -14.461 3.211 -18.109 1 88.12 625 GLU B CA 1
ATOM 10780 C C . GLU B 1 625 ? -13.367 4.121 -17.562 1 88.12 625 GLU B C 1
ATOM 10782 O O . GLU B 1 625 ? -12.195 3.959 -17.891 1 88.12 625 GLU B O 1
ATOM 10787 N N . ALA B 1 626 ? -13.781 5.133 -16.75 1 88.56 626 ALA B N 1
ATOM 10788 C CA . ALA B 1 626 ? -12.789 6.035 -16.172 1 88.56 626 ALA B CA 1
ATOM 10789 C C . ALA B 1 626 ? -11.781 5.266 -15.32 1 88.56 626 ALA B C 1
ATOM 10791 O O . ALA B 1 626 ? -10.578 5.523 -15.383 1 88.56 626 ALA B O 1
ATOM 10792 N N . GLN B 1 627 ? -12.352 4.34 -14.578 1 90.69 627 GLN B N 1
ATOM 10793 C CA . GLN B 1 627 ? -11.492 3.529 -13.727 1 90.69 627 GLN B CA 1
ATOM 10794 C C . GLN B 1 627 ? -10.695 2.516 -14.547 1 90.69 627 GLN B C 1
ATOM 10796 O O . GLN B 1 627 ? -9.547 2.219 -14.227 1 90.69 627 GLN B O 1
ATOM 10801 N N . ALA B 1 628 ? -11.273 1.991 -15.586 1 90.56 628 ALA B N 1
ATOM 10802 C CA . ALA B 1 628 ? -10.57 1.065 -16.469 1 90.56 628 ALA B CA 1
ATOM 10803 C C . ALA B 1 628 ? -9.398 1.755 -17.172 1 90.56 628 ALA B C 1
ATOM 10805 O O . ALA B 1 628 ? -8.305 1.19 -17.266 1 90.56 628 ALA B O 1
ATOM 10806 N N . SER B 1 629 ? -9.664 2.988 -17.609 1 92 629 SER B N 1
ATOM 10807 C CA . SER B 1 629 ? -8.617 3.758 -18.281 1 92 629 SER B CA 1
ATOM 10808 C C . SER B 1 629 ? -7.488 4.094 -17.312 1 92 629 SER B C 1
ATOM 10810 O O . SER B 1 629 ? -6.312 4.016 -17.672 1 92 629 SER B O 1
ATOM 10812 N N . LEU B 1 630 ? -7.832 4.555 -16.125 1 93.88 630 LEU B N 1
ATOM 10813 C CA . LEU B 1 630 ? -6.824 4.852 -15.109 1 93.88 630 LEU B CA 1
ATOM 10814 C C . LEU B 1 630 ? -6.008 3.607 -14.781 1 93.88 630 LEU B C 1
ATOM 10816 O O . LEU B 1 630 ? -4.789 3.688 -14.617 1 93.88 630 LEU B O 1
ATOM 10820 N N . TYR B 1 631 ? -6.684 2.414 -14.695 1 93.31 631 TYR B N 1
ATOM 10821 C CA . TYR B 1 631 ? -5.992 1.152 -14.453 1 93.31 631 TYR B CA 1
ATOM 10822 C C . TYR B 1 631 ? -4.973 0.866 -15.547 1 93.31 631 TYR B C 1
ATOM 10824 O O . TYR B 1 631 ? -3.826 0.518 -15.258 1 93.31 631 TYR B O 1
ATOM 10832 N N . ARG B 1 632 ? -5.324 1.011 -16.812 1 92.81 632 ARG B N 1
ATOM 10833 C CA . ARG B 1 632 ? -4.426 0.752 -17.922 1 92.81 632 ARG B CA 1
ATOM 10834 C C . ARG B 1 632 ? -3.227 1.693 -17.891 1 92.81 632 ARG B C 1
ATOM 10836 O O . ARG B 1 632 ? -2.092 1.27 -18.125 1 92.81 632 ARG B O 1
ATOM 10843 N N . ARG B 1 633 ? -3.48 2.941 -17.578 1 94.19 633 ARG B N 1
ATOM 10844 C CA . ARG B 1 633 ? -2.393 3.91 -17.484 1 94.19 633 ARG B CA 1
ATOM 10845 C C . ARG B 1 633 ? -1.447 3.564 -16.344 1 94.19 633 ARG B C 1
ATOM 10847 O O . ARG B 1 633 ? -0.226 3.643 -16.484 1 94.19 633 ARG B O 1
ATOM 10854 N N . ALA B 1 634 ? -2.045 3.252 -15.195 1 96 634 ALA B N 1
ATOM 10855 C CA . ALA B 1 634 ? -1.238 2.898 -14.031 1 96 634 ALA B CA 1
ATOM 10856 C C . ALA B 1 634 ? -0.324 1.716 -14.336 1 96 634 ALA B C 1
ATOM 10858 O O . ALA B 1 634 ? 0.846 1.711 -13.945 1 96 634 ALA B O 1
ATOM 10859 N N . VAL B 1 635 ? -0.786 0.679 -15.07 1 94 635 VAL B N 1
ATOM 10860 C CA . VAL B 1 635 ? 0.007 -0.489 -15.445 1 94 635 VAL B CA 1
ATOM 10861 C C . VAL B 1 635 ? 1.149 -0.066 -16.359 1 94 635 VAL B C 1
ATOM 10863 O O . VAL B 1 635 ? 2.289 -0.506 -16.188 1 94 635 VAL B O 1
ATOM 10866 N N . GLN B 1 636 ? 0.855 0.819 -17.234 1 94.38 636 GLN B N 1
ATOM 10867 C CA . GLN B 1 636 ? 1.889 1.301 -18.156 1 94.38 636 GLN B CA 1
ATOM 10868 C C . GLN B 1 636 ? 2.953 2.098 -17.406 1 94.38 636 GLN B C 1
ATOM 10870 O O . GLN B 1 636 ? 4.145 1.979 -17.688 1 94.38 636 GLN B O 1
ATOM 10875 N N . TRP B 1 637 ? 2.512 2.938 -16.484 1 96.69 637 TRP B N 1
ATOM 10876 C CA . TRP B 1 637 ? 3.453 3.721 -15.695 1 96.69 637 TRP B CA 1
ATOM 10877 C C . TRP B 1 637 ? 4.367 2.809 -14.883 1 96.69 637 TRP B C 1
ATOM 10879 O O . TRP B 1 637 ? 5.578 3.033 -14.82 1 96.69 637 TRP B O 1
ATOM 10889 N N . VAL B 1 638 ? 3.799 1.754 -14.234 1 96.38 638 VAL B N 1
ATOM 10890 C CA . VAL B 1 638 ? 4.594 0.84 -13.422 1 96.38 638 VAL B CA 1
ATOM 10891 C C . VAL B 1 638 ? 5.613 0.118 -14.305 1 96.38 638 VAL B C 1
ATOM 10893 O O . VAL B 1 638 ? 6.77 -0.054 -13.914 1 96.38 638 VAL B O 1
ATOM 10896 N N . LYS B 1 639 ? 5.23 -0.271 -15.492 1 93.56 639 LYS B N 1
ATOM 10897 C CA . LYS B 1 639 ? 6.137 -0.926 -16.438 1 93.56 639 LYS B CA 1
ATOM 10898 C C . LYS B 1 639 ? 7.305 -0.016 -16.797 1 93.56 639 LYS B C 1
ATOM 10900 O O . LYS B 1 639 ? 8.461 -0.451 -16.797 1 93.56 639 LYS B O 1
ATOM 10905 N N . ARG B 1 640 ? 6.992 1.165 -17.031 1 94.19 640 ARG B N 1
ATOM 10906 C CA . ARG B 1 640 ? 8.023 2.133 -17.391 1 94.19 640 ARG B CA 1
ATOM 10907 C C . ARG B 1 640 ? 8.984 2.367 -16.234 1 94.19 640 ARG B C 1
ATOM 10909 O O . ARG B 1 640 ? 10.195 2.51 -16.438 1 94.19 640 ARG B O 1
ATOM 10916 N N . CYS B 1 641 ? 8.453 2.416 -15.016 1 95.06 641 CYS B N 1
ATOM 10917 C CA . CYS B 1 641 ? 9.281 2.586 -13.828 1 95.06 641 CYS B CA 1
ATOM 10918 C C . CYS B 1 641 ? 10.227 1.401 -13.648 1 95.06 641 CYS B C 1
ATOM 10920 O O . CYS B 1 641 ? 11.391 1.58 -13.305 1 95.06 641 CYS B O 1
ATOM 10922 N N . ILE B 1 642 ? 9.711 0.2 -13.898 1 93.44 642 ILE B N 1
ATOM 10923 C CA . ILE B 1 642 ? 10.5 -1.016 -13.742 1 93.44 642 ILE B CA 1
ATOM 10924 C C . ILE B 1 642 ? 11.648 -1.024 -14.75 1 93.44 642 ILE B C 1
ATOM 10926 O O . ILE B 1 642 ? 12.797 -1.306 -14.398 1 93.44 642 ILE B O 1
ATOM 10930 N N . VAL B 1 643 ? 11.352 -0.634 -15.953 1 89.94 643 VAL B N 1
ATOM 10931 C CA . VAL B 1 643 ? 12.359 -0.605 -17 1 89.94 643 VAL B CA 1
ATOM 10932 C C . VAL B 1 643 ? 13.422 0.44 -16.672 1 89.94 643 VAL B C 1
ATOM 10934 O O . VAL B 1 643 ? 14.625 0.183 -16.812 1 89.94 643 VAL B O 1
ATOM 10937 N N . ALA B 1 644 ? 12.984 1.556 -16.172 1 90.12 644 ALA B N 1
ATOM 10938 C CA . ALA B 1 644 ? 13.914 2.621 -15.797 1 90.12 644 ALA B CA 1
ATOM 10939 C C . ALA B 1 644 ? 14.797 2.193 -14.633 1 90.12 644 ALA B C 1
ATOM 10941 O O . ALA B 1 644 ? 16 2.439 -14.641 1 90.12 644 ALA B O 1
ATOM 10942 N N . ALA B 1 645 ? 14.211 1.56 -13.641 1 89.69 645 ALA B N 1
ATOM 10943 C CA . ALA B 1 645 ? 14.961 1.105 -12.477 1 89.69 645 ALA B CA 1
ATOM 10944 C C . ALA B 1 645 ? 15.977 0.037 -12.867 1 89.69 645 ALA B C 1
ATOM 10946 O O . ALA B 1 645 ? 17.125 0.08 -12.43 1 89.69 645 ALA B O 1
ATOM 10947 N N . ALA B 1 646 ? 15.555 -0.856 -13.695 1 84.25 646 ALA B N 1
ATOM 10948 C CA . ALA B 1 646 ? 16.422 -1.948 -14.117 1 84.25 646 ALA B CA 1
ATOM 10949 C C . ALA B 1 646 ? 17.578 -1.43 -14.977 1 84.25 646 ALA B C 1
ATOM 10951 O O . ALA B 1 646 ? 18.703 -1.928 -14.883 1 84.25 646 ALA B O 1
ATOM 10952 N N . ALA B 1 647 ? 17.328 -0.409 -15.75 1 81.5 647 ALA B N 1
ATOM 10953 C CA . ALA B 1 647 ? 18.328 0.14 -16.656 1 81.5 647 ALA B CA 1
ATOM 10954 C C . ALA B 1 647 ? 19.5 0.75 -15.898 1 81.5 647 ALA B C 1
ATOM 10956 O O . ALA B 1 647 ? 20.625 0.754 -16.375 1 81.5 647 ALA B O 1
ATOM 10957 N N . ILE B 1 648 ? 19.266 1.149 -14.664 1 81.56 648 ILE B N 1
ATOM 10958 C CA . ILE B 1 648 ? 20.328 1.814 -13.914 1 81.56 648 ILE B CA 1
ATOM 10959 C C . ILE B 1 648 ? 20.828 0.896 -12.797 1 81.56 648 ILE B C 1
ATOM 10961 O O . ILE B 1 648 ? 21.578 1.325 -11.93 1 81.56 648 ILE B O 1
ATOM 10965 N N . GLY B 1 649 ? 20.328 -0.289 -12.836 1 77.12 649 GLY B N 1
ATOM 10966 C CA . GLY B 1 649 ? 20.766 -1.266 -11.859 1 77.12 649 GLY B CA 1
ATOM 10967 C C . GLY B 1 649 ? 20.109 -1.094 -10.5 1 77.12 649 GLY B C 1
ATOM 10968 O O . GLY B 1 649 ? 20.672 -1.49 -9.477 1 77.12 649 GLY B O 1
ATOM 10969 N N . GLY B 1 650 ? 18.938 -0.412 -10.484 1 80.5 650 GLY B N 1
ATOM 10970 C CA . GLY B 1 650 ? 18.203 -0.27 -9.25 1 80.5 650 GLY B CA 1
ATOM 10971 C C . GLY B 1 650 ? 17.375 -1.494 -8.906 1 80.5 650 GLY B C 1
ATOM 10972 O O . GLY B 1 650 ? 17.234 -2.41 -9.719 1 80.5 650 GLY B O 1
ATOM 10973 N N . ASP B 1 651 ? 16.859 -1.557 -7.664 1 82.94 651 ASP B N 1
ATOM 10974 C CA . ASP B 1 651 ? 16.031 -2.658 -7.199 1 82.94 651 ASP B CA 1
ATOM 10975 C C . ASP B 1 651 ? 14.562 -2.414 -7.543 1 82.94 651 ASP B C 1
ATOM 10977 O O . ASP B 1 651 ? 13.906 -1.564 -6.934 1 82.94 651 ASP B O 1
ATOM 10981 N N . PRO B 1 652 ? 14.008 -3.17 -8.391 1 89.69 652 PRO B N 1
ATOM 10982 C CA . PRO B 1 652 ? 12.617 -2.945 -8.789 1 89.69 652 PRO B CA 1
ATOM 10983 C C . PRO B 1 652 ? 11.625 -3.752 -7.949 1 89.69 652 PRO B C 1
ATOM 10985 O O . PRO B 1 652 ? 10.445 -3.836 -8.297 1 89.69 652 PRO B O 1
ATOM 10988 N N . SER B 1 653 ? 11.977 -4.359 -6.844 1 89.25 653 SER B N 1
ATOM 10989 C CA . SER B 1 653 ? 11.141 -5.281 -6.078 1 89.25 653 SER B CA 1
ATOM 10990 C C . SER B 1 653 ? 9.859 -4.602 -5.605 1 89.25 653 SER B C 1
ATOM 10992 O O . SER B 1 653 ? 8.766 -5.164 -5.738 1 89.25 653 SER B O 1
ATOM 10994 N N . SER B 1 654 ? 10.023 -3.363 -5.133 1 91.12 654 SER B N 1
ATOM 10995 C CA . SER B 1 654 ? 8.836 -2.662 -4.641 1 91.12 654 SER B CA 1
ATOM 10996 C C . SER B 1 654 ? 7.875 -2.344 -5.777 1 91.12 654 SER B C 1
ATOM 10998 O O . SER B 1 654 ? 6.66 -2.293 -5.574 1 91.12 654 SER B O 1
ATOM 11000 N N . LEU B 1 655 ? 8.438 -2.1 -6.941 1 94.25 655 LEU B N 1
ATOM 11001 C CA . LEU B 1 655 ? 7.605 -1.799 -8.102 1 94.25 655 LEU B CA 1
ATOM 11002 C C . LEU B 1 655 ? 6.883 -3.049 -8.586 1 94.25 655 LEU B C 1
ATOM 11004 O O . LEU B 1 655 ? 5.73 -2.977 -9.016 1 94.25 655 LEU B O 1
ATOM 11008 N N . TRP B 1 656 ? 7.531 -4.191 -8.492 1 93.81 656 TRP B N 1
ATOM 11009 C CA . TRP B 1 656 ? 6.867 -5.449 -8.805 1 93.81 656 TRP B CA 1
ATOM 11010 C C . TRP B 1 656 ? 5.699 -5.699 -7.859 1 93.81 656 TRP B C 1
ATOM 11012 O O . TRP B 1 656 ? 4.633 -6.156 -8.281 1 93.81 656 TRP B O 1
ATOM 11022 N N . ASP B 1 657 ? 5.941 -5.398 -6.605 1 93.69 657 ASP B N 1
ATOM 11023 C CA . ASP B 1 657 ? 4.871 -5.531 -5.625 1 93.69 657 ASP B CA 1
ATOM 11024 C C . ASP B 1 657 ? 3.693 -4.621 -5.973 1 93.69 657 ASP B C 1
ATOM 11026 O O . ASP B 1 657 ? 2.533 -5.023 -5.859 1 93.69 657 ASP B O 1
ATOM 11030 N N . GLU B 1 658 ? 4.043 -3.416 -6.367 1 94.62 658 GLU B N 1
ATOM 11031 C CA . GLU B 1 658 ? 2.996 -2.471 -6.742 1 94.62 658 GLU B CA 1
ATOM 11032 C C . GLU B 1 658 ? 2.189 -2.988 -7.93 1 94.62 658 GLU B C 1
ATOM 11034 O O . GLU B 1 658 ? 0.962 -2.867 -7.953 1 94.62 658 GLU B O 1
ATOM 11039 N N . TRP B 1 659 ? 2.879 -3.541 -8.891 1 94.81 659 TRP B N 1
ATOM 11040 C CA . TRP B 1 659 ? 2.184 -4.078 -10.055 1 94.81 659 TRP B CA 1
ATOM 11041 C C . TRP B 1 659 ? 1.285 -5.246 -9.664 1 94.81 659 TRP B C 1
ATOM 11043 O O . TRP B 1 659 ? 0.131 -5.32 -10.094 1 94.81 659 TRP B O 1
ATOM 11053 N N . SER B 1 660 ? 1.773 -6.113 -8.875 1 93.75 660 SER B N 1
ATOM 11054 C CA . SER B 1 660 ? 0.987 -7.242 -8.391 1 93.75 660 SER B CA 1
ATOM 11055 C C . SER B 1 660 ? -0.228 -6.77 -7.598 1 93.75 660 SER B C 1
ATOM 11057 O O . SER B 1 660 ? -1.312 -7.344 -7.715 1 93.75 660 SER B O 1
ATOM 11059 N N . GLY B 1 661 ? 0.004 -5.723 -6.797 1 92.25 661 GLY B N 1
ATOM 11060 C CA . GLY B 1 661 ? -1.107 -5.145 -6.059 1 92.25 661 GLY B CA 1
ATOM 11061 C C . GLY B 1 661 ? -2.174 -4.547 -6.957 1 92.25 661 GLY B C 1
ATOM 11062 O O . GLY B 1 661 ? -3.369 -4.68 -6.684 1 92.25 661 GLY B O 1
ATOM 11063 N N . LEU B 1 662 ? -1.746 -3.973 -7.969 1 93.75 662 LEU B N 1
ATOM 11064 C CA . LEU B 1 662 ? -2.648 -3.32 -8.914 1 93.75 662 LEU B CA 1
ATOM 11065 C C . LEU B 1 662 ? -3.529 -4.344 -9.617 1 93.75 662 LEU B C 1
ATOM 11067 O O . LEU B 1 662 ? -4.738 -4.145 -9.75 1 93.75 662 LEU B O 1
ATOM 11071 N N . VAL B 1 663 ? -2.98 -5.48 -10.016 1 92.12 663 VAL B N 1
ATOM 11072 C CA . VAL B 1 663 ? -3.717 -6.461 -10.805 1 92.12 663 VAL B CA 1
ATOM 11073 C C . VAL B 1 663 ? -4.539 -7.359 -9.875 1 92.12 663 VAL B C 1
ATOM 11075 O O . VAL B 1 663 ? -5.387 -8.125 -10.336 1 92.12 663 VAL B O 1
ATOM 11078 N N . SER B 1 664 ? -4.316 -7.25 -8.555 1 92.12 664 SER B N 1
ATOM 11079 C CA . SER B 1 664 ? -5.023 -8.086 -7.59 1 92.12 664 SER B CA 1
ATOM 11080 C C . SER B 1 664 ? -6.137 -7.309 -6.902 1 92.12 664 SER B C 1
ATOM 11082 O O . SER B 1 664 ? -6.66 -7.742 -5.871 1 92.12 664 SER B O 1
ATOM 11084 N N . ILE B 1 665 ? -6.484 -6.148 -7.414 1 91 665 ILE B N 1
ATOM 11085 C CA . ILE B 1 665 ? -7.582 -5.379 -6.836 1 91 665 ILE B CA 1
ATOM 11086 C C . ILE B 1 665 ? -8.898 -6.129 -7.031 1 91 665 ILE B C 1
ATOM 11088 O O . ILE B 1 665 ? -9.289 -6.426 -8.164 1 91 665 ILE B O 1
ATOM 11092 N N . PRO B 1 666 ? -9.594 -6.43 -6.008 1 88.62 666 PRO B N 1
ATOM 11093 C CA . PRO B 1 666 ? -10.852 -7.168 -6.133 1 88.62 666 PRO B CA 1
ATOM 11094 C C . PRO B 1 666 ? -12.008 -6.289 -6.605 1 88.62 666 PRO B C 1
ATOM 11096 O O . PRO B 1 666 ? -12.07 -5.109 -6.254 1 88.62 666 PRO B O 1
ATOM 11099 N N . VAL B 1 667 ? -12.875 -6.863 -7.418 1 85.88 667 VAL B N 1
ATOM 11100 C CA . VAL B 1 667 ? -14.133 -6.246 -7.836 1 85.88 667 VAL B CA 1
ATOM 11101 C C . VAL B 1 667 ? -15.312 -7.027 -7.258 1 85.88 667 VAL B C 1
ATOM 11103 O O . VAL B 1 667 ? -15.469 -8.219 -7.531 1 85.88 667 VAL B O 1
ATOM 11106 N N . PHE B 1 668 ? -16.016 -6.426 -6.363 1 72.69 668 PHE B N 1
ATOM 11107 C CA . PHE B 1 668 ? -17.125 -7.125 -5.723 1 72.69 668 PHE B CA 1
ATOM 11108 C C . PHE B 1 668 ? -18.438 -6.859 -6.461 1 72.69 668 PHE B C 1
ATOM 11110 O O . PHE B 1 668 ? -18.734 -5.719 -6.824 1 72.69 668 PHE B O 1
ATOM 11117 N N . ALA B 1 669 ? -19.016 -7.867 -7.258 1 61.06 669 ALA B N 1
ATOM 11118 C CA . ALA B 1 669 ? -20.281 -7.699 -7.969 1 61.06 669 ALA B CA 1
ATOM 11119 C C . ALA B 1 669 ? -21.438 -7.492 -6.996 1 61.06 669 ALA B C 1
ATOM 11121 O O . ALA B 1 669 ? -21.422 -8.031 -5.891 1 61.06 669 ALA B O 1
ATOM 11122 N N . ALA B 1 670 ? -22.328 -6.461 -7.172 1 52.22 670 ALA B N 1
ATOM 11123 C CA . ALA B 1 670 ? -23.5 -6.086 -6.406 1 52.22 670 ALA B CA 1
ATOM 11124 C C . ALA B 1 670 ? -24.375 -7.305 -6.098 1 52.22 670 ALA B C 1
ATOM 11126 O O . ALA B 1 670 ? -25 -7.375 -5.043 1 52.22 670 ALA B O 1
ATOM 11127 N N . GLU B 1 671 ? -24.688 -8.141 -7.125 1 51.59 671 GLU B N 1
ATOM 11128 C CA . GLU B 1 671 ? -25.781 -9.086 -6.918 1 51.59 671 GLU B CA 1
ATOM 11129 C C . GLU B 1 671 ? -25.531 -9.969 -5.699 1 51.59 671 GLU B C 1
ATOM 11131 O O . GLU B 1 671 ? -26.406 -10.734 -5.293 1 51.59 671 GLU B O 1
ATOM 11136 N N . GLN B 1 672 ? -24.344 -10.023 -5.387 1 45.47 672 GLN B N 1
ATOM 11137 C CA . GLN B 1 672 ? -24.094 -11 -4.336 1 45.47 672 GLN B CA 1
ATOM 11138 C C . GLN B 1 672 ? -24.656 -10.531 -2.998 1 45.47 672 GLN B C 1
ATOM 11140 O O . GLN B 1 672 ? -24.641 -11.273 -2.016 1 45.47 672 GLN B O 1
ATOM 11145 N N . HIS B 1 673 ? -24.984 -9.25 -2.887 1 41.81 673 HIS B N 1
ATOM 11146 C CA . HIS B 1 673 ? -25.516 -8.727 -1.629 1 41.81 673 HIS B CA 1
ATOM 11147 C C . HIS B 1 673 ? -26.938 -9.211 -1.382 1 41.81 673 HIS B C 1
ATOM 11149 O O . HIS B 1 673 ? -27.531 -8.906 -0.348 1 41.81 673 HIS B O 1
ATOM 11155 N N . SER B 1 674 ? -27.656 -9.609 -2.332 1 38.16 674 SER B N 1
ATOM 11156 C CA . SER B 1 674 ? -29.047 -9.758 -1.919 1 38.16 674 SER B CA 1
ATOM 11157 C C . SER B 1 674 ? -29.188 -10.781 -0.796 1 38.16 674 SER B C 1
ATOM 11159 O O . SER B 1 674 ? -30.25 -10.906 -0.193 1 38.16 674 SER B O 1
ATOM 11161 N N . SER B 1 675 ? -28.672 -12.008 -1.005 1 37.75 675 SER B N 1
ATOM 11162 C CA . SER B 1 675 ? -29.172 -12.883 0.049 1 37.75 675 SER B CA 1
ATOM 11163 C C . SER B 1 675 ? -28.484 -12.594 1.382 1 37.75 675 SER B C 1
ATOM 11165 O O . SER B 1 675 ? -27.344 -12.164 1.413 1 37.75 675 SER B O 1
ATOM 11167 N N . GLY B 1 676 ? -29.125 -12.031 2.447 1 37.84 676 GLY B N 1
ATOM 11168 C CA . GLY B 1 676 ? -28.938 -11.727 3.855 1 37.84 676 GLY B CA 1
ATOM 11169 C C . GLY B 1 676 ? -27.625 -12.227 4.41 1 37.84 676 GLY B C 1
ATOM 11170 O O . GLY B 1 676 ? -27.328 -12.055 5.598 1 37.84 676 GLY B O 1
ATOM 11171 N N . GLU B 1 677 ? -27.141 -13.438 4.055 1 39.25 677 GLU B N 1
ATOM 11172 C CA . GLU B 1 677 ? -26.031 -14.031 4.801 1 39.25 677 GLU B CA 1
ATOM 11173 C C . GLU B 1 677 ? -24.719 -13.289 4.531 1 39.25 677 GLU B C 1
ATOM 11175 O O . GLU B 1 677 ? -24.5 -12.789 3.428 1 39.25 677 GLU B O 1
ATOM 11180 N N . SER B 1 678 ? -24.188 -12.625 5.449 1 43.44 678 SER B N 1
ATOM 11181 C CA . SER B 1 678 ? -22.875 -11.992 5.48 1 43.44 678 SER B CA 1
ATOM 11182 C C . SER B 1 678 ? -21.922 -12.633 4.469 1 43.44 678 SER B C 1
ATOM 11184 O O . SER B 1 678 ? -21.641 -13.82 4.551 1 43.44 678 SER B O 1
ATOM 11186 N N . PRO B 1 679 ? -21.797 -12.344 3.209 1 43.12 679 PRO B N 1
ATOM 11187 C CA . PRO B 1 679 ? -21.125 -13.102 2.152 1 43.12 679 PRO B CA 1
ATOM 11188 C C . PRO B 1 679 ? -19.672 -13.406 2.488 1 43.12 679 PRO B C 1
ATOM 11190 O O . PRO B 1 679 ? -18.797 -12.562 2.281 1 43.12 679 PRO B O 1
ATOM 11193 N N . ARG B 1 680 ? -19.25 -13.766 3.578 1 48.44 680 ARG B N 1
ATOM 11194 C CA . ARG B 1 680 ? -17.906 -14.32 3.584 1 48.44 680 ARG B CA 1
ATOM 11195 C C . ARG B 1 680 ? -17.625 -15.094 2.299 1 48.44 680 ARG B C 1
ATOM 11197 O O . ARG B 1 680 ? -18.234 -16.141 2.053 1 48.44 680 ARG B O 1
ATOM 11204 N N . ARG B 1 681 ? -17.25 -14.352 1.289 1 55.53 681 ARG B N 1
ATOM 11205 C CA . ARG B 1 681 ? -17.062 -14.852 -0.07 1 55.53 681 ARG B CA 1
ATOM 11206 C C . ARG B 1 681 ? -16.125 -16.047 -0.094 1 55.53 681 ARG B C 1
ATOM 11208 O O . ARG B 1 681 ? -14.969 -15.945 0.343 1 55.53 681 ARG B O 1
ATOM 11215 N N . PHE B 1 682 ? -16.641 -17.266 -0.009 1 64.31 682 PHE B N 1
ATOM 11216 C CA . PHE B 1 682 ? -15.922 -18.531 0.02 1 64.31 682 PHE B CA 1
ATOM 11217 C C . PHE B 1 682 ? -15.141 -18.75 -1.273 1 64.31 682 PHE B C 1
ATOM 11219 O O . PHE B 1 682 ? -14.289 -19.641 -1.355 1 64.31 682 PHE B O 1
ATOM 11226 N N . TYR B 1 683 ? -15.469 -17.891 -2.234 1 79.94 683 TYR B N 1
ATOM 11227 C CA . TYR B 1 683 ? -14.703 -18.109 -3.463 1 79.94 683 TYR B CA 1
ATOM 11228 C C . TYR B 1 683 ? -13.969 -16.844 -3.871 1 79.94 683 TYR B C 1
ATOM 11230 O O . TYR B 1 683 ? -14.328 -15.734 -3.451 1 79.94 683 TYR B O 1
ATOM 11238 N N . PRO B 1 684 ? -12.898 -16.922 -4.535 1 84.88 684 PRO B N 1
ATOM 11239 C CA . PRO B 1 684 ? -12.07 -15.773 -4.93 1 84.88 684 PRO B CA 1
ATOM 11240 C C . PRO B 1 684 ? -12.844 -14.75 -5.754 1 84.88 684 PRO B C 1
ATOM 11242 O O . PRO B 1 684 ? -13.562 -15.109 -6.684 1 84.88 684 PRO B O 1
ATOM 11245 N N . PRO B 1 685 ? -12.742 -13.508 -5.289 1 84.94 685 PRO B N 1
ATOM 11246 C CA . PRO B 1 685 ? -13.414 -12.461 -6.066 1 84.94 685 PRO B CA 1
ATOM 11247 C C . PRO B 1 685 ? -12.758 -12.219 -7.422 1 84.94 685 PRO B C 1
ATOM 11249 O O . PRO B 1 685 ? -11.594 -12.594 -7.621 1 84.94 685 PRO B O 1
ATOM 11252 N N . ALA B 1 686 ? -13.57 -11.641 -8.344 1 87.5 686 ALA B N 1
ATOM 11253 C CA . ALA B 1 686 ? -12.984 -11.203 -9.609 1 87.5 686 ALA B CA 1
ATOM 11254 C C . ALA B 1 686 ? -11.953 -10.102 -9.383 1 87.5 686 ALA B C 1
ATOM 11256 O O . ALA B 1 686 ? -12.164 -9.211 -8.555 1 87.5 686 ALA B O 1
ATOM 11257 N N . LEU B 1 687 ? -10.891 -10.156 -10.047 1 89.81 687 LEU B N 1
ATOM 11258 C CA . LEU B 1 687 ? -9.844 -9.148 -9.945 1 89.81 687 LEU B CA 1
ATOM 11259 C C . LEU B 1 687 ? -9.953 -8.133 -11.086 1 89.81 687 LEU B C 1
ATOM 11261 O O . LEU B 1 687 ? -10.266 -8.5 -12.219 1 89.81 687 LEU B O 1
ATOM 11265 N N . LEU B 1 688 ? -9.641 -6.914 -10.805 1 87.75 688 LEU B N 1
ATOM 11266 C CA . LEU B 1 688 ? -9.82 -5.793 -11.719 1 87.75 688 LEU B CA 1
ATOM 11267 C C . LEU B 1 688 ? -9.07 -6.035 -13.023 1 87.75 688 LEU B C 1
ATOM 11269 O O . LEU B 1 688 ? -9.586 -5.738 -14.109 1 87.75 688 LEU B O 1
ATOM 11273 N N . GLY B 1 689 ? -7.883 -6.582 -12.914 1 84.38 689 GLY B N 1
ATOM 11274 C CA . GLY B 1 689 ? -7.066 -6.809 -14.102 1 84.38 689 GLY B CA 1
ATOM 11275 C C . GLY B 1 689 ? -7.727 -7.727 -15.109 1 84.38 689 GLY B C 1
ATOM 11276 O O . GLY B 1 689 ? -7.449 -7.637 -16.312 1 84.38 689 GLY B O 1
ATOM 11277 N N . TYR B 1 690 ? -8.625 -8.547 -14.633 1 83.88 690 TYR B N 1
ATOM 11278 C CA . TYR B 1 690 ? -9.289 -9.523 -15.492 1 83.88 690 TYR B CA 1
ATOM 11279 C C . TYR B 1 690 ? -10.688 -9.055 -15.867 1 83.88 690 TYR B C 1
ATOM 11281 O O . TYR B 1 690 ? -11.32 -9.617 -16.766 1 83.88 690 TYR B O 1
ATOM 11289 N N . ALA B 1 691 ? -11.148 -8.047 -15.133 1 81.5 691 ALA B N 1
ATOM 11290 C CA . ALA B 1 691 ? -12.484 -7.516 -15.391 1 81.5 691 ALA B CA 1
ATOM 11291 C C . ALA B 1 691 ? -12.438 -6.402 -16.438 1 81.5 691 ALA B C 1
ATOM 11293 O O . ALA B 1 691 ? -13.469 -6.039 -17 1 81.5 691 ALA B O 1
ATOM 11294 N N . ILE B 1 692 ? -11.305 -5.812 -16.594 1 80.5 692 ILE B N 1
ATOM 11295 C CA . ILE B 1 692 ? -11.156 -4.711 -17.547 1 80.5 692 ILE B CA 1
ATOM 11296 C C . ILE B 1 692 ? -10.938 -5.266 -18.953 1 80.5 692 ILE B C 1
ATOM 11298 O O . ILE B 1 692 ? -10.016 -6.059 -19.172 1 80.5 692 ILE B O 1
ATOM 11302 N N . PRO B 1 693 ? -11.883 -4.996 -19.859 1 66.56 693 PRO B N 1
ATOM 11303 C CA . PRO B 1 693 ? -11.766 -5.523 -21.219 1 66.56 693 PRO B CA 1
ATOM 11304 C C . PRO B 1 693 ? -10.531 -4.992 -21.953 1 66.56 693 PRO B C 1
ATOM 11306 O O . PRO B 1 693 ? -10.094 -3.871 -21.688 1 66.56 693 PRO B O 1
ATOM 11309 N N . ALA B 1 694 ? -9.891 -5.742 -22.672 1 58.69 694 ALA B N 1
ATOM 11310 C CA . ALA B 1 694 ? -8.766 -5.297 -23.484 1 58.69 694 ALA B CA 1
ATOM 11311 C C . ALA B 1 694 ? -9.234 -4.418 -24.641 1 58.69 694 ALA B C 1
ATOM 11313 O O . ALA B 1 694 ? -10.336 -4.598 -25.156 1 58.69 694 ALA B O 1
ATOM 11314 N N . THR B 1 695 ? -9.055 -3.033 -24.719 1 53 695 THR B N 1
ATOM 11315 C CA . THR B 1 695 ? -9.5 -2.104 -25.75 1 53 695 THR B CA 1
ATOM 11316 C C . THR B 1 695 ? -9.352 -2.719 -27.141 1 53 695 THR B C 1
ATOM 11318 O O . THR B 1 695 ? -9.625 -2.066 -28.156 1 53 695 THR B O 1
ATOM 11321 N N . GLY B 1 696 ? -8.68 -3.615 -27.547 1 45.25 696 GLY B N 1
ATOM 11322 C CA . GLY B 1 696 ? -8.531 -3.855 -28.984 1 45.25 696 GLY B CA 1
ATOM 11323 C C . GLY B 1 696 ? -9.789 -4.395 -29.625 1 45.25 696 GLY B C 1
ATOM 11324 O O . GLY B 1 696 ? -10.602 -5.051 -28.969 1 45.25 696 GLY B O 1
ATOM 11325 N N . ARG B 1 697 ? -10.406 -3.775 -30.781 1 40.22 697 ARG B N 1
ATOM 11326 C CA . ARG B 1 697 ? -11.539 -3.953 -31.688 1 40.22 697 ARG B CA 1
ATOM 11327 C C . ARG B 1 697 ? -11.922 -5.426 -31.797 1 40.22 697 ARG B C 1
ATOM 11329 O O . ARG B 1 697 ? -13.094 -5.758 -31.969 1 40.22 697 ARG B O 1
ATOM 11336 N N . GLY B 1 698 ? -11.258 -6.262 -32.656 1 36.78 698 GLY B N 1
ATOM 11337 C CA . GLY B 1 698 ? -11.805 -7.422 -33.344 1 36.78 698 GLY B CA 1
ATOM 11338 C C . GLY B 1 698 ? -12.164 -8.555 -32.406 1 36.78 698 GLY B C 1
ATOM 11339 O O . GLY B 1 698 ? -11.883 -8.484 -31.203 1 36.78 698 GLY B O 1
ATOM 11340 N N . ARG B 1 699 ? -12.82 -9.727 -32.938 1 41.69 699 ARG B N 1
ATOM 11341 C CA . ARG B 1 699 ? -13.281 -11.047 -32.531 1 41.69 699 ARG B CA 1
ATOM 11342 C C . ARG B 1 699 ? -12.383 -11.633 -31.438 1 41.69 699 ARG B C 1
ATOM 11344 O O . ARG B 1 699 ? -12.602 -12.758 -30.984 1 41.69 699 ARG B O 1
ATOM 11351 N N . ALA B 1 700 ? -11.164 -11.094 -31.109 1 41.53 700 ALA B N 1
ATOM 11352 C CA . ALA B 1 700 ? -10.047 -11.633 -30.344 1 41.53 700 ALA B CA 1
ATOM 11353 C C . ALA B 1 700 ? -10.234 -11.391 -28.859 1 41.53 700 ALA B C 1
ATOM 11355 O O . ALA B 1 700 ? -9.258 -11.352 -28.094 1 41.53 700 ALA B O 1
ATOM 11356 N N . SER B 1 701 ? -11.242 -11.078 -28.312 1 44.28 701 SER B N 1
ATOM 11357 C CA . SER B 1 701 ? -11.57 -10.68 -26.953 1 44.28 701 SER B CA 1
ATOM 11358 C C . SER B 1 701 ? -11.242 -11.789 -25.953 1 44.28 701 SER B C 1
ATOM 11360 O O . SER B 1 701 ? -10.75 -11.516 -24.859 1 44.28 701 SER B O 1
ATOM 11362 N N . ARG B 1 702 ? -11.742 -12.992 -26.234 1 45.81 702 ARG B N 1
ATOM 11363 C CA . ARG B 1 702 ? -11.555 -14.109 -25.328 1 45.81 702 ARG B CA 1
ATOM 11364 C C . ARG B 1 702 ? -10.078 -14.469 -25.203 1 45.81 702 ARG B C 1
ATOM 11366 O O . ARG B 1 702 ? -9.633 -14.961 -24.156 1 45.81 702 ARG B O 1
ATOM 11373 N N . GLN B 1 703 ? -9.367 -14.227 -26.359 1 47.47 703 GLN B N 1
ATOM 11374 C CA . GLN B 1 703 ? -7.945 -14.539 -26.375 1 47.47 703 GLN B CA 1
ATOM 11375 C C . GLN B 1 703 ? -7.164 -13.578 -25.469 1 47.47 703 GLN B C 1
ATOM 11377 O O . GLN B 1 703 ? -6.176 -13.969 -24.844 1 47.47 703 GLN B O 1
ATOM 11382 N N . THR B 1 704 ? -7.734 -12.367 -25.359 1 49.16 704 THR B N 1
ATOM 11383 C CA . THR B 1 704 ? -7.008 -11.312 -24.656 1 49.16 704 THR B CA 1
ATOM 11384 C C . THR B 1 704 ? -7.098 -11.5 -23.141 1 49.16 704 THR B C 1
ATOM 11386 O O . THR B 1 704 ? -6.172 -11.141 -22.422 1 49.16 704 THR B O 1
ATOM 11389 N N . ALA B 1 705 ? -8.203 -12.109 -22.812 1 52.09 705 ALA B N 1
ATOM 11390 C CA . ALA B 1 705 ? -8.336 -12.305 -21.359 1 52.09 705 ALA B CA 1
ATOM 11391 C C . ALA B 1 705 ? -7.32 -13.32 -20.859 1 52.09 705 ALA B C 1
ATOM 11393 O O . ALA B 1 705 ? -6.871 -13.234 -19.703 1 52.09 705 ALA B O 1
ATOM 11394 N N . ALA B 1 706 ? -6.902 -14.25 -21.859 1 55.53 706 ALA B N 1
ATOM 11395 C CA . ALA B 1 706 ? -6.039 -15.336 -21.422 1 55.53 706 ALA B CA 1
ATOM 11396 C C . ALA B 1 706 ? -4.613 -14.852 -21.188 1 55.53 706 ALA B C 1
ATOM 11398 O O . ALA B 1 706 ? -3.797 -15.555 -20.578 1 55.53 706 ALA B O 1
ATOM 11399 N N . SER B 1 707 ? -4.312 -13.594 -21.609 1 58.47 707 SER B N 1
ATOM 11400 C CA . SER B 1 707 ? -2.971 -13.078 -21.359 1 58.47 707 SER B CA 1
ATOM 11401 C C . SER B 1 707 ? -3.018 -11.836 -20.484 1 58.47 707 SER B C 1
ATOM 11403 O O . SER B 1 707 ? -1.986 -11.203 -20.234 1 58.47 707 SER B O 1
ATOM 11405 N N . GLY B 1 708 ? -3.881 -11.812 -19.516 1 64.25 708 GLY B N 1
ATOM 11406 C CA . GLY B 1 708 ? -3.971 -10.562 -18.766 1 64.25 708 GLY B CA 1
ATOM 11407 C C . GLY B 1 708 ? -3.771 -10.75 -17.281 1 64.25 708 GLY B C 1
ATOM 11408 O O . GLY B 1 708 ? -3.469 -11.852 -16.812 1 64.25 708 GLY B O 1
ATOM 11409 N N . GLY B 1 709 ? -3.398 -9.766 -16.672 1 81.5 709 GLY B N 1
ATOM 11410 C CA . GLY B 1 709 ? -3.336 -9.734 -15.211 1 81.5 709 GLY B CA 1
ATOM 11411 C C . GLY B 1 709 ? -2.006 -10.219 -14.664 1 81.5 709 GLY B C 1
ATOM 11412 O O . GLY B 1 709 ? -0.951 -9.695 -15.031 1 81.5 709 GLY B O 1
ATOM 11413 N N . LEU B 1 710 ? -2.014 -11.328 -13.938 1 86.25 710 LEU B N 1
ATOM 11414 C CA . LEU B 1 710 ? -0.868 -11.867 -13.211 1 86.25 710 LEU B CA 1
ATOM 11415 C C . LEU B 1 710 ? 0.109 -12.547 -14.172 1 86.25 710 LEU B C 1
ATOM 11417 O O . LEU B 1 710 ? 1.318 -12.539 -13.93 1 86.25 710 LEU B O 1
ATOM 11421 N N . ASP B 1 711 ? -0.391 -12.961 -15.336 1 84 711 ASP B N 1
ATOM 11422 C CA . ASP B 1 711 ? 0.458 -13.578 -16.344 1 84 711 ASP B CA 1
ATOM 11423 C C . ASP B 1 711 ? 1.385 -12.555 -17 1 84 711 ASP B C 1
ATOM 11425 O O . ASP B 1 711 ? 2.561 -12.836 -17.234 1 84 711 ASP B O 1
ATOM 11429 N N . ASP B 1 712 ? 0.866 -11.445 -17.156 1 86.12 712 ASP B N 1
ATOM 11430 C CA . ASP B 1 712 ? 1.671 -10.367 -17.734 1 86.12 712 ASP B CA 1
ATOM 11431 C C . ASP B 1 712 ? 2.816 -9.984 -16.797 1 86.12 712 ASP B C 1
ATOM 11433 O O . ASP B 1 712 ? 3.928 -9.703 -17.25 1 86.12 712 ASP B O 1
ATOM 11437 N N . VAL B 1 713 ? 2.521 -9.953 -15.531 1 89.75 713 VAL B N 1
ATOM 11438 C CA . VAL B 1 713 ? 3.537 -9.609 -14.539 1 89.75 713 VAL B CA 1
ATOM 11439 C C . VAL B 1 713 ? 4.695 -10.609 -14.625 1 89.75 713 VAL B C 1
ATOM 11441 O O . VAL B 1 713 ? 5.859 -10.211 -14.656 1 89.75 713 VAL B O 1
ATOM 11444 N N . CYS B 1 714 ? 4.367 -11.867 -14.719 1 88.38 714 CYS B N 1
ATOM 11445 C CA . CYS B 1 714 ? 5.395 -12.906 -14.734 1 88.38 714 CYS B CA 1
ATOM 11446 C C . CYS B 1 714 ? 6.199 -12.859 -16.031 1 88.38 714 CYS B C 1
ATOM 11448 O O . CYS B 1 714 ? 7.422 -13.008 -16 1 88.38 714 CYS B O 1
ATOM 11450 N N . TRP B 1 715 ? 5.543 -12.555 -17.156 1 86.5 715 TRP B N 1
ATOM 11451 C CA . TRP B 1 715 ? 6.242 -12.453 -18.438 1 86.5 715 TRP B CA 1
ATOM 11452 C C . TRP B 1 715 ? 7.18 -11.25 -18.453 1 86.5 715 TRP B C 1
ATOM 11454 O O . TRP B 1 715 ? 8.328 -11.359 -18.891 1 86.5 715 TRP B O 1
ATOM 11464 N N . GLU B 1 716 ? 6.68 -10.188 -17.922 1 87.88 716 GLU B N 1
ATOM 11465 C CA . GLU B 1 716 ? 7.504 -8.984 -17.891 1 87.88 716 GLU B CA 1
ATOM 11466 C C . GLU B 1 716 ? 8.688 -9.141 -16.953 1 87.88 716 GLU B C 1
ATOM 11468 O O . GLU B 1 716 ? 9.773 -8.609 -17.203 1 87.88 716 GLU B O 1
ATOM 11473 N N . ARG B 1 717 ? 8.469 -9.75 -15.859 1 88.88 717 ARG B N 1
ATOM 11474 C CA . ARG B 1 717 ? 9.555 -10.008 -14.922 1 88.88 717 ARG B CA 1
ATOM 11475 C C . ARG B 1 717 ? 10.688 -10.789 -15.586 1 88.88 717 ARG B C 1
ATOM 11477 O O . ARG B 1 717 ? 11.859 -10.469 -15.406 1 88.88 717 ARG B O 1
ATOM 11484 N N . ARG B 1 718 ? 10.398 -11.672 -16.359 1 84.81 718 ARG B N 1
ATOM 11485 C CA . ARG B 1 718 ? 11.391 -12.477 -17.062 1 84.81 718 ARG B CA 1
ATOM 11486 C C . ARG B 1 718 ? 12.109 -11.656 -18.125 1 84.81 718 ARG B C 1
ATOM 11488 O O . ARG B 1 718 ? 13.328 -11.758 -18.281 1 84.81 718 ARG B O 1
ATOM 11495 N N . THR B 1 719 ? 11.281 -10.938 -18.797 1 83.12 719 THR B N 1
ATOM 11496 C CA . THR B 1 719 ? 11.867 -10.102 -19.844 1 83.12 719 THR B CA 1
ATOM 11497 C C . THR B 1 719 ? 12.898 -9.148 -19.25 1 83.12 719 THR B C 1
ATOM 11499 O O . THR B 1 719 ? 13.992 -8.984 -19.797 1 83.12 719 THR B O 1
ATOM 11502 N N . VAL B 1 720 ? 12.555 -8.586 -18.172 1 84.75 720 VAL B N 1
ATOM 11503 C CA . VAL B 1 720 ? 13.445 -7.629 -17.531 1 84.75 720 VAL B CA 1
ATOM 11504 C C . VAL B 1 720 ? 14.68 -8.359 -17 1 84.75 720 VAL B C 1
ATOM 11506 O O . VAL B 1 720 ? 15.805 -7.871 -17.141 1 84.75 720 VAL B O 1
ATOM 11509 N N . ALA B 1 721 ? 14.5 -9.5 -16.391 1 81.5 721 ALA B N 1
ATOM 11510 C CA . ALA B 1 721 ? 15.625 -10.281 -15.883 1 81.5 721 ALA B CA 1
ATOM 11511 C C . ALA B 1 721 ? 16.594 -10.664 -17 1 81.5 721 ALA B C 1
ATOM 11513 O O . ALA B 1 721 ? 17.812 -10.602 -16.828 1 81.5 721 ALA B O 1
ATOM 11514 N N . LYS B 1 722 ? 16.109 -10.977 -18.141 1 76.88 722 LYS B N 1
ATOM 11515 C CA . LYS B 1 722 ? 16.938 -11.32 -19.297 1 76.88 722 LYS B CA 1
ATOM 11516 C C . LYS B 1 722 ? 17.719 -10.102 -19.797 1 76.88 722 LYS B C 1
ATOM 11518 O O . LYS B 1 722 ? 18.906 -10.219 -20.141 1 76.88 722 LYS B O 1
ATOM 11523 N N . ALA B 1 723 ? 17.047 -9.078 -19.797 1 76.56 723 ALA B N 1
ATOM 11524 C CA . ALA B 1 723 ? 17.703 -7.852 -20.25 1 76.56 723 ALA B CA 1
ATOM 11525 C C . ALA B 1 723 ? 18.844 -7.457 -19.328 1 76.56 723 ALA B C 1
ATOM 11527 O O . ALA B 1 723 ? 19.906 -7.043 -19.797 1 76.56 723 ALA B O 1
ATOM 11528 N N . VAL B 1 724 ? 18.656 -7.598 -18.109 1 74.94 724 VAL B N 1
ATOM 11529 C CA . VAL B 1 724 ? 19.688 -7.234 -17.141 1 74.94 724 VAL B CA 1
ATOM 11530 C C . VAL B 1 724 ? 20.859 -8.195 -17.25 1 74.94 724 VAL B C 1
ATOM 11532 O O . VAL B 1 724 ? 22.031 -7.766 -17.203 1 74.94 724 VAL B O 1
ATOM 11535 N N . ARG B 1 725 ? 20.656 -9.383 -17.547 1 71.88 725 ARG B N 1
ATOM 11536 C CA . ARG B 1 725 ? 21.719 -10.375 -17.688 1 71.88 725 ARG B CA 1
ATOM 11537 C C . ARG B 1 725 ? 22.547 -10.117 -18.938 1 71.88 725 ARG B C 1
ATOM 11539 O O . ARG B 1 725 ? 23.766 -10.25 -18.922 1 71.88 725 ARG B O 1
ATOM 11546 N N . LYS B 1 726 ? 21.922 -9.82 -19.922 1 70 726 LYS B N 1
ATOM 11547 C CA . LYS B 1 726 ? 22.625 -9.516 -21.156 1 70 726 LYS B CA 1
ATOM 11548 C C . LYS B 1 726 ? 23.547 -8.312 -20.984 1 70 726 LYS B C 1
ATOM 11550 O O . LYS B 1 726 ? 24.672 -8.312 -21.5 1 70 726 LYS B O 1
ATOM 11555 N N . GLU B 1 727 ? 23.062 -7.434 -20.234 1 65.31 727 GLU B N 1
ATOM 11556 C CA . GLU B 1 727 ? 23.859 -6.23 -20.016 1 65.31 727 GLU B CA 1
ATOM 11557 C C . GLU B 1 727 ? 25.062 -6.52 -19.125 1 65.31 727 GLU B C 1
ATOM 11559 O O . GLU B 1 727 ? 26.156 -6.008 -19.375 1 65.31 727 GLU B O 1
ATOM 11564 N N . VAL B 1 728 ? 24.859 -7.34 -18.172 1 60.97 728 VAL B N 1
ATOM 11565 C CA . VAL B 1 728 ? 25.953 -7.699 -17.281 1 60.97 728 VAL B CA 1
ATOM 11566 C C . VAL B 1 728 ? 27 -8.523 -18.031 1 60.97 728 VAL B C 1
ATOM 11568 O O . VAL B 1 728 ? 28.203 -8.328 -17.859 1 60.97 728 VAL B O 1
ATOM 11571 N N . LYS B 1 729 ? 26.609 -9.398 -18.906 1 58.38 729 LYS B N 1
ATOM 11572 C CA . LYS B 1 729 ? 27.531 -10.203 -19.703 1 58.38 729 LYS B CA 1
ATOM 11573 C C . LYS B 1 729 ? 28.312 -9.344 -20.688 1 58.38 729 LYS B C 1
ATOM 11575 O O . LYS B 1 729 ? 29.516 -9.547 -20.875 1 58.38 729 LYS B O 1
ATOM 11580 N N . THR B 1 730 ? 27.609 -8.422 -21.234 1 55.5 730 THR B N 1
ATOM 11581 C CA . THR B 1 730 ? 28.297 -7.539 -22.172 1 55.5 730 THR B CA 1
ATOM 11582 C C . THR B 1 730 ? 29.219 -6.57 -21.438 1 55.5 730 THR B C 1
ATOM 11584 O O . THR B 1 730 ? 30.25 -6.16 -21.953 1 55.5 730 THR B O 1
ATOM 11587 N N . GLY B 1 731 ? 28.812 -6.172 -20.266 1 48.81 731 GLY B N 1
ATOM 11588 C CA . GLY B 1 731 ? 29.672 -5.301 -19.484 1 48.81 731 GLY B CA 1
ATOM 11589 C C . GLY B 1 731 ? 30.906 -6 -18.953 1 48.81 731 GLY B C 1
ATOM 11590 O O . GLY B 1 731 ? 31.891 -5.348 -18.562 1 48.81 731 GLY B O 1
ATOM 11591 N N . VAL B 1 732 ? 30.953 -7.211 -18.594 1 46.66 732 VAL B N 1
ATOM 11592 C CA . VAL B 1 732 ? 32.125 -7.934 -18.141 1 46.66 732 VAL B CA 1
ATOM 11593 C C . VAL B 1 732 ? 33.125 -8.07 -19.297 1 46.66 732 VAL B C 1
ATOM 11595 O O . VAL B 1 732 ? 34.344 -8.172 -19.078 1 46.66 732 VAL B O 1
ATOM 11598 N N . ASP B 1 733 ? 32.844 -8.266 -20.531 1 42.38 733 ASP B N 1
ATOM 11599 C CA . ASP B 1 733 ? 33.906 -8.289 -21.531 1 42.38 733 ASP B CA 1
ATOM 11600 C C . ASP B 1 733 ? 34.688 -6.98 -21.531 1 42.38 733 ASP B C 1
ATOM 11602 O O . ASP B 1 733 ? 35.719 -6.871 -22.203 1 42.38 733 ASP B O 1
ATOM 11606 N N . GLY B 1 734 ? 34.219 -5.871 -21.25 1 35.25 734 GLY B N 1
ATOM 11607 C CA . GLY B 1 734 ? 35.125 -4.746 -21.047 1 35.25 734 GLY B CA 1
ATOM 11608 C C . GLY B 1 734 ? 35.781 -4.746 -19.672 1 35.25 734 GLY B C 1
ATOM 11609 O O . GLY B 1 734 ? 35.188 -5.242 -18.703 1 35.25 734 GLY B O 1
ATOM 11610 N N . GLY B 1 735 ? 37.25 -4.766 -19.562 1 35.34 735 GLY B N 1
ATOM 11611 C CA . GLY B 1 735 ? 38.25 -4.77 -18.5 1 35.34 735 GLY B CA 1
ATOM 11612 C C . GLY B 1 735 ? 37.719 -4.258 -17.172 1 35.34 735 GLY B C 1
ATOM 11613 O O . GLY B 1 735 ? 38.5 -3.812 -16.328 1 35.34 735 GLY B O 1
ATOM 11614 N N . GLY B 1 736 ? 36.625 -3.682 -17.109 1 33.31 736 GLY B N 1
ATOM 11615 C CA . GLY B 1 736 ? 36.469 -2.914 -15.891 1 33.31 736 GLY B CA 1
ATOM 11616 C C . GLY B 1 736 ? 36.406 -3.779 -14.648 1 33.31 736 GLY B C 1
ATOM 11617 O O . GLY B 1 736 ? 36.219 -4.992 -14.742 1 33.31 736 GLY B O 1
ATOM 11618 N N . SER B 1 737 ? 36.875 -3.209 -13.438 1 33.78 737 SER B N 1
ATOM 11619 C CA . SER B 1 737 ? 37.062 -3.66 -12.062 1 33.78 737 SER B CA 1
ATOM 11620 C C . SER B 1 737 ? 35.875 -4.457 -11.57 1 33.78 737 SER B C 1
ATOM 11622 O O . SER B 1 737 ? 34.719 -4.059 -11.781 1 33.78 737 SER B O 1
ATOM 11624 N N . ARG B 1 738 ? 35.969 -5.824 -11.469 1 38.59 738 ARG B N 1
ATOM 11625 C CA . ARG B 1 738 ? 35.219 -6.809 -10.688 1 38.59 738 ARG B CA 1
ATOM 11626 C C . ARG B 1 738 ? 34.562 -6.164 -9.469 1 38.59 738 ARG B C 1
ATOM 11628 O O . ARG B 1 738 ? 35.219 -6.051 -8.414 1 38.59 738 ARG B O 1
ATOM 11635 N N . ASP B 1 739 ? 34 -5.051 -9.516 1 33.62 739 ASP B N 1
ATOM 11636 C CA . ASP B 1 739 ? 33.344 -4.547 -8.305 1 33.62 739 ASP B CA 1
ATOM 11637 C C . ASP B 1 739 ? 32.375 -5.57 -7.734 1 33.62 739 ASP B C 1
ATOM 11639 O O . ASP B 1 739 ? 31.391 -5.934 -8.398 1 33.62 739 ASP B O 1
ATOM 11643 N N . ASP B 1 740 ? 32.75 -6.602 -6.957 1 35.75 740 ASP B N 1
ATOM 11644 C CA . ASP B 1 740 ? 32.156 -7.594 -6.062 1 35.75 740 ASP B CA 1
ATOM 11645 C C . ASP B 1 740 ? 30.922 -7.043 -5.363 1 35.75 740 ASP B C 1
ATOM 11647 O O . ASP B 1 740 ? 30.672 -7.344 -4.191 1 35.75 740 ASP B O 1
ATOM 11651 N N . ARG B 1 741 ? 30.297 -6.117 -5.91 1 41.69 741 ARG B N 1
ATOM 11652 C CA . ARG B 1 741 ? 29.203 -5.578 -5.125 1 41.69 741 ARG B CA 1
ATOM 11653 C C . ARG B 1 741 ? 28 -6.52 -5.145 1 41.69 741 ARG B C 1
ATOM 11655 O O . ARG B 1 741 ? 27.641 -7.047 -6.199 1 41.69 741 ARG B O 1
ATOM 11662 N N . VAL B 1 742 ? 27.641 -7.039 -4.016 1 39.5 742 VAL B N 1
ATOM 11663 C CA . VAL B 1 742 ? 26.5 -7.883 -3.713 1 39.5 742 VAL B CA 1
ATOM 11664 C C . VAL B 1 742 ? 25.234 -7.293 -4.352 1 39.5 742 VAL B C 1
ATOM 11666 O O . VAL B 1 742 ? 24.875 -6.152 -4.066 1 39.5 742 VAL B O 1
ATOM 11669 N N . PRO B 1 743 ? 24.891 -7.84 -5.57 1 44.38 743 PRO B N 1
ATOM 11670 C CA . PRO B 1 743 ? 23.672 -7.289 -6.152 1 44.38 743 PRO B CA 1
ATOM 11671 C C . PRO B 1 743 ? 22.5 -7.309 -5.176 1 44.38 743 PRO B C 1
ATOM 11673 O O . PRO B 1 743 ? 22.344 -8.258 -4.402 1 44.38 743 PRO B O 1
ATOM 11676 N N . SER B 1 744 ? 22.125 -6.172 -4.711 1 43.56 744 SER B N 1
ATOM 11677 C CA . SER B 1 744 ? 21.109 -5.887 -3.703 1 43.56 744 SER B CA 1
ATOM 11678 C C . SER B 1 744 ? 19.891 -6.785 -3.879 1 43.56 744 SER B C 1
ATOM 11680 O O . SER B 1 744 ? 19.203 -7.109 -2.906 1 43.56 744 SER B O 1
ATOM 11682 N N . CYS B 1 745 ? 19.172 -6.699 -5.008 1 46.5 745 CYS B N 1
ATOM 11683 C CA . CYS B 1 745 ? 17.828 -7.266 -5.098 1 46.5 745 CYS B CA 1
ATOM 11684 C C . CYS B 1 745 ? 17.859 -8.68 -5.656 1 46.5 745 CYS B C 1
ATOM 11686 O O . CYS B 1 745 ? 18.766 -9.031 -6.418 1 46.5 745 CYS B O 1
ATOM 11688 N N . ILE B 1 746 ? 17.375 -9.68 -4.914 1 46.12 746 ILE B N 1
ATOM 11689 C CA . ILE B 1 746 ? 17.281 -11.023 -5.457 1 46.12 746 ILE B CA 1
ATOM 11690 C C . ILE B 1 746 ? 17.156 -10.961 -6.98 1 46.12 746 ILE B C 1
ATOM 11692 O O . ILE B 1 746 ? 16.109 -10.609 -7.512 1 46.12 746 ILE B O 1
ATOM 11696 N N . ASP B 1 747 ? 18.094 -10.375 -7.629 1 43.91 747 ASP B N 1
ATOM 11697 C CA . ASP B 1 747 ? 18.078 -10.32 -9.086 1 43.91 747 ASP B CA 1
ATOM 11698 C C . ASP B 1 747 ? 17.984 -11.719 -9.688 1 43.91 747 ASP B C 1
ATOM 11700 O O . ASP B 1 747 ? 18.922 -12.516 -9.562 1 43.91 747 ASP B O 1
ATOM 11704 N N . THR B 1 748 ? 16.922 -12.258 -9.75 1 41.88 748 THR B N 1
ATOM 11705 C CA . THR B 1 748 ? 16.781 -13.492 -10.516 1 41.88 748 THR B CA 1
ATOM 11706 C C . THR B 1 748 ? 17.641 -13.445 -11.773 1 41.88 748 THR B C 1
ATOM 11708 O O . THR B 1 748 ? 17.672 -14.398 -12.555 1 41.88 748 THR B O 1
ATOM 11711 N N . ALA B 1 749 ? 18.109 -12.312 -12.102 1 40.34 749 ALA B N 1
ATOM 11712 C CA . ALA B 1 749 ? 18.922 -12.164 -13.305 1 40.34 749 ALA B CA 1
ATOM 11713 C C . ALA B 1 749 ? 20.188 -13 -13.219 1 40.34 749 ALA B C 1
ATOM 11715 O O . ALA B 1 749 ? 20.656 -13.539 -14.227 1 40.34 749 ALA B O 1
ATOM 11716 N N . GLY B 1 750 ? 20.844 -12.93 -12.109 1 39.84 750 GLY B N 1
ATOM 11717 C CA . GLY B 1 750 ? 22.156 -13.547 -12.141 1 39.84 750 GLY B CA 1
ATOM 11718 C C . GLY B 1 750 ? 22.094 -15.062 -12.164 1 39.84 750 GLY B C 1
ATOM 11719 O O . GLY B 1 750 ? 23.125 -15.734 -12.078 1 39.84 750 GLY B O 1
ATOM 11720 N N . SER B 1 751 ? 21.031 -15.414 -11.711 1 38.81 751 SER B N 1
ATOM 11721 C CA . SER B 1 751 ? 21.156 -16.859 -11.516 1 38.81 751 SER B CA 1
ATOM 11722 C C . SER B 1 751 ? 21.219 -17.594 -12.852 1 38.81 751 SER B C 1
ATOM 11724 O O . SER B 1 751 ? 20.328 -17.438 -13.695 1 38.81 751 SER B O 1
ATOM 11726 N N . GLY B 1 752 ? 22.219 -17.422 -13.594 1 41.03 752 GLY B N 1
ATOM 11727 C CA . GLY B 1 752 ? 22.844 -18.109 -14.719 1 41.03 752 GLY B CA 1
ATOM 11728 C C . GLY B 1 752 ? 22 -19.234 -15.266 1 41.03 752 GLY B C 1
ATOM 11729 O O . GLY B 1 752 ? 22.531 -20.234 -15.766 1 41.03 752 GLY B O 1
ATOM 11730 N N . GLU B 1 753 ? 20.828 -19.406 -14.844 1 43.47 753 GLU B N 1
ATOM 11731 C CA . GLU B 1 753 ? 20.281 -20.547 -15.555 1 43.47 753 GLU B CA 1
ATOM 11732 C C . GLU B 1 753 ? 20.625 -20.5 -17.031 1 43.47 753 GLU B C 1
ATOM 11734 O O . GLU B 1 753 ? 20.203 -19.594 -17.75 1 43.47 753 GLU B O 1
ATOM 11739 N N . GLU B 1 754 ? 21.844 -20.688 -17.266 1 40.72 754 GLU B N 1
ATOM 11740 C CA . GLU B 1 754 ? 22.359 -20.844 -18.609 1 40.72 754 GLU B CA 1
ATOM 11741 C C . GLU B 1 754 ? 21.312 -21.422 -19.547 1 40.72 754 GLU B C 1
ATOM 11743 O O . GLU B 1 754 ? 20.719 -22.453 -19.25 1 40.72 754 GLU B O 1
ATOM 11748 N N . GLU B 1 755 ? 20.531 -20.531 -20.203 1 44.09 755 GLU B N 1
ATOM 11749 C CA . GLU B 1 755 ? 19.891 -21.078 -21.391 1 44.09 755 GLU B CA 1
ATOM 11750 C C . GLU B 1 755 ? 20.766 -22.156 -22.031 1 44.09 755 GLU B C 1
ATOM 11752 O O . GLU B 1 755 ? 21.797 -21.859 -22.609 1 44.09 755 GLU B O 1
ATOM 11757 N N . SER B 1 756 ? 21.016 -23.062 -21.391 1 41.03 756 SER B N 1
ATOM 11758 C CA . SER B 1 756 ? 21.594 -24.078 -22.266 1 41.03 756 SER B CA 1
ATOM 11759 C C . SER B 1 756 ? 21.078 -23.938 -23.688 1 41.03 756 SER B C 1
ATOM 11761 O O . SER B 1 756 ? 20.047 -23.312 -23.922 1 41.03 756 SER B O 1
ATOM 11763 N N . GLY B 1 757 ? 21.922 -24.297 -24.609 1 43 757 GLY B N 1
ATOM 11764 C CA . GLY B 1 757 ? 21.781 -24.297 -26.062 1 43 757 GLY B CA 1
ATOM 11765 C C . GLY B 1 757 ? 20.375 -24.625 -26.531 1 43 757 GLY B C 1
ATOM 11766 O O . GLY B 1 757 ? 20.156 -24.906 -27.703 1 43 757 GLY B O 1
ATOM 11767 N N . GLN B 1 758 ? 19.562 -24.938 -25.578 1 46.81 758 GLN B N 1
ATOM 11768 C CA . GLN B 1 758 ? 18.266 -25.234 -26.156 1 46.81 758 GLN B CA 1
ATOM 11769 C C . GLN B 1 758 ? 17.438 -23.969 -26.391 1 46.81 758 GLN B C 1
ATOM 11771 O O . GLN B 1 758 ? 17.438 -23.062 -25.547 1 46.81 758 GLN B O 1
ATOM 11776 N N . PRO B 1 759 ? 17.125 -23.688 -27.625 1 48.09 759 PRO B N 1
ATOM 11777 C CA . PRO B 1 759 ? 16.312 -22.516 -27.969 1 48.09 759 PRO B CA 1
ATOM 11778 C C . PRO B 1 759 ? 15.055 -22.391 -27.125 1 48.09 759 PRO B C 1
ATOM 11780 O O . PRO B 1 759 ? 14.344 -23.375 -26.922 1 48.09 759 PRO B O 1
ATOM 11783 N N . PRO B 1 760 ? 14.945 -21.391 -26.359 1 52.69 760 PRO B N 1
ATOM 11784 C CA . PRO B 1 760 ? 13.711 -21.172 -25.594 1 52.69 760 PRO B CA 1
ATOM 11785 C C . PRO B 1 760 ? 12.453 -21.266 -26.453 1 52.69 760 PRO B C 1
ATOM 11787 O O . PRO B 1 760 ? 12.492 -20.906 -27.641 1 52.69 760 PRO B O 1
ATOM 11790 N N . LEU B 1 761 ? 11.508 -22.062 -25.938 1 55.09 761 LEU B N 1
ATOM 11791 C CA . LEU B 1 761 ? 10.211 -22.062 -26.609 1 55.09 761 LEU B CA 1
ATOM 11792 C C . LEU B 1 761 ? 9.594 -20.672 -26.578 1 55.09 761 LEU B C 1
ATOM 11794 O O . LEU B 1 761 ? 9.484 -20.062 -25.516 1 55.09 761 LEU B O 1
ATOM 11798 N N . LYS B 1 762 ? 9.836 -19.734 -27.5 1 48.03 762 LYS B N 1
ATOM 11799 C CA . LYS B 1 762 ? 9.289 -18.375 -27.578 1 48.03 762 LYS B CA 1
ATOM 11800 C C . LYS B 1 762 ? 7.77 -18.406 -27.469 1 48.03 762 LYS B C 1
ATOM 11802 O O . LYS B 1 762 ? 7.113 -19.297 -28.016 1 48.03 762 LYS B O 1
ATOM 11807 N N . LYS B 1 763 ? 7.25 -17.688 -26.484 1 49.91 763 LYS B N 1
ATOM 11808 C CA . LYS B 1 763 ? 5.816 -17.406 -26.547 1 49.91 763 LYS B CA 1
ATOM 11809 C C . LYS B 1 763 ? 5.402 -16.938 -27.938 1 49.91 763 LYS B C 1
ATOM 11811 O O . LYS B 1 763 ? 5.93 -15.953 -28.453 1 49.91 763 LYS B O 1
ATOM 11816 N N . THR B 1 764 ? 4.992 -17.703 -28.828 1 37.44 764 THR B N 1
ATOM 11817 C CA . THR B 1 764 ? 4.555 -17.188 -30.109 1 37.44 764 THR B CA 1
ATOM 11818 C C . THR B 1 764 ? 3.641 -15.977 -29.922 1 37.44 764 THR B C 1
ATOM 11820 O O . THR B 1 764 ? 2.656 -16.047 -29.188 1 37.44 764 THR B O 1
ATOM 11823 N N . ARG B 1 765 ? 4.125 -14.781 -30.172 1 34.62 765 ARG B N 1
ATOM 11824 C CA . ARG B 1 765 ? 3.305 -13.578 -30.234 1 34.62 765 ARG B CA 1
ATOM 11825 C C . ARG B 1 765 ? 1.957 -13.867 -30.891 1 34.62 765 ARG B C 1
ATOM 11827 O O . ARG B 1 765 ? 1.897 -14.5 -31.953 1 34.62 765 ARG B O 1
ATOM 11834 N N . ALA B 1 766 ? 0.956 -13.922 -30.125 1 33.5 766 ALA B N 1
ATOM 11835 C CA . ALA B 1 766 ? -0.333 -13.867 -30.812 1 33.5 766 ALA B CA 1
ATOM 11836 C C . ALA B 1 766 ? -0.318 -12.812 -31.906 1 33.5 766 ALA B C 1
ATOM 11838 O O . ALA B 1 766 ? -0.026 -11.641 -31.656 1 33.5 766 ALA B O 1
ATOM 11839 N N . ASN B 1 767 ? 0.109 -13.039 -33.25 1 23.55 767 ASN B N 1
ATOM 11840 C CA . ASN B 1 767 ? -0.37 -12.109 -34.281 1 23.55 767 ASN B CA 1
ATOM 11841 C C . ASN B 1 767 ? -1.862 -11.828 -34.125 1 23.55 767 ASN B C 1
ATOM 11843 O O . ASN B 1 767 ? -2.66 -12.758 -33.969 1 23.55 767 ASN B O 1
#

Foldseek 3Di:
DVVVLVVVLCVLLVVLCPQQVCCLVQFPLALQLLVLQVSLVVNLVSLVVSLVVVDHDLVSLLVSLVSLLSSVVSSVLRAPDAPVVLQSSLCSLADDPPPDDLQLDPDDRDPPRDPVSVVSSVVSNVVSLVVCLLLLFLALSNLRSLLSVLVVVLVVLLVVLLVCVVVVVLVDLVVLLVSCLVSLLSLLQSLLSHLLVQERSVVSLVVVLCSLVPRVDVSSDDVCVVVSVVVNLVSLLVSLQGHHPCLVVSLVVLLVPDDDPVSNVVSNVNNVPNCPAPLNVLSVVLVVLVVVVVVVPPPPPDDDPPPPVVVVSVVVNVVSLVSNLVRLCPPPLLSSLSSSLSSLSNVQNVVCNVVPHSPDPRAFQAPVRLLVSLVSLVSNLLSVLLDPDDDDSSHNDHDLLCLVVLVSSLSSLSSSLNRLLNDRPPPPPPVPPDDLVVVLVVVLVSLLSSLVSLLSSLVSLLVSLVSNLVSCVVPPDPVSSVSNNVSNLVSNLVSCVVSVVSHHLSNSLSVLVVSVVVSCVVVVDDDLQSVLSSLLSNLSNVVSSLVSCVSSVHVPNDLVSLLVSLVVLLVSLVVVVVCVVPCPVDDLVVVCVRNVVSLVSSLVSLLVLLVVLLVVQAPDQADDVVSLVSLVVSLVSLLSSQLSCLVSLHASVSSLVSLLSSQARFHDHVVVPPPPPPCPPPDRGDTSFLRRFDPDDDPCGVVVSVPIRPNVSVVSLVVSLQVSLVVVVVVVVPPDDPPVPDSPYPSPNPPCPPPPPPDDPDPPPPD/DVVVLVVVLCVLLVVLCVQQVCCLVQFPLALQLLVLQVSLVVNLVSLVVSLVVPDHDLVSLLVSLVSLLSSVVSSVLRAPDAPVVLQSSLCSLADDPPPDDLQLDPDDRDPPRDPVSVVSSVVSNVVSLVVCLLLLFLALSNLRSLLSVLVVVLVVLLVVLLVVLVPVPPCPLVVVLVSCLVSLLSLLQSLLSHLLVQERSVVSLVVVLCSLVPRVDVSNDDVCVVVSVVVNLVSLLVNLQGHHPCLVVSLVVLLVPDDDPVSNVVSNVNNVCNCPAPLNVLSVVLVVLVVVVVVVPPPPPDDDPPPVVVVVSVVVNVVSLVSNLVRLCPPPLLSSLSSSLSSLSNVQNVVCNVVPHSPDPRAFQAPVRLLVSLVSLVSNLLSVLLDPDDDDSSHNDHDLLCLVVLVSSLSSLSSSLNRHLNDRPPPPPPVVPDDLVVVLVVVLVSLLSSLVSLLSSLVSLLVSLVSNLVSCVVPPDPVSSVSNNVSNLVSVLVSCVVSVVSHHLSNSLSVLVVSVVVSCVVVVDDDLQSVLSSLLSNLSNVVSSLVSCVSSVHVPNDLVSLLVSLVVLLVSLVVVVVCVVPPPVDDLVVNCVRNVVSLVSSLVSLLVLLVVLLVVQAPDQADDVVSLVSLVVSLVSLLSSQLSCLVSLHASVSSLVSLLSSQARFHDHVVVPPPPPPCPPPDRGDTSFLRRFDPDDDPCGVVVSVCTRPNVSVVSLVVSLQVSLVVVVVVVVPPDDPPVDDSDYVSPNPPPPPPPVPPPPPPPPPD

Organism: Leishmania donovani (NCBI:txid5661)

Nearest PDB structures (foldseek):
  8ga7-assembly1_A  TM=1.190E-01  e=2.424E-02  synthetic construct
  5a7d-assembly2_E  TM=2.216E-01  e=5.444E-01  Drosophila melanogaster
  6xr1-assembly1_A  TM=2.037E-01  e=6.314E-01  synthetic construct
  8ga7-assembly1_A  TM=2.293E-01  e=1.740E-02  synthetic construct
  6xr1-assembly1_A  TM=2.563E-01  e=7.956E-01  synthetic construct

Solvent-accessible surface area (backbone atoms only — not comparable to full-atom values): 83414 Å² total; per-residue (Å²): 110,69,62,57,48,50,52,52,27,46,61,74,44,38,74,53,56,58,54,50,43,59,21,57,76,59,33,61,50,42,47,52,61,52,62,52,39,51,53,51,50,52,43,51,54,46,50,53,53,50,69,67,44,82,81,65,49,68,65,30,48,43,50,49,51,52,48,57,48,39,34,51,54,29,41,57,73,45,30,79,74,33,56,63,54,53,50,50,53,51,47,70,60,41,65,94,83,65,83,68,60,90,63,63,68,82,67,79,75,74,78,84,59,56,69,66,43,49,50,51,36,51,53,50,51,52,49,48,53,54,49,44,36,64,70,40,42,41,28,70,64,21,50,50,39,47,50,46,53,40,53,55,44,44,55,53,37,56,59,48,48,48,51,45,50,68,67,62,56,55,79,37,71,65,57,53,49,60,61,46,26,65,42,41,17,45,50,32,34,52,49,54,54,31,47,55,40,38,78,62,40,53,56,57,58,51,51,50,45,47,44,44,60,67,47,46,35,67,60,63,35,76,85,39,46,66,59,45,52,50,54,44,49,50,50,50,53,56,54,35,64,42,51,37,76,52,46,68,58,52,50,51,52,49,58,72,66,50,77,53,63,69,60,40,54,57,51,49,49,45,30,53,50,30,66,68,28,69,59,29,51,38,52,47,53,42,49,52,51,52,51,50,48,58,65,62,62,48,81,64,86,72,84,82,76,57,62,69,58,48,53,52,51,49,48,52,52,50,50,38,51,51,49,34,42,57,44,25,65,64,33,70,91,50,67,18,22,56,25,36,49,21,45,51,40,30,50,50,49,56,72,34,40,72,37,62,64,73,76,50,83,62,72,50,40,50,72,52,41,42,52,35,52,48,49,34,52,39,49,30,50,49,47,55,63,67,40,88,75,70,93,49,56,68,31,64,60,78,50,92,44,44,56,56,50,50,52,54,53,51,48,52,50,51,46,47,48,27,34,40,52,44,63,58,70,68,71,78,58,72,65,84,79,54,54,70,66,54,50,52,48,51,51,53,28,45,51,38,39,36,47,51,51,50,44,45,53,54,39,45,55,51,46,51,51,43,52,48,50,55,39,39,67,72,73,40,57,72,78,59,35,54,52,28,43,46,42,51,31,52,51,49,46,50,42,43,49,55,48,47,42,58,40,50,49,43,6,52,51,42,47,51,51,51,54,51,49,52,47,42,66,68,57,79,50,91,53,69,68,55,53,48,49,53,50,52,46,52,48,51,50,54,50,49,52,49,52,50,30,56,60,53,52,37,88,85,66,66,61,64,70,51,51,53,49,40,52,51,43,53,50,49,50,52,56,54,61,64,43,58,79,44,82,62,85,62,50,72,65,53,49,38,46,58,47,50,44,45,46,51,49,37,49,56,44,49,50,54,48,45,52,50,50,41,61,61,34,51,79,29,60,64,85,51,67,70,58,46,51,50,49,54,50,51,53,51,51,48,51,51,45,38,51,53,28,49,73,62,70,47,73,42,64,67,53,51,50,49,51,54,50,52,36,58,29,55,37,44,57,56,81,64,65,67,62,86,62,81,68,75,69,74,38,53,63,48,29,42,42,76,67,47,76,72,85,70,85,64,9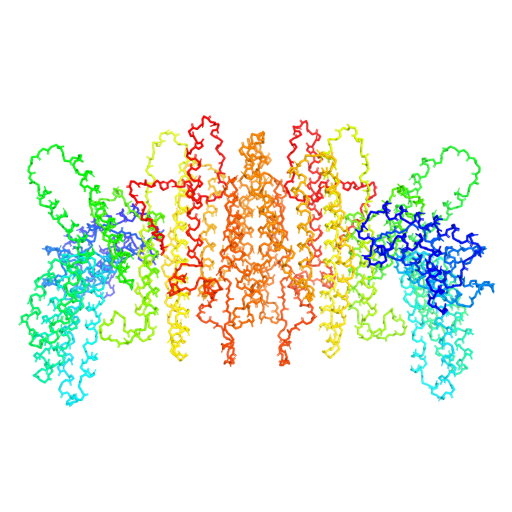9,56,54,71,62,41,62,61,62,40,39,56,57,46,53,48,53,49,52,50,52,52,32,51,52,51,34,52,50,53,58,59,54,60,74,47,88,66,80,83,72,82,68,68,76,56,46,90,50,54,33,68,32,56,75,62,75,51,90,61,77,71,54,68,74,72,71,81,126,108,68,66,57,48,50,52,52,26,46,62,73,43,40,74,54,56,59,54,51,42,58,22,58,75,59,34,63,50,43,50,52,60,53,63,51,40,51,52,50,49,53,43,50,54,45,50,53,52,51,69,66,44,81,82,65,50,69,65,30,48,42,50,48,51,51,49,56,48,39,34,52,54,29,42,57,73,47,30,79,71,32,55,63,53,53,50,49,53,51,47,68,62,43,63,93,85,64,84,69,59,91,62,61,67,82,68,80,76,73,78,84,58,55,68,65,41,48,51,52,36,50,53,50,51,53,50,48,53,53,49,43,35,63,70,41,41,40,29,70,62,22,47,50,40,47,51,47,54,40,51,56,44,42,54,54,37,55,58,47,47,48,54,50,67,68,54,76,68,61,100,30,64,68,59,50,48,59,61,46,26,63,44,42,17,46,50,32,34,52,48,53,54,30,47,53,39,38,77,60,39,52,56,58,57,52,51,51,46,47,43,42,61,68,47,46,34,68,59,63,35,77,87,38,46,66,57,47,51,50,52,45,50,51,50,50,53,55,55,36,64,41,52,38,75,51,45,69,59,50,51,52,51,48,60,71,67,50,78,54,64,68,59,42,53,58,51,48,48,47,30,52,51,29,68,69,28,69,58,29,52,37,52,48,52,43,48,53,53,51,53,51,49,57,65,63,63,48,80,64,86,72,86,84,75,56,64,66,56,48,53,53,51,49,48,53,53,50,50,39,49,51,50,35,44,59,44,24,66,63,34,70,91,50,66,17,22,55,25,36,50,19,46,53,41,29,48,49,50,58,74,34,40,72,38,66,63,73,75,50,83,60,71,51,40,49,73,52,42,44,51,34,55,49,48,34,51,39,49,29,50,49,48,57,63,68,41,88,74,70,91,47,54,68,30,65,59,79,49,91,44,44,57,55,50,49,52,54,53,54,47,53,52,51,46,47,48,28,34,40,49,44,64,60,70,68,72,78,56,73,65,84,78,54,55,71,67,54,52,51,48,49,51,52,28,44,52,38,40,36,47,51,51,50,43,45,54,55,39,43,54,53,45,51,52,45,52,48,50,55,38,40,66,71,73,41,58,71,77,59,36,55,54,28,41,46,41,50,30,52,51,50,44,50,42,43,49,56,49,46,42,58,41,49,49,45,6,53,51,41,47,52,50,50,54,52,50,53,46,42,66,69,58,78,48,90,52,69,68,56,53,47,51,52,49,52,44,52,48,50,47,53,49,50,52,49,53,49,30,54,62,54,54,37,88,85,65,71,59,62,71,51,53,52,48,38,52,52,42,52,52,49,50,51,53,53,60,63,45,57,80,39,82,62,90,63,52,72,66,55,50,38,46,58,46,49,45,46,46,52,49,37,51,57,43,48,50,54,49,45,52,51,49,41,63,63,34,50,79,28,58,64,85,50,67,70,57,44,50,51,49,55,49,51,54,51,52,51,52,52,44,40,53,55,29,49,74,63,71,45,70,41,63,68,53,52,50,49,49,54,52,52,35,58,28,53,37,45,55,56,79,67,63,67,62,84,62,80,69,75,67,70,39,52,63,46,28,43,36,74,67,46,76,73,83,74,84,65,99,57,58,74,64,49,60,60,56,38,38,57,54,42,54,49,54,49,52,48,53,51,30,51,53,51,34,53,48,52,58,59,52,60,74,45,86,66,80,83,72,84,65,68,75,54,46,92,51,50,31,70,31,60,73,62,72,50,90,61,77,65,60,69,73,71,70,83,127